Protein AF-0000000084531500 (afdb_homodimer)

Foldseek 3Di:
DVVLLVQLVVQCVVPAPLCNLVSLQVSLVVLQFPGKWWWWAAQLRQWTFTQDHVPDDRDDIHGLPPDQQNVCQQQVDKDWDVPVFIKIWHFQQDANFTTGTMIIGHRDPDVVSVVVVNVSSPSSSVSLVVSCVPDVSSVVRSYPDAADPLLVLQVVLADGQWHDDPFKIKGKGKPPNRQAAQWHKDWDDDDQKIKIKIKDKPTRDSLSSVLNSLLSVLQVVCVVVPHDQLSSLLSSQVRLLVPVAPMWMWMKIWMARLVFQKIKIATAQFPFKWKDDQLDTDPCPRPDPYHHTGRPSPSVPDGGDIDIDHDDAFMKIKGKGVLQQQQAAPVGDGCHPVVLSNQLSVCVVVVGDNNSSVSVSVVVSCVRHVNDRPHMMMMMMMTGHGPPPDD/DVVLLVQLVVQCVVPAPLCNLVSLQVSLVVLQFPGKWWWWAAQLRQWTFTQDHVPDDRDDIHGLPPDQQNVCQQQVDKDWDVPVFIKIWHFQQDANFTTGTMIIGHRDPDVVSVVVVNVSSPSSSVSLVVSCVPDVSSVVRSYPDAADPLLVLQVVLADGQWHDDPFKIKGKGKPPNRQAAQWHKDWDDDDQKIKIKIKDKPTRDSLSSVLNSLLSVLQVVCVVVPHDQLSSLLSSQVVLLVPVAPMWMWMKIWMARLVFQKIKIATAQFPFKWKDDQLDTDPCPRPDDYHHTGRPNPSVVDGGDIDIDHDDAFMKIKGKGVLQQQQAAPVGDGCHPVVLSNQLSVCVVVVGDNNSSVSVSVVVSCVRHVNDRPHMMMMMMMTGHGPPPDD

pLDDT: mean 88.33, std 9.86, range [30.16, 98.31]

Nearest PDB structures (foldseek):
  3ke6-assembly3_B-2  TM=8.210E-01  e=7.058E-13  Mycobacterium tuberculosis
  3ke6-assembly3_A  TM=8.199E-01  e=2.055E-12  Mycobacterium tuberculosis
  3f79-assembly1_B  TM=7.939E-01  e=1.836E-12  Pseudomonas aeruginosa
  3pu9-assembly1_B  TM=8.157E-01  e=6.024E-10  Sphaerobacter thermophilus DSM 20745
  3es2-assembly1_B  TM=7.951E-01  e=3.088E-08  Pseudomonas aeruginosa

Secondary structure (DSSP, 8-state):
-HHHHHHHHHHHHHH-GGGHHHHHHHHHHHTTEEEEEEEEE-TTSSEEEEPP-TTS-----EETTTSHHHHHHHHTS-EEE-SSS-EEEEEEEETTEEEEEEEEEESS--TTHHHHHHHHHHHHHHHHHHHTTT-HHHHHHT-SSPPPHHHHHHHTT---SEEE-SSEEEEEEEE-SSS--SEEEEEEEETTEEEEEEEEESSSSHHHHHHHHHHHHHHHHHHHTT--HHHHHHHHHHHHHHHSTT--EEEEEEEEETTT-EEEEEEEBPPPPEEEETTEEETTTT--PPPPPBTSSGGGSSPPPPEEEEPPTT-EEEEE-HHHHT-B-TT--B-HHHHHHHHHHHHHHTT--HHHHHHHHHHHHHHHTTT--SS-EEEEEEEE--SS---/-HHHHHHHHHHHHHH-GGGHHHHHHHHHHHTTEEEEEEEEE-TTSSEEEEPP-TTS-----EETTTSHHHHHHHHTS-EEE-SSS-EEEEEEEETTEEEEEEEEEESS--TTHHHHHHHHHHHHHHHHHHHTTT-HHHHHHT-SSPPPHHHHHHHTT---SEEE-SSEEEEEEEE-SSS--SEEEEEEEETTEEEEEEEEESSSSHHHHHHHHHHHHHHHHHHHTT--HHHHHHHHHHHHHHHSTT--EEEEEEEEETTT-EEEEEEEBPPPPEEEETTEEETTTT--PPBPPBSSSGGGSSPPPPEEEEPPTT-EEEEE-HHHHT-B-TT--B-HHHHHHHHHHHHHHTT--HHHHHHHHHHHHHHHTTT--SS-EEEEEEEE--SS---

InterPro domains:
  IPR001932 PPM-type phosphatase-like domain [PF07228] (191-384)
  IPR001932 PPM-type phosphatase-like domain [SM00331] (165-384)
  IPR036457 PPM-type phosphatase-like domain superfamily [G3DSA:3.60.40.10] (163-388)
  IPR036457 PPM-type phosphatase-like domain superfamily [SSF81606] (179-384)
  IPR052016 Bacterial Sigma Factor Regulator [PTHR43156] (83-385)

Radius of gyration: 25.72 Å; Cα contacts (8 Å, |Δi|>4): 1828; chains: 2; bounding box: 65×74×57 Å

Sequence (782 aa):
MGGVLARTLARSRAGGPGVLPGAVQDAARELGGAGARVFLADVQQRHLVPLPEDGHDPGERQDIETTLAGRAYRLRRTQTSAGPPPVGWFPLVDGIERIGVLRVETREPEPDAAGCWEALAGLVALLVVSASTYSDVIVRMARDRPMSLQSELLWAFLPPRTIGTRDVTSSAVLEPAYEVGGDAFDHSVAGGRLHLSVFDAMGHDLASGGASSVALAACRSTRRAGGGLADIVQAIDRTLGRWIPDRLLTAVVADLDTATGELSWVNCGHPTPLLIRGRHVLPDALRRRAELPLGLGFHDHGPQPVHHLRLQPGDRVLVYTDGVTDARSPGGETFGEERLTDTLVRHTASGEPAPEALRHLIHALLAHQDHRLRDDATIALVAWHPEGRGGMGGVLARTLARSRAGGPGVLPGAVQDAARELGGAGARVFLADVQQRHLVPLPEDGHDPGERQDIETTLAGRAYRLRRTQTSAGPPPVGWFPLVDGIERIGVLRVETREPEPDAAGCWEALAGLVALLVVSASTYSDVIVRMARDRPMSLQSELLWAFLPPRTIGTRDVTSSAVLEPAYEVGGDAFDHSVAGGRLHLSVFDAMGHDLASGGASSVALAACRSTRRAGGGLADIVQAIDRTLGRWIPDRLLTAVVADLDTATGELSWVNCGHPTPLLIRGRHVLPDALRRRAELPLGLGFHDHGPQPVHHLRLQPGDRVLVYTDGVTDARSPGGETFGEERLTDTLVRHTASGEPAPEALRHLIHALLAHQDHRLRDDATIALVAWHPEGRGG

Solvent-accessible surface area (backbone atoms only — not comparable to full-atom values): 38868 Å² total; per-residue (Å²): 98,25,64,46,56,36,48,35,52,53,48,31,29,49,42,20,69,83,34,41,53,57,35,47,26,51,38,27,43,72,72,57,27,78,30,43,47,50,24,33,38,26,82,83,62,54,36,29,33,41,60,69,38,91,95,46,78,55,63,72,70,38,45,31,86,80,35,65,59,16,45,6,43,64,68,66,37,74,34,75,44,85,49,97,64,31,36,36,24,30,34,14,38,52,55,72,22,75,51,22,32,32,38,34,31,39,78,63,92,49,78,80,44,52,62,52,51,49,35,51,21,39,51,50,28,39,52,51,59,58,36,47,59,36,19,58,56,61,51,44,60,26,41,95,61,65,46,35,48,37,20,40,46,43,57,45,63,48,39,73,49,30,46,50,38,65,27,34,40,39,28,46,50,64,36,49,69,44,63,35,21,10,63,45,56,45,56,34,49,44,95,57,31,39,40,40,35,43,39,42,22,53,62,68,43,59,64,12,20,48,50,33,42,50,38,52,17,26,36,50,29,31,46,67,58,70,44,53,69,46,52,22,54,38,44,28,16,53,49,27,38,71,71,45,65,85,42,43,29,24,26,39,42,35,38,31,34,53,84,73,32,41,34,34,36,37,56,21,56,42,66,69,43,42,36,32,51,88,83,40,73,43,81,68,69,58,58,67,83,82,33,68,47,35,19,72,51,71,52,75,85,46,78,57,73,72,44,78,49,73,55,55,76,57,26,28,41,40,41,51,41,64,34,50,33,64,33,40,25,92,87,61,51,55,49,31,64,64,51,53,49,50,49,41,39,54,32,42,71,72,66,40,53,69,62,46,25,49,52,52,42,55,50,51,51,34,58,47,25,71,68,56,79,89,49,42,29,39,44,35,41,37,37,39,42,42,78,87,64,55,135,97,24,65,47,57,36,48,35,52,53,49,34,30,50,43,20,71,84,36,42,53,58,35,48,27,52,39,27,44,74,73,58,26,78,31,42,48,49,25,33,38,25,82,83,62,55,35,28,32,43,60,71,38,92,94,45,78,55,64,72,70,38,45,31,86,79,36,66,59,15,47,6,42,66,68,64,38,73,34,75,44,86,49,97,66,30,34,36,24,30,35,14,39,53,53,71,22,73,50,21,30,31,38,34,30,38,77,63,91,49,77,80,44,52,62,50,52,49,34,50,21,39,50,49,28,39,52,50,59,59,36,47,57,37,19,58,55,62,50,45,59,27,41,95,64,65,44,36,49,37,19,39,47,43,56,45,63,50,41,73,48,31,44,50,39,66,27,34,38,39,27,46,51,66,34,51,68,44,62,34,22,10,62,46,55,45,54,35,48,43,94,56,31,38,40,41,34,42,38,42,22,53,62,69,43,59,64,12,20,47,49,35,44,50,37,52,17,25,37,51,30,32,46,66,58,69,43,52,69,47,52,23,54,39,43,28,15,52,49,28,38,72,70,45,64,86,42,45,29,24,26,37,43,34,40,33,33,52,83,74,32,42,34,34,36,37,55,21,57,40,66,70,43,43,35,34,52,86,82,38,73,44,82,68,70,59,57,69,84,83,34,68,46,35,20,71,51,71,54,76,83,47,80,57,75,72,45,78,49,74,53,56,82,58,26,30,42,40,43,51,41,65,33,48,34,62,32,40,25,92,88,61,52,54,47,30,66,64,51,52,49,51,49,41,38,54,32,42,73,71,66,41,53,69,61,47,24,50,53,51,43,54,51,50,51,35,58,47,26,72,69,56,75,88,49,42,29,38,42,34,40,37,37,39,42,44,79,85,67,60,130

Organism: Streptomyces rubellomurinus (strain ATCC 31215) (NCBI:txid359131)

Structure (mmCIF, N/CA/C/O backbone):
data_AF-0000000084531500-model_v1
#
loop_
_entity.id
_entity.type
_entity.pdbx_description
1 polymer 'Serine/threonine protein phosphatase'
#
loop_
_atom_site.group_PDB
_atom_site.id
_atom_site.type_symbol
_atom_site.label_atom_id
_atom_site.label_alt_id
_atom_site.label_comp_id
_atom_site.label_asym_id
_atom_site.label_entity_id
_atom_site.label_seq_id
_atom_site.pdbx_PDB_ins_code
_atom_site.Cartn_x
_atom_site.Cartn_y
_atom_site.Cartn_z
_atom_site.occupancy
_atom_site.B_iso_or_equiv
_atom_site.auth_seq_id
_atom_site.auth_comp_id
_atom_site.auth_asym_id
_atom_site.auth_atom_id
_atom_site.pdbx_PDB_model_num
ATOM 1 N N . MET A 1 1 ? -30.719 0.744 1.903 1 67.06 1 MET A N 1
ATOM 2 C CA . MET A 1 1 ? -29.344 1.261 1.952 1 67.06 1 MET A CA 1
ATOM 3 C C . MET A 1 1 ? -28.344 0.135 2.195 1 67.06 1 MET A C 1
ATOM 5 O O . MET A 1 1 ? -27.391 -0.033 1.429 1 67.06 1 MET A O 1
ATOM 9 N N . GLY A 1 2 ? -28.688 -0.662 3.145 1 66.38 2 GLY A N 1
ATOM 10 C CA . GLY A 1 2 ? -27.766 -1.745 3.477 1 66.38 2 GLY A CA 1
ATOM 11 C C . GLY A 1 2 ? -27.578 -2.732 2.342 1 66.38 2 GLY A C 1
ATOM 12 O O . GLY A 1 2 ? -26.453 -3.15 2.061 1 66.38 2 GLY A O 1
ATOM 13 N N . GLY A 1 3 ? -28.656 -2.922 1.64 1 78.44 3 GLY A N 1
ATOM 14 C CA . GLY A 1 3 ? -28.562 -3.846 0.52 1 78.44 3 GLY A CA 1
ATOM 15 C C . GLY A 1 3 ? -27.719 -3.322 -0.625 1 78.44 3 GLY A C 1
ATOM 16 O O . GLY A 1 3 ? -26.953 -4.07 -1.228 1 78.44 3 GLY A O 1
ATOM 17 N N . VAL A 1 4 ? -27.781 -1.992 -0.788 1 82.94 4 VAL A N 1
ATOM 18 C CA . VAL A 1 4 ? -27.062 -1.387 -1.905 1 82.94 4 VAL A CA 1
ATOM 19 C C . VAL A 1 4 ? -25.562 -1.43 -1.641 1 82.94 4 VAL A C 1
ATOM 21 O O . VAL A 1 4 ? -24.781 -1.795 -2.521 1 82.94 4 VAL A O 1
ATOM 24 N N . LEU A 1 5 ? -25.141 -1.109 -0.416 1 85.19 5 LEU A N 1
ATOM 25 C CA . LEU A 1 5 ? -23.719 -1.151 -0.076 1 85.19 5 LEU A CA 1
ATOM 26 C C . LEU A 1 5 ? -23.188 -2.576 -0.161 1 85.19 5 LEU A C 1
ATOM 28 O O . LEU A 1 5 ? -22.078 -2.799 -0.68 1 85.19 5 LEU A O 1
ATOM 32 N N . ALA A 1 6 ? -24 -3.471 0.264 1 84.69 6 ALA A N 1
ATOM 33 C CA . ALA A 1 6 ? -23.609 -4.875 0.219 1 84.69 6 ALA A CA 1
ATOM 34 C C . ALA A 1 6 ? -23.438 -5.352 -1.221 1 84.69 6 ALA A C 1
ATOM 36 O O . ALA A 1 6 ? -22.484 -6.051 -1.544 1 84.69 6 ALA A O 1
ATOM 37 N N . ARG A 1 7 ? -24.328 -4.961 -2.043 1 85.19 7 ARG A N 1
ATOM 38 C CA . ARG A 1 7 ? -24.281 -5.379 -3.439 1 85.19 7 ARG A CA 1
ATOM 39 C C . ARG A 1 7 ? -23.109 -4.719 -4.16 1 85.19 7 ARG A C 1
ATOM 41 O O . ARG A 1 7 ? -22.469 -5.34 -5.012 1 85.19 7 ARG A O 1
ATOM 48 N N . THR A 1 8 ? -22.859 -3.475 -3.822 1 85.62 8 THR A N 1
ATOM 49 C CA . THR A 1 8 ? -21.734 -2.773 -4.41 1 85.62 8 THR A CA 1
ATOM 50 C C . THR A 1 8 ? -20.422 -3.455 -4.035 1 85.62 8 THR A C 1
ATOM 52 O O . THR A 1 8 ? -19.547 -3.648 -4.887 1 85.62 8 THR A O 1
ATOM 55 N N . LEU A 1 9 ? -20.328 -3.826 -2.824 1 85.44 9 LEU A N 1
ATOM 56 C CA . LEU A 1 9 ? -19.156 -4.535 -2.328 1 85.44 9 LEU A CA 1
ATOM 57 C C . LEU A 1 9 ? -18.984 -5.867 -3.051 1 85.44 9 LEU A C 1
ATOM 59 O O . LEU A 1 9 ? -17.875 -6.191 -3.512 1 85.44 9 LEU A O 1
ATOM 63 N N . ALA A 1 10 ? -20.062 -6.574 -3.195 1 83.62 10 ALA A N 1
ATOM 64 C CA . ALA A 1 10 ? -20.031 -7.891 -3.828 1 83.62 10 ALA A CA 1
ATOM 65 C C . ALA A 1 10 ? -19.656 -7.781 -5.305 1 83.62 10 ALA A C 1
ATOM 67 O O . ALA A 1 10 ? -18.859 -8.578 -5.812 1 83.62 10 ALA A O 1
ATOM 68 N N . ARG A 1 11 ? -20.172 -6.828 -5.957 1 82.25 11 ARG A N 1
ATOM 69 C CA . ARG A 1 11 ? -19.906 -6.633 -7.379 1 82.25 11 ARG A CA 1
ATOM 70 C C . ARG A 1 11 ? -18.453 -6.258 -7.617 1 82.25 11 ARG A C 1
ATOM 72 O O . ARG A 1 11 ? -17.828 -6.742 -8.562 1 82.25 11 ARG A O 1
ATOM 79 N N . SER A 1 12 ? -17.984 -5.375 -6.777 1 81.75 12 SER A N 1
ATOM 80 C CA . SER A 1 12 ? -16.609 -4.922 -6.934 1 81.75 12 SER A CA 1
ATOM 81 C C . SER A 1 12 ? -15.617 -6.051 -6.668 1 81.75 12 SER A C 1
ATOM 83 O O . SER A 1 12 ? -14.547 -6.105 -7.281 1 81.75 12 SER A O 1
ATOM 85 N N . ARG A 1 13 ? -15.953 -6.914 -5.801 1 78.56 13 ARG A N 1
ATOM 86 C CA . ARG A 1 13 ? -15.109 -8.062 -5.473 1 78.56 13 ARG A CA 1
ATOM 87 C C . ARG A 1 13 ? -15.008 -9.023 -6.652 1 78.56 13 ARG A C 1
ATOM 89 O O . ARG A 1 13 ? -13.922 -9.508 -6.973 1 78.56 13 ARG A O 1
ATOM 96 N N . ALA A 1 14 ? -16.078 -9.211 -7.34 1 73.56 14 ALA A N 1
ATOM 97 C CA . ALA A 1 14 ? -16.172 -10.211 -8.398 1 73.56 14 ALA A CA 1
ATOM 98 C C . ALA A 1 14 ? -15.516 -9.711 -9.688 1 73.56 14 ALA A C 1
ATOM 100 O O . ALA A 1 14 ? -14.922 -10.5 -10.43 1 73.56 14 ALA A O 1
ATOM 101 N N . GLY A 1 15 ? -15.562 -8.477 -9.906 1 76.94 15 GLY A N 1
ATOM 102 C CA . GLY A 1 15 ? -15.203 -7.98 -11.227 1 76.94 15 GLY A CA 1
ATOM 103 C C . GLY A 1 15 ? -13.844 -7.301 -11.258 1 76.94 15 GLY A C 1
ATOM 104 O O . GLY A 1 15 ? -13.289 -7.07 -12.336 1 76.94 15 GLY A O 1
ATOM 105 N N . GLY A 1 16 ? -13.258 -7.004 -10.141 1 78.69 16 GLY A N 1
ATOM 106 C CA . GLY A 1 16 ? -11.992 -6.289 -10.133 1 78.69 16 GLY A CA 1
ATOM 107 C C . GLY A 1 16 ? -12.148 -4.789 -10.281 1 78.69 16 GLY A C 1
ATOM 108 O O . GLY A 1 16 ? -13.273 -4.277 -10.273 1 78.69 16 GLY A O 1
ATOM 109 N N . PRO A 1 17 ? -11.062 -4.105 -10.461 1 78.88 17 PRO A N 1
ATOM 110 C CA . PRO A 1 17 ? -11.078 -2.641 -10.461 1 78.88 17 PRO A CA 1
ATOM 111 C C . PRO A 1 17 ? -11.828 -2.057 -11.656 1 78.88 17 PRO A C 1
ATOM 113 O O . PRO A 1 17 ? -12.383 -0.957 -11.57 1 78.88 17 PRO A O 1
ATOM 116 N N . GLY A 1 18 ? -11.867 -2.723 -12.734 1 80.94 18 GLY A N 1
ATOM 117 C CA . GLY A 1 18 ? -12.5 -2.213 -13.938 1 80.94 18 GLY A CA 1
ATOM 118 C C . GLY A 1 18 ? -14.008 -2.09 -13.812 1 80.94 18 GLY A C 1
ATOM 119 O O . GLY A 1 18 ? -14.641 -1.349 -14.57 1 80.94 18 GLY A O 1
ATOM 120 N N . VAL A 1 19 ? -14.586 -2.703 -12.852 1 84.31 19 VAL A N 1
ATOM 121 C CA . VAL A 1 19 ? -16.047 -2.723 -12.758 1 84.31 19 VAL A CA 1
ATOM 122 C C . VAL A 1 19 ? -16.516 -1.659 -11.766 1 84.31 19 VAL A C 1
ATOM 124 O O . VAL A 1 19 ? -17.703 -1.42 -11.617 1 84.31 19 VAL A O 1
ATOM 127 N N . LEU A 1 20 ? -15.562 -1.031 -11.062 1 88.38 20 LEU A N 1
ATOM 128 C CA . LEU A 1 20 ? -15.906 -0.116 -9.984 1 88.38 20 LEU A CA 1
ATOM 129 C C . LEU A 1 20 ? -16.797 1.013 -10.484 1 88.38 20 LEU A C 1
ATOM 131 O O . LEU A 1 20 ? -17.844 1.293 -9.891 1 88.38 20 LEU A O 1
ATOM 135 N N . PRO A 1 21 ? -16.516 1.645 -11.633 1 88.62 21 PRO A N 1
ATOM 136 C CA . PRO A 1 21 ? -17.406 2.715 -12.094 1 88.62 21 PRO A CA 1
ATOM 137 C C . PRO A 1 21 ? -18.812 2.227 -12.367 1 88.62 21 PRO A C 1
ATOM 139 O O . PRO A 1 21 ? -19.781 2.898 -12.008 1 88.62 21 PRO A O 1
ATOM 142 N N . GLY A 1 22 ? -18.906 1.058 -12.961 1 88.56 22 GLY A N 1
ATOM 143 C CA . GLY A 1 22 ? -20.219 0.478 -13.211 1 88.56 22 GLY A CA 1
ATOM 144 C C . GLY A 1 22 ? -20.969 0.128 -11.938 1 88.56 22 GLY A C 1
ATOM 145 O O . GLY A 1 22 ? -22.172 0.36 -11.844 1 88.56 22 GLY A O 1
ATOM 146 N N . ALA A 1 23 ? -20.266 -0.404 -11 1 90.69 23 ALA A N 1
ATOM 147 C CA . ALA A 1 23 ? -20.875 -0.76 -9.719 1 90.69 23 ALA A CA 1
ATOM 148 C C . ALA A 1 23 ? -21.406 0.477 -9 1 90.69 23 ALA A C 1
ATOM 150 O O . ALA A 1 23 ? -22.469 0.432 -8.375 1 90.69 23 ALA A O 1
ATOM 151 N N . VAL A 1 24 ? -20.703 1.569 -9.094 1 92.25 24 VAL A N 1
ATOM 152 C CA . VAL A 1 24 ? -21.094 2.822 -8.461 1 92.25 24 VAL A CA 1
ATOM 153 C C . VAL A 1 24 ? -22.344 3.375 -9.141 1 92.25 24 VAL A C 1
ATOM 155 O O . VAL A 1 24 ? -23.266 3.838 -8.477 1 92.25 24 VAL A O 1
ATOM 158 N N . GLN A 1 25 ? -22.375 3.271 -10.406 1 91 25 GLN A N 1
ATOM 159 C CA . GLN A 1 25 ? -23.547 3.713 -11.156 1 91 25 GLN A CA 1
ATOM 160 C C . GLN A 1 25 ? -24.781 2.906 -10.781 1 91 25 GLN A C 1
ATOM 162 O O . GLN A 1 25 ? -25.875 3.467 -10.609 1 91 25 GLN A O 1
ATOM 167 N N . ASP A 1 26 ? -24.594 1.661 -10.742 1 90.56 26 ASP A N 1
ATOM 168 C CA . ASP A 1 26 ? -25.703 0.789 -10.359 1 90.56 26 ASP A CA 1
ATOM 169 C C . ASP A 1 26 ? -26.203 1.109 -8.953 1 90.56 26 ASP A C 1
ATOM 171 O O . ASP A 1 26 ? -27.406 1.136 -8.711 1 90.56 26 ASP A O 1
ATOM 175 N N . ALA A 1 27 ? -25.281 1.287 -8.07 1 90.88 27 ALA A N 1
ATOM 176 C CA . ALA A 1 27 ? -25.641 1.638 -6.695 1 90.88 27 ALA A CA 1
ATOM 177 C C . ALA A 1 27 ? -26.422 2.951 -6.652 1 90.88 27 ALA A C 1
ATOM 179 O O . ALA A 1 27 ? -27.406 3.07 -5.922 1 90.88 27 ALA A O 1
ATOM 180 N N . ALA A 1 28 ? -25.953 3.916 -7.41 1 89.81 28 ALA A N 1
ATOM 181 C CA . ALA A 1 28 ? -26.625 5.215 -7.449 1 89.81 28 ALA A CA 1
ATOM 182 C C . ALA A 1 28 ? -28.062 5.078 -7.953 1 89.81 28 ALA A C 1
ATOM 184 O O . ALA A 1 28 ? -28.969 5.688 -7.398 1 89.81 28 ALA A O 1
ATOM 185 N N . ARG A 1 29 ? -28.25 4.277 -8.938 1 88.44 29 ARG A N 1
ATOM 186 C CA . ARG A 1 29 ? -29.594 4.055 -9.484 1 88.44 29 ARG A CA 1
ATOM 187 C C . ARG A 1 29 ? -30.484 3.385 -8.453 1 88.44 29 ARG A C 1
ATOM 189 O O . ARG A 1 29 ? -31.656 3.75 -8.312 1 88.44 29 ARG A O 1
ATOM 196 N N . GLU A 1 30 ? -29.938 2.512 -7.789 1 88.19 30 GLU A N 1
ATOM 197 C CA . GLU A 1 30 ? -30.703 1.807 -6.766 1 88.19 30 GLU A CA 1
ATOM 198 C C . GLU A 1 30 ? -31.078 2.738 -5.617 1 88.19 30 GLU A C 1
ATOM 200 O O . GLU A 1 30 ? -32.094 2.543 -4.961 1 88.19 30 GLU A O 1
ATOM 205 N N . LEU A 1 31 ? -30.281 3.73 -5.414 1 86.62 31 LEU A N 1
ATOM 206 C CA . LEU A 1 31 ? -30.531 4.676 -4.332 1 86.62 31 LEU A CA 1
ATOM 207 C C . LEU A 1 31 ? -31.438 5.809 -4.805 1 86.62 31 LEU A C 1
ATOM 209 O O . LEU A 1 31 ? -31.734 6.73 -4.043 1 86.62 31 LEU A O 1
ATOM 213 N N . GLY A 1 32 ? -31.828 5.75 -6.039 1 84.06 32 GLY A N 1
ATOM 214 C CA . GLY A 1 32 ? -32.781 6.723 -6.551 1 84.06 32 GLY A CA 1
ATOM 215 C C . GLY A 1 32 ? -32.125 7.852 -7.324 1 84.06 32 GLY A C 1
ATOM 216 O O . GLY A 1 32 ? -32.781 8.836 -7.676 1 84.06 32 GLY A O 1
ATOM 217 N N . GLY A 1 33 ? -30.828 7.707 -7.527 1 87.69 33 GLY A N 1
ATOM 218 C CA . GLY A 1 33 ? -30.141 8.711 -8.328 1 87.69 33 GLY A CA 1
ATOM 219 C C . GLY A 1 33 ? -30.234 8.445 -9.82 1 87.69 33 GLY A C 1
ATOM 220 O O . GLY A 1 33 ? -30.656 7.371 -10.242 1 87.69 33 GLY A O 1
ATOM 221 N N . ALA A 1 34 ? -29.922 9.523 -10.609 1 88.44 34 ALA A N 1
ATOM 222 C CA . ALA A 1 34 ? -29.922 9.398 -12.062 1 88.44 34 ALA A CA 1
ATOM 223 C C . ALA A 1 34 ? -28.562 8.906 -12.562 1 88.44 34 ALA A C 1
ATOM 225 O O . ALA A 1 34 ? -28.453 8.367 -13.664 1 88.44 34 ALA A O 1
ATOM 226 N N . GLY A 1 35 ? -27.547 9.094 -11.734 1 89.25 35 GLY A N 1
ATOM 227 C CA . GLY A 1 35 ? -26.203 8.68 -12.102 1 89.25 35 GLY A CA 1
ATOM 228 C C . GLY A 1 35 ? -25.156 9.102 -11.094 1 89.25 35 GLY A C 1
ATOM 229 O O . GLY A 1 35 ? -25.422 9.938 -10.227 1 89.25 35 GLY A O 1
ATOM 230 N N . ALA A 1 36 ? -24.031 8.453 -11.242 1 93.19 36 ALA A N 1
ATOM 231 C CA . ALA A 1 36 ? -22.922 8.805 -10.375 1 93.19 36 ALA A CA 1
ATOM 232 C C . ALA A 1 36 ? -21.578 8.617 -11.086 1 93.19 36 ALA A C 1
ATOM 234 O O . ALA A 1 36 ? -21.469 7.801 -12.008 1 93.19 36 ALA A O 1
ATOM 235 N N . ARG A 1 37 ? -20.641 9.422 -10.719 1 94.12 37 ARG A N 1
ATOM 236 C CA . ARG A 1 37 ? -19.297 9.344 -11.281 1 94.12 37 ARG A CA 1
ATOM 237 C C . ARG A 1 37 ? -18.25 9.617 -10.219 1 94.12 37 ARG A C 1
ATOM 239 O O . ARG A 1 37 ? -18.422 10.508 -9.383 1 94.12 37 ARG A O 1
ATOM 246 N N . VAL A 1 38 ? -17.188 8.812 -10.273 1 95.12 38 VAL A N 1
ATOM 247 C CA . VAL A 1 38 ? -16.094 8.961 -9.32 1 95.12 38 VAL A CA 1
ATOM 248 C C . VAL A 1 38 ? -15.008 9.859 -9.906 1 95.12 38 VAL A C 1
ATOM 250 O O . VAL A 1 38 ? -14.602 9.68 -11.062 1 95.12 38 VAL A O 1
ATOM 253 N N . PHE A 1 39 ? -14.586 10.859 -9.164 1 96.56 39 PHE A N 1
ATOM 254 C CA . PHE A 1 39 ? -13.445 11.703 -9.5 1 96.56 39 PHE A CA 1
ATOM 255 C C . PHE A 1 39 ? -12.32 11.523 -8.484 1 96.56 39 PHE A C 1
ATOM 257 O O . PHE A 1 39 ? -12.562 11.539 -7.277 1 96.56 39 PHE A O 1
ATOM 264 N N . LEU A 1 40 ? -11.133 11.336 -8.961 1 96.06 40 LEU A N 1
ATOM 265 C CA . LEU A 1 40 ? -9.977 11.195 -8.086 1 96.06 40 LEU A CA 1
ATOM 266 C C . LEU A 1 40 ? -9.055 12.406 -8.195 1 96.06 40 LEU A C 1
ATOM 268 O O . LEU A 1 40 ? -8.875 12.953 -9.289 1 96.06 40 LEU A O 1
ATOM 272 N N . ALA A 1 41 ? -8.508 12.82 -7.074 1 96.5 41 ALA A N 1
ATOM 273 C CA . ALA A 1 41 ? -7.523 13.898 -7.09 1 96.5 41 ALA A CA 1
ATOM 274 C C . ALA A 1 41 ? -6.227 13.445 -7.754 1 96.5 41 ALA A C 1
ATOM 276 O O . ALA A 1 41 ? -5.758 12.328 -7.52 1 96.5 41 ALA A O 1
ATOM 277 N N . ASP A 1 42 ? -5.688 14.266 -8.594 1 95.06 42 ASP A N 1
ATOM 278 C CA . ASP A 1 42 ? -4.379 13.953 -9.164 1 95.06 42 ASP A CA 1
ATOM 279 C C . ASP A 1 42 ? -3.279 14.078 -8.109 1 95.06 42 ASP A C 1
ATOM 281 O O . ASP A 1 42 ? -3.504 14.641 -7.035 1 95.06 42 ASP A O 1
ATOM 285 N N . VAL A 1 43 ? -2.104 13.594 -8.375 1 92.12 43 VAL A N 1
ATOM 286 C CA . VAL A 1 43 ? -1.035 13.445 -7.395 1 92.12 43 VAL A CA 1
ATOM 287 C C . VAL A 1 43 ? -0.618 14.82 -6.871 1 92.12 43 VAL A C 1
ATOM 289 O O . VAL A 1 43 ? -0.186 14.945 -5.723 1 92.12 43 VAL A O 1
ATOM 292 N N . GLN A 1 44 ? -0.776 15.883 -7.664 1 92.5 44 GLN A N 1
ATOM 293 C CA . GLN A 1 44 ? -0.392 17.219 -7.234 1 92.5 44 GLN A CA 1
ATOM 294 C C . GLN A 1 44 ? -1.585 17.984 -6.656 1 92.5 44 GLN A C 1
ATOM 296 O O . GLN A 1 44 ? -1.466 19.156 -6.289 1 92.5 44 GLN A O 1
ATOM 301 N N . GLN A 1 45 ? -2.779 17.375 -6.652 1 94.69 45 GLN A N 1
ATOM 302 C CA . GLN A 1 45 ? -4.008 17.891 -6.059 1 94.69 45 GLN A CA 1
ATOM 303 C C . GLN A 1 45 ? -4.418 19.219 -6.715 1 94.69 45 GLN A C 1
ATOM 305 O O . GLN A 1 45 ? -4.742 20.188 -6.027 1 94.69 45 GLN A O 1
ATOM 310 N N . ARG A 1 46 ? -4.316 19.234 -8 1 95.25 46 ARG A N 1
ATOM 311 C CA . ARG A 1 46 ? -4.75 20.406 -8.758 1 95.25 46 ARG A CA 1
ATOM 312 C C . ARG A 1 46 ? -6.102 20.156 -9.422 1 95.25 46 ARG A C 1
ATOM 314 O O . ARG A 1 46 ? -6.902 21.078 -9.57 1 95.25 46 ARG A O 1
ATOM 321 N N . HIS A 1 47 ? -6.27 18.906 -9.797 1 97.06 47 HIS A N 1
ATOM 322 C CA . HIS A 1 47 ? -7.484 18.547 -10.523 1 97.06 47 HIS A CA 1
ATOM 323 C C . HIS A 1 47 ? -8.102 17.266 -9.969 1 97.06 47 HIS A C 1
ATOM 325 O O . HIS A 1 47 ? -7.41 16.438 -9.375 1 97.06 47 HIS A O 1
ATOM 331 N N . LEU A 1 48 ? -9.43 17.172 -10.102 1 97.38 48 LEU A N 1
ATOM 332 C CA . LEU A 1 48 ? -10.18 15.938 -9.938 1 97.38 48 LEU A CA 1
ATOM 333 C C . LEU A 1 48 ? -10.453 15.281 -11.281 1 97.38 48 LEU A C 1
ATOM 335 O O . LEU A 1 48 ? -11.07 15.891 -12.164 1 97.38 48 LEU A O 1
ATOM 339 N N . VAL A 1 49 ? -9.969 14.125 -11.453 1 95.88 49 VAL A N 1
ATOM 340 C CA . VAL A 1 49 ? -10.031 13.43 -12.734 1 95.88 49 VAL A CA 1
ATOM 341 C C . VAL A 1 49 ? -11.078 12.32 -12.672 1 95.88 49 VAL A C 1
ATOM 343 O O . VAL A 1 49 ? -11.062 11.492 -11.758 1 95.88 49 VAL A O 1
ATOM 346 N N . PRO A 1 50 ? -12.023 12.289 -13.617 1 93.94 50 PRO A N 1
ATOM 347 C CA . PRO A 1 50 ? -13.062 11.266 -13.602 1 93.94 50 PRO A CA 1
ATOM 348 C C . PRO A 1 50 ? -12.531 9.867 -13.914 1 93.94 50 PRO A C 1
ATOM 350 O O . PRO A 1 50 ? -11.68 9.719 -14.789 1 93.94 50 PRO A O 1
ATOM 353 N N . LEU A 1 51 ? -12.945 8.906 -13.125 1 89.69 51 LEU A N 1
ATOM 354 C CA . LEU A 1 51 ? -12.625 7.52 -13.453 1 89.69 51 LEU A CA 1
ATOM 355 C C . LEU A 1 51 ? -13.305 7.094 -14.75 1 89.69 51 LEU A C 1
ATOM 357 O O . LEU A 1 51 ? -14.492 7.348 -14.945 1 89.69 51 LEU A O 1
ATOM 361 N N . PRO A 1 52 ? -12.523 6.461 -15.562 1 82.56 52 PRO A N 1
ATOM 362 C CA . PRO A 1 52 ? -13.102 6.086 -16.844 1 82.56 52 PRO A CA 1
ATOM 363 C C . PRO A 1 52 ? -14.188 5.02 -16.719 1 82.56 52 PRO A C 1
ATOM 365 O O . PRO A 1 52 ? -14.125 4.176 -15.82 1 82.56 52 PRO A O 1
ATOM 368 N N . GLU A 1 53 ? -15.219 5.191 -17.453 1 74.94 53 GLU A N 1
ATOM 369 C CA . GLU A 1 53 ? -16.281 4.207 -17.594 1 74.94 53 GLU A CA 1
ATOM 370 C C . GLU A 1 53 ? -16.422 3.732 -19.031 1 74.94 53 GLU A C 1
ATOM 372 O O . GLU A 1 53 ? -16.359 4.539 -19.969 1 74.94 53 GLU A O 1
ATOM 377 N N . ASP A 1 54 ? -16.344 2.447 -19.094 1 63.59 54 ASP A N 1
ATOM 378 C CA . ASP A 1 54 ? -16.469 1.925 -20.453 1 63.59 54 ASP A CA 1
ATOM 379 C C . ASP A 1 54 ? -17.688 2.518 -21.156 1 63.59 54 ASP A C 1
ATOM 381 O O . ASP A 1 54 ? -18.797 2.494 -20.625 1 63.59 54 ASP A O 1
ATOM 385 N N . GLY A 1 55 ? -17.422 2.996 -22.281 1 58.5 55 GLY A N 1
ATOM 386 C CA . GLY A 1 55 ? -18.484 3.438 -23.172 1 58.5 55 GLY A CA 1
ATOM 387 C C . GLY A 1 55 ? -19 4.82 -22.844 1 58.5 55 GLY A C 1
ATOM 388 O O . GLY A 1 55 ? -19.953 5.305 -23.469 1 58.5 55 GLY A O 1
ATOM 389 N N . HIS A 1 56 ? -18.438 5.312 -21.75 1 64.44 56 HIS A N 1
ATOM 390 C CA . HIS A 1 56 ? -18.984 6.613 -21.375 1 64.44 56 HIS A CA 1
ATOM 391 C C . HIS A 1 56 ? -17.969 7.723 -21.609 1 64.44 56 HIS A C 1
ATOM 393 O O . HIS A 1 56 ? -16.766 7.457 -21.734 1 64.44 56 HIS A O 1
ATOM 399 N N . ASP A 1 57 ? -18.375 8.82 -21.812 1 67.06 57 ASP A N 1
ATOM 400 C CA . ASP A 1 57 ? -17.578 10.039 -21.953 1 67.06 57 ASP A CA 1
ATOM 401 C C . ASP A 1 57 ? -16.641 10.234 -20.766 1 67.06 57 ASP A C 1
ATOM 403 O O . ASP A 1 57 ? -17.047 10.086 -19.609 1 67.06 57 ASP A O 1
ATOM 407 N N . PRO A 1 58 ? -15.297 10.359 -21.047 1 69.31 58 PRO A N 1
ATOM 408 C CA . PRO A 1 58 ? -14.281 10.484 -20 1 69.31 58 PRO A CA 1
ATOM 409 C C . PRO A 1 58 ? -14.539 11.664 -19.062 1 69.31 58 PRO A C 1
ATOM 411 O O . PRO A 1 58 ? -14.047 11.68 -17.938 1 69.31 58 PRO A O 1
ATOM 414 N N . GLY A 1 59 ? -15.625 12.172 -19.047 1 74.69 59 GLY A N 1
ATOM 415 C CA . GLY A 1 59 ? -15.93 13.32 -18.203 1 74.69 59 GLY A CA 1
ATOM 416 C C . GLY A 1 59 ? -14.836 14.359 -18.188 1 74.69 59 GLY A C 1
ATOM 417 O O . GLY A 1 59 ? -13.719 14.102 -18.641 1 74.69 59 GLY A O 1
ATOM 418 N N . GLU A 1 60 ? -15.062 15.578 -17.75 1 88.44 60 GLU A N 1
ATOM 419 C CA . GLU A 1 60 ? -14.117 16.688 -17.703 1 88.44 60 GLU A CA 1
ATOM 420 C C . GLU A 1 60 ? -13.453 16.797 -16.328 1 88.44 60 GLU A C 1
ATOM 422 O O . GLU A 1 60 ? -14.109 16.609 -15.305 1 88.44 60 GLU A O 1
ATOM 427 N N . ARG A 1 61 ? -12.195 17.031 -16.406 1 94.19 61 ARG A N 1
ATOM 428 C CA . ARG A 1 61 ? -11.469 17.297 -15.172 1 94.19 61 ARG A CA 1
ATOM 429 C C . ARG A 1 61 ? -12.039 18.516 -14.453 1 94.19 61 ARG A C 1
ATOM 431 O O . ARG A 1 61 ? -12.516 19.453 -15.094 1 94.19 61 ARG A O 1
ATOM 438 N N . GLN A 1 62 ? -12.109 18.406 -13.172 1 96.81 62 GLN A N 1
ATOM 439 C CA . GLN A 1 62 ? -12.57 19.516 -12.336 1 96.81 62 GLN A CA 1
ATOM 440 C C . GLN A 1 62 ? -11.406 20.172 -11.594 1 96.81 62 GLN A C 1
ATOM 442 O O . GLN A 1 62 ? -10.594 19.484 -10.984 1 96.81 62 GLN A O 1
ATOM 447 N N . ASP A 1 63 ? -11.344 21.453 -11.68 1 97.62 63 ASP A N 1
ATOM 448 C CA . ASP A 1 63 ? -10.336 22.172 -10.93 1 97.62 63 ASP A CA 1
ATOM 449 C C . ASP A 1 63 ? -10.641 22.156 -9.43 1 97.62 63 ASP A C 1
ATOM 451 O O . ASP A 1 63 ? -11.758 22.484 -9.016 1 97.62 63 ASP A O 1
ATOM 455 N N . ILE A 1 64 ? -9.727 21.781 -8.609 1 96.94 64 ILE A N 1
ATOM 456 C CA . ILE A 1 64 ? -9.938 21.641 -7.176 1 96.94 64 ILE A CA 1
ATOM 457 C C . ILE A 1 64 ? -10.148 23.016 -6.547 1 96.94 64 ILE A C 1
ATOM 459 O O . ILE A 1 64 ? -10.914 23.156 -5.59 1 96.94 64 ILE A O 1
ATOM 463 N N . GLU A 1 65 ? -9.617 24.078 -7.07 1 95.19 65 GLU A N 1
ATOM 464 C CA . GLU A 1 65 ? -9.656 25.406 -6.461 1 95.19 65 GLU A CA 1
ATOM 465 C C . GLU A 1 65 ? -10.969 26.125 -6.785 1 95.19 65 GLU A C 1
ATOM 467 O O . GLU A 1 65 ? -11.523 26.828 -5.941 1 95.19 65 GLU A O 1
ATOM 472 N N . THR A 1 66 ? -11.523 25.891 -7.934 1 95.94 66 THR A N 1
ATOM 473 C CA . THR A 1 66 ? -12.508 26.859 -8.414 1 95.94 66 THR A CA 1
ATOM 474 C C . THR A 1 66 ? -13.875 26.203 -8.578 1 95.94 66 THR A C 1
ATOM 476 O O . THR A 1 66 ? -14.867 26.875 -8.836 1 95.94 66 THR A O 1
ATOM 479 N N . THR A 1 67 ? -13.953 24.938 -8.477 1 96.94 67 THR A N 1
ATOM 480 C CA . THR A 1 67 ? -15.219 24.266 -8.758 1 96.94 67 THR A CA 1
ATOM 481 C C . THR A 1 67 ? -15.891 23.812 -7.469 1 96.94 67 THR A C 1
ATOM 483 O O . THR A 1 67 ? -15.258 23.781 -6.406 1 96.94 67 THR A O 1
ATOM 486 N N . LEU A 1 68 ? -17.172 23.453 -7.602 1 96.19 68 LEU A N 1
ATOM 487 C CA . LEU A 1 68 ? -17.922 22.891 -6.477 1 96.19 68 LEU A CA 1
ATOM 488 C C . LEU A 1 68 ? -17.359 21.531 -6.066 1 96.19 68 LEU A C 1
ATOM 490 O O . LEU A 1 68 ? -17.312 21.203 -4.879 1 96.19 68 LEU A O 1
ATOM 494 N N . ALA A 1 69 ? -16.953 20.781 -7.031 1 97.31 69 ALA A N 1
ATOM 495 C CA . ALA A 1 69 ? -16.281 19.516 -6.746 1 97.31 69 ALA A CA 1
ATOM 496 C C . ALA A 1 69 ? -15.023 19.734 -5.902 1 97.31 69 ALA A C 1
ATOM 498 O O . ALA A 1 69 ? -14.797 19.016 -4.922 1 97.31 69 ALA A O 1
ATOM 499 N N . GLY A 1 70 ? -14.305 20.719 -6.32 1 97.44 70 GLY A N 1
ATOM 500 C CA . GLY A 1 70 ? -13.102 21.062 -5.586 1 97.44 70 GLY A CA 1
ATOM 501 C C . GLY A 1 70 ? -13.383 21.5 -4.16 1 97.44 70 GLY A C 1
ATOM 502 O O . GLY A 1 70 ? -12.625 21.172 -3.244 1 97.44 70 GLY A O 1
ATOM 503 N N . ARG A 1 71 ? -14.484 22.266 -4.012 1 96.25 71 ARG A N 1
ATOM 504 C CA . ARG A 1 71 ? -14.852 22.719 -2.672 1 96.25 71 ARG A CA 1
ATOM 505 C C . ARG A 1 71 ? -15.219 21.531 -1.782 1 96.25 71 ARG A C 1
ATOM 507 O O . ARG A 1 71 ? -14.836 21.484 -0.611 1 96.25 71 ARG A O 1
ATOM 514 N N . ALA A 1 72 ? -15.938 20.578 -2.342 1 96.56 72 ALA A N 1
ATOM 515 C CA . ALA A 1 72 ? -16.266 19.359 -1.599 1 96.56 72 ALA A CA 1
ATOM 516 C C . ALA A 1 72 ? -15 18.625 -1.167 1 96.56 72 ALA A C 1
ATOM 518 O O . ALA A 1 72 ? -14.906 18.156 -0.031 1 96.56 72 ALA A O 1
ATOM 519 N N . TYR A 1 73 ? -14.047 18.547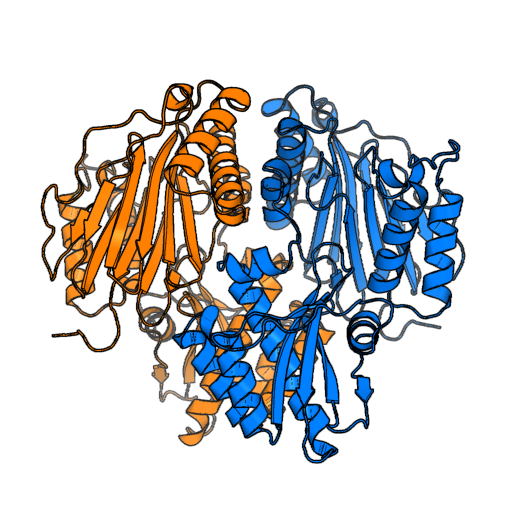 -2.064 1 96.88 73 TYR A N 1
ATOM 520 C CA . TYR A 1 73 ? -12.773 17.891 -1.798 1 96.88 73 TYR A CA 1
ATOM 521 C C . TYR A 1 73 ? -11.992 18.641 -0.725 1 96.88 73 TYR A C 1
ATOM 523 O O . TYR A 1 73 ? -11.547 18.047 0.258 1 96.88 73 TYR A O 1
ATOM 531 N N . ARG A 1 74 ? -11.867 19.953 -0.813 1 94.75 74 ARG A N 1
ATOM 532 C CA . ARG A 1 74 ? -11.031 20.766 0.059 1 94.75 74 ARG A CA 1
ATOM 533 C C . ARG A 1 74 ? -11.602 20.812 1.473 1 94.75 74 ARG A C 1
ATOM 535 O O . ARG A 1 74 ? -10.859 20.703 2.451 1 94.75 74 ARG A O 1
ATOM 542 N N . LEU A 1 75 ? -12.953 20.906 1.578 1 91.5 75 LEU A N 1
ATOM 543 C CA . LEU A 1 75 ? -13.578 21.125 2.877 1 91.5 75 LEU A CA 1
ATOM 544 C C . LEU A 1 75 ? -14.062 19.812 3.49 1 91.5 75 LEU A C 1
ATOM 546 O O . LEU A 1 75 ? -14.469 19.781 4.652 1 91.5 75 LEU A O 1
ATOM 550 N N . ARG A 1 76 ? -13.969 18.734 2.67 1 91.5 76 ARG A N 1
ATOM 551 C CA . ARG A 1 76 ? -14.477 17.453 3.111 1 91.5 76 ARG A CA 1
ATOM 552 C C . ARG A 1 76 ? -15.938 17.562 3.547 1 91.5 76 ARG A C 1
ATOM 554 O O . ARG A 1 76 ? -16.312 17.031 4.598 1 91.5 76 ARG A O 1
ATOM 561 N N . ARG A 1 77 ? -16.703 18.297 2.783 1 92.88 77 ARG A N 1
ATOM 562 C CA . ARG A 1 77 ? -18.125 18.5 3.031 1 92.88 77 ARG A CA 1
ATOM 563 C C . ARG A 1 77 ? -18.922 18.406 1.734 1 92.88 77 ARG A C 1
ATOM 565 O O . ARG A 1 77 ? -18.5 18.922 0.699 1 92.88 77 ARG A O 1
ATOM 572 N N . THR A 1 78 ? -20.031 17.781 1.906 1 94.31 78 THR A N 1
ATOM 573 C CA . THR A 1 78 ? -20.906 17.625 0.75 1 94.31 78 THR A CA 1
ATOM 574 C C . THR A 1 78 ? -21.312 19 0.201 1 94.31 78 THR A C 1
ATOM 576 O O . THR A 1 78 ? -21.609 19.906 0.966 1 94.31 78 THR A O 1
ATOM 579 N N . GLN A 1 79 ? -21.172 19.125 -1.066 1 94.62 79 GLN A N 1
ATOM 580 C CA . GLN A 1 79 ? -21.656 20.312 -1.777 1 94.62 79 GLN A CA 1
ATOM 581 C C . GLN A 1 79 ? -22.797 19.953 -2.725 1 94.62 79 GLN A C 1
ATOM 583 O O . GLN A 1 79 ? -22.781 18.891 -3.354 1 94.62 79 GLN A O 1
ATOM 588 N N . THR A 1 80 ? -23.828 20.797 -2.795 1 92.12 80 THR A N 1
ATOM 589 C CA . THR A 1 80 ? -24.953 20.531 -3.68 1 92.12 80 THR A CA 1
ATOM 590 C C . THR A 1 80 ? -25.203 21.719 -4.602 1 92.12 80 THR A C 1
ATOM 592 O O . THR A 1 80 ? -24.891 22.859 -4.254 1 92.12 80 THR A O 1
ATOM 595 N N . SER A 1 81 ? -25.594 21.406 -5.734 1 90.38 81 SER A N 1
ATOM 596 C CA . SER A 1 81 ? -26.047 22.406 -6.688 1 90.38 81 SER A CA 1
ATOM 597 C C . SER A 1 81 ? -27.469 22.109 -7.16 1 90.38 81 SER A C 1
ATOM 599 O O . SER A 1 81 ? -27.812 20.953 -7.426 1 90.38 81 SER A O 1
ATOM 601 N N . ALA A 1 82 ? -28.328 23.125 -7.23 1 83.62 82 ALA A N 1
ATOM 602 C CA . ALA A 1 82 ? -29.75 23 -7.566 1 83.62 82 ALA A CA 1
ATOM 603 C C . ALA A 1 82 ? -29.953 23.016 -9.078 1 83.62 82 ALA A C 1
ATOM 605 O O . ALA A 1 82 ? -31.094 23.016 -9.555 1 83.62 82 ALA A O 1
ATOM 606 N N . GLY A 1 83 ? -28.953 23.031 -9.836 1 78.19 83 GLY A N 1
ATOM 607 C CA . GLY A 1 83 ? -29.094 23.125 -11.281 1 78.19 83 GLY A CA 1
ATOM 608 C C . GLY A 1 83 ? -29.797 21.922 -11.891 1 78.19 83 GLY A C 1
ATOM 609 O O . GLY A 1 83 ? -30.062 20.938 -11.195 1 78.19 83 GLY A O 1
ATOM 610 N N . PRO A 1 84 ? -30.469 22.047 -13.031 1 80.56 84 PRO A N 1
ATOM 611 C CA . PRO A 1 84 ? -31.031 20.922 -13.75 1 80.56 84 PRO A CA 1
ATOM 612 C C . PRO A 1 84 ? -29.984 20.125 -14.523 1 80.56 84 PRO A C 1
ATOM 614 O O . PRO A 1 84 ? -29.453 20.594 -15.531 1 80.56 84 PRO A O 1
ATOM 617 N N . PRO A 1 85 ? -29.719 19.047 -13.984 1 83.06 85 PRO A N 1
ATOM 618 C CA . PRO A 1 85 ? -30.203 18.281 -12.828 1 83.06 85 PRO A CA 1
ATOM 619 C C . PRO A 1 85 ? -29.484 18.656 -11.539 1 83.06 85 PRO A C 1
ATOM 621 O O . PRO A 1 85 ? -28.375 19.203 -11.578 1 83.06 85 PRO A O 1
ATOM 624 N N . PRO A 1 86 ? -30.188 18.406 -10.492 1 89 86 PRO A N 1
ATOM 625 C CA . PRO A 1 86 ? -29.484 18.625 -9.227 1 89 86 PRO A CA 1
ATOM 626 C C . PRO A 1 86 ? -28.297 17.688 -9.047 1 89 86 PRO A C 1
ATOM 628 O O . PRO A 1 86 ? -28.359 16.516 -9.445 1 89 86 PRO A O 1
ATOM 631 N N . VAL A 1 87 ? -27.234 18.266 -8.578 1 92.5 87 VAL A N 1
ATOM 632 C CA . VAL A 1 87 ? -26 17.484 -8.445 1 92.5 87 VAL A CA 1
ATOM 633 C C . VAL A 1 87 ? -25.453 17.609 -7.027 1 92.5 87 VAL A C 1
ATOM 635 O O . VAL A 1 87 ? -25.5 18.688 -6.434 1 92.5 87 VAL A O 1
ATOM 638 N N . GLY A 1 88 ? -25.109 16.484 -6.5 1 93.44 88 GLY A N 1
ATOM 639 C CA . GLY A 1 88 ? -24.375 16.453 -5.246 1 93.44 88 GLY A CA 1
ATOM 640 C C . GLY A 1 88 ? -22.953 15.969 -5.406 1 93.44 88 GLY A C 1
ATOM 641 O O . GLY A 1 88 ? -22.688 15.047 -6.184 1 93.44 88 GLY A O 1
ATOM 642 N N . TRP A 1 89 ? -22.047 16.688 -4.723 1 95.88 89 TRP A N 1
ATOM 643 C CA . TRP A 1 89 ? -20.641 16.281 -4.656 1 95.88 89 TRP A CA 1
ATOM 644 C C . TRP A 1 89 ? -20.281 15.773 -3.264 1 95.88 89 TRP A C 1
ATOM 646 O O . TRP A 1 89 ? -20.312 16.531 -2.293 1 95.88 89 TRP A O 1
ATOM 656 N N . PHE A 1 90 ? -19.969 14.516 -3.154 1 95.75 90 PHE A N 1
ATOM 657 C CA . PHE A 1 90 ? -19.688 13.867 -1.88 1 95.75 90 PHE A CA 1
ATOM 658 C C . PHE A 1 90 ? -18.203 13.531 -1.768 1 95.75 90 PHE A C 1
ATOM 660 O O . PHE A 1 90 ? -17.656 12.82 -2.617 1 95.75 90 PHE A O 1
ATOM 667 N N . PRO A 1 91 ? -17.516 14.008 -0.747 1 96 91 PRO A N 1
ATOM 668 C CA . PRO A 1 91 ? -16.078 13.742 -0.61 1 96 91 PRO A CA 1
ATOM 669 C C . PRO A 1 91 ? -15.766 12.258 -0.443 1 96 91 PRO A C 1
ATOM 671 O O . PRO A 1 91 ? -16.5 11.539 0.239 1 96 91 PRO A O 1
ATOM 674 N N . LEU A 1 92 ? -14.82 11.758 -1.159 1 96.25 92 LEU A N 1
ATOM 675 C CA . LEU A 1 92 ? -14.227 10.453 -0.927 1 96.25 92 LEU A CA 1
ATOM 676 C C . LEU A 1 92 ? -13.055 10.555 0.041 1 96.25 92 LEU A C 1
ATOM 678 O O . LEU A 1 92 ? -11.977 11.023 -0.331 1 96.25 92 LEU A O 1
ATOM 682 N N . VAL A 1 93 ? -13.281 10.031 1.24 1 92.12 93 VAL A N 1
ATOM 683 C CA . VAL A 1 93 ? -12.281 10.188 2.295 1 92.12 93 VAL A CA 1
ATOM 684 C C . VAL A 1 93 ? -11.961 8.828 2.9 1 92.12 93 VAL A C 1
ATOM 686 O O . VAL A 1 93 ? -12.859 8.062 3.248 1 92.12 93 VAL A O 1
ATOM 689 N N . ASP A 1 94 ? -10.734 8.461 2.914 1 87.69 94 ASP A N 1
ATOM 690 C CA . ASP A 1 94 ? -10.227 7.297 3.631 1 87.69 94 ASP A CA 1
ATOM 691 C C . ASP A 1 94 ? -9.539 7.707 4.934 1 87.69 94 ASP A C 1
ATOM 693 O O . ASP A 1 94 ? -8.422 8.227 4.918 1 87.69 94 ASP A O 1
ATOM 697 N N . GLY A 1 95 ? -10.195 7.348 6.027 1 79.75 95 GLY A N 1
ATOM 698 C CA . GLY A 1 95 ? -9.781 7.996 7.262 1 79.75 95 GLY A CA 1
ATOM 699 C C . GLY A 1 95 ? -9.953 9.508 7.23 1 79.75 95 GLY A C 1
ATOM 700 O O . GLY A 1 95 ? -11.078 10.008 7.203 1 79.75 95 GLY A O 1
ATOM 701 N N . ILE A 1 96 ? -8.797 10.18 7.164 1 80.19 96 ILE A N 1
ATOM 702 C CA . ILE A 1 96 ? -8.898 11.633 7.047 1 80.19 96 ILE A CA 1
ATOM 703 C C . ILE A 1 96 ? -8.188 12.094 5.777 1 80.19 96 ILE A C 1
ATOM 705 O O . ILE A 1 96 ? -8.031 13.297 5.547 1 80.19 96 ILE A O 1
ATOM 709 N N . GLU A 1 97 ? -7.816 11.148 4.988 1 88.94 97 GLU A N 1
ATOM 710 C CA . GLU A 1 97 ? -7.172 11.469 3.719 1 88.94 97 GLU A CA 1
ATOM 711 C C . GLU A 1 97 ? -8.203 11.695 2.617 1 88.94 97 GLU A C 1
ATOM 713 O O . GLU A 1 97 ? -9.055 10.836 2.367 1 88.94 97 GLU A O 1
ATOM 718 N N . ARG A 1 98 ? -8.094 12.75 1.932 1 93.5 98 ARG A N 1
ATOM 719 C CA . ARG A 1 98 ? -8.961 13.078 0.801 1 93.5 98 ARG A CA 1
ATOM 720 C C . ARG A 1 98 ? -8.453 12.43 -0.482 1 93.5 98 ARG A C 1
ATOM 722 O O . ARG A 1 98 ? -7.312 12.664 -0.895 1 93.5 98 ARG A O 1
ATOM 729 N N . ILE A 1 99 ? -9.289 11.648 -1.098 1 94.06 99 ILE A N 1
ATOM 730 C CA . ILE A 1 99 ? -8.844 10.922 -2.279 1 94.06 99 ILE A CA 1
ATOM 731 C C . ILE A 1 99 ? -9.555 11.461 -3.52 1 94.06 99 ILE A C 1
ATOM 733 O O . ILE A 1 99 ? -9.047 11.336 -4.637 1 94.06 99 ILE A O 1
ATOM 737 N N . GLY A 1 100 ? -10.75 11.984 -3.352 1 97.12 100 GLY A N 1
ATOM 738 C CA . GLY A 1 100 ? -11.555 12.477 -4.461 1 97.12 100 GLY A CA 1
ATOM 739 C C . GLY A 1 100 ? -12.961 12.875 -4.055 1 97.12 100 GLY A C 1
ATOM 740 O O . GLY A 1 100 ? -13.18 13.328 -2.932 1 97.12 100 GLY A O 1
ATOM 741 N N . VAL A 1 101 ? -13.891 12.797 -5.082 1 97.81 101 VAL A N 1
ATOM 742 C CA . VAL A 1 101 ? -15.297 13.109 -4.84 1 97.81 101 VAL A CA 1
ATOM 743 C C . VAL A 1 101 ? -16.172 12.18 -5.676 1 97.81 101 VAL A C 1
ATOM 745 O O . VAL A 1 101 ? -15.742 11.648 -6.695 1 97.81 101 VAL A O 1
ATOM 748 N N . LEU A 1 102 ? -17.281 11.938 -5.152 1 96.69 102 LEU A N 1
ATOM 749 C CA . LEU A 1 102 ? -18.344 11.234 -5.863 1 96.69 102 LEU A CA 1
ATOM 750 C C . LEU A 1 102 ? -19.422 12.211 -6.332 1 96.69 102 LEU A C 1
ATOM 752 O O . LEU A 1 102 ? -20.031 12.906 -5.516 1 96.69 102 LEU A O 1
ATOM 756 N N . ARG A 1 103 ? -19.609 12.297 -7.602 1 95.88 103 ARG A N 1
ATOM 757 C CA . ARG A 1 103 ? -20.688 13.102 -8.172 1 95.88 103 ARG A CA 1
ATOM 758 C C . ARG A 1 103 ? -21.969 12.281 -8.305 1 95.88 103 ARG A C 1
ATOM 760 O O . ARG A 1 103 ? -21.953 11.188 -8.883 1 95.88 103 ARG A O 1
ATOM 767 N N . VAL A 1 104 ? -23.031 12.82 -7.797 1 93.44 104 VAL A N 1
ATOM 768 C CA . VAL A 1 104 ? -24.312 12.125 -7.891 1 93.44 104 VAL A CA 1
ATOM 769 C C . VAL A 1 104 ? -25.359 13.062 -8.492 1 93.44 104 VAL A C 1
ATOM 771 O O . VAL A 1 104 ? -25.516 14.203 -8.055 1 93.44 104 VAL A O 1
ATOM 774 N N . GLU A 1 105 ? -25.969 12.578 -9.484 1 92.25 105 GLU A N 1
ATOM 775 C CA . GLU A 1 105 ? -27.125 13.266 -10.039 1 92.25 105 GLU A CA 1
ATOM 776 C C . GLU A 1 105 ? -28.422 12.742 -9.422 1 92.25 105 GLU A C 1
ATOM 778 O O . GLU A 1 105 ? -28.719 11.547 -9.5 1 92.25 105 GLU A O 1
ATOM 783 N N . THR A 1 106 ? -29.062 13.664 -8.695 1 82.12 106 THR A N 1
ATOM 784 C CA . THR A 1 106 ? -30.281 13.227 -8.023 1 82.12 106 THR A CA 1
ATOM 785 C C . THR A 1 106 ? -31.531 13.719 -8.766 1 82.12 106 THR A C 1
ATOM 787 O O . THR A 1 106 ? -31.453 14.703 -9.5 1 82.12 106 THR A O 1
ATOM 790 N N . ARG A 1 107 ? -32.594 12.977 -8.859 1 71.12 107 ARG A N 1
ATOM 791 C CA . ARG A 1 107 ? -33.875 13.414 -9.422 1 71.12 107 ARG A CA 1
ATOM 792 C C . ARG A 1 107 ? -34.625 14.289 -8.43 1 71.12 107 ARG A C 1
ATOM 794 O O . ARG A 1 107 ? -35.156 15.344 -8.797 1 71.12 107 ARG A O 1
ATOM 801 N N . GLU A 1 108 ? -34.812 13.75 -7.176 1 63.09 108 GLU A N 1
ATOM 802 C CA . GLU A 1 108 ? -35.469 14.5 -6.117 1 63.09 108 GLU A CA 1
ATOM 803 C C . GLU A 1 108 ? -34.656 14.508 -4.836 1 63.09 108 GLU A C 1
ATOM 805 O O . GLU A 1 108 ? -34.125 13.469 -4.434 1 63.09 108 GLU A O 1
ATOM 810 N N . PRO A 1 109 ? -34.25 15.742 -4.441 1 53.91 109 PRO A N 1
ATOM 811 C CA . PRO A 1 109 ? -33.469 15.805 -3.197 1 53.91 109 PRO A CA 1
ATOM 812 C C . PRO A 1 109 ? -34.188 15.094 -2.037 1 53.91 109 PRO A C 1
ATOM 814 O O . PRO A 1 109 ? -35.344 15.359 -1.763 1 53.91 109 PRO A O 1
ATOM 817 N N . GLU A 1 110 ? -34.094 13.891 -1.89 1 58.16 110 GLU A N 1
ATOM 818 C CA . GLU A 1 110 ? -34.625 13.344 -0.646 1 58.16 110 GLU A CA 1
ATOM 819 C C . GLU A 1 110 ? -33.625 13.477 0.494 1 58.16 110 GLU A C 1
ATOM 821 O O . GLU A 1 110 ? -32.469 13.078 0.358 1 58.16 110 GLU A O 1
ATOM 826 N N . PRO A 1 111 ? -34.031 14.32 1.508 1 53.84 111 PRO A N 1
ATOM 827 C CA . PRO A 1 111 ? -33.188 14.602 2.66 1 53.84 111 PRO A CA 1
ATOM 828 C C . PRO A 1 111 ? -32.469 13.359 3.203 1 53.84 111 PRO A C 1
ATOM 830 O O . PRO A 1 111 ? -31.312 13.414 3.582 1 53.84 111 PRO A O 1
ATOM 833 N N . ASP A 1 112 ? -33.312 12.273 3.34 1 57.56 112 ASP A N 1
ATOM 834 C CA . ASP A 1 112 ? -32.781 11.102 4.02 1 57.56 112 ASP A CA 1
ATOM 835 C C . ASP A 1 112 ? -31.734 10.391 3.154 1 57.56 112 ASP A C 1
ATOM 837 O O . ASP A 1 112 ? -31.062 9.477 3.617 1 57.56 112 ASP A O 1
ATOM 841 N N . ALA A 1 113 ? -31.578 11.078 2.02 1 67.75 113 ALA A N 1
ATOM 842 C CA . ALA A 1 113 ? -30.734 10.375 1.043 1 67.75 113 ALA A CA 1
ATOM 843 C C . ALA A 1 113 ? -29.266 10.766 1.201 1 67.75 113 ALA A C 1
ATOM 845 O O . ALA A 1 113 ? -28.375 10.016 0.793 1 67.75 113 ALA A O 1
ATOM 846 N N . ALA A 1 114 ? -29.094 11.828 2.01 1 76.38 114 ALA A N 1
ATOM 847 C CA . ALA A 1 114 ? -27.734 12.328 2.129 1 76.38 114 ALA A CA 1
ATOM 848 C C . ALA A 1 114 ? -26.844 11.336 2.875 1 76.38 114 ALA A C 1
ATOM 850 O O . ALA A 1 114 ? -25.703 11.102 2.484 1 76.38 114 ALA A O 1
ATOM 851 N N . GLY A 1 115 ? -27.484 10.758 3.826 1 82.75 115 GLY A N 1
ATOM 852 C CA . GLY A 1 115 ? -26.719 9.781 4.598 1 82.75 115 GLY A CA 1
ATOM 853 C C . GLY A 1 115 ? -26.328 8.562 3.785 1 82.75 115 GLY A C 1
ATOM 854 O O . GLY A 1 115 ? -25.219 8.031 3.947 1 82.75 115 GLY A O 1
ATOM 855 N N . CYS A 1 116 ? -27.188 8.242 2.875 1 85.62 116 CYS A N 1
ATOM 856 C CA . CYS A 1 116 ? -26.906 7.078 2.035 1 85.62 116 CYS A CA 1
ATOM 857 C C . CYS A 1 116 ? -25.797 7.371 1.042 1 85.62 116 CYS A C 1
ATOM 859 O O . CYS A 1 116 ? -24.922 6.531 0.818 1 85.62 116 CYS A O 1
ATOM 861 N N . TRP A 1 117 ? -25.812 8.586 0.506 1 90.06 117 TRP A N 1
ATOM 862 C CA . TRP A 1 117 ? -24.797 8.969 -0.462 1 90.06 117 TRP A CA 1
ATOM 863 C C . TRP A 1 117 ? -23.422 9.094 0.206 1 90.06 117 TRP A C 1
ATOM 865 O O . TRP A 1 117 ? -22.406 8.703 -0.373 1 90.06 117 TRP A O 1
ATOM 875 N N . GLU A 1 118 ? -23.469 9.555 1.401 1 90.81 118 GLU A N 1
ATOM 876 C CA . GLU A 1 118 ? -22.219 9.664 2.152 1 90.81 118 GLU A CA 1
ATOM 877 C C . GLU A 1 118 ? -21.641 8.281 2.467 1 90.81 118 GLU A C 1
ATOM 879 O O . GLU A 1 118 ? -20.422 8.086 2.412 1 90.81 118 GLU A O 1
ATOM 884 N N . ALA A 1 119 ? -22.5 7.414 2.801 1 90.25 119 ALA A N 1
ATOM 885 C CA . ALA A 1 119 ? -22.062 6.047 3.061 1 90.25 119 ALA A CA 1
ATOM 886 C C . ALA A 1 119 ? -21.5 5.402 1.796 1 90.25 119 ALA A C 1
ATOM 888 O O . ALA A 1 119 ? -20.469 4.719 1.844 1 90.25 119 ALA A O 1
ATOM 889 N N . LEU A 1 120 ? -22.172 5.621 0.697 1 92.12 120 LEU A N 1
ATOM 890 C CA . LEU A 1 120 ? -21.672 5.105 -0.574 1 92.12 120 LEU A CA 1
ATOM 891 C C . LEU A 1 120 ? -20.312 5.699 -0.904 1 92.12 120 LEU A C 1
ATOM 893 O O . LEU A 1 120 ? -19.406 4.977 -1.312 1 92.12 120 LEU A O 1
ATOM 897 N N . ALA A 1 121 ? -20.172 6.988 -0.7 1 94.62 121 ALA A N 1
ATOM 898 C CA . ALA A 1 121 ? -18.891 7.652 -0.944 1 94.62 121 ALA A CA 1
ATOM 899 C C . ALA A 1 121 ? -17.781 7.043 -0.09 1 94.62 121 ALA A C 1
ATOM 901 O O . ALA A 1 121 ? -16.672 6.84 -0.567 1 94.62 121 AL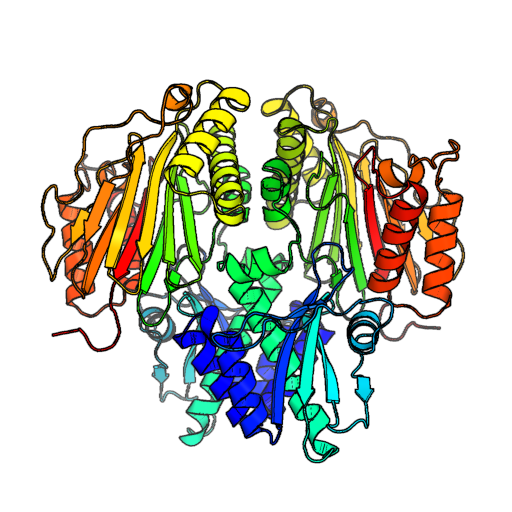A A O 1
ATOM 902 N N . GLY A 1 122 ? -18.141 6.828 1.163 1 93.12 122 GLY A N 1
ATOM 903 C CA . GLY A 1 122 ? -17.188 6.191 2.043 1 93.12 122 GLY A CA 1
ATOM 904 C C . GLY A 1 122 ? -16.75 4.82 1.557 1 93.12 122 GLY A C 1
ATOM 905 O O . GLY A 1 122 ? -15.555 4.5 1.581 1 93.12 122 GLY A O 1
ATOM 906 N N . LEU A 1 123 ? -17.656 4.023 1.116 1 93 123 LEU A N 1
ATOM 907 C CA . LEU A 1 123 ? -17.344 2.697 0.595 1 93 123 LEU A CA 1
ATOM 908 C C . LEU A 1 123 ? -16.516 2.795 -0.678 1 93 123 LEU A C 1
ATOM 910 O O . LEU A 1 123 ? -15.531 2.068 -0.837 1 93 123 LEU A O 1
ATOM 914 N N . VAL A 1 124 ? -16.875 3.684 -1.566 1 94.56 124 VAL A N 1
ATOM 915 C CA . VAL A 1 124 ? -16.172 3.871 -2.828 1 94.56 124 VAL A CA 1
ATOM 916 C C . VAL A 1 124 ? -14.727 4.273 -2.551 1 94.56 124 VAL A C 1
ATOM 918 O O . VAL A 1 124 ? -13.805 3.795 -3.215 1 94.56 124 VAL A O 1
ATOM 921 N N . ALA A 1 125 ? -14.531 5.137 -1.57 1 94.69 125 ALA A N 1
ATOM 922 C CA . ALA A 1 125 ? -13.18 5.535 -1.194 1 94.69 125 ALA A CA 1
ATOM 923 C C . ALA A 1 125 ? -12.328 4.32 -0.834 1 94.69 125 ALA A C 1
ATOM 925 O O . ALA A 1 125 ? -11.203 4.176 -1.315 1 94.69 125 ALA A O 1
ATOM 926 N N . LEU A 1 126 ? -12.883 3.42 -0.052 1 93.12 126 LEU A N 1
ATOM 927 C CA . LEU A 1 126 ? -12.156 2.229 0.379 1 93.12 126 LEU A CA 1
ATOM 928 C C . LEU A 1 126 ? -11.867 1.312 -0.804 1 93.12 126 LEU A C 1
ATOM 930 O O . LEU A 1 126 ? -10.789 0.727 -0.891 1 93.12 126 LEU A O 1
ATOM 934 N N . LEU A 1 127 ? -12.828 1.195 -1.694 1 92.62 127 LEU A N 1
ATOM 935 C CA . LEU A 1 127 ? -12.656 0.345 -2.867 1 92.62 127 LEU A CA 1
ATOM 936 C C . LEU A 1 127 ? -11.562 0.89 -3.779 1 92.62 127 LEU A C 1
ATOM 938 O O . LEU A 1 127 ? -10.758 0.125 -4.32 1 92.62 127 LEU A O 1
ATOM 942 N N . VAL A 1 128 ? -11.5 2.203 -3.91 1 92.75 128 VAL A N 1
ATOM 943 C CA . VAL A 1 128 ? -10.484 2.84 -4.738 1 92.75 128 VAL A CA 1
ATOM 944 C C . VAL A 1 128 ? -9.102 2.615 -4.125 1 92.75 128 VAL A C 1
ATOM 946 O O . VAL A 1 128 ? -8.156 2.26 -4.828 1 92.75 128 VAL A O 1
ATOM 949 N N . VAL A 1 129 ? -9.008 2.799 -2.873 1 91.44 129 VAL A N 1
ATOM 950 C CA . VAL A 1 129 ? -7.738 2.619 -2.172 1 91.44 129 VAL A CA 1
ATOM 951 C C . VAL A 1 129 ? -7.262 1.176 -2.324 1 91.44 129 VAL A C 1
ATOM 953 O O . VAL A 1 129 ? -6.098 0.929 -2.641 1 91.44 129 VAL A O 1
ATOM 956 N N . SER A 1 130 ? -8.141 0.284 -2.117 1 90.19 130 SER A N 1
ATOM 957 C CA . SER A 1 130 ? -7.805 -1.127 -2.273 1 90.19 130 SER A CA 1
ATOM 958 C C . SER A 1 130 ? -7.352 -1.433 -3.695 1 90.19 130 SER A C 1
ATOM 960 O O . SER A 1 130 ? -6.312 -2.066 -3.898 1 90.19 130 SER A O 1
ATOM 962 N N . ALA A 1 131 ? -8.086 -0.977 -4.684 1 89.06 131 ALA A N 1
ATOM 963 C CA . ALA A 1 131 ? -7.797 -1.255 -6.086 1 89.06 131 ALA A CA 1
ATOM 964 C C . ALA A 1 131 ? -6.477 -0.626 -6.516 1 89.06 131 ALA A C 1
ATOM 966 O O . ALA A 1 131 ? -5.805 -1.13 -7.418 1 89.06 131 ALA A O 1
ATOM 967 N N . SER A 1 132 ? -6.07 0.429 -5.906 1 89.31 132 SER A N 1
ATOM 968 C CA . SER A 1 132 ? -4.859 1.154 -6.277 1 89.31 132 SER A CA 1
ATOM 969 C C . SER A 1 132 ? -3.611 0.328 -5.988 1 89.31 132 SER A C 1
ATOM 971 O O . SER A 1 132 ? -2.531 0.621 -6.504 1 89.31 132 SER A O 1
ATOM 973 N N . THR A 1 133 ? -3.721 -0.7 -5.242 1 86.25 133 THR A N 1
ATOM 974 C CA . THR A 1 133 ? -2.57 -1.521 -4.883 1 86.25 133 THR A CA 1
ATOM 975 C C . THR A 1 133 ? -2.238 -2.508 -5.996 1 86.25 133 THR A C 1
ATOM 977 O O . THR A 1 133 ? -1.151 -3.09 -6.016 1 86.25 133 THR A O 1
ATOM 980 N N . TYR A 1 134 ? -3.203 -2.666 -6.965 1 85 134 TYR A N 1
ATOM 981 C CA . TYR A 1 134 ? -2.891 -3.682 -7.961 1 85 134 TYR A CA 1
ATOM 982 C C . TYR A 1 134 ? -3.449 -3.295 -9.328 1 85 134 TYR A C 1
ATOM 984 O O . TYR A 1 134 ? -3.463 -4.109 -10.25 1 85 134 TYR A O 1
ATOM 992 N N . SER A 1 135 ? -3.963 -2.15 -9.445 1 85.81 135 SER A N 1
ATOM 993 C CA . SER A 1 135 ? -4.484 -1.708 -10.734 1 85.81 135 SER A CA 1
ATOM 994 C C . SER A 1 135 ? -3.713 -0.501 -11.258 1 85.81 135 SER A C 1
ATOM 996 O O . SER A 1 135 ? -3.826 0.599 -10.711 1 85.81 135 SER A O 1
ATOM 998 N N . ASP A 1 136 ? -3.113 -0.665 -12.352 1 86.19 136 ASP A N 1
ATOM 999 C CA . ASP A 1 136 ? -2.35 0.419 -12.961 1 86.19 136 ASP A CA 1
ATOM 1000 C C . ASP A 1 136 ? -3.275 1.518 -13.477 1 86.19 136 ASP A C 1
ATOM 1002 O O . ASP A 1 136 ? -2.879 2.682 -13.562 1 86.19 136 ASP A O 1
ATOM 1006 N N . VAL A 1 137 ? -4.469 1.145 -13.758 1 84.44 137 VAL A N 1
ATOM 1007 C CA . VAL A 1 137 ? -5.406 2.119 -14.305 1 84.44 137 VAL A CA 1
ATOM 1008 C C . VAL A 1 137 ? -5.699 3.199 -13.266 1 84.44 137 VAL A C 1
ATOM 1010 O O . VAL A 1 137 ? -5.66 4.391 -13.578 1 84.44 137 VAL A O 1
ATOM 1013 N N . ILE A 1 138 ? -5.984 2.805 -12.086 1 85.75 138 ILE A N 1
ATOM 1014 C CA . ILE A 1 138 ? -6.305 3.754 -11.023 1 85.75 138 ILE A CA 1
ATOM 1015 C C . ILE A 1 138 ? -5.086 4.625 -10.727 1 85.75 138 ILE A C 1
ATOM 1017 O O . ILE A 1 138 ? -5.207 5.84 -10.562 1 85.75 138 ILE A O 1
ATOM 1021 N N . VAL A 1 139 ? -3.912 4.035 -10.781 1 86.75 139 VAL A N 1
ATOM 1022 C CA . VAL A 1 139 ? -2.678 4.758 -10.5 1 86.75 139 VAL A CA 1
ATOM 1023 C C . VAL A 1 139 ? -2.41 5.77 -11.609 1 86.75 139 VAL A C 1
ATOM 1025 O O . VAL A 1 139 ? -2.088 6.93 -11.344 1 86.75 139 VAL A O 1
ATOM 1028 N N . ARG A 1 140 ? -2.605 5.402 -12.812 1 87.31 140 ARG A N 1
ATOM 1029 C CA . ARG A 1 140 ? -2.336 6.258 -13.969 1 87.31 140 ARG A CA 1
ATOM 1030 C C . ARG A 1 140 ? -3.316 7.422 -14.023 1 87.31 140 ARG A C 1
ATOM 1032 O O . ARG A 1 140 ? -2.963 8.516 -14.469 1 87.31 140 ARG A O 1
ATOM 1039 N N . MET A 1 141 ? -4.453 7.219 -13.531 1 85.12 141 MET A N 1
ATOM 1040 C CA . MET A 1 141 ? -5.477 8.258 -13.594 1 85.12 141 MET A CA 1
ATOM 1041 C C . MET A 1 141 ? -5.117 9.43 -12.688 1 85.12 141 MET A C 1
ATOM 1043 O O . MET A 1 141 ? -5.469 10.578 -12.984 1 85.12 141 MET A O 1
ATOM 1047 N N . ALA A 1 142 ? -4.449 9.078 -11.703 1 87.81 142 ALA A N 1
ATOM 1048 C CA . ALA A 1 142 ? -4.059 10.117 -10.758 1 87.81 142 ALA A CA 1
ATOM 1049 C C . ALA A 1 142 ? -2.799 10.844 -11.234 1 87.81 142 ALA A C 1
ATOM 1051 O O . ALA A 1 142 ? -2.291 11.727 -10.539 1 87.81 142 ALA A O 1
ATOM 1052 N N . ARG A 1 143 ? -2.309 10.445 -12.398 1 91.25 143 ARG A N 1
ATOM 1053 C CA . ARG A 1 143 ? -1.06 11.016 -12.891 1 91.25 143 ARG A CA 1
ATOM 1054 C C . ARG A 1 143 ? -1.271 11.742 -14.211 1 91.25 143 ARG A C 1
ATOM 1056 O O . ARG A 1 143 ? -2.029 11.281 -15.07 1 91.25 143 ARG A O 1
ATOM 1063 N N . ASP A 1 144 ? -0.661 12.883 -14.367 1 90 144 ASP A N 1
ATOM 1064 C CA . ASP A 1 144 ? -0.742 13.641 -15.609 1 90 144 ASP A CA 1
ATOM 1065 C C . ASP A 1 144 ? 0.363 13.234 -16.578 1 90 144 ASP A C 1
ATOM 1067 O O . ASP A 1 144 ? 0.272 13.5 -17.781 1 90 144 ASP A O 1
ATOM 1071 N N . ARG A 1 145 ? 1.354 12.625 -16.047 1 91.25 145 ARG A N 1
ATOM 1072 C CA . ARG A 1 145 ? 2.486 12.148 -16.828 1 91.25 145 ARG A CA 1
ATOM 1073 C C . ARG A 1 145 ? 3.207 11.008 -16.125 1 91.25 145 ARG A C 1
ATOM 1075 O O . ARG A 1 145 ? 2.99 10.773 -14.938 1 91.25 145 ARG A O 1
ATOM 1082 N N . PRO A 1 146 ? 4.004 10.312 -16.828 1 91 146 PRO A N 1
ATOM 1083 C CA . PRO A 1 146 ? 4.734 9.211 -16.203 1 91 146 PRO A CA 1
ATOM 1084 C C . PRO A 1 146 ? 5.711 9.695 -15.133 1 91 146 PRO A C 1
ATOM 1086 O O . PRO A 1 146 ? 6.316 10.758 -15.281 1 91 146 PRO A O 1
ATOM 1089 N N . MET A 1 147 ? 5.82 8.891 -14.141 1 91.75 147 MET A N 1
ATOM 1090 C CA . MET A 1 147 ? 6.801 9.148 -13.086 1 91.75 147 MET A CA 1
ATOM 1091 C C . MET A 1 147 ? 8.18 8.617 -13.484 1 91.75 147 MET A C 1
ATOM 1093 O O . MET A 1 147 ? 8.281 7.609 -14.18 1 91.75 147 MET A O 1
ATOM 1097 N N . SER A 1 148 ? 9.219 9.375 -13.031 1 91.19 148 SER A N 1
ATOM 1098 C CA . SER A 1 148 ? 10.57 8.828 -13.164 1 91.19 148 SER A CA 1
ATOM 1099 C C . SER A 1 148 ? 10.727 7.539 -12.367 1 91.19 148 SER A C 1
ATOM 1101 O O . SER A 1 148 ? 9.922 7.238 -11.492 1 91.19 148 SER A O 1
ATOM 1103 N N . LEU A 1 149 ? 11.719 6.746 -12.688 1 89.5 149 LEU A N 1
ATOM 1104 C CA . LEU A 1 149 ? 12.031 5.516 -11.969 1 89.5 149 LEU A CA 1
ATOM 1105 C C . LEU A 1 149 ? 12.25 5.793 -10.484 1 89.5 149 LEU A C 1
ATOM 1107 O O . LEU A 1 149 ? 11.742 5.066 -9.633 1 89.5 149 LEU A O 1
ATOM 1111 N N . GLN A 1 150 ? 12.992 6.82 -10.234 1 89.19 150 GLN A N 1
ATOM 1112 C CA . GLN A 1 150 ? 13.273 7.203 -8.859 1 89.19 150 GLN A CA 1
ATOM 1113 C C . GLN A 1 150 ? 11.992 7.52 -8.094 1 89.19 150 GLN A C 1
ATOM 1115 O O . GLN A 1 150 ? 11.836 7.121 -6.941 1 89.19 150 GLN A O 1
ATOM 1120 N N . SER A 1 151 ? 11.117 8.25 -8.766 1 91.81 151 SER A N 1
ATOM 1121 C CA . SER A 1 151 ? 9.836 8.578 -8.148 1 91.81 151 SER A CA 1
ATOM 1122 C C . SER A 1 151 ? 9.008 7.32 -7.902 1 91.81 151 SER A C 1
ATOM 1124 O O . SER A 1 151 ? 8.398 7.172 -6.84 1 91.81 151 SER A O 1
ATOM 1126 N N . GLU A 1 152 ? 8.992 6.41 -8.859 1 91.38 152 GLU A N 1
ATOM 1127 C CA . GLU A 1 152 ? 8.266 5.16 -8.672 1 91.38 152 GLU A CA 1
ATOM 1128 C C . GLU A 1 152 ? 8.812 4.371 -7.484 1 91.38 152 GLU A C 1
ATOM 1130 O O . GLU A 1 152 ? 8.055 3.779 -6.719 1 91.38 152 GLU A O 1
ATOM 1135 N N . LEU A 1 153 ? 10.117 4.359 -7.32 1 90.75 153 LEU A N 1
ATOM 1136 C CA . LEU A 1 153 ? 10.781 3.68 -6.215 1 90.75 153 LEU A CA 1
ATOM 1137 C C . LEU A 1 153 ? 10.344 4.258 -4.875 1 90.75 153 LEU A C 1
ATOM 1139 O O . LEU A 1 153 ? 9.938 3.518 -3.975 1 90.75 153 LEU A O 1
ATOM 1143 N N . LEU A 1 154 ? 10.359 5.531 -4.762 1 91.25 154 LEU A N 1
ATOM 1144 C CA . LEU A 1 154 ? 10.062 6.172 -3.484 1 91.25 154 LEU A CA 1
ATOM 1145 C C . LEU A 1 154 ? 8.57 6.117 -3.184 1 91.25 154 LEU A C 1
ATOM 1147 O O . LEU A 1 154 ? 8.164 5.945 -2.031 1 91.25 154 LEU A O 1
ATOM 1151 N N . TRP A 1 155 ? 7.73 6.246 -4.227 1 89.62 155 TRP A N 1
ATOM 1152 C CA . TRP A 1 155 ? 6.285 6.242 -4.047 1 89.62 155 TRP A CA 1
ATOM 1153 C C . TRP A 1 155 ? 5.801 4.887 -3.539 1 89.62 155 TRP A C 1
ATOM 1155 O O . TRP A 1 155 ? 4.719 4.785 -2.957 1 89.62 155 TRP A O 1
ATOM 1165 N N . ALA A 1 156 ? 6.59 3.854 -3.689 1 89.06 156 ALA A N 1
ATOM 1166 C CA . ALA A 1 156 ? 6.242 2.535 -3.164 1 89.06 156 ALA A CA 1
ATOM 1167 C C . ALA A 1 156 ? 6.203 2.545 -1.64 1 89.06 156 ALA A C 1
ATOM 1169 O O . ALA A 1 156 ? 5.512 1.727 -1.024 1 89.06 156 ALA A O 1
ATOM 1170 N N . PHE A 1 157 ? 6.863 3.461 -1.021 1 87.75 157 PHE A N 1
ATOM 1171 C CA . PHE A 1 157 ? 6.98 3.508 0.432 1 87.75 157 PHE A CA 1
ATOM 1172 C C . PHE A 1 157 ? 6.02 4.535 1.021 1 87.75 157 PHE A C 1
ATOM 1174 O O . PHE A 1 157 ? 5.73 4.504 2.219 1 87.75 157 PHE A O 1
ATOM 1181 N N . LEU A 1 158 ? 5.648 5.449 0.257 1 87.75 158 LEU A N 1
ATOM 1182 C CA . LEU A 1 158 ? 4.98 6.609 0.834 1 87.75 158 LEU A CA 1
ATOM 1183 C C . LEU A 1 158 ? 3.6 6.23 1.363 1 87.75 158 LEU A C 1
ATOM 1185 O O . LEU A 1 158 ? 2.799 5.625 0.647 1 87.75 158 LEU A O 1
ATOM 1189 N N . PRO A 1 159 ? 3.35 6.578 2.615 1 92.25 159 PRO A N 1
ATOM 1190 C CA . PRO A 1 159 ? 2.018 6.402 3.197 1 92.25 159 PRO A CA 1
ATOM 1191 C C . PRO A 1 159 ? 1.007 7.422 2.678 1 92.25 159 PRO A C 1
ATOM 1193 O O . PRO A 1 159 ? 1.358 8.289 1.875 1 92.25 159 PRO A O 1
ATOM 1196 N N . PRO A 1 160 ? -0.257 7.262 3.123 1 91.25 160 PRO A N 1
ATOM 1197 C CA . PRO A 1 160 ? -1.188 8.344 2.805 1 91.25 160 PRO A CA 1
ATOM 1198 C C . PRO A 1 160 ? -0.678 9.711 3.26 1 91.25 160 PRO A C 1
ATOM 1200 O O . PRO A 1 160 ? 0.015 9.812 4.277 1 91.25 160 PRO A O 1
ATOM 1203 N N . ARG A 1 161 ? -0.997 10.758 2.537 1 93.19 161 ARG A N 1
ATOM 1204 C CA . ARG A 1 161 ? -0.507 12.094 2.836 1 93.19 161 ARG A CA 1
ATOM 1205 C C . ARG A 1 161 ? -1.007 12.57 4.195 1 93.19 161 ARG A C 1
ATOM 1207 O O . ARG A 1 161 ? -0.33 13.344 4.875 1 93.19 161 ARG A O 1
ATOM 1214 N N . THR A 1 162 ? -2.227 12.102 4.492 1 93.44 162 THR A N 1
ATOM 1215 C CA . THR A 1 162 ? -2.805 12.531 5.762 1 93.44 162 THR A CA 1
ATOM 1216 C C . THR A 1 162 ? -3.328 11.336 6.551 1 93.44 162 THR A C 1
ATOM 1218 O O . THR A 1 162 ? -4.086 10.516 6.023 1 93.44 162 THR A O 1
ATOM 1221 N N . ILE A 1 163 ? -2.861 11.266 7.801 1 92.38 163 ILE A N 1
ATOM 1222 C CA . ILE A 1 163 ? -3.344 10.258 8.734 1 92.38 163 ILE A CA 1
ATOM 1223 C C . ILE A 1 163 ? -3.703 10.914 10.07 1 92.38 163 ILE A C 1
ATOM 1225 O O . ILE A 1 163 ? -3.291 12.047 10.336 1 92.38 163 ILE A O 1
ATOM 1229 N N . GLY A 1 164 ? -4.543 10.156 10.898 1 89.31 164 GLY A N 1
ATOM 1230 C CA . GLY A 1 164 ? -4.848 10.75 12.188 1 89.31 164 GLY A CA 1
ATOM 1231 C C . GLY A 1 164 ? -5.883 9.969 12.977 1 89.31 164 GLY A C 1
ATOM 1232 O O . GLY A 1 164 ? -6.352 8.922 12.523 1 89.31 164 GLY A O 1
ATOM 1233 N N . THR A 1 165 ? -6.043 10.391 14.125 1 87.94 165 THR A N 1
ATOM 1234 C CA . THR A 1 165 ? -7.094 9.969 15.047 1 87.94 165 THR A CA 1
ATOM 1235 C C . THR A 1 165 ? -7.883 11.172 15.555 1 87.94 165 THR A C 1
ATOM 1237 O O . THR A 1 165 ? -7.781 12.266 15.008 1 87.94 165 THR A O 1
ATOM 1240 N N . ARG A 1 166 ? -8.672 10.922 16.484 1 85.5 166 ARG A N 1
ATOM 1241 C CA . ARG A 1 166 ? -9.422 12.008 17.078 1 85.5 166 ARG A CA 1
ATOM 1242 C C . ARG A 1 166 ? -8.5 12.992 17.781 1 85.5 166 ARG A C 1
ATOM 1244 O O . ARG A 1 166 ? -8.82 14.18 17.906 1 85.5 166 ARG A O 1
ATOM 1251 N N . ASP A 1 167 ? -7.297 12.555 18.125 1 91.19 167 ASP A N 1
ATOM 1252 C CA . ASP A 1 167 ? -6.441 13.352 18.984 1 91.19 167 ASP A CA 1
ATOM 1253 C C . ASP A 1 167 ? -5.301 13.992 18.203 1 91.19 167 ASP A C 1
ATOM 1255 O O . ASP A 1 167 ? -4.641 14.914 18.688 1 91.19 167 ASP A O 1
ATOM 1259 N N . VAL A 1 168 ? -5.035 13.492 17.016 1 93.31 168 VAL A N 1
ATOM 1260 C CA . VAL A 1 168 ? -3.842 13.953 16.312 1 93.31 168 VAL A CA 1
ATOM 1261 C C . VAL A 1 168 ? -4.062 13.867 14.797 1 93.31 168 VAL A C 1
ATOM 1263 O O . VAL A 1 168 ? -4.789 12.984 14.32 1 93.31 168 VAL A O 1
ATOM 1266 N N . THR A 1 169 ? -3.504 14.797 14.039 1 93 169 THR A N 1
ATOM 1267 C CA . THR A 1 169 ? -3.482 14.797 12.586 1 93 169 THR A CA 1
ATOM 1268 C C . THR A 1 169 ? -2.061 14.984 12.062 1 93 169 THR A C 1
ATOM 1270 O O . THR A 1 169 ? -1.321 15.844 12.562 1 93 169 THR A O 1
ATOM 1273 N N . SER A 1 170 ? -1.614 14.141 11.219 1 95.62 170 SER A N 1
ATOM 1274 C CA . SER A 1 170 ? -0.339 14.266 10.516 1 95.62 170 SER A CA 1
ATOM 1275 C C . SER A 1 170 ? -0.54 14.352 9.008 1 95.62 170 SER A C 1
ATOM 1277 O O . SER A 1 170 ? -1.158 13.469 8.406 1 95.62 170 SER A O 1
ATOM 1279 N N . SER A 1 171 ? -0.118 15.391 8.383 1 95.56 171 SER A N 1
ATOM 1280 C CA . SER A 1 171 ? -0.222 15.609 6.945 1 95.56 171 SER A CA 1
ATOM 1281 C C . SER A 1 171 ? 1.139 15.93 6.336 1 95.56 171 SER A C 1
ATOM 1283 O O . SER A 1 171 ? 1.958 16.609 6.953 1 95.56 171 SER A O 1
ATOM 1285 N N . ALA A 1 172 ? 1.411 15.438 5.133 1 95.94 172 ALA A N 1
ATOM 1286 C CA . ALA A 1 172 ? 2.676 15.703 4.453 1 95.94 172 ALA A CA 1
ATOM 1287 C C . ALA A 1 172 ? 2.463 15.883 2.951 1 95.94 172 ALA A C 1
ATOM 1289 O O . ALA A 1 172 ? 1.519 15.328 2.381 1 95.94 172 ALA A O 1
ATOM 1290 N N . VAL A 1 173 ? 3.271 16.672 2.334 1 94 173 VAL A N 1
ATOM 1291 C CA . VAL A 1 173 ? 3.295 16.875 0.891 1 94 173 VAL A CA 1
ATOM 1292 C C . VAL A 1 173 ? 4.734 16.812 0.382 1 94 173 VAL A C 1
ATOM 1294 O O . VAL A 1 173 ? 5.672 17.156 1.104 1 94 173 VAL A O 1
ATOM 1297 N N . LEU A 1 174 ? 4.863 16.266 -0.772 1 93.25 174 LEU A N 1
ATOM 1298 C CA . LEU A 1 174 ? 6.156 16.109 -1.425 1 93.25 174 LEU A CA 1
ATOM 1299 C C . LEU A 1 174 ? 6.09 16.531 -2.887 1 93.25 174 LEU A C 1
ATOM 1301 O O . LEU A 1 174 ? 5.23 16.062 -3.637 1 93.25 174 LEU A O 1
ATOM 1305 N N . GLU A 1 175 ? 6.934 17.422 -3.271 1 91.5 175 GLU A N 1
ATOM 1306 C CA . GLU A 1 175 ? 7.094 17.891 -4.648 1 91.5 175 GLU A CA 1
ATOM 1307 C C . GLU A 1 175 ? 8.562 17.953 -5.043 1 91.5 175 GLU A C 1
ATOM 1309 O O . GLU A 1 175 ? 9.43 18.219 -4.207 1 91.5 175 GLU A O 1
ATOM 1314 N N . PRO A 1 176 ? 8.914 17.797 -6.277 1 89.31 176 PRO A N 1
ATOM 1315 C CA . PRO A 1 176 ? 8.031 17.406 -7.379 1 89.31 176 PRO A CA 1
ATOM 1316 C C . PRO A 1 176 ? 7.539 15.969 -7.246 1 89.31 176 PRO A C 1
ATOM 1318 O O . PRO A 1 176 ? 8.305 15.078 -6.867 1 89.31 176 PRO A O 1
ATOM 1321 N N . ALA A 1 177 ? 6.371 15.758 -7.652 1 85.56 177 ALA A N 1
ATOM 1322 C CA . ALA A 1 177 ? 5.766 14.43 -7.523 1 85.56 177 ALA A CA 1
ATOM 1323 C C . ALA A 1 177 ? 6.344 13.461 -8.547 1 85.56 177 ALA A C 1
ATOM 1325 O O . ALA A 1 177 ? 6.566 12.289 -8.234 1 85.56 177 ALA A O 1
ATOM 1326 N N . TYR A 1 178 ? 6.672 13.883 -9.727 1 88.88 178 TYR A N 1
ATOM 1327 C CA . TYR A 1 178 ? 6.969 13 -10.844 1 88.88 178 TYR A CA 1
ATOM 1328 C C . TYR A 1 178 ? 8.469 12.781 -10.984 1 88.88 178 TYR A C 1
ATOM 1330 O O . TYR A 1 178 ? 8.906 11.883 -11.695 1 88.88 178 TYR A O 1
ATOM 1338 N N . GLU A 1 179 ? 9.25 13.633 -10.328 1 90.31 179 GLU A N 1
ATOM 1339 C CA . GLU A 1 179 ? 10.703 13.555 -10.398 1 90.31 179 GLU A CA 1
ATOM 1340 C C . GLU A 1 179 ? 11.336 13.852 -9.047 1 90.31 179 GLU A C 1
ATOM 1342 O O . GLU A 1 179 ? 12.172 14.758 -8.93 1 90.31 179 GLU A O 1
ATOM 1347 N N . VAL A 1 180 ? 10.961 13.008 -8.109 1 88 180 VAL A N 1
ATOM 1348 C CA . VAL A 1 180 ? 11.477 13.219 -6.762 1 88 180 VAL A CA 1
ATOM 1349 C C . VAL A 1 180 ? 12.977 12.922 -6.73 1 88 180 VAL A C 1
ATOM 1351 O O . VAL A 1 180 ? 13.445 11.977 -7.371 1 88 180 VAL A O 1
ATOM 1354 N N . GLY A 1 181 ? 13.719 13.703 -6.07 1 87.44 181 GLY A N 1
ATOM 1355 C CA . GLY A 1 181 ? 15.141 13.461 -5.898 1 87.44 181 GLY A CA 1
ATOM 1356 C C . GLY A 1 181 ? 15.453 12.516 -4.754 1 87.44 181 GLY A C 1
ATOM 1357 O O . GLY A 1 181 ? 15.617 11.312 -4.961 1 87.44 181 GLY A O 1
ATOM 1358 N N . GLY A 1 182 ? 15.508 12.977 -3.602 1 91.25 182 GLY A N 1
ATOM 1359 C CA . GLY A 1 182 ? 15.898 12.172 -2.457 1 91.25 182 GLY A CA 1
ATOM 1360 C C . GLY A 1 182 ? 15.055 12.438 -1.224 1 91.25 182 GLY A C 1
ATOM 1361 O O . GLY A 1 182 ? 15.281 11.844 -0.168 1 91.25 182 GLY A O 1
ATOM 1362 N N . ASP A 1 183 ? 14.023 13.297 -1.316 1 95.25 183 ASP A N 1
ATOM 1363 C CA . ASP A 1 183 ? 13.133 13.562 -0.194 1 95.25 183 ASP A CA 1
ATOM 1364 C C . ASP A 1 183 ? 12.164 12.398 0.023 1 95.25 183 ASP A C 1
ATOM 1366 O O . ASP A 1 183 ? 11.727 11.758 -0.936 1 95.25 183 ASP A O 1
ATOM 1370 N N . ALA A 1 184 ? 11.891 12.125 1.229 1 96.19 184 ALA A N 1
ATOM 1371 C CA . ALA A 1 184 ? 10.883 11.133 1.577 1 96.19 184 ALA A CA 1
ATOM 1372 C C . ALA A 1 184 ? 10.305 11.398 2.963 1 96.19 184 ALA A C 1
ATOM 1374 O O . ALA A 1 184 ? 10.891 12.141 3.756 1 96.19 184 ALA A O 1
ATOM 1375 N N . PHE A 1 185 ? 9.148 10.898 3.211 1 97.12 185 PHE A N 1
ATOM 1376 C CA . PHE A 1 185 ? 8.562 10.984 4.543 1 97.12 185 PHE A CA 1
ATOM 1377 C C . PHE A 1 185 ? 7.836 9.695 4.902 1 97.12 185 PHE A C 1
ATOM 1379 O O . PHE A 1 185 ? 7.508 8.898 4.02 1 97.12 185 PHE A O 1
ATOM 1386 N N . ASP A 1 186 ? 7.645 9.516 6.133 1 96.62 186 ASP A N 1
ATOM 1387 C CA . ASP A 1 186 ? 6.848 8.406 6.668 1 96.62 186 ASP A CA 1
ATOM 1388 C C . ASP A 1 186 ? 6.121 8.828 7.945 1 96.62 186 ASP A C 1
ATOM 1390 O O . ASP A 1 186 ? 6.602 9.688 8.688 1 96.62 186 ASP A O 1
ATOM 1394 N N . HIS A 1 187 ? 4.941 8.352 8.164 1 96.31 187 HIS A N 1
ATOM 1395 C CA . HIS A 1 187 ? 4.242 8.516 9.43 1 96.31 187 HIS A CA 1
ATOM 1396 C C . HIS A 1 187 ? 3.285 7.359 9.688 1 96.31 187 HIS A C 1
ATOM 1398 O O . HIS A 1 187 ? 2.854 6.684 8.75 1 96.31 187 HIS A O 1
ATOM 1404 N N . SER A 1 188 ? 3.078 7.09 10.867 1 94.5 188 SER A N 1
ATOM 1405 C CA . SER A 1 188 ? 2.236 5.984 11.32 1 94.5 188 SER A CA 1
ATOM 1406 C C . SER A 1 188 ? 1.597 6.293 12.672 1 94.5 188 SER A C 1
ATOM 1408 O O . SER A 1 188 ? 2.148 7.059 13.461 1 94.5 188 SER A O 1
ATOM 1410 N N . VAL A 1 189 ? 0.431 5.742 12.852 1 89.81 189 VAL A N 1
ATOM 1411 C CA . VAL A 1 189 ? -0.245 5.863 14.133 1 89.81 189 VAL A CA 1
ATOM 1412 C C . VAL A 1 189 ? -0.528 4.473 14.703 1 89.81 189 VAL A C 1
ATOM 1414 O O . VAL A 1 189 ? -1.081 3.615 14.008 1 89.81 189 VAL A O 1
ATOM 1417 N N . ALA A 1 190 ? -0.1 4.277 15.914 1 81.94 190 ALA A N 1
ATOM 1418 C CA . ALA A 1 190 ? -0.353 3.01 16.594 1 81.94 190 ALA A CA 1
ATOM 1419 C C . ALA A 1 190 ? -0.238 3.168 18.109 1 81.94 190 ALA A C 1
ATOM 1421 O O . ALA A 1 190 ? 0.7 3.795 18.609 1 81.94 190 ALA A O 1
ATOM 1422 N N . GLY A 1 191 ? -1.192 2.59 18.828 1 78.69 191 GLY A N 1
ATOM 1423 C CA . GLY A 1 191 ? -1.104 2.469 20.281 1 78.69 191 GLY A CA 1
ATOM 1424 C C . GLY A 1 191 ? -0.945 3.805 20.984 1 78.69 191 GLY A C 1
ATOM 1425 O O . GLY A 1 191 ? -0.115 3.945 21.875 1 78.69 191 GLY A O 1
ATOM 1426 N N . GLY A 1 192 ? -1.511 4.797 20.484 1 86.25 192 GLY A N 1
ATOM 1427 C CA . GLY A 1 192 ? -1.429 6.098 21.125 1 86.25 192 GLY A CA 1
ATOM 1428 C C . GLY A 1 192 ? -0.181 6.871 20.75 1 86.25 192 GLY A C 1
ATOM 1429 O O . GLY A 1 192 ? 0.193 7.828 21.438 1 86.25 192 GLY A O 1
ATOM 1430 N N . ARG A 1 193 ? 0.481 6.453 19.812 1 92.88 193 ARG A N 1
ATOM 1431 C CA . ARG A 1 193 ? 1.705 7.117 19.375 1 92.88 193 ARG A CA 1
ATOM 1432 C C . ARG A 1 193 ? 1.639 7.469 17.891 1 92.88 193 ARG A C 1
ATOM 1434 O O . ARG A 1 193 ? 1.193 6.656 17.078 1 92.88 193 ARG A O 1
ATOM 1441 N N . LEU A 1 194 ? 2.023 8.641 17.547 1 96.31 194 LEU A N 1
ATOM 1442 C CA . LEU A 1 194 ? 2.25 9.062 16.156 1 96.31 194 LEU A CA 1
ATOM 1443 C C . LEU A 1 194 ? 3.742 9.133 15.852 1 96.31 194 LEU A C 1
ATOM 1445 O O . LEU A 1 194 ? 4.496 9.805 16.562 1 96.31 194 LEU A O 1
ATOM 1449 N N . HIS A 1 195 ? 4.152 8.367 14.906 1 97.31 195 HIS A N 1
ATOM 1450 C CA . HIS A 1 195 ? 5.512 8.461 14.391 1 97.31 195 HIS A CA 1
ATOM 1451 C C . HIS A 1 195 ? 5.582 9.359 13.164 1 97.31 195 HIS A C 1
ATOM 1453 O O . HIS A 1 195 ? 4.68 9.336 12.32 1 97.31 195 HIS A O 1
ATOM 1459 N N . LEU A 1 196 ? 6.602 10.148 13.047 1 97.94 196 LEU A N 1
AT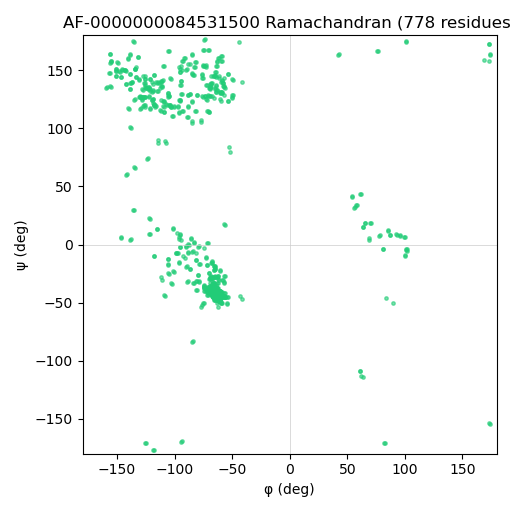OM 1460 C CA . LEU A 1 196 ? 6.871 10.969 11.875 1 97.94 196 LEU A CA 1
ATOM 1461 C C . LEU A 1 196 ? 8.359 10.961 11.531 1 97.94 196 LEU A C 1
ATOM 1463 O O . LEU A 1 196 ? 9.203 11.094 12.422 1 97.94 196 LEU A O 1
ATOM 1467 N N . SER A 1 197 ? 8.68 10.789 10.312 1 97.94 197 SER A N 1
ATOM 1468 C CA . SER A 1 197 ? 10.055 10.938 9.836 1 97.94 197 SER A CA 1
ATOM 1469 C C . SER A 1 197 ? 10.102 11.664 8.492 1 97.94 197 SER A C 1
ATOM 1471 O O . SER A 1 197 ? 9.242 11.453 7.637 1 97.94 197 SER A O 1
ATOM 1473 N N . VAL A 1 198 ? 11 12.523 8.305 1 98 198 VAL A N 1
ATOM 1474 C CA . VAL A 1 198 ? 11.297 13.211 7.051 1 98 198 VAL A CA 1
ATOM 1475 C C . VAL A 1 198 ? 12.773 13.031 6.707 1 98 198 VAL A C 1
ATOM 1477 O O . VAL A 1 198 ? 13.648 13.258 7.551 1 98 198 VAL A O 1
ATOM 1480 N N . PHE A 1 199 ? 13.047 12.578 5.531 1 96.81 199 PHE A N 1
ATOM 1481 C CA . PHE A 1 199 ? 14.398 12.305 5.047 1 96.81 199 PHE A CA 1
ATOM 1482 C C . PHE A 1 199 ? 14.727 13.18 3.838 1 96.81 199 PHE A C 1
ATOM 1484 O O . PHE A 1 199 ? 13.844 13.477 3.029 1 96.81 199 PHE A O 1
ATOM 1491 N N . ASP A 1 200 ? 15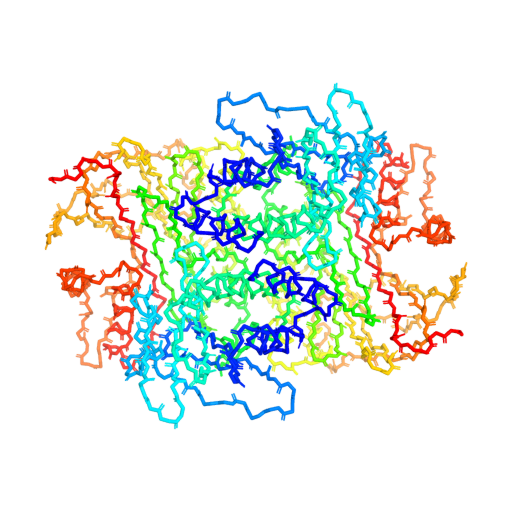.93 13.578 3.701 1 95.38 200 ASP A N 1
ATOM 1492 C CA . ASP A 1 200 ? 16.469 14.312 2.561 1 95.38 200 ASP A CA 1
ATOM 1493 C C . ASP A 1 200 ? 17.859 13.797 2.182 1 95.38 200 ASP A C 1
ATOM 1495 O O . ASP A 1 200 ? 18.859 14.18 2.799 1 95.38 200 ASP A O 1
ATOM 1499 N N . ALA A 1 201 ? 17.891 13.008 1.182 1 93.5 201 ALA A N 1
ATOM 1500 C CA . ALA A 1 201 ? 19.156 12.461 0.71 1 93.5 201 ALA A CA 1
ATOM 1501 C C . ALA A 1 201 ? 19.844 13.422 -0.254 1 93.5 201 ALA A C 1
ATOM 1503 O O . ALA A 1 201 ? 19.188 14.07 -1.07 1 93.5 201 ALA A O 1
ATOM 1504 N N . MET A 1 202 ? 21.141 13.391 -0.198 1 86.75 202 MET A N 1
ATOM 1505 C CA . MET A 1 202 ? 21.938 14.227 -1.099 1 86.75 202 MET A CA 1
ATOM 1506 C C . MET A 1 202 ? 21.828 13.727 -2.535 1 86.75 202 MET A C 1
ATOM 1508 O O . MET A 1 202 ? 21.875 12.516 -2.781 1 86.75 202 MET A O 1
ATOM 1512 N N . GLY A 1 203 ? 21.641 14.625 -3.387 1 80.88 203 GLY A N 1
ATOM 1513 C CA . GLY A 1 203 ? 21.641 14.281 -4.801 1 80.88 203 GLY A CA 1
ATOM 1514 C C . GLY A 1 203 ? 20.25 14.156 -5.387 1 80.88 203 GLY A C 1
ATOM 1515 O O . GLY A 1 203 ? 19.25 14.312 -4.676 1 80.88 203 GLY A O 1
ATOM 1516 N N . HIS A 1 204 ? 20.172 13.945 -6.727 1 80.06 204 HIS A N 1
ATOM 1517 C CA . HIS A 1 204 ? 18.891 13.883 -7.434 1 80.06 204 HIS A CA 1
ATOM 1518 C C . HIS A 1 204 ? 18.875 12.727 -8.422 1 80.06 204 HIS A C 1
ATOM 1520 O O . HIS A 1 204 ? 18.203 12.797 -9.453 1 80.06 204 HIS A O 1
ATOM 1526 N N . ASP A 1 205 ? 19.609 11.742 -8.055 1 82.88 205 ASP A N 1
ATOM 1527 C CA . ASP A 1 205 ? 19.688 10.578 -8.938 1 82.88 205 ASP A CA 1
ATOM 1528 C C . ASP A 1 205 ? 19.141 9.328 -8.25 1 82.88 205 ASP A C 1
ATOM 1530 O O . ASP A 1 205 ? 18.547 9.414 -7.172 1 82.88 205 ASP A O 1
ATOM 1534 N N . LEU A 1 206 ? 19.234 8.273 -8.93 1 80.75 206 LEU A N 1
ATOM 1535 C CA . LEU A 1 206 ? 18.672 7.02 -8.445 1 80.75 206 LEU A CA 1
ATOM 1536 C C . LEU A 1 206 ? 19.344 6.594 -7.141 1 80.75 206 LEU A C 1
ATOM 1538 O O . LEU A 1 206 ? 18.703 5.977 -6.285 1 80.75 206 LEU A O 1
ATOM 1542 N N . ALA A 1 207 ? 20.578 7.027 -6.996 1 82.75 207 ALA A N 1
ATOM 1543 C CA . ALA A 1 207 ? 21.281 6.715 -5.758 1 82.75 207 ALA A CA 1
ATOM 1544 C C . ALA A 1 207 ? 20.641 7.414 -4.566 1 82.75 207 ALA A C 1
ATOM 1546 O O . ALA A 1 207 ? 20.531 6.836 -3.482 1 82.75 207 ALA A O 1
ATOM 1547 N N . SER A 1 208 ? 20.281 8.664 -4.789 1 87.88 208 SER A N 1
ATOM 1548 C CA . SER A 1 208 ? 19.609 9.391 -3.721 1 87.88 208 SER A CA 1
ATOM 1549 C C . SER A 1 208 ? 18.266 8.773 -3.387 1 87.88 208 SER A C 1
ATOM 1551 O O . SER A 1 208 ? 17.906 8.641 -2.215 1 87.88 208 SER A O 1
ATOM 1553 N N . GLY A 1 209 ? 17.531 8.383 -4.434 1 87.88 209 GLY A N 1
ATOM 1554 C CA . GLY A 1 209 ? 16.297 7.652 -4.207 1 87.88 209 GLY A CA 1
ATOM 1555 C C . GLY A 1 209 ? 16.5 6.344 -3.465 1 87.88 209 GLY A C 1
ATOM 1556 O O . GLY A 1 209 ? 15.711 5.984 -2.594 1 87.88 209 GLY A O 1
ATOM 1557 N N . GLY A 1 210 ? 17.531 5.68 -3.842 1 87.56 210 GLY A N 1
ATOM 1558 C CA . GLY A 1 210 ? 17.891 4.449 -3.154 1 87.56 210 GLY A CA 1
ATOM 1559 C C . GLY A 1 210 ? 18.219 4.66 -1.687 1 87.56 210 GLY A C 1
ATOM 1560 O O . GLY A 1 210 ? 17.781 3.883 -0.833 1 87.56 210 GLY A O 1
ATOM 1561 N N . ALA A 1 211 ? 18.953 5.719 -1.417 1 90.12 211 ALA A N 1
ATOM 1562 C CA . ALA A 1 211 ? 19.297 6.035 -0.035 1 90.12 211 ALA A CA 1
ATOM 1563 C C . ALA A 1 211 ? 18.047 6.277 0.805 1 90.12 211 ALA A C 1
ATOM 1565 O O . ALA A 1 211 ? 17.922 5.75 1.912 1 90.12 211 ALA A O 1
ATOM 1566 N N . SER A 1 212 ? 17.156 7.035 0.273 1 93.62 212 SER A N 1
ATOM 1567 C CA . SER A 1 212 ? 15.914 7.328 0.984 1 93.62 212 SER A CA 1
ATOM 1568 C C . SER A 1 212 ? 15.055 6.074 1.15 1 93.62 212 SER A C 1
ATOM 1570 O O . SER A 1 212 ? 14.422 5.887 2.188 1 93.62 212 SER A O 1
ATOM 1572 N N . SER A 1 213 ? 15.047 5.242 0.123 1 91.94 213 SER A N 1
ATOM 1573 C CA . SER A 1 213 ? 14.281 4.008 0.207 1 91.94 213 SER A CA 1
ATOM 1574 C C . SER A 1 213 ? 14.812 3.094 1.304 1 91.94 213 SER A C 1
ATOM 1576 O O . SER A 1 213 ? 14.039 2.508 2.064 1 91.94 213 SER A O 1
ATOM 1578 N N . VAL A 1 214 ? 16.094 3.004 1.408 1 90.69 214 VAL A N 1
ATOM 1579 C CA . VAL A 1 214 ? 16.734 2.182 2.432 1 90.69 214 VAL A CA 1
ATOM 1580 C C . VAL A 1 214 ? 16.484 2.787 3.811 1 90.69 214 VAL A C 1
ATOM 1582 O O . VAL A 1 214 ? 16.266 2.064 4.785 1 90.69 214 VAL A O 1
ATOM 1585 N N . ALA A 1 215 ? 16.562 4.062 3.875 1 94.44 215 ALA A N 1
ATOM 1586 C CA . ALA A 1 215 ? 16.281 4.742 5.137 1 94.44 215 ALA A CA 1
ATOM 1587 C C . ALA A 1 215 ? 14.852 4.461 5.594 1 94.44 215 ALA A C 1
ATOM 1589 O O . ALA A 1 215 ? 14.609 4.176 6.77 1 94.44 215 ALA A O 1
ATOM 1590 N N . LEU A 1 216 ? 13.922 4.531 4.645 1 95.5 216 LEU A N 1
ATOM 1591 C CA . LEU A 1 216 ? 12.531 4.246 4.957 1 95.5 216 LEU A CA 1
ATOM 1592 C C . LEU A 1 216 ? 12.359 2.801 5.422 1 95.5 216 LEU A C 1
ATOM 1594 O O . LEU A 1 216 ? 11.664 2.539 6.406 1 95.5 216 LEU A O 1
ATOM 1598 N N . ALA A 1 217 ? 13 1.906 4.754 1 93.88 217 ALA A N 1
ATOM 1599 C CA . ALA A 1 217 ? 12.93 0.494 5.117 1 93.88 217 ALA A CA 1
ATOM 1600 C C . ALA A 1 217 ? 13.516 0.255 6.504 1 93.88 217 ALA A C 1
ATOM 1602 O O . ALA A 1 217 ? 12.938 -0.466 7.32 1 93.88 217 ALA A O 1
ATOM 1603 N N . ALA A 1 218 ? 14.656 0.854 6.785 1 94.75 218 ALA A N 1
ATOM 1604 C CA . ALA A 1 218 ? 15.312 0.71 8.086 1 94.75 218 ALA A CA 1
ATOM 1605 C C . ALA A 1 218 ? 14.453 1.299 9.195 1 94.75 218 ALA A C 1
ATOM 1607 O O . ALA A 1 218 ? 14.344 0.716 10.281 1 94.75 218 ALA A O 1
ATOM 1608 N N . CYS A 1 219 ? 13.883 2.41 8.938 1 95.81 219 CYS A N 1
ATOM 1609 C CA . CYS A 1 219 ? 13 3.059 9.898 1 95.81 219 CYS A CA 1
ATOM 1610 C C . CYS A 1 219 ? 11.82 2.158 10.25 1 95.81 219 CYS A C 1
ATOM 1612 O O . CYS A 1 219 ? 11.57 1.88 11.422 1 95.81 219 CYS A O 1
ATOM 1614 N N . ARG A 1 220 ? 11.133 1.628 9.281 1 94.56 220 ARG A N 1
ATOM 1615 C CA . ARG A 1 220 ? 9.953 0.791 9.492 1 94.56 220 ARG A CA 1
ATOM 1616 C C . ARG A 1 220 ? 10.336 -0.529 10.156 1 94.56 220 ARG A C 1
ATOM 1618 O O . ARG A 1 220 ? 9.648 -0.988 11.07 1 94.56 220 ARG A O 1
ATOM 1625 N N . SER A 1 221 ? 11.43 -1.072 9.68 1 94.06 221 SER A N 1
ATOM 1626 C CA . SER A 1 221 ? 11.883 -2.334 10.258 1 94.06 221 SER A CA 1
ATOM 1627 C C . SER A 1 221 ? 12.164 -2.191 11.75 1 94.06 221 SER A C 1
ATOM 1629 O O . SER A 1 221 ? 11.75 -3.031 12.547 1 94.06 221 SER A O 1
ATOM 1631 N N . THR A 1 222 ? 12.859 -1.143 12.086 1 94.88 222 THR A N 1
ATOM 1632 C CA . THR A 1 222 ? 13.227 -0.904 13.484 1 94.88 222 THR A CA 1
ATOM 1633 C C . THR A 1 222 ? 11.992 -0.616 14.328 1 94.88 222 THR A C 1
ATOM 1635 O O . THR A 1 222 ? 11.82 -1.192 15.398 1 94.88 222 THR A O 1
ATOM 1638 N N . ARG A 1 223 ? 11.117 0.205 13.836 1 93.75 223 ARG A N 1
ATOM 1639 C CA . ARG A 1 223 ? 9.891 0.553 14.547 1 93.75 223 ARG A CA 1
ATOM 1640 C C . ARG A 1 223 ? 9.023 -0.678 14.773 1 93.75 223 ARG A C 1
ATOM 1642 O O . ARG A 1 223 ? 8.539 -0.904 15.883 1 93.75 223 ARG A O 1
ATOM 1649 N N . ARG A 1 224 ? 8.859 -1.452 13.805 1 91.44 224 ARG A N 1
ATOM 1650 C CA . ARG A 1 224 ? 7.992 -2.625 13.859 1 91.44 224 ARG A CA 1
ATOM 1651 C C . ARG A 1 224 ? 8.609 -3.719 14.727 1 91.44 224 ARG A C 1
ATOM 1653 O O . ARG A 1 224 ? 7.906 -4.629 15.18 1 91.44 224 ARG A O 1
ATOM 1660 N N . ALA A 1 225 ? 9.898 -3.598 14.953 1 92.62 225 ALA A N 1
ATOM 1661 C CA . ALA A 1 225 ? 10.578 -4.523 15.859 1 92.62 225 ALA A CA 1
ATOM 1662 C C . ALA A 1 225 ? 10.562 -4 17.281 1 92.62 225 ALA A C 1
ATOM 1664 O O . ALA A 1 225 ? 11.148 -4.617 18.188 1 92.62 225 ALA A O 1
ATOM 1665 N N . GLY A 1 226 ? 10.008 -2.842 17.5 1 91 226 GLY A N 1
ATOM 1666 C CA . GLY A 1 226 ? 9.875 -2.297 18.844 1 91 226 GLY A CA 1
ATOM 1667 C C . GLY A 1 226 ? 10.992 -1.337 19.219 1 91 226 GLY A C 1
ATOM 1668 O O . GLY A 1 226 ? 11.109 -0.926 20.375 1 91 226 GLY A O 1
ATOM 1669 N N . GLY A 1 227 ? 11.828 -0.989 18.266 1 93.62 227 GLY A N 1
ATOM 1670 C CA . GLY A 1 227 ? 12.914 -0.053 18.516 1 93.62 227 GLY A CA 1
ATOM 1671 C C . GLY A 1 227 ? 12.445 1.382 18.656 1 93.62 227 GLY A C 1
ATOM 1672 O O . GLY A 1 227 ? 11.43 1.769 18.078 1 93.62 227 GLY A O 1
ATOM 1673 N N . GLY A 1 228 ? 13.211 2.162 19.375 1 94.31 228 GLY A N 1
ATOM 1674 C CA . GLY A 1 228 ? 12.914 3.574 19.562 1 94.31 228 GLY A CA 1
ATOM 1675 C C . GLY A 1 228 ? 13.617 4.469 18.562 1 94.31 228 GLY A C 1
ATOM 1676 O O . GLY A 1 228 ? 14.188 3.984 17.578 1 94.31 228 GLY A O 1
ATOM 1677 N N . LEU A 1 229 ? 13.562 5.766 18.812 1 95.75 229 LEU A N 1
ATOM 1678 C CA . LEU A 1 229 ? 14.086 6.762 17.891 1 95.75 229 LEU A CA 1
ATOM 1679 C C . LEU A 1 229 ? 15.594 6.609 17.734 1 95.75 229 LEU A C 1
ATOM 1681 O O . LEU A 1 229 ? 16.109 6.684 16.609 1 95.75 229 LEU A O 1
ATOM 1685 N N . ALA A 1 230 ? 16.281 6.398 18.828 1 94.12 230 ALA A N 1
ATOM 1686 C CA . ALA A 1 230 ? 17.734 6.227 18.766 1 94.12 230 ALA A CA 1
ATOM 1687 C C . ALA A 1 230 ? 18.109 4.992 17.953 1 94.12 230 ALA A C 1
ATOM 1689 O O . ALA A 1 230 ? 19.062 5.016 17.172 1 94.12 230 ALA A O 1
ATOM 1690 N N . ASP A 1 231 ? 17.359 3.938 18.141 1 94.25 231 ASP A N 1
ATOM 1691 C CA . ASP A 1 231 ? 17.594 2.711 17.375 1 94.25 231 ASP A CA 1
ATOM 1692 C C . ASP A 1 231 ? 17.375 2.941 15.883 1 94.25 231 ASP A C 1
ATOM 1694 O O . ASP A 1 231 ? 18.125 2.396 15.062 1 94.25 231 ASP A O 1
ATOM 1698 N N . ILE A 1 232 ? 16.359 3.709 15.539 1 94.94 232 ILE A N 1
ATOM 1699 C CA . ILE A 1 232 ? 16.047 4 14.148 1 94.94 232 ILE A CA 1
ATOM 1700 C C . ILE A 1 232 ? 17.203 4.738 13.492 1 94.94 232 ILE A C 1
ATOM 1702 O O . ILE A 1 232 ? 17.656 4.359 12.406 1 94.94 232 ILE A O 1
ATOM 1706 N N . VAL A 1 233 ? 17.688 5.73 14.125 1 94.06 233 VAL A N 1
ATOM 1707 C CA . VAL A 1 233 ? 18.781 6.547 13.594 1 94.06 233 VAL A CA 1
ATOM 1708 C C . VAL A 1 233 ? 20.031 5.684 13.406 1 94.06 233 VAL A C 1
ATOM 1710 O O . VAL A 1 233 ? 20.688 5.762 12.375 1 94.06 233 VAL A O 1
ATOM 1713 N N . GLN A 1 234 ? 20.312 4.867 14.359 1 92.62 234 GLN A N 1
ATOM 1714 C CA . GLN A 1 234 ? 21.469 3.986 14.273 1 92.62 234 GLN A CA 1
ATOM 1715 C C . GLN A 1 234 ? 21.328 3.002 13.117 1 92.62 234 GLN A C 1
ATOM 1717 O O . GLN A 1 234 ? 22.281 2.762 12.383 1 92.62 234 GLN A O 1
ATOM 1722 N N . ALA A 1 235 ? 20.156 2.479 12.992 1 92.31 235 ALA A N 1
ATOM 1723 C CA . ALA A 1 235 ? 19.906 1.509 11.922 1 92.31 235 ALA A CA 1
ATOM 1724 C C . ALA A 1 235 ? 20.078 2.148 10.547 1 92.31 235 ALA A C 1
ATOM 1726 O O . ALA A 1 235 ? 20.672 1.554 9.648 1 92.31 235 ALA A O 1
ATOM 1727 N N . ILE A 1 236 ? 19.531 3.318 10.383 1 93.75 236 ILE A N 1
ATOM 1728 C CA . ILE A 1 236 ? 19.641 4.02 9.109 1 93.75 236 ILE A CA 1
ATOM 1729 C C . ILE A 1 236 ? 21.109 4.328 8.82 1 93.75 236 ILE A C 1
ATOM 1731 O O . ILE A 1 236 ? 21.594 4.082 7.711 1 93.75 236 ILE A O 1
ATOM 1735 N N . ASP A 1 237 ? 21.812 4.812 9.789 1 92.25 237 ASP A N 1
ATOM 1736 C CA . ASP A 1 237 ? 23.219 5.188 9.625 1 92.25 237 ASP A CA 1
ATOM 1737 C C . ASP A 1 237 ? 24.062 3.986 9.211 1 92.25 237 ASP A C 1
ATOM 1739 O O . ASP A 1 237 ? 24.828 4.062 8.25 1 92.25 237 ASP A O 1
ATOM 1743 N N . ARG A 1 238 ? 23.906 2.941 9.891 1 88.81 238 ARG A N 1
ATOM 1744 C CA . ARG A 1 238 ? 24.656 1.724 9.617 1 88.81 238 ARG A CA 1
ATOM 1745 C C . ARG A 1 238 ? 24.344 1.185 8.227 1 88.81 238 ARG A C 1
ATOM 1747 O O . ARG A 1 238 ? 25.234 0.748 7.508 1 88.81 238 ARG A O 1
ATOM 1754 N N . THR A 1 239 ? 23.094 1.229 7.922 1 89.06 239 THR A N 1
ATOM 1755 C CA . THR A 1 239 ? 22.656 0.671 6.648 1 89.06 239 THR A CA 1
ATOM 1756 C C . THR A 1 239 ? 23.188 1.502 5.484 1 89.06 239 THR A C 1
ATOM 1758 O O . THR A 1 239 ? 23.688 0.953 4.496 1 89.06 239 THR A O 1
ATOM 1761 N N . LEU A 1 240 ? 23.109 2.777 5.59 1 88.75 240 LEU A N 1
ATOM 1762 C CA . LEU A 1 240 ? 23.609 3.656 4.539 1 88.75 240 LEU A CA 1
ATOM 1763 C C . LEU A 1 240 ? 25.125 3.514 4.395 1 88.75 240 LEU A C 1
ATOM 1765 O O . LEU A 1 240 ? 25.641 3.436 3.277 1 88.75 240 LEU A O 1
ATOM 1769 N N . GLY A 1 241 ? 25.812 3.492 5.461 1 84.31 241 GLY A N 1
ATOM 1770 C CA . GLY A 1 241 ? 27.266 3.346 5.438 1 84.31 241 GLY A CA 1
ATOM 1771 C C . GLY A 1 241 ? 27.719 2.092 4.719 1 84.31 241 GLY A C 1
ATOM 1772 O O . GLY A 1 241 ? 28.734 2.109 4.02 1 84.31 241 GLY A O 1
ATOM 1773 N N . ARG A 1 242 ? 26.969 1.122 4.816 1 78.94 242 ARG A N 1
ATOM 1774 C CA . ARG A 1 242 ? 27.344 -0.173 4.258 1 78.94 242 ARG A CA 1
ATOM 1775 C C . ARG A 1 242 ? 26.891 -0.288 2.801 1 78.94 242 ARG A C 1
ATOM 1777 O O . ARG A 1 242 ? 27.609 -0.865 1.975 1 78.94 242 ARG A O 1
ATOM 1784 N N . TRP A 1 243 ? 25.812 0.334 2.467 1 78.12 243 TRP A N 1
ATOM 1785 C CA . TRP A 1 243 ? 25.188 -0.012 1.197 1 78.12 243 TRP A CA 1
ATOM 1786 C C . TRP A 1 243 ? 25.344 1.119 0.186 1 78.12 243 TRP A C 1
ATOM 1788 O O . TRP A 1 243 ? 25.438 0.875 -1.018 1 78.12 243 TRP A O 1
ATOM 1798 N N . ILE A 1 244 ? 25.156 2.27 0.587 1 79.25 244 ILE A N 1
ATOM 1799 C CA . ILE A 1 244 ? 25.297 3.416 -0.303 1 79.25 244 ILE A CA 1
ATOM 1800 C C . ILE A 1 244 ? 26.312 4.395 0.282 1 79.25 244 ILE A C 1
ATOM 1802 O O . ILE A 1 244 ? 25.953 5.496 0.697 1 79.25 244 ILE A O 1
ATOM 1806 N N . PRO A 1 245 ? 27.531 3.951 0.157 1 76.06 245 PRO A N 1
ATOM 1807 C CA . PRO A 1 245 ? 28.562 4.758 0.802 1 76.06 245 PRO A CA 1
ATOM 1808 C C . PRO A 1 245 ? 28.656 6.176 0.237 1 76.06 245 PRO A C 1
ATOM 1810 O O . PRO A 1 245 ? 28.375 6.387 -0.947 1 76.06 245 PRO A O 1
ATOM 1813 N N . ASP A 1 246 ? 28.953 7.184 1.046 1 76.88 246 ASP A N 1
ATOM 1814 C CA . ASP A 1 246 ? 29.25 8.578 0.738 1 76.88 246 ASP A CA 1
ATOM 1815 C C . ASP A 1 246 ? 27.969 9.359 0.428 1 76.88 246 ASP A C 1
ATOM 1817 O O . ASP A 1 246 ? 28.016 10.477 -0.092 1 76.88 246 ASP A O 1
ATOM 1821 N N . ARG A 1 247 ? 26.891 8.68 0.648 1 82.31 247 ARG A N 1
ATOM 1822 C CA . ARG A 1 247 ? 25.656 9.43 0.477 1 82.31 247 ARG A CA 1
ATOM 1823 C C . ARG A 1 247 ? 25.094 9.875 1.823 1 82.31 247 ARG A C 1
ATOM 1825 O O . ARG A 1 247 ? 24.781 9.039 2.674 1 82.31 247 ARG A O 1
ATOM 1832 N N . LEU A 1 248 ? 25.016 11.172 1.915 1 88.88 248 LEU A N 1
ATOM 1833 C CA . LEU A 1 248 ? 24.516 11.742 3.16 1 88.88 248 LEU A CA 1
ATOM 1834 C C . LEU A 1 248 ? 23 11.906 3.115 1 88.88 248 LEU A C 1
ATOM 1836 O O . LEU A 1 248 ? 22.438 12.094 2.041 1 88.88 248 LEU A O 1
ATOM 1840 N N . LEU A 1 249 ? 22.422 11.812 4.234 1 93.06 249 LEU A N 1
ATOM 1841 C CA . LEU A 1 249 ? 20.969 11.945 4.402 1 93.06 249 LEU A CA 1
ATOM 1842 C C . LEU A 1 249 ? 20.641 12.734 5.664 1 93.06 249 LEU A C 1
ATOM 1844 O O . LEU A 1 249 ? 21.078 12.367 6.762 1 93.06 249 LEU A O 1
ATOM 1848 N N . THR A 1 250 ? 20.031 13.867 5.523 1 95.06 250 THR A N 1
ATOM 1849 C CA . THR A 1 250 ? 19.5 14.539 6.707 1 95.06 250 THR A CA 1
ATOM 1850 C C . THR A 1 250 ? 18.141 13.969 7.105 1 95.06 250 THR A C 1
ATOM 1852 O O . THR A 1 250 ? 17.438 13.398 6.273 1 95.06 250 THR A O 1
ATOM 1855 N N . ALA A 1 251 ? 17.844 14.07 8.375 1 95.94 251 ALA A N 1
ATOM 1856 C CA . ALA A 1 251 ? 16.594 13.43 8.812 1 95.94 251 ALA A CA 1
ATOM 1857 C C . ALA A 1 251 ? 16.078 14.078 10.102 1 95.94 251 ALA A C 1
ATOM 1859 O O . ALA A 1 251 ? 16.859 14.57 10.914 1 95.94 251 ALA A O 1
ATOM 1860 N N . VAL A 1 252 ? 14.844 14.102 10.219 1 97 252 VAL A N 1
ATOM 1861 C CA . VAL A 1 252 ? 14.148 14.234 11.5 1 97 252 VAL A CA 1
ATOM 1862 C C . VAL A 1 252 ? 13.266 13.016 11.742 1 97 252 VAL A C 1
ATOM 1864 O O . VAL A 1 252 ? 12.492 12.625 10.867 1 97 252 VAL A O 1
ATOM 1867 N N . VAL A 1 253 ? 13.461 12.359 12.867 1 97.19 253 VAL A N 1
ATOM 1868 C CA . VAL A 1 253 ? 12.586 11.281 13.305 1 97.19 253 VAL A CA 1
ATOM 1869 C C . VAL A 1 253 ? 11.945 11.641 14.648 1 97.19 253 VAL A C 1
ATOM 1871 O O . VAL A 1 253 ? 12.641 12.031 15.586 1 97.19 253 VAL A O 1
ATOM 1874 N N . ALA A 1 254 ? 10.633 11.453 14.734 1 98.25 254 ALA A N 1
ATOM 1875 C CA . ALA A 1 254 ? 9.938 11.938 15.922 1 98.25 254 ALA A CA 1
ATOM 1876 C C . ALA A 1 254 ? 8.789 11 16.297 1 98.25 254 ALA A C 1
ATOM 1878 O O . ALA A 1 254 ? 8.234 10.312 15.445 1 98.25 254 ALA A O 1
ATOM 1879 N N . ASP A 1 255 ? 8.5 10.969 17.578 1 98.06 255 ASP A N 1
ATOM 1880 C CA . ASP A 1 255 ? 7.324 10.305 18.125 1 98.06 255 ASP A CA 1
ATOM 1881 C C . ASP A 1 255 ? 6.516 11.266 19 1 98.06 255 ASP A C 1
ATOM 1883 O O . ASP A 1 255 ? 7.086 12.07 19.734 1 98.06 255 ASP A O 1
ATOM 1887 N N . LEU A 1 256 ? 5.23 11.195 18.875 1 98.25 256 LEU A N 1
ATOM 1888 C CA . LEU A 1 256 ? 4.324 11.961 19.734 1 98.25 256 LEU A CA 1
ATOM 1889 C C . LEU A 1 256 ? 3.381 11.031 20.484 1 98.25 256 LEU A C 1
ATOM 1891 O O . LEU A 1 256 ? 2.631 10.266 19.875 1 98.25 256 LEU A O 1
ATOM 1895 N N . ASP A 1 257 ? 3.5 11.062 21.797 1 97.38 257 ASP A N 1
ATOM 1896 C CA . ASP A 1 257 ? 2.48 10.414 22.609 1 97.38 257 ASP A CA 1
ATOM 1897 C C . ASP A 1 257 ? 1.163 11.18 22.562 1 97.38 257 ASP A C 1
ATOM 1899 O O . ASP A 1 257 ? 1.069 12.297 23.094 1 97.38 257 ASP A O 1
ATOM 1903 N N . THR A 1 258 ? 0.182 10.625 22.016 1 94.31 258 THR A N 1
ATOM 1904 C CA . THR A 1 258 ? -1.038 11.367 21.719 1 94.31 258 THR A CA 1
ATOM 1905 C C . THR A 1 258 ? -1.884 11.547 22.984 1 94.31 258 THR A C 1
ATOM 1907 O O . THR A 1 258 ? -2.814 12.352 23 1 94.31 258 THR A O 1
ATOM 1910 N N . ALA A 1 259 ? -1.638 10.789 24.016 1 92.88 259 ALA A N 1
ATOM 1911 C CA . ALA A 1 259 ? -2.359 10.93 25.281 1 92.88 259 ALA A CA 1
ATOM 1912 C C . ALA A 1 259 ? -1.781 12.07 26.109 1 92.88 259 ALA A C 1
ATOM 1914 O O . ALA A 1 259 ? -2.525 12.852 26.703 1 92.88 259 ALA A O 1
ATOM 1915 N N . THR A 1 260 ? -0.467 12.188 26.094 1 96 260 THR A N 1
ATOM 1916 C CA . THR A 1 260 ? 0.179 13.125 27.016 1 96 260 THR A CA 1
ATOM 1917 C C . THR A 1 260 ? 0.646 14.367 26.266 1 96 260 THR A C 1
ATOM 1919 O O . THR A 1 260 ? 0.893 15.406 26.891 1 96 260 THR A O 1
ATOM 1922 N N . GLY A 1 261 ? 0.898 14.234 24.984 1 97 261 GLY A N 1
ATOM 1923 C CA . GLY A 1 261 ? 1.454 15.336 24.219 1 97 261 GLY A CA 1
ATOM 1924 C C . GLY A 1 261 ? 2.971 15.391 24.25 1 97 261 GLY A C 1
ATOM 1925 O O . GLY A 1 261 ? 3.576 16.375 23.812 1 97 261 GLY A O 1
ATOM 1926 N N . GLU A 1 262 ? 3.553 14.414 24.781 1 98.12 262 GLU A N 1
ATOM 1927 C CA . GLU A 1 262 ? 5.012 14.359 24.828 1 98.12 262 GLU A CA 1
ATOM 1928 C C . GLU A 1 262 ? 5.602 14.102 23.453 1 98.12 262 GLU A C 1
ATOM 1930 O O . GLU A 1 262 ? 5.379 13.047 22.859 1 98.12 262 GLU A O 1
ATOM 1935 N N . LEU A 1 263 ? 6.348 15.078 22.922 1 98.31 263 LEU A N 1
ATOM 1936 C CA . LEU A 1 263 ? 7.074 14.961 21.672 1 98.31 263 LEU A CA 1
ATOM 1937 C C . LEU A 1 263 ? 8.523 14.562 21.906 1 98.31 263 LEU A C 1
ATOM 1939 O O . LEU A 1 263 ? 9.219 15.18 22.719 1 98.31 263 LEU A O 1
ATOM 1943 N N . SER A 1 264 ? 8.969 13.539 21.328 1 98.06 264 SER A N 1
ATOM 1944 C CA . SER A 1 264 ? 10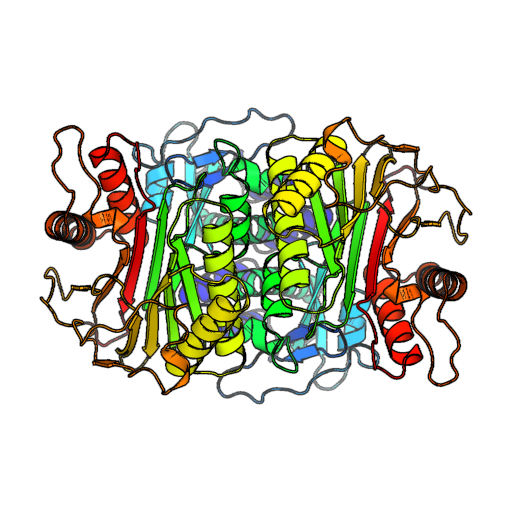.375 13.133 21.281 1 98.06 264 SER A CA 1
ATOM 1945 C C . SER A 1 264 ? 10.906 13.148 19.859 1 98.06 264 SER A C 1
ATOM 1947 O O . SER A 1 264 ? 10.203 12.773 18.906 1 98.06 264 SER A O 1
ATOM 1949 N N . TRP A 1 265 ? 12.172 13.625 19.641 1 97.31 265 TRP A N 1
ATOM 1950 C CA . TRP A 1 265 ? 12.68 13.648 18.266 1 97.31 265 TRP A CA 1
ATOM 1951 C C . TRP A 1 265 ? 14.203 13.617 18.25 1 97.31 265 TRP A C 1
ATOM 1953 O O . TRP A 1 265 ? 14.844 13.867 19.266 1 97.31 265 TRP A O 1
ATOM 1963 N N . VAL A 1 266 ? 14.742 13.195 17.203 1 95.44 266 VAL A N 1
ATOM 1964 C CA . VAL A 1 266 ? 16.156 13.281 16.844 1 95.44 266 VAL A CA 1
ATOM 1965 C C . VAL A 1 266 ? 16.297 14.047 15.523 1 95.44 266 VAL A C 1
ATOM 1967 O O . VAL A 1 266 ? 15.539 13.828 14.578 1 95.44 266 VAL A O 1
ATOM 1970 N N . ASN A 1 267 ? 17.188 15 15.484 1 95.19 267 ASN A N 1
ATOM 1971 C CA . ASN A 1 267 ? 17.484 15.758 14.281 1 95.19 267 ASN A CA 1
ATOM 1972 C C . ASN A 1 267 ? 18.906 15.469 13.773 1 95.19 267 ASN A C 1
ATOM 1974 O O . ASN A 1 267 ? 19.875 15.734 14.477 1 95.19 267 ASN A O 1
ATOM 1978 N N . CYS A 1 268 ? 18.938 14.922 12.664 1 93.69 268 CYS A N 1
ATOM 1979 C CA . CYS A 1 268 ? 20.234 14.609 12.047 1 93.69 268 CYS A CA 1
ATOM 1980 C C . CYS A 1 268 ? 20.5 15.531 10.867 1 93.69 268 CYS A C 1
ATOM 1982 O O . CYS A 1 268 ? 20.281 15.164 9.711 1 93.69 268 CYS A O 1
ATOM 1984 N N . GLY A 1 269 ? 21.125 16.688 11.164 1 92.38 269 GLY A N 1
ATOM 1985 C CA . GLY A 1 269 ? 21.562 17.641 10.141 1 92.38 269 GLY A CA 1
ATOM 1986 C C . GLY A 1 269 ? 20.406 18.219 9.352 1 92.38 269 GLY A C 1
ATOM 1987 O O . GLY A 1 269 ? 20.594 18.75 8.258 1 92.38 269 GLY A O 1
ATOM 1988 N N . HIS A 1 270 ? 19.172 18.094 9.781 1 94.31 270 HIS A N 1
ATOM 1989 C CA . HIS A 1 270 ? 17.969 18.562 9.109 1 94.31 270 HIS A CA 1
ATOM 1990 C C . HIS A 1 270 ? 17.562 19.953 9.602 1 94.31 270 HIS A C 1
ATOM 1992 O O . HIS A 1 270 ? 17.938 20.359 10.711 1 94.31 270 HIS A O 1
ATOM 1998 N N . PRO A 1 271 ? 16.906 20.812 8.742 1 93.88 271 PRO A N 1
ATOM 1999 C CA . PRO A 1 271 ? 16.406 22.094 9.266 1 93.88 271 PRO A CA 1
ATOM 2000 C C . PRO A 1 271 ? 15.609 21.922 10.562 1 93.88 271 PRO A C 1
ATOM 2002 O O . PRO A 1 271 ? 14.867 20.953 10.711 1 93.88 271 PRO A O 1
ATOM 2005 N N . THR A 1 272 ? 15.781 22.844 11.461 1 95.19 272 THR A N 1
ATOM 2006 C CA . THR A 1 272 ? 15.086 22.781 12.742 1 95.19 272 THR A CA 1
ATOM 2007 C C . THR A 1 272 ? 13.578 22.797 12.539 1 95.19 272 THR A C 1
ATOM 2009 O O . THR A 1 272 ? 13.047 23.688 11.875 1 95.19 272 THR A O 1
ATOM 2012 N N . PRO A 1 273 ? 12.883 21.797 13.086 1 96.31 273 PRO A N 1
ATOM 2013 C CA . PRO A 1 273 ? 11.422 21.875 13.039 1 96.31 273 PRO A CA 1
ATOM 2014 C C . PRO A 1 273 ? 10.875 23.109 13.75 1 96.31 273 PRO A C 1
ATOM 2016 O O . PRO A 1 273 ? 11.539 23.672 14.625 1 96.31 273 PRO A O 1
ATOM 2019 N N . LEU A 1 274 ? 9.688 23.516 13.406 1 95.94 274 LEU A N 1
ATOM 2020 C CA . LEU A 1 274 ? 9.047 24.688 14 1 95.94 274 LEU A CA 1
ATOM 2021 C C . LEU A 1 274 ? 7.844 24.281 14.852 1 95.94 274 LEU A C 1
ATOM 2023 O O . LEU A 1 274 ? 7.117 23.344 14.492 1 95.94 274 LEU A O 1
ATOM 2027 N N . LEU A 1 275 ? 7.688 24.906 15.938 1 96.62 275 LEU A N 1
ATOM 2028 C CA . LEU A 1 275 ? 6.516 24.75 16.797 1 96.62 275 LEU A CA 1
ATOM 2029 C C . LEU A 1 275 ? 5.574 25.938 16.656 1 96.62 275 LEU A C 1
ATOM 2031 O O . LEU A 1 275 ? 5.98 27.094 16.875 1 96.62 275 LEU A O 1
ATOM 2035 N N . ILE A 1 276 ? 4.41 25.688 16.25 1 93.44 276 ILE A N 1
ATOM 2036 C CA . ILE A 1 276 ? 3.385 26.719 16.125 1 93.44 276 ILE A CA 1
ATOM 2037 C C . ILE A 1 276 ? 2.357 26.578 17.234 1 93.44 276 ILE A C 1
ATOM 2039 O O . ILE A 1 276 ? 1.738 25.531 17.391 1 93.44 276 ILE A O 1
ATOM 2043 N N . ARG A 1 277 ? 2.164 27.531 18.047 1 93.06 277 ARG A N 1
ATOM 2044 C CA . ARG A 1 277 ? 1.172 27.625 19.109 1 93.06 277 ARG A CA 1
ATOM 2045 C C . ARG A 1 277 ? 0.218 28.781 18.875 1 93.06 277 ARG A C 1
ATOM 2047 O O . ARG A 1 277 ? 0.646 29.938 18.812 1 93.06 277 ARG A O 1
ATOM 2054 N N . GLY A 1 278 ? -1.087 28.359 18.781 1 86.38 278 GLY A N 1
ATOM 2055 C CA . GLY A 1 278 ? -2.025 29.391 18.359 1 86.38 278 GLY A CA 1
ATOM 2056 C C . GLY A 1 278 ? -1.742 29.906 16.953 1 86.38 278 GLY A C 1
ATOM 2057 O O . GLY A 1 278 ? -1.762 29.141 15.984 1 86.38 278 GLY A O 1
ATOM 2058 N N . ARG A 1 279 ? -1.356 31.125 16.781 1 84.06 279 ARG A N 1
ATOM 2059 C CA . ARG A 1 279 ? -1.087 31.703 15.469 1 84.06 279 ARG A CA 1
ATOM 2060 C C . ARG A 1 279 ? 0.35 32.219 15.383 1 84.06 279 ARG A C 1
ATOM 2062 O O . ARG A 1 279 ? 0.672 33.031 14.523 1 84.06 279 ARG A O 1
ATOM 2069 N N . HIS A 1 280 ? 1.14 31.609 16.297 1 88.88 280 HIS A N 1
ATOM 2070 C CA . HIS A 1 280 ? 2.51 32.125 16.344 1 88.88 280 HIS A CA 1
ATOM 2071 C C . HIS A 1 280 ? 3.512 30.969 16.297 1 88.88 280 HIS A C 1
ATOM 2073 O O . HIS A 1 280 ? 3.27 29.906 16.891 1 88.88 280 HIS A O 1
ATOM 2079 N N . VAL A 1 281 ? 4.559 31.234 15.609 1 91.06 281 VAL A N 1
ATOM 2080 C CA . VAL A 1 281 ? 5.691 30.328 15.664 1 91.06 281 VAL A CA 1
ATOM 2081 C C . VAL A 1 281 ? 6.523 30.594 16.922 1 91.06 281 VAL A C 1
ATOM 2083 O O . VAL A 1 281 ? 6.875 31.75 17.203 1 91.06 281 VAL A O 1
ATOM 2086 N N . LEU A 1 282 ? 6.816 29.578 17.703 1 92.94 282 LEU A N 1
ATOM 2087 C CA . LEU A 1 282 ? 7.715 29.719 18.844 1 92.94 282 LEU A CA 1
ATOM 2088 C C . LEU A 1 282 ? 9.172 29.578 18.406 1 92.94 282 LEU A C 1
ATOM 2090 O O . LEU A 1 282 ? 9.617 28.469 18.109 1 92.94 282 LEU A O 1
ATOM 2094 N N . PRO A 1 283 ? 9.844 30.625 18.375 1 87 283 PRO A N 1
ATOM 2095 C CA . PRO A 1 283 ? 11.211 30.578 17.844 1 87 283 PRO A CA 1
ATOM 2096 C C . PRO A 1 283 ? 12.109 29.641 18.641 1 87 283 PRO A C 1
ATOM 2098 O O . PRO A 1 283 ? 12.094 29.641 19.875 1 87 283 PRO A O 1
ATOM 2101 N N . ASP A 1 284 ? 12.812 28.766 18.031 1 88.69 284 ASP A N 1
ATOM 2102 C CA . ASP A 1 284 ? 13.875 27.906 18.516 1 88.69 284 ASP A CA 1
ATOM 2103 C C . ASP A 1 284 ? 13.352 26.906 19.547 1 88.69 284 ASP A C 1
ATOM 2105 O O . ASP A 1 284 ? 14.109 26.391 20.375 1 88.69 284 ASP A O 1
ATOM 2109 N N . ALA A 1 285 ? 12.055 26.719 19.547 1 90.88 285 ALA A N 1
ATOM 2110 C CA . ALA A 1 285 ? 11.469 25.828 20.547 1 90.88 285 ALA A CA 1
ATOM 2111 C C . ALA A 1 285 ? 12 24.406 20.375 1 90.88 285 ALA A C 1
ATOM 2113 O O . ALA A 1 285 ? 12.125 23.672 21.359 1 90.88 285 ALA A O 1
ATOM 2114 N N . LEU A 1 286 ? 12.336 24.062 19.141 1 93.31 286 LEU A N 1
ATOM 2115 C CA . LEU A 1 286 ? 12.766 22.688 18.875 1 93.31 286 LEU A CA 1
ATOM 2116 C C . LEU A 1 286 ? 14.219 22.656 18.422 1 93.31 286 LEU A C 1
ATOM 2118 O O . LEU A 1 286 ? 14.695 21.625 17.938 1 93.31 286 LEU A O 1
ATOM 2122 N N . ARG A 1 287 ? 14.922 23.75 18.594 1 92.62 287 ARG A N 1
ATOM 2123 C CA . ARG A 1 287 ? 16.344 23.828 18.266 1 92.62 287 ARG A CA 1
ATOM 2124 C C . ARG A 1 287 ? 17.188 23.125 19.312 1 92.62 287 ARG A C 1
ATOM 2126 O O . ARG A 1 287 ? 16.984 23.312 20.516 1 92.62 287 ARG A O 1
ATOM 2133 N N . ARG A 1 288 ? 18 22.281 18.828 1 90.25 288 ARG A N 1
ATOM 2134 C CA . ARG A 1 288 ? 18.953 21.578 19.672 1 90.25 288 ARG A CA 1
ATOM 2135 C C . ARG A 1 288 ? 20.328 21.547 19.016 1 90.25 288 ARG A C 1
ATOM 2137 O O . ARG A 1 288 ? 20.5 22.016 17.891 1 90.25 288 ARG A O 1
ATOM 2144 N N . ARG A 1 289 ? 21.312 21 19.797 1 83.12 289 ARG A N 1
ATOM 2145 C CA . ARG A 1 289 ? 22.656 20.859 19.25 1 83.12 289 ARG A CA 1
ATOM 2146 C C . ARG A 1 289 ? 22.641 20.031 17.969 1 83.12 289 ARG A C 1
ATOM 2148 O O . ARG A 1 289 ? 21.984 18.984 17.906 1 83.12 289 ARG A O 1
ATOM 2155 N N . ALA A 1 290 ? 23.312 20.484 17.078 1 73.44 290 ALA A N 1
ATOM 2156 C CA . ALA A 1 290 ? 23.312 19.922 15.734 1 73.44 290 ALA A CA 1
ATOM 2157 C C . ALA A 1 290 ? 23.906 18.516 15.719 1 73.44 290 ALA A C 1
ATOM 2159 O O . ALA A 1 290 ? 24.906 18.25 16.375 1 73.44 290 ALA A O 1
ATOM 2160 N N . GLU A 1 291 ? 23.188 17.656 15.203 1 79.88 291 GLU A N 1
ATOM 2161 C CA . GLU A 1 291 ? 23.719 16.344 14.875 1 79.88 291 GLU A CA 1
ATOM 2162 C C . GLU A 1 291 ? 24.141 16.266 13.414 1 79.88 291 GLU A C 1
ATOM 2164 O O . GLU A 1 291 ? 23.672 17.047 12.586 1 79.88 291 GLU A O 1
ATOM 2169 N N . LEU A 1 292 ? 25.109 15.383 13.133 1 82.31 292 LEU A N 1
ATOM 2170 C CA . LEU A 1 292 ? 25.578 15.211 11.766 1 82.31 292 LEU A CA 1
ATOM 2171 C C . LEU A 1 292 ? 24.562 14.422 10.938 1 82.31 292 LEU A C 1
ATOM 2173 O O . LEU A 1 292 ? 23.781 13.641 11.484 1 82.31 292 LEU A O 1
ATOM 2177 N N . PRO A 1 293 ? 24.594 14.664 9.648 1 86.56 293 PRO A N 1
ATOM 2178 C CA . PRO A 1 293 ? 23.75 13.836 8.789 1 86.56 293 PRO A CA 1
ATOM 2179 C C . PRO A 1 293 ? 24.078 12.352 8.883 1 86.56 293 PRO A C 1
ATOM 2181 O O . PRO A 1 293 ? 25.141 11.984 9.383 1 86.56 293 PRO A O 1
ATOM 2184 N N . LEU A 1 294 ? 23.234 11.555 8.477 1 87.31 294 LEU A N 1
ATOM 2185 C CA . LEU A 1 294 ? 23.391 10.102 8.5 1 87.31 294 LEU A CA 1
ATOM 2186 C C . LEU A 1 294 ? 24.219 9.625 7.316 1 87.31 294 LEU A C 1
ATOM 2188 O O . LEU A 1 294 ? 24.266 10.281 6.277 1 87.31 294 LEU A O 1
ATOM 2192 N N . GLY A 1 295 ? 24.812 8.469 7.473 1 79.62 295 GLY A N 1
ATOM 2193 C CA . GLY A 1 295 ? 25.625 7.855 6.434 1 79.62 295 GLY A CA 1
ATOM 2194 C C . GLY A 1 295 ? 27.125 8.016 6.664 1 79.62 295 GLY A C 1
ATOM 2195 O O . GLY A 1 295 ? 27.922 7.59 5.84 1 79.62 295 GLY A O 1
ATOM 2196 N N . LEU A 1 296 ? 27.516 8.742 7.652 1 70.06 296 LEU A N 1
ATOM 2197 C CA . LEU A 1 296 ? 28.938 8.992 7.902 1 70.06 296 LEU A CA 1
ATOM 2198 C C . LEU A 1 296 ? 29.484 7.992 8.914 1 70.06 296 LEU A C 1
ATOM 2200 O O . LEU A 1 296 ? 30.688 7.988 9.195 1 70.06 296 LEU A O 1
ATOM 2204 N N . GLY A 1 297 ? 28.672 7.125 9.266 1 64.38 297 GLY A N 1
ATOM 2205 C CA . GLY A 1 297 ? 29.125 6.117 10.211 1 64.38 297 GLY A CA 1
ATOM 2206 C C . GLY A 1 297 ? 29.391 6.672 11.594 1 64.38 297 GLY A C 1
ATOM 2207 O O . GLY A 1 297 ? 30.016 6.016 12.43 1 64.38 297 GLY A O 1
ATOM 2208 N N . PHE A 1 298 ? 29.078 7.887 11.727 1 53.69 298 PHE A N 1
ATOM 2209 C CA . PHE A 1 298 ? 29.422 8.539 12.984 1 53.69 298 PHE A CA 1
ATOM 2210 C C . PHE A 1 298 ? 28.516 8.062 14.109 1 53.69 298 PHE A C 1
ATOM 2212 O O . PHE A 1 298 ? 28.797 8.297 15.289 1 53.69 298 PHE A O 1
ATOM 2219 N N . HIS A 1 299 ? 27.562 7.414 13.789 1 57.84 299 HIS A N 1
ATOM 2220 C CA . HIS A 1 299 ? 26.594 7.074 14.82 1 57.84 299 HIS A CA 1
ATOM 2221 C C . HIS A 1 299 ? 26.859 5.691 15.398 1 57.84 299 HIS A C 1
ATOM 2223 O O . HIS A 1 299 ? 26 5.129 16.094 1 57.84 299 HIS A O 1
ATOM 2229 N N . ASP A 1 300 ? 28.031 5.059 15.039 1 58.53 300 ASP A N 1
ATOM 2230 C CA . ASP A 1 300 ? 28.422 3.797 15.648 1 58.53 300 ASP A CA 1
ATOM 2231 C C . ASP A 1 300 ? 28.797 3.99 17.109 1 58.53 300 ASP A C 1
ATOM 2233 O O . ASP A 1 300 ? 28.75 3.047 17.906 1 58.53 300 ASP A O 1
ATOM 2237 N N . HIS A 1 301 ? 29.281 5.16 17.562 1 53.53 301 HIS A N 1
ATOM 2238 C CA . HIS A 1 301 ? 29.891 5.234 18.891 1 53.53 301 HIS A CA 1
ATOM 2239 C C . HIS A 1 301 ? 28.891 5.715 19.938 1 53.53 301 HIS A C 1
ATOM 2241 O O . HIS A 1 301 ? 29.203 5.746 21.125 1 53.53 301 HIS A O 1
ATOM 2247 N N . GLY A 1 302 ? 27.594 5.898 19.656 1 59.25 302 GLY A N 1
ATOM 2248 C CA . GLY A 1 302 ? 26.688 6.148 20.766 1 59.25 302 GLY A CA 1
ATOM 2249 C C . GLY A 1 302 ? 25.281 6.516 20.312 1 59.25 302 GLY A C 1
ATOM 2250 O O . GLY A 1 302 ? 25.047 6.73 19.125 1 59.25 302 GLY A O 1
ATOM 2251 N N . PRO A 1 303 ? 24.484 6.219 21.406 1 64.38 303 PRO A N 1
ATOM 2252 C CA . PRO A 1 303 ? 23.109 6.551 21.016 1 64.38 303 PRO A CA 1
ATOM 2253 C C . PRO A 1 303 ? 22.922 8.047 20.75 1 64.38 303 PRO A C 1
ATOM 2255 O O . PRO A 1 303 ? 23.562 8.875 21.391 1 64.38 303 PRO A O 1
ATOM 2258 N N . GLN A 1 304 ? 22.344 8.391 19.703 1 74.62 304 GLN A N 1
ATOM 2259 C CA . GLN A 1 304 ? 21.969 9.766 19.406 1 74.62 304 GLN A CA 1
ATOM 2260 C C . GLN A 1 304 ? 21.016 10.312 20.469 1 74.62 304 GLN A C 1
ATOM 2262 O O . GLN A 1 304 ? 20.156 9.586 20.969 1 74.62 304 GLN A O 1
ATOM 2267 N N . PRO A 1 305 ? 21.328 11.469 20.953 1 86.5 305 PRO A N 1
ATOM 2268 C CA . PRO A 1 305 ? 20.422 12.039 21.938 1 86.5 305 PRO A CA 1
ATOM 2269 C C . PRO A 1 305 ? 19 12.219 21.406 1 86.5 305 PRO A C 1
ATOM 2271 O O . PRO A 1 305 ? 18.812 12.672 20.281 1 86.5 305 PRO A O 1
ATOM 2274 N N . VAL A 1 306 ? 18.094 11.75 22.156 1 94.44 306 VAL A N 1
ATOM 2275 C CA . VAL A 1 306 ? 16.672 11.977 21.891 1 94.44 306 VAL A CA 1
ATOM 2276 C C . VAL A 1 306 ? 16.172 13.164 22.703 1 94.44 306 VAL A C 1
ATOM 2278 O O . VAL A 1 306 ? 16.344 13.211 23.922 1 94.44 306 VAL A O 1
ATOM 2281 N N . HIS A 1 307 ? 15.617 14.133 22.078 1 96.31 307 HIS A N 1
ATOM 2282 C CA . HIS A 1 307 ? 15.109 15.336 22.734 1 96.31 307 HIS A CA 1
ATOM 2283 C C . HIS A 1 307 ? 13.625 15.195 23.062 1 96.31 307 HIS A C 1
ATOM 2285 O O . HIS A 1 307 ? 12.938 14.352 22.484 1 96.31 307 HIS A O 1
ATOM 2291 N N . HIS A 1 308 ? 13.18 16 24.031 1 96.88 308 HIS A N 1
ATOM 2292 C CA . HIS A 1 308 ? 11.797 15.898 24.484 1 96.88 308 HIS A CA 1
ATOM 2293 C C . HIS A 1 308 ? 11.195 17.281 24.719 1 96.88 308 HIS A C 1
ATOM 2295 O O . HIS A 1 308 ? 11.906 18.219 25.109 1 96.88 308 HIS A O 1
ATOM 2301 N N . LEU A 1 309 ? 9.938 17.406 24.469 1 97.56 309 LEU A N 1
ATOM 2302 C CA . LEU A 1 309 ? 9.148 18.594 24.75 1 97.56 309 LEU A CA 1
ATOM 2303 C C . LEU A 1 309 ? 7.672 18.25 24.922 1 97.56 309 LEU A C 1
ATOM 2305 O O . LEU A 1 309 ? 7.125 17.453 24.141 1 97.56 309 LEU A O 1
ATOM 2309 N N . ARG A 1 310 ? 7.023 18.781 25.891 1 97.5 310 ARG A N 1
ATOM 2310 C CA . ARG A 1 310 ? 5.59 18.578 26.062 1 97.5 310 ARG A CA 1
ATOM 2311 C C . ARG A 1 310 ? 4.785 19.609 25.297 1 97.5 310 ARG A C 1
ATOM 2313 O O . ARG A 1 310 ? 4.902 20.812 25.547 1 97.5 310 ARG A O 1
ATOM 2320 N N . LEU A 1 311 ? 4.023 19.156 24.391 1 97.56 311 LEU A N 1
ATOM 2321 C CA . LEU A 1 311 ? 3.156 20.031 23.609 1 97.56 311 LEU A CA 1
ATOM 2322 C C . LEU A 1 311 ? 1.964 20.484 24.453 1 97.56 311 LEU A C 1
ATOM 2324 O O . LEU A 1 311 ? 1.611 19.844 25.438 1 97.56 311 LEU A O 1
ATOM 2328 N N . GLN A 1 312 ? 1.414 21.625 24.141 1 96.56 312 GLN A N 1
ATOM 2329 C CA . GLN A 1 312 ? 0.111 22.062 24.625 1 96.56 312 GLN A CA 1
ATOM 2330 C C . GLN A 1 312 ? -0.99 21.734 23.625 1 96.56 312 GLN A C 1
ATOM 2332 O O . GLN A 1 312 ? -0.736 21.656 22.422 1 96.56 312 GLN A O 1
ATOM 2337 N N . PRO A 1 313 ? -2.227 21.453 24.125 1 95.12 313 PRO A N 1
ATOM 2338 C CA . PRO A 1 313 ? -3.324 21.188 23.203 1 95.12 313 PRO A CA 1
ATOM 2339 C C . PRO A 1 313 ? -3.453 22.25 22.109 1 95.12 313 PRO A C 1
ATOM 2341 O O . PRO A 1 313 ? -3.459 23.438 22.422 1 95.12 313 PRO A O 1
ATOM 2344 N N . GLY A 1 314 ? -3.461 21.828 20.828 1 92.25 314 GLY A N 1
ATOM 2345 C CA . GLY A 1 314 ? -3.578 22.75 19.719 1 92.25 314 GLY A CA 1
ATOM 2346 C C . GLY A 1 314 ? -2.252 23.062 19.047 1 92.25 314 GLY A C 1
ATOM 2347 O O . GLY A 1 314 ? -2.217 23.625 17.953 1 92.25 314 GLY A O 1
ATOM 2348 N N . ASP A 1 315 ? -1.145 22.625 19.656 1 95.12 315 ASP A N 1
ATOM 2349 C CA . ASP A 1 315 ? 0.18 22.859 19.094 1 95.12 315 ASP A CA 1
ATOM 2350 C C . ASP A 1 315 ? 0.335 22.125 17.75 1 95.12 315 ASP A C 1
ATOM 2352 O O . ASP A 1 315 ? -0.266 21.062 17.547 1 95.12 315 ASP A O 1
ATOM 2356 N N . ARG A 1 316 ? 1.106 22.703 16.891 1 94.38 316 ARG A N 1
ATOM 2357 C CA . ARG A 1 316 ? 1.476 22.109 15.617 1 94.38 316 ARG A CA 1
ATOM 2358 C C . ARG A 1 316 ? 2.99 22.062 15.445 1 94.38 316 ARG A C 1
ATOM 2360 O O . ARG A 1 316 ? 3.691 23 15.844 1 94.38 316 ARG A O 1
ATOM 2367 N N . VAL A 1 317 ? 3.459 20.984 14.969 1 96.69 317 VAL A N 1
ATOM 2368 C CA . VAL A 1 317 ? 4.879 20.828 14.664 1 96.69 317 VAL A CA 1
ATOM 2369 C C . VAL A 1 317 ? 5.078 20.734 13.148 1 96.69 317 VAL A C 1
ATOM 2371 O O . VAL A 1 317 ? 4.465 19.906 12.484 1 96.69 317 VAL A O 1
ATOM 2374 N N . LEU A 1 318 ? 5.906 21.609 12.641 1 96.12 318 LEU A N 1
ATOM 2375 C CA . LEU A 1 318 ? 6.184 21.688 11.211 1 96.12 318 LEU A CA 1
ATOM 2376 C C . LEU A 1 318 ? 7.602 21.219 10.906 1 96.12 318 LEU A C 1
ATOM 2378 O O . LEU A 1 318 ? 8.57 21.734 11.461 1 96.12 318 LEU A O 1
ATOM 2382 N N . VAL A 1 319 ? 7.738 20.156 10.094 1 97.25 319 VAL A N 1
ATOM 2383 C CA . VAL A 1 319 ? 9.008 19.656 9.586 1 97.25 319 VAL A CA 1
ATOM 2384 C C . VAL A 1 319 ? 9.078 19.875 8.078 1 97.25 319 VAL A C 1
ATOM 2386 O O . VAL A 1 319 ? 8.094 19.672 7.363 1 97.25 319 VAL A O 1
ATOM 2389 N N . TYR A 1 320 ? 10.18 20.359 7.551 1 96.56 320 TYR A N 1
ATOM 2390 C CA . TYR A 1 320 ? 10.305 20.672 6.133 1 96.56 320 TYR A CA 1
ATOM 2391 C C . TYR A 1 320 ? 11.742 20.484 5.66 1 96.56 320 TYR A C 1
ATOM 2393 O O . TYR A 1 320 ? 12.672 20.422 6.469 1 96.56 320 TYR A O 1
ATOM 2401 N N . THR A 1 321 ? 11.961 20.266 4.426 1 95.69 321 THR A N 1
ATOM 2402 C CA . THR A 1 321 ? 13.289 20.188 3.842 1 95.69 321 THR A CA 1
ATOM 2403 C C . THR A 1 321 ? 13.75 21.547 3.344 1 95.69 321 THR A C 1
ATOM 2405 O O . THR A 1 321 ? 12.938 22.453 3.156 1 95.69 321 THR A O 1
ATOM 2408 N N . ASP A 1 322 ? 15 21.688 3.168 1 92.75 322 ASP A N 1
ATOM 2409 C CA . ASP A 1 322 ? 15.578 22.984 2.818 1 92.75 322 ASP A CA 1
ATOM 2410 C C . ASP A 1 322 ? 15.117 23.422 1.433 1 92.75 322 ASP A C 1
ATOM 2412 O O . ASP A 1 322 ? 15.156 24.625 1.119 1 92.75 322 ASP A O 1
ATOM 2416 N N . GLY A 1 323 ? 14.641 22.5 0.651 1 92.38 323 GLY A N 1
ATOM 2417 C CA . GLY A 1 323 ? 14.086 22.875 -0.643 1 92.38 323 GLY A CA 1
ATOM 2418 C C . GLY A 1 323 ? 12.906 23.812 -0.54 1 92.38 323 GLY A C 1
ATOM 2419 O O . GLY A 1 323 ? 12.586 24.531 -1.495 1 92.38 323 GLY A O 1
ATOM 2420 N N . VAL A 1 324 ? 12.242 23.844 0.585 1 93.19 324 VAL A N 1
ATOM 2421 C CA . VAL A 1 324 ? 11.117 24.734 0.814 1 93.19 324 VAL A CA 1
ATOM 2422 C C . VAL A 1 324 ? 11.617 26.156 1.051 1 93.19 324 VAL A C 1
ATOM 2424 O O . VAL A 1 324 ? 11.219 27.078 0.348 1 93.19 324 VAL A O 1
ATOM 2427 N N . THR A 1 325 ? 12.547 26.344 1.915 1 92.75 325 THR A N 1
ATOM 2428 C CA . THR A 1 325 ? 13.016 27.672 2.297 1 92.75 325 THR A CA 1
ATOM 2429 C C . THR A 1 325 ? 13.992 28.234 1.256 1 92.75 325 THR A C 1
ATOM 2431 O O . THR A 1 325 ? 14.062 29.438 1.05 1 92.75 325 THR A O 1
ATOM 2434 N N . ASP A 1 326 ? 14.672 27.328 0.533 1 91.62 326 ASP A N 1
ATOM 2435 C CA . ASP A 1 326 ? 15.695 27.75 -0.42 1 91.62 326 ASP A CA 1
ATOM 2436 C C . ASP A 1 326 ? 15.086 28.031 -1.794 1 91.62 326 ASP A C 1
ATOM 2438 O O . ASP A 1 326 ? 15.766 28.531 -2.691 1 91.62 326 ASP A O 1
ATOM 2442 N N . ALA A 1 327 ? 13.836 27.703 -1.906 1 90.38 327 ALA A N 1
ATOM 2443 C CA . ALA A 1 327 ? 13.18 27.969 -3.182 1 90.38 327 ALA A CA 1
ATOM 2444 C C . ALA A 1 327 ? 13.273 29.453 -3.551 1 90.38 327 ALA A C 1
ATOM 2446 O O . ALA A 1 327 ? 13.055 30.328 -2.709 1 90.38 327 ALA A O 1
ATOM 2447 N N . ARG A 1 328 ? 13.578 29.703 -4.84 1 90.69 328 ARG A N 1
ATOM 2448 C CA . ARG A 1 328 ? 13.812 31.078 -5.27 1 90.69 328 ARG A CA 1
ATOM 2449 C C . ARG A 1 328 ? 12.844 31.469 -6.375 1 90.69 328 ARG A C 1
ATOM 2451 O O . ARG A 1 328 ? 12.531 30.672 -7.254 1 90.69 328 ARG A O 1
ATOM 2458 N N . SER A 1 329 ? 12.461 32.688 -6.254 1 91.44 329 SER A N 1
ATOM 2459 C CA . SER A 1 329 ? 11.68 33.281 -7.34 1 91.44 329 SER A CA 1
ATOM 2460 C C . SER A 1 329 ? 12.562 33.625 -8.539 1 91.44 329 SER A C 1
ATOM 2462 O O . SER A 1 329 ? 13.797 33.594 -8.43 1 91.44 329 SER A O 1
ATOM 2464 N N . PRO A 1 330 ? 11.898 33.906 -9.633 1 89.12 330 PRO A N 1
ATOM 2465 C CA . PRO A 1 330 ? 12.695 34.344 -10.781 1 89.12 330 PRO A CA 1
ATOM 2466 C C . PRO A 1 330 ? 13.555 35.562 -10.477 1 89.12 330 PRO A C 1
ATOM 2468 O O . PRO A 1 330 ? 14.625 35.75 -11.062 1 89.12 330 PRO A O 1
ATOM 2471 N N . GLY A 1 331 ? 13.141 36.344 -9.578 1 91.62 331 GLY A N 1
ATOM 2472 C CA . GLY A 1 331 ? 13.898 37.5 -9.172 1 91.62 331 GLY A CA 1
ATOM 2473 C C . GLY A 1 331 ? 14.961 37.219 -8.141 1 91.62 331 GLY A C 1
ATOM 2474 O O . GLY A 1 331 ? 15.711 38.094 -7.73 1 91.62 331 GLY A O 1
ATOM 2475 N N . GLY A 1 332 ? 15.023 35.969 -7.613 1 89.5 332 GLY A N 1
ATOM 2476 C CA . GLY A 1 332 ? 16.094 35.531 -6.719 1 89.5 332 GLY A CA 1
ATOM 2477 C C . GLY A 1 332 ? 15.68 35.531 -5.258 1 89.5 332 GLY A C 1
ATOM 2478 O O . GLY A 1 332 ? 16.453 35.156 -4.387 1 89.5 332 GLY A O 1
ATOM 2479 N N . GLU A 1 333 ? 14.516 35.969 -5.027 1 92 333 GLU A N 1
ATOM 2480 C CA . GLU A 1 333 ? 14.055 36.031 -3.645 1 92 333 GLU A CA 1
ATOM 2481 C C . GLU A 1 333 ? 13.727 34.625 -3.125 1 92 333 GLU A C 1
ATOM 2483 O O . GLU A 1 333 ? 12.992 33.875 -3.764 1 92 333 GLU A O 1
ATOM 2488 N N . THR A 1 334 ? 14.328 34.344 -1.977 1 92.62 334 THR A N 1
ATOM 2489 C CA . THR A 1 334 ? 14.055 33.031 -1.385 1 92.62 334 THR A CA 1
ATOM 2490 C C . THR A 1 334 ? 12.672 33 -0.738 1 92.62 334 THR A C 1
ATOM 2492 O O . THR A 1 334 ? 12.172 34.031 -0.293 1 92.62 334 THR A O 1
ATOM 2495 N N . PHE A 1 335 ? 12.008 31.891 -0.764 1 92.56 335 PHE A N 1
ATOM 2496 C CA . PHE A 1 335 ? 10.734 31.719 -0.069 1 92.56 335 PHE A CA 1
ATOM 2497 C C . PHE A 1 335 ? 10.898 31.969 1.427 1 92.56 335 PHE A C 1
ATOM 2499 O O . PHE A 1 335 ? 10.203 32.812 2.006 1 92.56 335 PHE A O 1
ATOM 2506 N N . GLY A 1 336 ? 11.953 31.266 2.033 1 91.62 336 GLY A N 1
ATOM 2507 C CA . GLY A 1 336 ? 12.352 31.547 3.402 1 91.62 336 GLY A CA 1
ATOM 2508 C C . GLY A 1 336 ? 11.398 30.953 4.434 1 91.62 336 GLY A C 1
ATOM 2509 O O . GLY A 1 336 ? 10.281 30.562 4.098 1 91.62 336 GLY A O 1
ATOM 2510 N N . GLU A 1 337 ? 11.844 30.938 5.637 1 91.25 337 GLU A N 1
ATOM 2511 C CA . GLU A 1 337 ? 11.078 30.391 6.754 1 91.25 337 GLU A CA 1
ATOM 2512 C C . GLU A 1 337 ? 9.891 31.281 7.102 1 91.25 337 GLU A C 1
ATOM 2514 O O . GLU A 1 337 ? 8.812 30.781 7.434 1 91.25 337 GLU A O 1
ATOM 2519 N N . GLU A 1 338 ? 10.086 32.562 6.992 1 90.44 338 GLU A N 1
ATOM 2520 C CA . GLU A 1 338 ? 9.031 33.5 7.344 1 90.44 338 GLU A CA 1
ATOM 2521 C C . GLU A 1 338 ? 7.809 33.344 6.449 1 90.44 338 GLU A C 1
ATOM 2523 O O . GLU A 1 338 ? 6.68 33.25 6.941 1 90.44 338 GLU A O 1
ATOM 2528 N N . ARG A 1 339 ? 8.031 33.344 5.164 1 91.44 339 ARG A N 1
ATOM 2529 C CA . ARG A 1 339 ? 6.926 33.156 4.234 1 91.44 339 ARG A CA 1
ATOM 2530 C C . ARG A 1 339 ? 6.262 31.797 4.441 1 91.44 339 ARG A C 1
ATOM 2532 O O . ARG A 1 339 ? 5.039 31.688 4.328 1 91.44 339 ARG A O 1
ATOM 2539 N N . LEU A 1 340 ? 7.062 30.766 4.688 1 92.69 340 LEU A N 1
ATOM 2540 C CA . LEU A 1 340 ? 6.555 29.438 4.984 1 92.69 340 LEU A CA 1
ATOM 2541 C C . LEU A 1 340 ? 5.57 29.469 6.148 1 92.69 340 LEU A C 1
ATOM 2543 O O . LEU A 1 340 ? 4.434 29.016 6.02 1 92.69 340 LEU A O 1
ATOM 2547 N N . THR A 1 341 ? 5.938 30.062 7.207 1 90.88 341 THR A N 1
ATOM 2548 C CA . THR A 1 341 ? 5.129 30.078 8.422 1 90.88 341 THR A CA 1
ATOM 2549 C C . THR A 1 341 ? 3.938 31.016 8.266 1 90.88 341 THR A C 1
ATOM 2551 O O . THR A 1 341 ? 2.83 30.703 8.711 1 90.88 341 THR A O 1
ATOM 2554 N N . ASP A 1 342 ? 4.164 32.125 7.648 1 90 342 ASP A N 1
ATOM 2555 C CA . ASP A 1 342 ? 3.082 33.094 7.434 1 90 342 ASP A CA 1
ATOM 2556 C C . ASP A 1 342 ? 1.961 32.469 6.602 1 90 342 ASP A C 1
ATOM 2558 O O . ASP A 1 342 ? 0.78 32.656 6.91 1 90 342 ASP A O 1
ATOM 2562 N N . THR A 1 343 ? 2.404 31.797 5.598 1 89.31 343 THR A N 1
ATOM 2563 C CA . THR A 1 343 ? 1.424 31.172 4.723 1 89.31 343 THR A CA 1
ATOM 2564 C C . THR A 1 343 ? 0.628 30.109 5.484 1 89.31 343 THR A C 1
ATOM 2566 O O . THR A 1 343 ? -0.601 30.062 5.395 1 89.31 343 THR A O 1
ATOM 2569 N N . LEU A 1 344 ? 1.306 29.312 6.211 1 88.19 344 LEU A N 1
ATOM 2570 C CA . LEU A 1 344 ? 0.653 28.234 6.957 1 88.19 344 LEU A CA 1
ATOM 2571 C C . LEU A 1 344 ? -0.29 28.812 8.008 1 88.19 344 LEU A C 1
ATOM 2573 O O . LEU A 1 344 ? -1.424 28.344 8.148 1 88.19 344 LEU A O 1
ATOM 2577 N N . VAL A 1 345 ? 0.17 29.828 8.727 1 86.25 345 VAL A N 1
ATOM 2578 C CA . VAL A 1 345 ? -0.615 30.438 9.797 1 86.25 345 VAL A CA 1
ATOM 2579 C C . VAL A 1 345 ? -1.86 31.109 9.211 1 86.25 345 VAL A C 1
ATOM 2581 O O . VAL A 1 345 ? -2.955 30.984 9.766 1 86.25 345 VAL A O 1
ATOM 2584 N N . ARG A 1 346 ? -1.71 31.75 8.141 1 87.62 346 ARG A N 1
ATOM 2585 C CA . ARG A 1 346 ? -2.832 32.406 7.484 1 87.62 346 ARG A CA 1
ATOM 2586 C C . ARG A 1 346 ? -3.916 31.406 7.102 1 87.62 346 ARG A C 1
ATOM 2588 O O . ARG A 1 346 ? -5.098 31.641 7.371 1 87.62 346 ARG A O 1
ATOM 2595 N N . HIS A 1 347 ? -3.488 30.328 6.586 1 85.38 347 HIS A N 1
ATOM 2596 C CA . HIS A 1 347 ? -4.453 29.328 6.121 1 85.38 347 HIS A CA 1
ATOM 2597 C C . HIS A 1 347 ? -5.098 28.594 7.289 1 85.38 347 HIS A C 1
ATOM 2599 O O . HIS A 1 347 ? -6.293 28.297 7.258 1 85.38 347 HIS A O 1
ATOM 2605 N N . THR A 1 348 ? -4.371 28.328 8.273 1 80.38 348 THR A N 1
ATOM 2606 C CA . THR A 1 348 ? -4.934 27.656 9.438 1 80.38 348 THR A CA 1
ATOM 2607 C C . THR A 1 348 ? -5.867 28.578 10.203 1 80.38 348 THR A C 1
ATOM 2609 O O . THR A 1 348 ? -6.895 28.156 10.727 1 80.38 348 THR A O 1
ATOM 2612 N N . ALA A 1 349 ? -5.539 29.797 10.289 1 80.5 349 ALA A N 1
ATOM 2613 C CA . ALA A 1 349 ? -6.348 30.797 10.984 1 80.5 349 ALA A CA 1
ATOM 2614 C C . ALA A 1 349 ? -7.688 31 10.273 1 80.5 349 ALA A C 1
ATOM 2616 O O . ALA A 1 349 ? -8.68 31.375 10.906 1 80.5 349 ALA A O 1
ATOM 2617 N N . SER A 1 350 ? -7.715 30.781 9.055 1 81.06 350 SER A N 1
ATOM 2618 C CA . SER A 1 350 ? -8.945 30.922 8.273 1 81.06 350 SER A CA 1
ATOM 2619 C C . SER A 1 350 ? -9.852 29.703 8.461 1 81.06 350 SER A C 1
ATOM 2621 O O . SER A 1 350 ? -10.938 29.641 7.871 1 81.06 350 SER A O 1
ATOM 2623 N N . GLY A 1 351 ? -9.383 28.781 9.227 1 79.81 351 GLY A N 1
ATOM 2624 C CA . GLY A 1 351 ? -10.211 27.625 9.531 1 79.81 351 GLY A CA 1
ATOM 2625 C C . GLY A 1 351 ? -9.992 26.469 8.586 1 79.81 351 GLY A C 1
ATOM 2626 O O . GLY A 1 351 ? -10.719 25.469 8.641 1 79.81 351 GLY A O 1
ATOM 2627 N N . GLU A 1 352 ? -9.008 26.578 7.766 1 85.06 352 GLU A N 1
ATOM 2628 C CA . GLU A 1 352 ? -8.711 25.484 6.848 1 85.06 352 GLU A CA 1
ATOM 2629 C C . GLU A 1 352 ? -8.102 24.297 7.586 1 85.06 352 GLU A C 1
ATOM 2631 O O . GLU A 1 352 ? -7.258 24.484 8.469 1 85.06 352 GLU A O 1
ATOM 2636 N N . PRO A 1 353 ? -8.594 23.109 7.199 1 83.31 353 PRO A N 1
ATOM 2637 C CA . PRO A 1 353 ? -7.938 21.922 7.777 1 83.31 353 PRO A CA 1
ATOM 2638 C C . PRO A 1 353 ? -6.469 21.812 7.375 1 83.31 353 PRO A C 1
ATOM 2640 O O . PRO A 1 353 ? -6.059 22.375 6.355 1 83.31 353 PRO A O 1
ATOM 2643 N N . ALA A 1 354 ? -5.684 21.109 8.164 1 84.06 354 ALA A N 1
ATOM 2644 C CA . ALA A 1 354 ? -4.234 20.984 7.996 1 84.06 354 ALA A CA 1
ATOM 2645 C C . ALA A 1 354 ? -3.883 20.516 6.59 1 84.06 354 ALA A C 1
ATOM 2647 O O . ALA A 1 354 ? -3.02 21.094 5.93 1 84.06 354 ALA A O 1
ATOM 2648 N N . PRO A 1 355 ? -4.574 19.5 6.039 1 87.75 355 PRO A N 1
ATOM 2649 C CA . PRO A 1 355 ? -4.215 19.062 4.691 1 87.75 355 PRO A CA 1
ATOM 2650 C C . PRO A 1 355 ? -4.445 20.141 3.635 1 87.75 355 PRO A C 1
ATOM 2652 O O . PRO A 1 355 ? -3.676 20.234 2.676 1 87.75 355 PRO A O 1
ATOM 2655 N N . GLU A 1 356 ? -5.465 20.859 3.818 1 91.25 356 GLU A N 1
ATOM 2656 C CA . GLU A 1 356 ? -5.742 21.922 2.855 1 91.25 356 GLU A CA 1
ATOM 2657 C C . GLU A 1 356 ? -4.738 23.062 2.99 1 91.25 356 GLU A C 1
ATOM 2659 O O . GLU A 1 356 ? -4.309 23.641 1.988 1 91.25 356 GLU A O 1
ATOM 2664 N N . ALA A 1 357 ? -4.414 23.422 4.199 1 89.5 357 ALA A N 1
ATOM 2665 C CA . ALA A 1 357 ? -3.391 24.438 4.422 1 89.5 357 ALA A CA 1
ATOM 2666 C C . ALA A 1 357 ? -2.074 24.047 3.76 1 89.5 357 ALA A C 1
ATOM 2668 O O . ALA A 1 357 ? -1.419 24.875 3.125 1 89.5 357 ALA A O 1
ATOM 2669 N N . LEU A 1 358 ? -1.688 22.828 3.854 1 91.81 358 LEU A N 1
ATOM 2670 C CA . LEU A 1 358 ? -0.452 22.328 3.25 1 91.81 358 LEU A CA 1
ATOM 2671 C C . LEU A 1 358 ? -0.546 22.344 1.728 1 91.81 358 LEU A C 1
ATOM 2673 O O . LEU A 1 358 ? 0.436 22.656 1.045 1 91.81 358 LEU A O 1
ATOM 2677 N N . ARG A 1 359 ? -1.699 21.922 1.216 1 91.94 359 ARG A N 1
ATOM 2678 C CA . ARG A 1 359 ? -1.898 21.953 -0.229 1 91.94 359 ARG A CA 1
ATOM 2679 C C . ARG A 1 359 ? -1.699 23.375 -0.768 1 91.94 359 ARG A C 1
ATOM 2681 O O . ARG A 1 359 ? -0.989 23.578 -1.755 1 91.94 359 ARG A O 1
ATOM 2688 N N . HIS A 1 360 ? -2.262 24.344 -0.074 1 91.25 360 HIS A N 1
ATOM 2689 C CA . HIS A 1 360 ? -2.1 25.734 -0.478 1 91.25 360 HIS A CA 1
ATOM 2690 C C . HIS A 1 360 ? -0.644 26.172 -0.368 1 91.25 360 HIS A C 1
ATOM 2692 O O . HIS A 1 360 ? -0.138 26.891 -1.239 1 91.25 360 HIS A O 1
ATOM 2698 N N . LEU A 1 361 ? -0.053 25.75 0.662 1 91.25 361 LEU A N 1
ATOM 2699 C CA . LEU A 1 361 ? 1.34 26.125 0.886 1 91.25 361 LEU A CA 1
ATOM 2700 C C . LEU A 1 361 ? 2.23 25.594 -0.233 1 91.25 361 LEU A C 1
ATOM 2702 O O . LEU A 1 361 ? 3.055 26.328 -0.777 1 91.25 361 LEU A O 1
ATOM 2706 N N . ILE A 1 362 ? 2.094 24.344 -0.57 1 91.12 362 ILE A N 1
ATOM 2707 C CA . ILE A 1 362 ? 2.951 23.75 -1.584 1 91.12 362 ILE A CA 1
ATOM 2708 C C . ILE A 1 362 ? 2.674 24.391 -2.941 1 91.12 362 ILE A C 1
ATOM 2710 O O . ILE A 1 362 ? 3.59 24.562 -3.752 1 91.12 362 ILE A O 1
ATOM 2714 N N . HIS A 1 363 ? 1.476 24.75 -3.227 1 90.88 363 HIS A N 1
ATOM 2715 C CA . HIS A 1 363 ? 1.149 25.422 -4.477 1 90.88 363 HIS A CA 1
ATOM 2716 C C . HIS A 1 363 ? 1.71 26.844 -4.5 1 90.88 363 HIS A C 1
ATOM 2718 O O . HIS A 1 363 ? 2.143 27.328 -5.551 1 90.88 363 HIS A O 1
ATOM 2724 N N . ALA A 1 364 ? 1.628 27.484 -3.332 1 90.12 364 ALA A N 1
ATOM 2725 C CA . ALA A 1 364 ? 2.246 28.812 -3.221 1 90.12 364 ALA A CA 1
ATOM 2726 C C . ALA A 1 364 ? 3.75 28.734 -3.475 1 90.12 364 ALA A C 1
ATOM 2728 O O . ALA A 1 364 ? 4.32 29.609 -4.133 1 90.12 364 ALA A O 1
ATOM 2729 N N . LEU A 1 365 ? 4.348 27.703 -2.955 1 90.75 365 LEU A N 1
ATOM 2730 C CA . LEU A 1 365 ? 5.773 27.484 -3.162 1 90.75 365 LEU A CA 1
ATOM 2731 C C . LEU A 1 365 ? 6.082 27.281 -4.641 1 90.75 365 LEU A C 1
ATOM 2733 O O . LEU A 1 365 ? 7.039 27.859 -5.164 1 90.75 365 LEU A O 1
ATOM 2737 N N . LEU A 1 366 ? 5.316 26.453 -5.305 1 90.19 366 LEU A N 1
ATOM 2738 C CA . LEU A 1 366 ? 5.504 26.188 -6.727 1 90.19 366 LEU A CA 1
ATOM 2739 C C . LEU A 1 366 ? 5.301 27.453 -7.547 1 90.19 366 LEU A C 1
ATOM 2741 O O . LEU A 1 366 ? 6.055 27.719 -8.477 1 90.19 366 LEU A O 1
ATOM 2745 N N . ALA A 1 367 ? 4.32 28.234 -7.184 1 89.12 367 ALA A N 1
ATOM 2746 C CA . ALA A 1 367 ? 4.066 29.5 -7.863 1 89.12 367 ALA A CA 1
ATOM 2747 C C . ALA A 1 367 ? 5.227 30.469 -7.66 1 89.12 367 ALA A C 1
ATOM 2749 O O . ALA A 1 367 ? 5.598 31.203 -8.578 1 89.12 367 ALA A O 1
ATOM 2750 N N . HIS A 1 368 ? 5.723 30.422 -6.461 1 88.69 368 HIS A N 1
ATOM 2751 C CA . HIS A 1 368 ? 6.852 31.281 -6.129 1 88.69 368 HIS A CA 1
ATOM 2752 C C . HIS A 1 368 ? 8.047 31 -7.035 1 88.69 368 HIS A C 1
ATOM 2754 O O . HIS A 1 368 ? 8.805 31.906 -7.371 1 88.69 368 HIS A O 1
ATOM 2760 N N . GLN A 1 369 ? 8.188 29.766 -7.48 1 89 369 GLN A N 1
ATOM 2761 C CA . GLN A 1 369 ? 9.312 29.344 -8.305 1 89 369 GLN A CA 1
ATOM 2762 C C . GLN A 1 369 ? 8.914 29.25 -9.773 1 89 369 GLN A C 1
ATOM 2764 O O . GLN A 1 369 ? 9.586 28.578 -10.562 1 89 369 GLN A O 1
ATOM 2769 N N . ASP A 1 370 ? 7.855 29.766 -10.109 1 86.06 370 ASP A N 1
ATOM 2770 C CA . ASP A 1 370 ? 7.336 29.688 -11.469 1 86.06 370 ASP A CA 1
ATOM 2771 C C . ASP A 1 370 ? 7.207 28.234 -11.93 1 86.06 370 ASP A C 1
ATOM 2773 O O . ASP A 1 370 ? 7.594 27.906 -13.047 1 86.06 370 ASP A O 1
ATOM 2777 N N . HIS A 1 371 ? 6.934 27.391 -10.969 1 73.88 371 HIS A N 1
ATOM 2778 C CA . HIS A 1 371 ? 6.602 25.984 -11.156 1 73.88 371 HIS A CA 1
ATOM 2779 C C . HIS A 1 371 ? 7.82 25.188 -11.609 1 73.88 371 HIS A C 1
ATOM 2781 O O . HIS A 1 371 ? 7.68 24.172 -12.273 1 73.88 371 HIS A O 1
ATOM 2787 N N . ARG A 1 372 ? 9.102 25.781 -11.398 1 71.88 372 ARG A N 1
ATOM 2788 C CA . ARG A 1 372 ? 10.344 25.062 -11.695 1 71.88 372 ARG A CA 1
ATOM 2789 C C . ARG A 1 372 ? 11.133 24.797 -10.422 1 71.88 372 ARG A C 1
ATOM 2791 O O . ARG A 1 372 ? 12.047 25.547 -10.07 1 71.88 372 ARG A O 1
ATOM 2798 N N . LEU A 1 373 ? 10.852 23.656 -9.82 1 72.81 373 LEU A N 1
ATOM 2799 C CA . LEU A 1 373 ? 11.523 23.328 -8.562 1 72.81 373 LEU A CA 1
ATOM 2800 C C . LEU A 1 373 ? 12.984 22.953 -8.805 1 72.81 373 LEU A C 1
ATOM 2802 O O . LEU A 1 373 ? 13.289 22.125 -9.672 1 72.81 373 LEU A O 1
ATOM 2806 N N . ARG A 1 374 ? 13.828 23.578 -8.188 1 73.88 374 ARG A N 1
ATOM 2807 C CA . ARG A 1 374 ? 15.25 23.297 -8.273 1 73.88 374 ARG A CA 1
ATOM 2808 C C . ARG A 1 374 ? 15.633 22.125 -7.383 1 73.88 374 ARG A C 1
ATOM 2810 O O . ARG A 1 374 ? 16.609 21.422 -7.656 1 73.88 374 ARG A O 1
ATOM 2817 N N . ASP A 1 375 ? 14.891 22 -6.293 1 84.44 375 ASP A N 1
ATOM 2818 C CA . ASP A 1 375 ? 15.102 20.922 -5.324 1 84.44 375 ASP A CA 1
ATOM 2819 C C . ASP A 1 375 ? 13.766 20.359 -4.832 1 84.44 375 ASP A C 1
ATOM 2821 O O . ASP A 1 375 ? 12.727 21 -4.988 1 84.44 375 ASP A O 1
ATOM 2825 N N . ASP A 1 376 ? 13.906 19.203 -4.25 1 91.88 376 ASP A N 1
ATOM 2826 C CA . ASP A 1 376 ? 12.703 18.625 -3.67 1 91.88 376 ASP A CA 1
ATOM 2827 C C . ASP A 1 376 ? 12.195 19.469 -2.5 1 91.88 376 ASP A C 1
ATOM 2829 O O . ASP A 1 376 ? 12.992 20.125 -1.809 1 91.88 376 ASP A O 1
ATOM 2833 N N . ALA A 1 377 ? 11.008 19.547 -2.355 1 93.75 377 ALA A N 1
ATOM 2834 C CA . ALA A 1 377 ? 10.375 20.203 -1.215 1 93.75 377 ALA A CA 1
ATOM 2835 C C . ALA A 1 377 ? 9.391 19.266 -0.517 1 93.75 377 ALA A C 1
ATOM 2837 O O . ALA A 1 377 ? 8.422 18.812 -1.131 1 93.75 377 ALA A O 1
ATOM 2838 N N . THR A 1 378 ? 9.641 18.969 0.694 1 95.88 378 THR A N 1
ATOM 2839 C CA . THR A 1 378 ? 8.75 18.188 1.536 1 95.88 378 THR A CA 1
ATOM 2840 C C . THR A 1 378 ? 8.336 18.969 2.777 1 95.88 378 THR A C 1
ATOM 2842 O O . THR A 1 378 ? 9.172 19.641 3.4 1 95.88 378 THR A O 1
ATOM 2845 N N . ILE A 1 379 ? 7.098 18.969 3.088 1 96.44 379 ILE A N 1
ATOM 2846 C CA . ILE A 1 379 ? 6.559 19.609 4.285 1 96.44 379 ILE A CA 1
ATOM 2847 C C . ILE A 1 379 ? 5.652 18.625 5.027 1 96.44 379 ILE A C 1
ATOM 2849 O O . ILE A 1 379 ? 4.773 18.016 4.426 1 96.44 379 ILE A O 1
ATOM 2853 N N . ALA A 1 380 ? 5.898 18.438 6.293 1 97.19 380 ALA A N 1
ATOM 2854 C CA . ALA A 1 380 ? 5.051 17.625 7.16 1 97.19 380 ALA A CA 1
ATOM 2855 C C . ALA A 1 380 ? 4.547 18.422 8.352 1 97.19 380 ALA A C 1
ATOM 2857 O O . ALA A 1 380 ? 5.305 19.188 8.961 1 97.19 380 ALA A O 1
ATOM 2858 N N . LEU A 1 381 ? 3.275 18.328 8.648 1 96.19 381 LEU A N 1
ATOM 2859 C CA . LEU A 1 381 ? 2.619 19.062 9.727 1 96.19 381 LEU A CA 1
ATOM 2860 C C . LEU A 1 381 ? 1.881 18.109 10.664 1 96.19 381 LEU A C 1
ATOM 2862 O O . LEU A 1 381 ? 1.007 17.359 10.227 1 96.19 381 LEU A O 1
ATOM 2866 N N . VAL A 1 382 ? 2.273 18.125 11.906 1 96.56 382 VAL A N 1
ATOM 2867 C CA . VAL A 1 382 ? 1.578 17.375 12.945 1 96.56 382 VAL A CA 1
ATOM 2868 C C . VAL A 1 382 ? 0.76 18.312 13.82 1 96.56 382 VAL A C 1
ATOM 2870 O O . VAL A 1 382 ? 1.281 19.312 14.32 1 96.56 382 VAL A O 1
ATOM 2873 N N . ALA A 1 383 ? -0.462 18.047 14 1 94.19 383 ALA A N 1
ATOM 2874 C CA . ALA A 1 383 ? -1.336 18.812 14.891 1 94.19 383 ALA A CA 1
ATOM 2875 C C . ALA A 1 383 ? -1.852 17.938 16.031 1 94.19 383 ALA A C 1
ATOM 2877 O O . ALA A 1 383 ? -2.48 16.906 15.797 1 94.19 383 ALA A O 1
ATOM 2878 N N . TRP A 1 384 ? -1.562 18.312 17.25 1 95.88 384 TRP A N 1
ATOM 2879 C CA . TRP A 1 384 ? -2.061 17.625 18.422 1 95.88 384 TRP A CA 1
ATOM 2880 C C . TRP A 1 384 ? -3.309 18.297 18.984 1 95.88 384 TRP A C 1
ATOM 2882 O O . TRP A 1 384 ? -3.252 19.469 19.391 1 95.88 384 TRP A O 1
ATOM 2892 N N . HIS A 1 385 ? -4.449 17.625 18.906 1 92.81 385 HIS A N 1
ATOM 2893 C CA . HIS A 1 385 ? -5.738 18.172 19.312 1 92.81 385 HIS A CA 1
ATOM 2894 C C . HIS A 1 385 ? -6.516 17.172 20.156 1 92.81 385 HIS A C 1
ATOM 2896 O O . HIS A 1 385 ? -7.574 16.688 19.75 1 92.81 385 HIS A O 1
ATOM 2902 N N . PRO A 1 386 ? -6.039 16.844 21.328 1 90.75 386 PRO A N 1
ATOM 2903 C CA . PRO A 1 386 ? -6.703 15.859 22.188 1 90.75 386 PRO A CA 1
ATOM 2904 C C . PRO A 1 386 ? -8.141 16.25 22.531 1 90.75 386 PRO A C 1
ATOM 2906 O O . PRO A 1 386 ? -8.453 17.438 22.609 1 90.75 386 PRO A O 1
ATOM 2909 N N . GLU A 1 387 ? -9.094 15.164 22.516 1 75.44 387 GLU A N 1
ATOM 2910 C CA . GLU A 1 387 ? -10.477 15.398 22.906 1 75.44 387 GLU A CA 1
ATOM 2911 C C . GLU A 1 387 ? -10.57 15.977 24.312 1 75.44 387 GLU A C 1
ATOM 2913 O O . GLU A 1 387 ? -9.805 15.586 25.203 1 75.44 387 GLU A O 1
ATOM 2918 N N . GLY A 1 388 ? -11.547 16.953 24.625 1 59.69 388 GLY A N 1
ATOM 2919 C CA . GLY A 1 388 ? -11.867 17.531 25.922 1 59.69 388 GLY A CA 1
ATOM 2920 C C . GLY A 1 388 ? -10.961 18.672 26.312 1 59.69 388 GLY A C 1
ATOM 2921 O O . GLY A 1 388 ? -11.297 19.469 27.188 1 59.69 388 GLY A O 1
ATOM 2922 N N . ARG A 1 389 ? -9.625 18.562 26.156 1 48.16 389 ARG A N 1
ATOM 2923 C CA . ARG A 1 389 ? -8.797 19.562 26.812 1 48.16 389 ARG A CA 1
ATOM 2924 C C . ARG A 1 389 ? -8.719 20.844 26 1 48.16 389 ARG A C 1
ATOM 2926 O O . ARG A 1 389 ? -7.828 21.672 26.203 1 48.16 389 ARG A O 1
ATOM 2933 N N . GLY A 1 390 ? -9.211 20.875 24.859 1 37.94 390 GLY A N 1
ATOM 2934 C CA . GLY A 1 390 ? -9.18 22.266 24.438 1 37.94 390 GLY A CA 1
ATOM 2935 C C . GLY A 1 390 ? -9.633 23.234 25.516 1 37.94 390 GLY A C 1
ATOM 2936 O O . GLY A 1 390 ? -10.211 22.812 26.516 1 37.94 390 GLY A O 1
ATOM 2937 N N . GLY A 1 391 ? -9.43 24.625 25.031 1 30.58 391 GLY A N 1
ATOM 2938 C CA . GLY A 1 391 ? -9.812 25.812 25.781 1 30.58 391 GLY A CA 1
ATOM 2939 C C . GLY A 1 391 ? -11.211 25.719 26.375 1 30.58 391 GLY A C 1
ATOM 2940 O O . GLY A 1 391 ? -12.062 25 25.859 1 30.58 391 GLY A O 1
ATOM 2941 N N . MET B 1 1 ? -29.453 -2.723 8.062 1 69 1 MET B N 1
ATOM 2942 C CA . MET B 1 1 ? -28.156 -3.156 7.559 1 69 1 MET B CA 1
ATOM 2943 C C . MET B 1 1 ? -27.375 -1.978 7 1 69 1 MET B C 1
ATOM 2945 O O . MET B 1 1 ? -26.234 -1.735 7.41 1 69 1 MET B O 1
ATOM 2949 N N . GLY B 1 2 ? -28.047 -1.224 6.215 1 68.19 2 GLY B N 1
ATOM 2950 C CA . GLY B 1 2 ? -27.375 -0.092 5.609 1 68.19 2 GLY B CA 1
ATOM 2951 C C . GLY B 1 2 ? -26.875 0.919 6.625 1 68.19 2 GLY B C 1
ATOM 2952 O O . GLY B 1 2 ? -25.75 1.41 6.523 1 68.19 2 GLY B O 1
ATOM 2953 N N . GLY B 1 3 ? -27.688 1.079 7.641 1 79 3 GLY B N 1
ATOM 2954 C CA . GLY B 1 3 ? -27.297 2.018 8.68 1 79 3 GLY B CA 1
ATOM 2955 C C . GLY B 1 3 ? -26.094 1.558 9.477 1 79 3 GLY B C 1
ATOM 2956 O O . GLY B 1 3 ? -25.219 2.359 9.805 1 79 3 GLY B O 1
ATOM 2957 N N . VAL B 1 4 ? -26.031 0.223 9.641 1 83.12 4 VAL B N 1
ATOM 2958 C CA . VAL B 1 4 ? -24.938 -0.329 10.445 1 83.12 4 VAL B CA 1
ATOM 2959 C C . VAL B 1 4 ? -23.625 -0.201 9.695 1 83.12 4 VAL B C 1
ATOM 2961 O O . VAL B 1 4 ? -22.609 0.214 10.266 1 83.12 4 VAL B O 1
ATOM 2964 N N . LEU B 1 5 ? -23.609 -0.505 8.398 1 85.31 5 LEU B N 1
ATOM 2965 C CA . LEU B 1 5 ? -22.391 -0.386 7.605 1 85.31 5 LEU B CA 1
ATOM 2966 C C . LEU B 1 5 ? -21.938 1.067 7.52 1 85.31 5 LEU B C 1
ATOM 2968 O O . LEU B 1 5 ? -20.75 1.36 7.641 1 85.31 5 LEU B O 1
ATOM 2972 N N . ALA B 1 6 ? -22.922 1.915 7.402 1 85.12 6 ALA B N 1
ATOM 2973 C CA . ALA B 1 6 ? -22.609 3.342 7.328 1 85.12 6 ALA B CA 1
ATOM 2974 C C . ALA B 1 6 ? -22 3.84 8.633 1 85.12 6 ALA B C 1
ATOM 2976 O O . ALA B 1 6 ? -21.016 4.598 8.617 1 85.12 6 ALA B O 1
ATOM 2977 N N . ARG B 1 7 ? -22.531 3.4 9.695 1 85.62 7 ARG B N 1
ATOM 2978 C CA . ARG B 1 7 ? -22.031 3.832 11 1 85.62 7 ARG B CA 1
ATOM 2979 C C . ARG B 1 7 ? -20.641 3.248 11.273 1 85.62 7 ARG B C 1
ATOM 2981 O O . ARG B 1 7 ? -19.797 3.914 11.859 1 85.62 7 ARG B O 1
ATOM 2988 N N . THR B 1 8 ? -20.469 2.023 10.859 1 86.06 8 THR B N 1
ATOM 2989 C CA . THR B 1 8 ? -19.156 1.395 11.023 1 86.06 8 THR B CA 1
ATOM 2990 C C . THR B 1 8 ? -18.094 2.146 10.234 1 86.06 8 THR B C 1
ATOM 2992 O O . THR B 1 8 ? -17 2.396 10.742 1 86.06 8 THR B O 1
ATOM 2995 N N . LEU B 1 9 ? -18.438 2.504 9.062 1 85.56 9 LEU B N 1
ATOM 2996 C CA . LEU B 1 9 ? -17.547 3.275 8.203 1 85.56 9 LEU B CA 1
ATOM 2997 C C . LEU B 1 9 ? -17.219 4.621 8.844 1 85.56 9 LEU B C 1
ATOM 2999 O O . LEU B 1 9 ? -16.047 5.008 8.906 1 85.56 9 LEU B O 1
ATOM 3003 N N . ALA B 1 10 ? -18.219 5.273 9.352 1 83.94 10 ALA B N 1
ATOM 3004 C CA . ALA B 1 10 ? -18.047 6.594 9.953 1 83.94 10 ALA B CA 1
ATOM 3005 C C . ALA B 1 10 ? -17.203 6.52 11.211 1 83.94 10 ALA B C 1
ATOM 3007 O O . ALA B 1 10 ? -16.328 7.363 11.43 1 83.94 10 ALA B O 1
ATOM 3008 N N . ARG B 1 11 ? -17.406 5.535 12 1 82.69 11 ARG B N 1
ATOM 3009 C CA . ARG B 1 11 ? -16.672 5.371 13.242 1 82.69 11 ARG B CA 1
ATOM 3010 C C . ARG B 1 11 ? -15.195 5.082 12.969 1 82.69 11 ARG B C 1
ATOM 3012 O O . ARG B 1 11 ? -14.312 5.609 13.648 1 82.69 11 ARG B O 1
ATOM 3019 N N . SER B 1 12 ? -14.992 4.227 12.008 1 82 12 SER B N 1
ATOM 3020 C CA . SER B 1 12 ? -13.617 3.852 11.688 1 82 12 SER B CA 1
ATOM 3021 C C . SER B 1 12 ? -12.844 5.035 11.109 1 82 12 SER B C 1
ATOM 3023 O O . SER B 1 12 ? -11.633 5.156 11.32 1 82 12 SER B O 1
ATOM 3025 N N . ARG B 1 13 ? -13.5 5.863 10.406 1 78.75 13 ARG B N 1
ATOM 3026 C CA . ARG B 1 13 ? -12.883 7.051 9.82 1 78.75 13 ARG B CA 1
ATOM 3027 C C . ARG B 1 13 ? -12.445 8.031 10.906 1 78.75 13 ARG B C 1
ATOM 3029 O O . ARG B 1 13 ? -11.344 8.586 10.836 1 78.75 13 ARG B O 1
ATOM 3036 N N . ALA B 1 14 ? -13.219 8.172 11.922 1 73.62 14 ALA B N 1
ATOM 3037 C CA . ALA B 1 14 ? -13.008 9.172 12.961 1 73.62 14 ALA B CA 1
ATOM 3038 C C . ALA B 1 14 ? -11.93 8.727 13.945 1 73.62 14 ALA B C 1
ATOM 3040 O O . ALA B 1 14 ? -11.164 9.547 14.453 1 73.62 14 ALA B O 1
ATOM 3041 N N . GLY B 1 15 ? -11.828 7.488 14.156 1 77.19 15 GLY B N 1
ATOM 3042 C CA . GLY B 1 15 ? -11.023 7.027 15.273 1 77.19 15 GLY B CA 1
ATOM 3043 C C . GLY B 1 15 ? -9.695 6.43 14.844 1 77.19 15 GLY B C 1
ATOM 3044 O O . GLY B 1 15 ? -8.797 6.238 15.672 1 77.19 15 GLY B O 1
ATOM 3045 N N . GLY B 1 16 ? -9.5 6.156 13.586 1 78.88 16 GLY B N 1
ATOM 3046 C CA . GLY B 1 16 ? -8.266 5.52 13.141 1 78.88 16 GLY B CA 1
ATOM 3047 C C . GLY B 1 16 ? -8.281 4.012 13.312 1 78.88 16 GLY B C 1
ATOM 3048 O O . GLY B 1 16 ? -9.312 3.434 13.68 1 78.88 16 GLY B O 1
ATOM 3049 N N . PRO B 1 17 ? -7.168 3.391 13.117 1 79.12 17 PRO B N 1
ATOM 3050 C CA . PRO B 1 17 ? -7.094 1.928 13.109 1 79.12 17 PRO B CA 1
ATOM 3051 C C . PRO B 1 17 ? -7.359 1.313 14.477 1 79.12 17 PRO B C 1
ATOM 3053 O O . PRO B 1 17 ? -7.844 0.182 14.57 1 79.12 17 PRO B O 1
ATOM 3056 N N . GLY B 1 18 ? -7.078 1.989 15.508 1 81.12 18 GLY B N 1
ATOM 3057 C CA . GLY B 1 18 ? -7.234 1.454 16.844 1 81.12 18 GLY B CA 1
ATOM 3058 C C . GLY B 1 18 ? -8.688 1.241 17.234 1 81.12 18 GLY B C 1
ATOM 3059 O O . GLY B 1 18 ? -8.977 0.467 18.156 1 81.12 18 GLY B O 1
ATOM 3060 N N . VAL B 1 19 ? -9.586 1.811 16.547 1 84.38 19 VAL B N 1
ATOM 3061 C CA . VAL B 1 19 ? -10.984 1.738 16.953 1 84.38 19 VAL B CA 1
ATOM 3062 C C . VAL B 1 19 ? -11.695 0.641 16.156 1 84.38 19 VAL B C 1
ATOM 3064 O O . VAL B 1 19 ? -12.859 0.33 16.422 1 84.38 19 VAL B O 1
ATOM 3067 N N . LEU B 1 20 ? -11.016 0.059 15.172 1 88.44 20 LEU B N 1
ATOM 3068 C CA . LEU B 1 20 ? -11.648 -0.883 14.258 1 88.44 20 LEU B CA 1
ATOM 3069 C C . LEU B 1 20 ? -12.25 -2.059 15.023 1 88.44 20 LEU B C 1
ATOM 3071 O O . LEU B 1 20 ? -13.414 -2.406 14.812 1 88.44 20 LEU B O 1
ATOM 3075 N N . PRO B 1 21 ? -11.555 -2.656 16 1 88.69 21 PRO B N 1
ATOM 3076 C CA . PRO B 1 21 ? -12.172 -3.771 16.719 1 88.69 21 PRO B CA 1
ATOM 3077 C C . PRO B 1 21 ? -13.438 -3.363 17.469 1 88.69 21 PRO B C 1
ATOM 3079 O O . PRO B 1 21 ? -14.438 -4.094 17.453 1 88.69 21 PRO B O 1
ATOM 3082 N N . GLY B 1 22 ? -13.383 -2.189 18.062 1 88.62 22 GLY B N 1
ATOM 3083 C CA . GLY B 1 22 ? -14.562 -1.685 18.75 1 88.62 22 GLY B CA 1
ATOM 3084 C C . GLY B 1 22 ? -15.711 -1.391 17.812 1 88.62 22 GLY B C 1
ATOM 3085 O O . GLY B 1 22 ? -16.875 -1.693 18.125 1 88.62 22 GLY B O 1
ATOM 3086 N N . ALA B 1 23 ? -15.422 -0.834 16.688 1 90.75 23 ALA B N 1
ATOM 3087 C CA . ALA B 1 23 ? -16.453 -0.528 15.695 1 90.75 23 ALA B CA 1
ATOM 3088 C C . ALA B 1 23 ? -17.125 -1.802 15.188 1 90.75 23 ALA B C 1
ATOM 3090 O O . ALA B 1 23 ? -18.328 -1.824 14.961 1 90.75 23 ALA B O 1
ATOM 3091 N N . VAL B 1 24 ? -16.359 -2.85 15.031 1 92.31 24 VAL B N 1
ATOM 3092 C CA . VAL B 1 24 ? -16.875 -4.129 14.555 1 92.31 24 VAL B CA 1
ATOM 3093 C C . VAL B 1 24 ? -17.781 -4.746 15.609 1 92.31 24 VAL B C 1
ATOM 3095 O O . VAL B 1 24 ? -18.844 -5.27 15.297 1 92.31 24 VAL B O 1
ATOM 3098 N N . GLN B 1 25 ? -17.391 -4.637 16.812 1 91 25 GLN B N 1
ATOM 3099 C CA . GLN B 1 25 ? -18.203 -5.137 17.906 1 91 25 GLN B CA 1
ATOM 3100 C C . GLN B 1 25 ? -19.547 -4.406 17.984 1 91 25 GLN B C 1
ATOM 3102 O O . GLN B 1 25 ? -20.594 -5.027 18.188 1 91 25 GLN B O 1
ATOM 3107 N N . ASP B 1 26 ? -19.453 -3.145 17.891 1 90.5 26 ASP B N 1
ATOM 3108 C CA . ASP B 1 26 ? -20.672 -2.34 17.922 1 90.5 26 ASP B CA 1
ATOM 3109 C C . ASP B 1 26 ? -21.594 -2.701 16.766 1 90.5 26 ASP B C 1
ATOM 3111 O O . ASP B 1 26 ? -22.812 -2.799 16.953 1 90.5 26 ASP B O 1
ATOM 3115 N N . ALA B 1 27 ? -21.016 -2.838 15.617 1 90.88 27 ALA B N 1
ATOM 3116 C CA . ALA B 1 27 ? -21.812 -3.223 14.445 1 90.88 27 ALA B CA 1
ATOM 3117 C C . ALA B 1 27 ? -22.469 -4.578 14.648 1 90.88 27 ALA B C 1
ATOM 3119 O O . ALA B 1 27 ? -23.641 -4.758 14.305 1 90.88 27 ALA B O 1
ATOM 3120 N N . ALA B 1 28 ? -21.719 -5.5 15.195 1 89.88 28 ALA B N 1
ATOM 3121 C CA . ALA B 1 28 ? -22.266 -6.836 15.445 1 89.88 28 ALA B CA 1
ATOM 3122 C C . ALA B 1 28 ? -23.438 -6.777 16.406 1 89.88 28 ALA B C 1
ATOM 3124 O O . ALA B 1 28 ? -24.453 -7.445 16.203 1 89.88 28 ALA B O 1
ATOM 3125 N N . ARG B 1 29 ? -23.344 -5.984 17.422 1 88.44 29 ARG B N 1
ATOM 3126 C CA . ARG B 1 29 ? -24.422 -5.832 18.391 1 88.44 29 ARG B CA 1
ATOM 3127 C C . ARG B 1 29 ? -25.656 -5.227 17.734 1 88.44 29 ARG B C 1
ATOM 3129 O O . ARG B 1 29 ? -26.781 -5.66 18 1 88.44 29 ARG B O 1
ATOM 3136 N N . GLU B 1 30 ? -25.422 -4.336 16.938 1 88.19 30 GLU B N 1
ATOM 3137 C CA . GLU B 1 30 ? -26.531 -3.688 16.234 1 88.19 30 GLU B CA 1
ATOM 3138 C C . GLU B 1 30 ? -27.219 -4.652 15.281 1 88.19 30 GLU B C 1
ATOM 3140 O O . GLU B 1 30 ? -28.422 -4.523 15.016 1 88.19 30 GLU B O 1
ATOM 3145 N N . LEU B 1 31 ? -26.469 -5.594 14.797 1 86.5 31 LEU B N 1
ATOM 3146 C CA . LEU B 1 31 ? -27.016 -6.562 13.859 1 86.5 31 LEU B CA 1
ATOM 3147 C C . LEU B 1 31 ? -27.641 -7.742 14.594 1 86.5 31 LEU B C 1
ATOM 3149 O O . LEU B 1 31 ? -28.125 -8.695 13.969 1 86.5 31 LEU B O 1
ATOM 3153 N N . GLY B 1 32 ? -27.578 -7.699 15.891 1 84.06 32 GLY B N 1
ATOM 3154 C CA . GLY B 1 32 ? -28.25 -8.719 16.688 1 84.06 32 GLY B CA 1
ATOM 3155 C C . GLY B 1 32 ? -27.297 -9.797 17.172 1 84.06 32 GLY B C 1
ATOM 3156 O O . GLY B 1 32 ? -27.734 -10.82 17.719 1 84.06 32 GLY B O 1
ATOM 3157 N N . GLY B 1 33 ? -26.016 -9.578 16.922 1 87.69 33 GLY B N 1
ATOM 3158 C CA . GLY B 1 33 ? -25.047 -10.531 17.438 1 87.69 33 GLY B CA 1
ATOM 3159 C C . GLY B 1 33 ? -24.641 -10.258 18.859 1 87.69 33 GLY B C 1
ATOM 3160 O O . GLY B 1 33 ? -24.953 -9.211 19.422 1 87.69 33 GLY B O 1
ATOM 3161 N N . ALA B 1 34 ? -24.016 -11.305 19.5 1 88.44 34 ALA B N 1
ATOM 3162 C CA . ALA B 1 34 ? -23.531 -11.172 20.859 1 88.44 34 ALA B CA 1
ATOM 3163 C C . ALA B 1 34 ? -22.109 -10.602 20.875 1 88.44 34 ALA B C 1
ATOM 3165 O O . ALA B 1 34 ? -21.656 -10.062 21.891 1 88.44 34 ALA B O 1
ATOM 3166 N N . GLY B 1 35 ? -21.438 -10.742 19.75 1 89.19 35 GLY B N 1
ATOM 3167 C CA . GLY B 1 35 ? -20.062 -10.242 19.656 1 89.19 35 GLY B CA 1
ATOM 3168 C C . GLY B 1 35 ? -19.391 -10.609 18.344 1 89.19 35 GLY B C 1
ATOM 3169 O O . GLY B 1 35 ? -19.891 -11.461 17.594 1 89.19 35 GLY B O 1
ATOM 3170 N N . ALA B 1 36 ? -18.344 -9.891 18.109 1 93.19 36 ALA B N 1
ATOM 3171 C CA . ALA B 1 36 ? -17.578 -10.18 16.906 1 93.19 36 ALA B CA 1
ATOM 3172 C C . ALA B 1 36 ? -16.094 -9.906 17.125 1 93.19 36 ALA B C 1
ATOM 3174 O O . ALA B 1 36 ? -15.727 -9.078 17.953 1 93.19 36 ALA B O 1
ATOM 3175 N N . ARG B 1 37 ? -15.289 -10.664 16.453 1 94.06 37 ARG B N 1
ATOM 3176 C CA . ARG B 1 37 ? -13.836 -10.508 16.531 1 94.06 37 ARG B CA 1
ATOM 3177 C C . ARG B 1 37 ? -13.195 -10.734 15.164 1 94.06 37 ARG B C 1
ATOM 3179 O O . ARG B 1 37 ? -13.594 -11.641 14.422 1 94.06 37 ARG B O 1
ATOM 3186 N N . VAL B 1 38 ? -12.219 -9.867 14.859 1 95.19 38 VAL B N 1
ATOM 3187 C CA . VAL B 1 38 ? -11.516 -9.961 13.586 1 95.19 38 VAL B CA 1
ATOM 3188 C C . VAL B 1 38 ? -10.242 -10.789 13.766 1 95.19 38 VAL B C 1
ATOM 3190 O O . VAL B 1 38 ? -9.484 -10.57 14.711 1 95.19 38 VAL B O 1
ATOM 3193 N N . PHE B 1 39 ? -10.039 -11.758 12.922 1 96.62 39 PHE B N 1
ATOM 3194 C CA . PHE B 1 39 ? -8.805 -12.531 12.844 1 96.62 39 PHE B CA 1
ATOM 3195 C C . PHE B 1 39 ? -8.102 -12.297 11.508 1 96.62 39 PHE B C 1
ATOM 3197 O O . PHE B 1 39 ? -8.734 -12.336 10.453 1 96.62 39 PHE B O 1
ATOM 3204 N N . LEU B 1 40 ? -6.84 -12.039 11.547 1 96.12 40 LEU B N 1
ATOM 3205 C CA . LEU B 1 40 ? -6.059 -11.836 10.336 1 96.12 40 LEU B CA 1
ATOM 3206 C C . LEU B 1 40 ? -5.082 -12.984 10.117 1 96.12 40 LEU B C 1
ATOM 3208 O O . LEU B 1 40 ? -4.512 -13.516 11.07 1 96.12 40 LEU B O 1
ATOM 3212 N N . ALA B 1 41 ? -4.93 -13.375 8.867 1 96.56 41 ALA B N 1
ATOM 3213 C CA . ALA B 1 41 ? -3.936 -14.398 8.539 1 96.56 41 ALA B CA 1
ATOM 3214 C C . ALA B 1 41 ? -2.52 -13.859 8.727 1 96.56 41 ALA B C 1
ATOM 3216 O O . ALA B 1 41 ? -2.227 -12.719 8.359 1 96.56 41 ALA B O 1
ATOM 3217 N N . ASP B 1 42 ? -1.678 -14.641 9.328 1 95.12 42 ASP B N 1
ATOM 3218 C CA . ASP B 1 42 ? -0.277 -14.234 9.422 1 95.12 42 ASP B CA 1
ATOM 3219 C C . ASP B 1 42 ? 0.411 -14.312 8.062 1 95.12 42 ASP B C 1
ATOM 3221 O O . ASP B 1 42 ? -0.129 -14.898 7.121 1 95.12 42 ASP B O 1
ATOM 3225 N N . VAL B 1 43 ? 1.566 -13.758 7.918 1 92.19 43 VAL B N 1
ATOM 3226 C CA . VAL B 1 43 ? 2.232 -13.555 6.637 1 92.19 43 VAL B CA 1
ATOM 3227 C C . VAL B 1 43 ? 2.529 -14.898 5.984 1 92.19 43 VAL B C 1
ATOM 3229 O O . VAL B 1 43 ? 2.559 -15.016 4.758 1 92.19 43 VAL B O 1
ATOM 3232 N N . GLN B 1 44 ? 2.713 -15.969 6.773 1 92.5 44 GLN B N 1
ATOM 3233 C CA . GLN B 1 44 ? 3.01 -17.281 6.223 1 92.5 44 GLN B CA 1
ATOM 3234 C C . GLN B 1 44 ? 1.738 -18.125 6.074 1 92.5 44 GLN B C 1
ATOM 3236 O O . GLN B 1 44 ? 1.796 -19.281 5.676 1 92.5 44 GLN B O 1
ATOM 3241 N N . GLN B 1 45 ? 0.583 -17.594 6.484 1 94.69 45 GLN B N 1
ATOM 3242 C CA . GLN B 1 45 ? -0.738 -18.188 6.336 1 94.69 45 GLN B CA 1
ATOM 3243 C C . GLN B 1 45 ? -0.82 -19.516 7.078 1 94.69 45 GLN B C 1
ATOM 3245 O O . GLN B 1 45 ? -1.298 -20.516 6.527 1 94.69 45 GLN B O 1
ATOM 3250 N N . ARG B 1 46 ? -0.299 -19.531 8.25 1 95.31 46 ARG B N 1
ATOM 3251 C CA . ARG B 1 46 ? -0.376 -20.703 9.102 1 95.31 46 ARG B CA 1
ATOM 3252 C C . ARG B 1 46 ? -1.438 -20.531 10.18 1 95.31 46 ARG B C 1
ATOM 3254 O O . ARG B 1 46 ? -2.086 -21.5 10.586 1 95.31 46 ARG B O 1
ATOM 3261 N N . HIS B 1 47 ? -1.546 -19.281 10.609 1 97.06 47 HIS B N 1
ATOM 3262 C CA . HIS B 1 47 ? -2.459 -19 11.711 1 97.06 47 HIS B CA 1
ATOM 3263 C C . HIS B 1 47 ? -3.307 -17.766 11.414 1 97.06 47 HIS B C 1
ATOM 3265 O O . HIS B 1 47 ? -2.904 -16.906 10.625 1 97.06 47 HIS B O 1
ATOM 3271 N N . LEU B 1 48 ? -4.508 -17.75 11.977 1 97.38 48 LEU B N 1
ATOM 3272 C CA . LEU B 1 48 ? -5.344 -16.562 12.086 1 97.38 48 LEU B CA 1
ATOM 3273 C C . LEU B 1 48 ? -5.184 -15.906 13.461 1 97.38 48 LEU B C 1
ATOM 3275 O O . LEU B 1 48 ? -5.434 -16.547 14.484 1 97.38 48 LEU B O 1
ATOM 3279 N N . VAL B 1 49 ? -4.73 -14.727 13.469 1 95.94 49 VAL B N 1
ATOM 3280 C CA . VAL B 1 49 ? -4.398 -14.031 14.703 1 95.94 49 VAL B CA 1
ATOM 3281 C C . VAL B 1 49 ? -5.469 -12.984 15.008 1 95.94 49 VAL B C 1
ATOM 3283 O O . VAL B 1 49 ? -5.805 -12.164 14.148 1 95.94 49 VAL B O 1
ATOM 3286 N N . PRO B 1 50 ? -6.027 -12.992 16.219 1 93.94 50 PRO B N 1
ATOM 3287 C CA . PRO B 1 50 ? -7.078 -12.031 16.562 1 93.94 50 PRO B CA 1
ATOM 3288 C C . PRO B 1 50 ? -6.551 -10.602 16.688 1 93.94 50 PRO B C 1
ATOM 3290 O O . PRO B 1 50 ? -5.461 -10.391 17.234 1 93.94 50 PRO B O 1
ATOM 3293 N N . LEU B 1 51 ? -7.258 -9.664 16.109 1 89.69 51 LEU B N 1
ATOM 3294 C CA . LEU B 1 51 ? -6.93 -8.258 16.328 1 89.69 51 LEU B CA 1
ATOM 3295 C C . LEU B 1 51 ? -7.148 -7.871 17.781 1 89.69 51 LEU B C 1
ATOM 3297 O O . LEU B 1 51 ? -8.18 -8.195 18.375 1 89.69 51 LEU B O 1
ATOM 3301 N N . PRO B 1 52 ? -6.188 -7.18 18.281 1 82.44 52 PRO B N 1
ATOM 3302 C CA . PRO B 1 52 ? -6.32 -6.828 19.703 1 82.44 52 PRO B CA 1
ATOM 3303 C C . PRO B 1 52 ? -7.441 -5.828 19.953 1 82.44 52 PRO B C 1
ATOM 3305 O O . PRO B 1 52 ? -7.742 -4.996 19.094 1 82.44 52 PRO B O 1
ATOM 3308 N N . GLU B 1 53 ? -8.141 -6.055 20.984 1 74.62 53 GLU B N 1
ATOM 3309 C CA . GLU B 1 53 ? -9.156 -5.129 21.5 1 74.62 53 GLU B CA 1
ATOM 3310 C C . GLU B 1 53 ? -8.82 -4.656 22.906 1 74.62 53 GLU B C 1
ATOM 3312 O O . GLU B 1 53 ? -8.422 -5.461 23.75 1 74.62 53 GLU B O 1
ATOM 3317 N N . ASP B 1 54 ? -8.805 -3.371 22.953 1 63.53 54 ASP B N 1
ATOM 3318 C CA . ASP B 1 54 ? -8.5 -2.85 24.281 1 63.53 54 ASP B CA 1
ATOM 3319 C C . ASP B 1 54 ? -9.383 -3.502 25.344 1 63.53 54 ASP B C 1
ATOM 3321 O O . ASP B 1 54 ? -10.602 -3.543 25.203 1 63.53 54 ASP B O 1
ATOM 3325 N N . GLY B 1 55 ? -8.734 -3.963 26.312 1 58.59 55 GLY B N 1
ATOM 3326 C CA . GLY B 1 55 ? -9.414 -4.457 27.5 1 58.59 55 GLY B CA 1
ATOM 3327 C C . GLY B 1 55 ? -9.938 -5.871 27.344 1 58.59 55 GLY B C 1
ATOM 3328 O O . GLY B 1 55 ? -10.594 -6.402 28.234 1 58.59 55 GLY B O 1
ATOM 3329 N N . HIS B 1 56 ? -9.742 -6.324 26.125 1 64.25 56 HIS B N 1
ATOM 3330 C CA . HIS B 1 56 ? -10.305 -7.656 25.938 1 64.25 56 HIS B CA 1
ATOM 3331 C C . HIS B 1 56 ? -9.203 -8.703 25.797 1 64.25 56 HIS B C 1
ATOM 3333 O O . HIS B 1 56 ? -8.055 -8.367 25.531 1 64.25 56 HIS B O 1
ATOM 3339 N N . ASP B 1 57 ? -9.445 -9.836 26.109 1 67.12 57 ASP B N 1
ATOM 3340 C CA . ASP B 1 57 ? -8.578 -11 25.969 1 67.12 57 ASP B CA 1
ATOM 3341 C C . ASP B 1 57 ? -8.078 -11.148 24.531 1 67.12 57 ASP B C 1
ATOM 3343 O O . ASP B 1 57 ? -8.859 -11.023 23.594 1 67.12 57 ASP B O 1
ATOM 3347 N N . PRO B 1 58 ? -6.719 -11.188 24.344 1 69.25 58 PRO B N 1
ATOM 3348 C CA . PRO B 1 58 ? -6.117 -11.258 23.016 1 69.25 58 PRO B CA 1
ATOM 3349 C C . PRO B 1 58 ? -6.602 -12.461 22.203 1 69.25 58 PRO B C 1
ATOM 3351 O O . PRO B 1 58 ? -6.516 -12.461 20.969 1 69.25 58 PRO B O 1
ATOM 3354 N N . GLY B 1 59 ? -7.602 -13.031 22.531 1 74.56 59 GLY B N 1
ATOM 3355 C CA . GLY B 1 59 ? -8.109 -14.203 21.828 1 74.56 59 GLY B CA 1
ATOM 3356 C C . GLY B 1 59 ? -7.016 -15.18 21.438 1 74.56 59 GLY B C 1
ATOM 3357 O O . GLY B 1 59 ? -5.832 -14.852 21.5 1 74.56 59 GLY B O 1
ATOM 3358 N N . GLU B 1 60 ? -7.305 -16.422 21.109 1 88.44 60 GLU B N 1
ATOM 3359 C CA . GLU B 1 60 ? -6.363 -17.469 20.734 1 88.44 60 GLU B CA 1
ATOM 3360 C C . GLU B 1 60 ? -6.191 -17.547 19.219 1 88.44 60 GLU B C 1
ATOM 3362 O O . GLU B 1 60 ? -7.164 -17.406 18.469 1 88.44 60 GLU B O 1
ATOM 3367 N N . ARG B 1 61 ? -4.977 -17.703 18.844 1 94.25 61 ARG B N 1
ATOM 3368 C CA . ARG B 1 61 ? -4.691 -17.953 17.438 1 94.25 61 ARG B CA 1
ATOM 3369 C C . ARG B 1 61 ? -5.402 -19.203 16.938 1 94.25 61 ARG B C 1
ATOM 3371 O O . ARG B 1 61 ? -5.574 -20.172 17.703 1 94.25 61 ARG B O 1
ATOM 3378 N N . GLN B 1 62 ? -5.906 -19.109 15.766 1 96.88 62 GLN B N 1
ATOM 3379 C CA . GLN B 1 62 ? -6.559 -20.25 15.125 1 96.88 62 GLN B CA 1
ATOM 3380 C C . GLN B 1 62 ? -5.68 -20.844 14.023 1 96.88 62 GLN B C 1
ATOM 3382 O O . GLN B 1 62 ? -5.156 -20.109 13.18 1 96.88 62 GLN B O 1
ATOM 3387 N N . ASP B 1 63 ? -5.516 -22.109 14.062 1 97.62 63 ASP B N 1
ATOM 3388 C CA . ASP B 1 63 ? -4.777 -22.797 13.008 1 97.62 63 ASP B CA 1
ATOM 3389 C C . ASP B 1 63 ? -5.574 -22.812 11.703 1 97.62 63 ASP B C 1
ATOM 3391 O O . ASP B 1 63 ? -6.742 -23.188 11.688 1 97.62 63 ASP B O 1
ATOM 3395 N N . ILE B 1 64 ? -5.008 -22.391 10.625 1 96.94 64 ILE B N 1
ATOM 3396 C CA . ILE B 1 64 ? -5.699 -22.266 9.344 1 96.94 64 ILE B CA 1
ATOM 3397 C C . ILE B 1 64 ? -6.023 -23.656 8.805 1 96.94 64 ILE B C 1
ATOM 3399 O O . ILE B 1 64 ? -7.062 -23.859 8.164 1 96.94 64 ILE B O 1
ATOM 3403 N N . GLU B 1 65 ? -5.277 -24.688 9.102 1 95.25 65 GLU B N 1
ATOM 3404 C CA . GLU B 1 65 ? -5.445 -26.016 8.531 1 95.25 65 GLU B CA 1
ATOM 3405 C C . GLU B 1 65 ? -6.527 -26.797 9.266 1 95.25 65 GLU B C 1
ATOM 3407 O O . GLU B 1 65 ? -7.293 -27.547 8.648 1 95.25 65 GLU B O 1
ATOM 3412 N N . THR B 1 66 ? -6.676 -26.594 10.539 1 96 66 THR B N 1
ATOM 3413 C CA . THR B 1 66 ? -7.383 -27.609 11.312 1 96 66 THR B CA 1
ATOM 3414 C C . THR B 1 66 ? -8.656 -27.047 11.93 1 96 66 THR B C 1
ATOM 3416 O O . THR B 1 66 ? -9.461 -27.781 12.5 1 96 66 THR B O 1
ATOM 3419 N N . THR B 1 67 ? -8.836 -25.781 11.875 1 97 67 THR B N 1
ATOM 3420 C CA . THR B 1 67 ? -9.961 -25.188 12.586 1 97 67 THR B CA 1
ATOM 3421 C C . THR B 1 67 ? -11.062 -24.781 11.602 1 97 67 THR B C 1
ATOM 3423 O O . THR B 1 67 ? -10.836 -24.734 10.391 1 97 67 THR B O 1
ATOM 3426 N N . LEU B 1 68 ? -12.258 -24.484 12.172 1 96.19 68 LEU B N 1
ATOM 3427 C CA . LEU B 1 68 ? -13.367 -23.984 11.375 1 96.19 68 LEU B CA 1
ATOM 3428 C C . LEU B 1 68 ? -13.055 -22.609 10.812 1 96.19 68 LEU B C 1
ATOM 3430 O O . LEU B 1 68 ? -13.438 -22.281 9.68 1 96.19 68 LEU B O 1
ATOM 3434 N N . ALA B 1 69 ? -12.398 -21.812 11.594 1 97.38 69 ALA B N 1
ATOM 3435 C CA . ALA B 1 69 ? -11.938 -20.516 11.117 1 97.38 69 ALA B CA 1
ATOM 3436 C C . ALA B 1 69 ? -11.039 -20.672 9.891 1 97.38 69 ALA B C 1
ATOM 3438 O O . ALA B 1 69 ? -11.195 -19.953 8.906 1 97.38 69 ALA B O 1
ATOM 3439 N N . GLY B 1 70 ? -10.164 -21.609 10.023 1 97.5 70 GLY B N 1
ATOM 3440 C CA . GLY B 1 70 ? -9.258 -21.891 8.922 1 97.5 70 GLY B CA 1
ATOM 3441 C C . GLY B 1 70 ? -9.977 -22.359 7.668 1 97.5 70 GLY B C 1
ATOM 3442 O O . GLY B 1 70 ? -9.602 -21.984 6.555 1 97.5 70 GLY B O 1
ATOM 3443 N N . ARG B 1 71 ? -11.016 -23.188 7.895 1 96.31 71 ARG B N 1
ATOM 3444 C CA . ARG B 1 71 ? -11.797 -23.672 6.758 1 96.31 71 ARG B CA 1
ATOM 3445 C C . ARG B 1 71 ? -12.508 -22.516 6.059 1 96.31 71 ARG B C 1
ATOM 3447 O O . ARG B 1 71 ? -12.555 -22.453 4.828 1 96.31 71 ARG B O 1
ATOM 3454 N N . ALA B 1 72 ? -13.047 -21.594 6.84 1 96.56 72 ALA B N 1
ATOM 3455 C CA . ALA B 1 72 ? -13.68 -20.406 6.27 1 96.56 72 ALA B CA 1
ATOM 3456 C C . ALA B 1 72 ? -12.688 -19.609 5.445 1 96.56 72 ALA B C 1
ATOM 3458 O O . ALA B 1 72 ? -13.008 -19.141 4.348 1 96.56 72 ALA B O 1
ATOM 3459 N N . TYR B 1 73 ? -11.492 -19.453 5.969 1 96.88 73 TYR B N 1
ATOM 3460 C CA . TYR B 1 73 ? -10.422 -18.734 5.293 1 96.88 73 TYR B CA 1
ATOM 3461 C C . TYR B 1 73 ? -10.008 -19.453 4.008 1 96.88 73 TYR B C 1
ATOM 3463 O O . TYR B 1 73 ? -9.953 -18.828 2.941 1 96.88 73 TYR B O 1
ATOM 3471 N N . ARG B 1 74 ? -9.781 -20.734 4.027 1 94.81 74 ARG B N 1
ATOM 3472 C CA . ARG B 1 74 ? -9.242 -21.516 2.91 1 94.81 74 ARG B CA 1
ATOM 3473 C C . ARG B 1 74 ? -10.258 -21.609 1.775 1 94.81 74 ARG B C 1
ATOM 3475 O O . ARG B 1 74 ? -9.906 -21.469 0.604 1 94.81 74 ARG B O 1
ATOM 3482 N N . LEU B 1 75 ? -11.57 -21.781 2.135 1 91.56 75 LEU B N 1
ATOM 3483 C CA . LEU B 1 75 ? -12.578 -22.062 1.122 1 91.56 75 LEU B CA 1
ATOM 3484 C C . LEU B 1 75 ? -13.312 -20.781 0.724 1 91.56 75 LEU B C 1
ATOM 3486 O O . LEU B 1 75 ? -14.102 -20.781 -0.226 1 91.56 75 LEU B O 1
ATOM 3490 N N . ARG B 1 76 ? -13.008 -19.688 1.474 1 91.5 76 ARG B N 1
ATOM 3491 C CA . ARG B 1 76 ? -13.719 -18.438 1.247 1 91.5 76 ARG B CA 1
ATOM 3492 C C . ARG B 1 76 ? -15.227 -18.625 1.331 1 91.5 76 ARG B C 1
ATOM 3494 O O . ARG B 1 76 ? -15.969 -18.156 0.474 1 91.5 76 ARG B O 1
ATOM 3501 N N . ARG B 1 77 ? -15.633 -19.406 2.291 1 92.88 77 ARG B N 1
ATOM 3502 C CA . ARG B 1 77 ? -17.047 -19.688 2.537 1 92.88 77 ARG B CA 1
ATOM 3503 C C . ARG B 1 77 ? -17.359 -19.641 4.027 1 92.88 77 ARG B C 1
ATOM 3505 O O . ARG B 1 77 ? -16.578 -20.125 4.852 1 92.88 77 ARG B O 1
ATOM 3512 N N . THR B 1 78 ? -18.484 -19.078 4.254 1 94.38 78 THR B N 1
ATOM 3513 C CA . THR B 1 78 ? -18.938 -18.969 5.641 1 94.38 78 THR B CA 1
ATOM 3514 C C . THR B 1 78 ? -19.047 -20.359 6.273 1 94.38 78 THR B C 1
ATOM 3516 O O . THR B 1 78 ? -19.547 -21.297 5.648 1 94.38 78 THR B O 1
ATOM 3519 N N . GLN B 1 79 ? -18.484 -20.469 7.426 1 94.69 79 GLN B N 1
ATOM 3520 C CA . GLN B 1 79 ? -18.625 -21.656 8.242 1 94.69 79 GLN B CA 1
ATOM 3521 C C . GLN B 1 79 ? -19.391 -21.359 9.523 1 94.69 79 GLN B C 1
ATOM 3523 O O . GLN B 1 79 ? -19.234 -20.297 10.125 1 94.69 79 GLN B O 1
ATOM 3528 N N . THR B 1 80 ? -20.281 -22.281 9.93 1 92.19 80 THR B N 1
ATOM 3529 C CA . THR B 1 80 ? -21.047 -22.062 11.156 1 92.19 80 THR B CA 1
ATOM 3530 C C . THR B 1 80 ? -20.922 -23.266 12.094 1 92.19 80 THR B C 1
ATOM 3532 O O . THR B 1 80 ? -20.672 -24.391 11.648 1 92.19 80 THR B O 1
ATOM 3535 N N . SER B 1 81 ? -20.906 -22.953 13.297 1 90.44 81 SER B N 1
ATOM 3536 C CA . SER B 1 81 ? -20.953 -23.969 14.336 1 90.44 81 SER B CA 1
ATOM 3537 C C . SER B 1 81 ? -22.141 -23.75 15.266 1 90.44 81 SER B C 1
ATOM 3539 O O . SER B 1 81 ? -22.438 -22.625 15.648 1 90.44 81 SER B O 1
ATOM 3541 N N . ALA B 1 82 ? -22.875 -24.828 15.617 1 83.75 82 ALA B N 1
ATOM 3542 C CA . ALA B 1 82 ? -24.094 -24.766 16.422 1 83.75 82 ALA B CA 1
ATOM 3543 C C . ALA B 1 82 ? -23.766 -24.781 17.906 1 83.75 82 ALA B C 1
ATOM 3545 O O . ALA B 1 82 ? -24.672 -24.859 18.75 1 83.75 82 ALA B O 1
ATOM 3546 N N . GLY B 1 83 ? -22.578 -24.734 18.281 1 78.19 83 GLY B N 1
ATOM 3547 C CA . GLY B 1 83 ? -22.219 -24.812 19.688 1 78.19 83 GLY B CA 1
ATOM 3548 C C . GLY B 1 83 ? -22.75 -23.656 20.516 1 78.19 83 GLY B C 1
ATOM 3549 O O . GLY B 1 83 ? -23.281 -22.688 19.953 1 78.19 83 GLY B O 1
ATOM 3550 N N . PRO B 1 84 ? -22.984 -23.812 21.812 1 80.62 84 PRO B N 1
ATOM 3551 C CA . PRO B 1 84 ? -23.344 -22.703 22.688 1 80.62 84 PRO B CA 1
ATOM 3552 C C . PRO B 1 84 ? -22.141 -21.844 23.062 1 80.62 84 PRO B C 1
ATOM 3554 O O . PRO B 1 84 ? -21.266 -22.281 23.828 1 80.62 84 PRO B O 1
ATOM 3557 N N . PRO B 1 85 ? -22.156 -20.766 22.484 1 82.94 85 PRO B N 1
ATOM 3558 C CA . PRO B 1 85 ? -23.031 -20.047 21.562 1 82.94 85 PRO B CA 1
ATOM 3559 C C . PRO B 1 85 ? -22.781 -20.391 20.094 1 82.94 85 PRO B C 1
ATOM 3561 O O . PRO B 1 85 ? -21.688 -20.891 19.766 1 82.94 85 PRO B O 1
ATOM 3564 N N . PRO B 1 86 ? -23.797 -20.188 19.359 1 88.94 86 PRO B N 1
ATOM 3565 C CA . PRO B 1 86 ? -23.562 -20.375 17.938 1 88.94 86 PRO B CA 1
ATOM 3566 C C . PRO B 1 86 ? -22.547 -19.375 17.375 1 88.94 86 PRO B C 1
ATOM 3568 O O . PRO B 1 86 ? -22.547 -18.203 17.781 1 88.94 86 PRO B O 1
ATOM 3571 N N . VAL B 1 87 ? -21.672 -19.891 16.562 1 92.44 87 VAL B N 1
ATOM 3572 C CA . VAL B 1 87 ? -20.625 -19.047 16.031 1 92.44 87 VAL B CA 1
ATOM 3573 C C . VAL B 1 87 ? -20.578 -19.156 14.516 1 92.44 87 VAL B C 1
ATOM 3575 O O . VAL B 1 87 ? -20.75 -20.234 13.961 1 92.44 87 VAL B O 1
ATOM 3578 N N . GLY B 1 88 ? -20.5 -18.016 13.914 1 93.44 88 GLY B N 1
ATOM 3579 C CA . GLY B 1 88 ? -20.234 -17.953 12.484 1 93.44 88 GLY B CA 1
ATOM 3580 C C . GLY B 1 88 ? -18.875 -17.375 12.156 1 93.44 88 GLY B C 1
ATOM 3581 O O . GLY B 1 88 ? -18.406 -16.438 12.812 1 93.44 88 GLY B O 1
ATOM 3582 N N . TRP B 1 89 ? -18.219 -18.047 11.195 1 95.88 89 TRP B N 1
ATOM 3583 C CA . TRP B 1 89 ? -16.938 -17.562 10.664 1 95.88 89 TRP B CA 1
ATOM 3584 C C . TRP B 1 89 ? -17.109 -17.047 9.234 1 95.88 89 TRP B C 1
ATOM 3586 O O . TRP B 1 89 ? -17.422 -17.828 8.328 1 95.88 89 TRP B O 1
ATOM 3596 N N . PHE B 1 90 ? -16.922 -15.781 9.047 1 95.75 90 PHE B N 1
ATOM 3597 C CA . PHE B 1 90 ? -17.125 -15.133 7.754 1 95.75 90 PHE B CA 1
ATOM 3598 C C . PHE B 1 90 ? -15.789 -14.711 7.152 1 95.75 90 PHE B C 1
ATOM 3600 O O . PHE B 1 90 ? -15.031 -13.969 7.773 1 95.75 90 PHE B O 1
ATOM 3607 N N . PRO B 1 91 ? -15.453 -15.148 5.945 1 96 91 PRO B N 1
ATOM 3608 C CA . PRO B 1 91 ? -14.172 -14.805 5.336 1 96 91 PRO B CA 1
ATOM 3609 C C . PRO B 1 91 ? -14.023 -13.305 5.094 1 96 91 PRO B C 1
ATOM 3611 O O . PRO B 1 91 ? -14.984 -12.633 4.707 1 96 91 PRO B O 1
ATOM 3614 N N . LEU B 1 92 ? -12.93 -12.75 5.457 1 96.38 92 LEU B N 1
ATOM 3615 C CA . LEU B 1 92 ? -12.523 -11.414 5.051 1 96.38 92 LEU B CA 1
ATOM 3616 C C . LEU B 1 92 ? -11.742 -11.453 3.742 1 96.38 92 LEU B C 1
ATOM 3618 O O . LEU B 1 92 ? -10.578 -11.859 3.723 1 96.38 92 LEU B O 1
ATOM 3622 N N . VAL B 1 93 ? -12.383 -10.953 2.701 1 92.38 93 VAL B N 1
ATOM 3623 C CA . VAL B 1 93 ? -11.797 -11.062 1.369 1 92.38 93 VAL B CA 1
ATOM 3624 C C . VAL B 1 93 ? -11.773 -9.688 0.703 1 92.38 93 VAL B C 1
ATOM 3626 O O . VAL B 1 93 ? -12.789 -8.977 0.697 1 92.38 93 VAL B O 1
ATOM 3629 N N . ASP B 1 94 ? -10.648 -9.25 0.277 1 88 94 ASP B N 1
ATOM 3630 C CA . ASP B 1 94 ? -10.484 -8.07 -0.56 1 88 94 ASP B CA 1
ATOM 3631 C C . ASP B 1 94 ? -10.266 -8.453 -2.02 1 88 94 ASP B C 1
ATOM 3633 O O . ASP B 1 94 ? -9.18 -8.898 -2.391 1 88 94 ASP B O 1
ATOM 3637 N N . GLY B 1 95 ? -11.281 -8.156 -2.822 1 80.31 95 GLY B N 1
ATOM 3638 C CA . GLY B 1 95 ? -11.273 -8.789 -4.129 1 80.31 95 GLY B CA 1
ATOM 3639 C C . GLY B 1 95 ? -11.328 -10.305 -4.055 1 80.31 95 GLY B C 1
ATOM 3640 O O . GLY B 1 95 ? -12.344 -10.875 -3.65 1 80.31 95 GLY B O 1
ATOM 3641 N N . ILE B 1 96 ? -10.18 -10.898 -4.395 1 81.12 96 ILE B N 1
ATOM 3642 C CA . ILE B 1 96 ? -10.141 -12.352 -4.27 1 81.12 96 ILE B CA 1
ATOM 3643 C C . ILE B 1 96 ? -9.016 -12.758 -3.32 1 81.12 96 ILE B C 1
ATOM 3645 O O . ILE B 1 96 ? -8.727 -13.945 -3.166 1 81.12 96 ILE B O 1
ATOM 3649 N N . GLU B 1 97 ? -8.461 -11.781 -2.697 1 89.19 97 GLU B N 1
ATOM 3650 C CA . GLU B 1 97 ? -7.402 -12.055 -1.725 1 89.19 97 GLU B CA 1
ATOM 3651 C C . GLU B 1 97 ? -7.984 -12.336 -0.342 1 89.19 97 GLU B C 1
ATOM 3653 O O . GLU B 1 97 ? -8.75 -11.523 0.19 1 89.19 97 GLU B O 1
ATOM 3658 N N . ARG B 1 98 ? -7.594 -13.367 0.257 1 93.62 98 ARG B N 1
ATOM 3659 C CA . ARG B 1 98 ? -8 -13.734 1.607 1 93.62 98 ARG B CA 1
ATOM 3660 C C . ARG B 1 98 ? -7.137 -13.047 2.652 1 93.62 98 ARG B C 1
ATOM 3662 O O . ARG B 1 98 ? -5.914 -13.203 2.658 1 93.62 98 ARG B O 1
ATOM 3669 N N . ILE B 1 99 ? -7.762 -12.32 3.527 1 94.19 99 ILE B N 1
ATOM 3670 C CA . ILE B 1 99 ? -7.004 -11.539 4.5 1 94.19 99 ILE B CA 1
ATOM 3671 C C . ILE B 1 99 ? -7.199 -12.125 5.898 1 94.19 99 ILE B C 1
ATOM 3673 O O . ILE B 1 99 ? -6.344 -11.961 6.77 1 94.19 99 ILE B O 1
ATOM 3677 N N . GLY B 1 100 ? -8.344 -12.703 6.145 1 97.19 100 GLY B N 1
ATOM 3678 C CA . GLY B 1 100 ? -8.688 -13.234 7.453 1 97.19 100 GLY B CA 1
ATOM 3679 C C . GLY B 1 100 ? -10.125 -13.719 7.543 1 97.19 100 GLY B C 1
ATOM 3680 O O . GLY B 1 100 ? -10.688 -14.203 6.555 1 97.19 100 GLY B O 1
ATOM 3681 N N . VAL B 1 101 ? -10.648 -13.695 8.828 1 97.81 101 VAL B N 1
ATOM 3682 C CA . VAL B 1 101 ? -12.031 -14.086 9.07 1 97.81 101 VAL B CA 1
ATOM 3683 C C . VAL B 1 101 ? -12.633 -13.211 10.164 1 97.81 101 VAL B C 1
ATOM 3685 O O . VAL B 1 101 ? -11.906 -12.648 10.984 1 97.81 101 VAL B O 1
ATOM 3688 N N . LEU B 1 102 ? -13.867 -13.031 10.055 1 96.75 102 LEU B N 1
ATOM 3689 C CA . LEU B 1 102 ? -14.664 -12.391 11.086 1 96.75 102 LEU B CA 1
ATOM 3690 C C . LEU B 1 102 ? -15.461 -13.43 11.883 1 96.75 102 LEU B C 1
ATOM 3692 O O . LEU B 1 102 ? -16.266 -14.172 11.305 1 96.75 102 LEU B O 1
ATOM 3696 N N . ARG B 1 103 ? -15.195 -13.508 13.133 1 95.88 103 ARG B N 1
ATOM 3697 C CA . ARG B 1 103 ? -15.969 -14.359 14.031 1 95.88 103 ARG B CA 1
ATOM 3698 C C . ARG B 1 103 ? -17.172 -13.617 14.594 1 95.88 103 ARG B C 1
ATOM 3700 O O . ARG B 1 103 ? -17.031 -12.523 15.141 1 95.88 103 ARG B O 1
ATOM 3707 N N . VAL B 1 104 ? -18.312 -14.234 14.461 1 93.44 104 VAL B N 1
ATOM 3708 C CA . VAL B 1 104 ? -19.531 -13.617 14.992 1 93.44 104 VAL B CA 1
ATOM 3709 C C . VAL B 1 104 ? -20.25 -14.602 15.906 1 93.44 104 VAL B C 1
ATOM 3711 O O . VAL B 1 104 ? -20.484 -15.758 15.531 1 93.44 104 VAL B O 1
ATOM 3714 N N . GLU B 1 105 ? -20.516 -14.141 17.047 1 92.25 105 GLU B N 1
ATOM 3715 C CA . GLU B 1 105 ? -21.375 -14.891 17.953 1 92.25 105 GLU B CA 1
ATOM 3716 C C . GLU B 1 105 ? -22.828 -14.453 17.828 1 92.25 105 GLU B C 1
ATOM 3718 O O . GLU B 1 105 ? -23.141 -13.273 18.016 1 92.25 105 GLU B O 1
ATOM 3723 N N . THR B 1 106 ? -23.625 -15.414 17.359 1 82.38 106 THR B N 1
ATOM 3724 C CA . THR B 1 106 ? -25.031 -15.047 17.141 1 82.38 106 THR B CA 1
ATOM 3725 C C . THR B 1 106 ? -25.906 -15.617 18.25 1 82.38 106 THR B C 1
ATOM 3727 O O . THR B 1 106 ? -25.531 -16.594 18.906 1 82.38 106 THR B O 1
ATOM 3730 N N . ARG B 1 107 ? -26.922 -14.93 18.703 1 70.56 107 ARG B N 1
ATOM 3731 C CA . ARG B 1 107 ? -27.906 -15.445 19.656 1 70.56 107 ARG B CA 1
ATOM 3732 C C . ARG B 1 107 ? -28.891 -16.391 18.969 1 70.56 107 ARG B C 1
ATOM 3734 O O . ARG B 1 107 ? -29.203 -17.453 19.484 1 70.56 107 ARG B O 1
ATOM 3741 N N . GLU B 1 108 ? -29.5 -15.891 17.828 1 63.31 108 GLU B N 1
ATOM 3742 C CA . GLU B 1 108 ? -30.438 -16.703 17.047 1 63.31 108 GLU B CA 1
ATOM 3743 C C . GLU B 1 108 ? -30.062 -16.688 15.555 1 63.31 108 GLU B C 1
ATOM 3745 O O . GLU B 1 108 ? -29.766 -15.633 15 1 63.31 108 GLU B O 1
ATOM 3750 N N . PRO B 1 109 ? -29.719 -17.891 15.062 1 54.03 109 PRO B N 1
ATOM 3751 C CA . PRO B 1 109 ? -29.391 -17.938 13.633 1 54.03 109 PRO B CA 1
ATOM 3752 C C . PRO B 1 109 ? -30.484 -17.312 12.766 1 54.03 109 PRO B C 1
ATOM 3754 O O . PRO B 1 109 ? -31.656 -17.672 12.883 1 54.03 109 PRO B O 1
ATOM 3757 N N . GLU B 1 110 ? -30.578 -16.094 12.625 1 57.97 110 GLU B N 1
ATOM 3758 C CA . GLU B 1 110 ? -31.547 -15.617 11.633 1 57.97 110 GLU B CA 1
ATOM 3759 C C . GLU B 1 110 ? -30.953 -15.688 10.227 1 57.97 110 GLU B C 1
ATOM 3761 O O . GLU B 1 110 ? -29.859 -15.18 9.977 1 57.97 110 GLU B O 1
ATOM 3766 N N . PRO B 1 111 ? -31.594 -16.578 9.391 1 53.88 111 PRO B N 1
ATOM 3767 C CA . PRO B 1 111 ? -31.141 -16.797 8.008 1 53.88 111 PRO B CA 1
ATOM 3768 C C . PRO B 1 111 ? -30.797 -15.5 7.285 1 53.88 111 PRO B C 1
ATOM 3770 O O . PRO B 1 111 ? -29.828 -15.453 6.531 1 53.88 111 PRO B O 1
ATOM 3773 N N . ASP B 1 112 ? -31.734 -14.5 7.484 1 57.25 112 ASP B N 1
ATOM 3774 C CA . ASP B 1 112 ? -31.578 -13.297 6.68 1 57.25 112 ASP B CA 1
ATOM 3775 C C . ASP B 1 112 ? -30.375 -12.484 7.141 1 57.25 112 ASP B C 1
ATOM 3777 O O . ASP B 1 112 ? -29.984 -11.516 6.48 1 57.25 112 ASP B O 1
ATOM 3781 N N . ALA B 1 113 ? -29.781 -13.133 8.148 1 67.5 113 ALA B N 1
ATOM 3782 C CA . ALA B 1 113 ? -28.719 -12.344 8.773 1 67.5 113 ALA B CA 1
ATOM 3783 C C . ALA B 1 113 ? -27.359 -12.641 8.133 1 67.5 113 ALA B C 1
ATOM 3785 O O . ALA B 1 113 ? -26.438 -11.828 8.227 1 67.5 113 ALA B O 1
ATOM 3786 N N . ALA B 1 114 ? -27.391 -13.695 7.301 1 76.19 114 ALA B N 1
ATOM 3787 C CA . ALA B 1 114 ? -26.125 -14.109 6.727 1 76.19 114 ALA B CA 1
ATOM 3788 C C . ALA B 1 114 ? -25.594 -13.07 5.734 1 76.19 114 ALA B C 1
ATOM 3790 O O . ALA B 1 114 ? -24.406 -12.758 5.723 1 76.19 114 ALA B O 1
ATOM 3791 N N . GLY B 1 115 ? -26.547 -12.531 5.062 1 82.81 115 GLY B N 1
ATOM 3792 C CA . GLY B 1 115 ? -26.156 -11.516 4.098 1 82.81 115 GLY B CA 1
ATOM 3793 C C . GLY B 1 115 ? -25.578 -10.273 4.738 1 82.81 115 GLY B C 1
ATOM 3794 O O . GLY B 1 115 ? -24.641 -9.68 4.219 1 82.81 115 GLY B O 1
ATOM 3795 N N . CYS B 1 116 ? -26.109 -10 5.891 1 85.69 116 CYS B N 1
ATOM 3796 C CA . CYS B 1 116 ? -25.641 -8.82 6.605 1 85.69 116 CYS B CA 1
ATOM 3797 C C . CYS B 1 116 ? -24.234 -9.031 7.16 1 85.69 116 CYS B C 1
ATOM 3799 O O . CYS B 1 116 ? -23.391 -8.141 7.082 1 85.69 116 CYS B O 1
ATOM 3801 N N . TRP B 1 117 ? -24 -10.242 7.648 1 90.12 117 TRP B N 1
ATOM 3802 C CA . TRP B 1 117 ? -22.688 -10.555 8.211 1 90.12 117 TRP B CA 1
ATOM 3803 C C . TRP B 1 117 ? -21.625 -10.602 7.121 1 90.12 117 TRP B C 1
ATOM 3805 O O . TRP B 1 117 ? -20.5 -10.148 7.324 1 90.12 117 TRP B O 1
ATOM 3815 N N . GLU B 1 118 ? -22.031 -11.07 5.996 1 90.81 118 GLU B N 1
ATOM 3816 C CA . GLU B 1 118 ? -21.109 -11.109 4.867 1 90.81 118 GLU B CA 1
ATOM 3817 C C . GLU B 1 118 ? -20.75 -9.703 4.395 1 90.81 118 GLU B C 1
ATOM 3819 O O . GLU B 1 118 ? -19.609 -9.43 4.035 1 90.81 118 GLU B O 1
ATOM 3824 N N . ALA B 1 119 ? -21.734 -8.891 4.383 1 90.25 119 ALA B N 1
ATOM 3825 C CA . ALA B 1 119 ? -21.5 -7.5 4.008 1 90.25 119 ALA B CA 1
ATOM 3826 C C . ALA B 1 119 ? -20.578 -6.812 5.012 1 90.25 119 ALA B C 1
ATOM 3828 O O . ALA B 1 119 ? -19.672 -6.074 4.625 1 90.25 119 ALA B O 1
ATOM 3829 N N . LEU B 1 120 ? -20.828 -7.066 6.277 1 92.19 120 LEU B N 1
ATOM 3830 C CA . LEU B 1 120 ? -19.953 -6.512 7.309 1 92.19 120 LEU B CA 1
ATOM 3831 C C . LEU B 1 120 ? -18.531 -7.016 7.152 1 92.19 120 LEU B C 1
ATOM 3833 O O . LEU B 1 120 ? -17.578 -6.238 7.23 1 92.19 120 LEU B O 1
ATOM 3837 N N . ALA B 1 121 ? -18.391 -8.297 6.895 1 94.69 121 ALA B N 1
ATOM 3838 C CA . ALA B 1 121 ? -17.062 -8.883 6.684 1 94.69 121 ALA B CA 1
ATOM 3839 C C . ALA B 1 121 ? -16.344 -8.219 5.516 1 94.69 121 ALA B C 1
ATOM 3841 O O . ALA B 1 121 ? -15.148 -7.945 5.586 1 94.69 121 ALA B O 1
ATOM 3842 N N . GLY B 1 122 ? -17.125 -8.031 4.461 1 93.25 122 GLY B N 1
ATOM 3843 C CA . GLY B 1 122 ? -16.547 -7.348 3.312 1 93.25 122 GLY B CA 1
ATOM 3844 C C . GLY B 1 122 ? -16.047 -5.949 3.641 1 93.25 122 GLY B C 1
ATOM 3845 O O . GLY B 1 122 ? -14.961 -5.559 3.217 1 93.25 122 GLY B O 1
ATOM 3846 N N . LEU B 1 123 ? -16.812 -5.207 4.375 1 93 123 LEU B N 1
ATOM 3847 C CA . LEU B 1 123 ? -16.422 -3.859 4.777 1 93 123 LEU B CA 1
ATOM 3848 C C . LEU B 1 123 ? -15.203 -3.896 5.691 1 93 123 LEU B C 1
ATOM 3850 O O . LEU B 1 123 ? -14.266 -3.113 5.512 1 93 123 LEU B O 1
ATOM 3854 N N . VAL B 1 124 ? -15.188 -4.805 6.629 1 94.62 124 VAL B N 1
ATOM 3855 C CA . VAL B 1 124 ? -14.086 -4.941 7.574 1 94.62 124 VAL B CA 1
ATOM 3856 C C . VAL B 1 124 ? -12.797 -5.258 6.82 1 94.62 124 VAL B C 1
ATOM 3858 O O . VAL B 1 124 ? -11.734 -4.719 7.137 1 94.62 124 VAL B O 1
ATOM 3861 N N . ALA B 1 125 ? -12.898 -6.113 5.824 1 94.75 125 ALA B N 1
ATOM 3862 C CA . ALA B 1 125 ? -11.734 -6.438 5.008 1 94.75 125 ALA B CA 1
ATOM 3863 C C . ALA B 1 125 ? -11.125 -5.176 4.395 1 94.75 125 ALA B C 1
ATOM 3865 O O . ALA B 1 125 ? -9.914 -4.965 4.465 1 94.75 125 ALA B O 1
ATOM 3866 N N . LEU B 1 126 ? -11.961 -4.316 3.854 1 93.12 126 LEU B N 1
ATOM 3867 C CA . LEU B 1 126 ? -11.5 -3.09 3.215 1 93.12 126 LEU B CA 1
ATOM 3868 C C . LEU B 1 126 ? -10.883 -2.145 4.238 1 93.12 126 LEU B C 1
ATOM 3870 O O . LEU B 1 126 ? -9.867 -1.498 3.961 1 93.12 126 LEU B O 1
ATOM 3874 N N . LEU B 1 127 ? -11.484 -2.074 5.41 1 92.75 127 LEU B N 1
ATOM 3875 C CA . LEU B 1 127 ? -10.977 -1.203 6.465 1 92.75 127 LEU B CA 1
ATOM 3876 C C . LEU B 1 127 ? -9.609 -1.674 6.945 1 92.75 127 LEU B C 1
ATOM 3878 O O . LEU B 1 127 ? -8.719 -0.858 7.191 1 92.75 127 LEU B O 1
ATOM 3882 N N . VAL B 1 128 ? -9.438 -2.979 7.031 1 92.81 128 VAL B N 1
ATOM 3883 C CA . VAL B 1 128 ? -8.164 -3.545 7.461 1 92.81 128 VAL B CA 1
ATOM 3884 C C . VAL B 1 128 ? -7.086 -3.248 6.418 1 92.81 128 VAL B C 1
ATOM 3886 O O . VAL B 1 128 ? -5.98 -2.828 6.762 1 92.81 128 VAL B O 1
ATOM 3889 N N . VAL B 1 129 ? -7.402 -3.445 5.199 1 91.5 129 VAL B N 1
ATOM 3890 C CA . VAL B 1 129 ? -6.461 -3.199 4.113 1 91.5 129 VAL B CA 1
ATOM 3891 C C . VAL B 1 129 ? -6.047 -1.729 4.109 1 91.5 129 VAL B C 1
ATOM 3893 O O . VAL B 1 129 ? -4.859 -1.41 4.012 1 91.5 129 VAL B O 1
ATOM 3896 N N . SER B 1 130 ? -6.996 -0.883 4.227 1 90.25 130 SER B N 1
ATOM 3897 C CA . SER B 1 130 ? -6.711 0.547 4.27 1 90.25 130 SER B CA 1
ATOM 3898 C C . SER B 1 130 ? -5.816 0.895 5.457 1 90.25 130 SER B C 1
ATOM 3900 O O . SER B 1 130 ? -4.812 1.592 5.305 1 90.25 130 SER B O 1
ATOM 3902 N N . ALA B 1 131 ? -6.148 0.401 6.629 1 89.19 131 ALA B N 1
ATOM 3903 C CA . ALA B 1 131 ? -5.426 0.712 7.855 1 89.19 131 ALA B CA 1
ATOM 3904 C C . ALA B 1 131 ? -3.998 0.169 7.805 1 89.19 131 ALA B C 1
ATOM 3906 O O . ALA B 1 131 ? -3.094 0.724 8.438 1 89.19 131 ALA B O 1
ATOM 3907 N N . SER B 1 132 ? -3.762 -0.862 7.094 1 89.38 132 SER B N 1
ATOM 3908 C CA . SER B 1 132 ? -2.455 -1.508 7.023 1 89.38 132 SER B CA 1
ATOM 3909 C C . SER B 1 132 ? -1.431 -0.611 6.336 1 89.38 132 SER B C 1
ATOM 3911 O O . SER B 1 132 ? -0.224 -0.832 6.457 1 89.38 132 SER B O 1
ATOM 3913 N N . THR B 1 133 ? -1.848 0.396 5.672 1 86.38 133 THR B N 1
ATOM 3914 C CA . THR B 1 133 ? -0.939 1.28 4.953 1 86.38 133 THR B CA 1
ATOM 3915 C C . THR B 1 133 ? -0.31 2.297 5.898 1 86.38 133 THR B C 1
ATOM 3917 O O . THR B 1 133 ? 0.682 2.943 5.555 1 86.38 133 THR B O 1
ATOM 3920 N N . TYR B 1 134 ? -0.895 2.41 7.145 1 85 134 TYR B N 1
ATOM 3921 C CA . TYR B 1 134 ? -0.325 3.453 7.988 1 85 134 TYR B CA 1
ATOM 3922 C C . TYR B 1 134 ? -0.357 3.045 9.453 1 85 134 TYR B C 1
ATOM 3924 O O . TYR B 1 134 ? -0.088 3.861 10.344 1 85 134 TYR B O 1
ATOM 3932 N N . SER B 1 135 ? -0.742 1.863 9.727 1 86.06 135 SER B N 1
ATOM 3933 C CA . SER B 1 135 ? -0.767 1.406 11.117 1 86.06 135 SER B CA 1
ATOM 3934 C C . SER B 1 135 ? 0.207 0.252 11.336 1 86.06 135 SER B C 1
ATOM 3936 O O . SER B 1 135 ? -0.018 -0.857 10.844 1 86.06 135 SER B O 1
ATOM 3938 N N . ASP B 1 136 ? 1.123 0.461 12.164 1 86.31 136 ASP B N 1
ATOM 3939 C CA . ASP B 1 136 ? 2.107 -0.572 12.469 1 86.31 136 ASP B CA 1
ATOM 3940 C C . ASP B 1 136 ? 1.475 -1.718 13.258 1 86.31 136 ASP B C 1
ATOM 3942 O O . ASP B 1 136 ? 1.937 -2.857 13.188 1 86.31 136 ASP B O 1
ATOM 3946 N N . VAL B 1 137 ? 0.434 -1.409 13.93 1 84.5 137 VAL B N 1
ATOM 3947 C CA . VAL B 1 137 ? -0.203 -2.432 14.758 1 84.5 137 VAL B CA 1
ATOM 3948 C C . VAL B 1 137 ? -0.769 -3.535 13.867 1 84.5 137 VAL B C 1
ATOM 3950 O O . VAL B 1 137 ? -0.559 -4.723 14.125 1 84.5 137 VAL B O 1
ATOM 3953 N N . ILE B 1 138 ? -1.455 -3.174 12.852 1 85.94 138 ILE B N 1
ATOM 3954 C CA . ILE B 1 138 ? -2.061 -4.148 11.953 1 85.94 138 ILE B CA 1
ATOM 3955 C C . ILE B 1 138 ? -0.967 -4.949 11.242 1 85.94 138 ILE B C 1
ATOM 3957 O O . ILE B 1 138 ? -1.066 -6.172 11.125 1 85.94 138 ILE B O 1
ATOM 3961 N N . VAL B 1 139 ? 0.108 -4.289 10.898 1 86.88 139 VAL B N 1
ATOM 3962 C CA . VAL B 1 139 ? 1.215 -4.945 10.211 1 86.88 139 VAL B CA 1
ATOM 3963 C C . VAL B 1 139 ? 1.9 -5.93 11.156 1 86.88 139 VAL B C 1
ATOM 3965 O O . VAL B 1 139 ? 2.178 -7.07 10.773 1 86.88 139 VAL B O 1
ATOM 3968 N N . ARG B 1 140 ? 2.111 -5.559 12.359 1 87.5 140 ARG B N 1
ATOM 3969 C CA . ARG B 1 140 ? 2.801 -6.387 13.344 1 87.5 140 ARG B CA 1
ATOM 3970 C C . ARG B 1 140 ? 1.967 -7.609 13.719 1 87.5 140 ARG B C 1
ATOM 3972 O O . ARG B 1 140 ? 2.512 -8.68 14 1 87.5 140 ARG B O 1
ATOM 3979 N N . MET B 1 141 ? 0.716 -7.48 13.633 1 85.44 141 MET B N 1
ATOM 3980 C CA . MET B 1 141 ? -0.16 -8.578 14.031 1 85.44 141 MET B CA 1
ATOM 3981 C C . MET B 1 141 ? -0.063 -9.734 13.039 1 85.44 141 MET B C 1
ATOM 3983 O O . MET B 1 141 ? -0.223 -10.898 13.422 1 85.44 141 MET B O 1
ATOM 3987 N N . ALA B 1 142 ? 0.21 -9.352 11.883 1 87.94 142 ALA B N 1
ATOM 3988 C CA . ALA B 1 142 ? 0.322 -10.375 10.852 1 87.94 142 ALA B CA 1
ATOM 3989 C C . ALA B 1 142 ? 1.707 -11.016 10.859 1 87.94 142 ALA B C 1
ATOM 3991 O O . ALA B 1 142 ? 2.008 -11.875 10.023 1 87.94 142 ALA B O 1
ATOM 3992 N N . ARG B 1 143 ? 2.539 -10.586 11.805 1 91.31 143 ARG B N 1
ATOM 3993 C CA . ARG B 1 143 ? 3.91 -11.078 11.836 1 91.31 143 ARG B CA 1
ATOM 3994 C C . ARG B 1 143 ? 4.199 -11.797 13.148 1 91.31 143 ARG B C 1
ATOM 3996 O O . ARG B 1 143 ? 3.742 -11.375 14.211 1 91.31 143 ARG B O 1
ATOM 4003 N N . ASP B 1 144 ? 4.906 -12.883 13.094 1 89.88 144 ASP B N 1
ATOM 4004 C CA . ASP B 1 144 ? 5.293 -13.633 14.281 1 89.88 144 ASP B CA 1
ATOM 4005 C C . ASP B 1 144 ? 6.633 -13.148 14.828 1 89.88 144 ASP B C 1
ATOM 4007 O O . ASP B 1 144 ? 6.965 -13.398 15.984 1 89.88 144 ASP B O 1
ATOM 4011 N N . ARG B 1 145 ? 7.348 -12.492 13.984 1 91.25 145 ARG B N 1
ATOM 4012 C CA . ARG B 1 145 ? 8.648 -11.938 14.352 1 91.25 145 ARG B CA 1
ATOM 4013 C C . ARG B 1 145 ? 9.023 -10.766 13.453 1 91.25 145 ARG B C 1
ATOM 4015 O O . ARG B 1 145 ? 8.406 -10.562 12.406 1 91.25 145 ARG B O 1
ATOM 4022 N N . PRO B 1 146 ? 9.961 -10.016 13.852 1 91.06 146 PRO B N 1
ATOM 4023 C CA . PRO B 1 146 ? 10.375 -8.883 13.016 1 91.06 146 PRO B CA 1
ATOM 4024 C C . PRO B 1 146 ? 10.961 -9.32 11.68 1 91.06 146 PRO B C 1
ATOM 4026 O O . PRO B 1 146 ? 11.648 -10.344 11.609 1 91.06 146 PRO B O 1
ATOM 4029 N N . MET B 1 147 ? 10.672 -8.531 10.711 1 91.75 147 MET B N 1
ATOM 4030 C CA . MET B 1 147 ? 11.258 -8.742 9.391 1 91.75 147 MET B CA 1
ATOM 4031 C C . MET B 1 147 ? 12.648 -8.133 9.312 1 91.75 147 MET B C 1
ATOM 4033 O O . MET B 1 147 ? 12.922 -7.109 9.938 1 91.75 147 MET B O 1
ATOM 4037 N N . SER B 1 148 ? 13.531 -8.828 8.531 1 91.19 148 SER B N 1
ATOM 4038 C CA . SER B 1 148 ? 14.812 -8.211 8.203 1 91.19 148 SER B CA 1
ATOM 4039 C C . SER B 1 148 ? 14.617 -6.918 7.418 1 91.19 148 SER B C 1
ATOM 4041 O O . SER B 1 148 ? 13.547 -6.68 6.863 1 91.19 148 SER B O 1
ATOM 4043 N N . LEU B 1 149 ? 15.602 -6.066 7.391 1 89.69 149 LEU B N 1
ATOM 4044 C CA . LEU B 1 149 ? 15.586 -4.828 6.625 1 89.69 149 LEU B CA 1
ATOM 4045 C C . LEU B 1 149 ? 15.312 -5.105 5.148 1 89.69 149 LEU B C 1
ATOM 4047 O O . LEU B 1 149 ? 14.5 -4.422 4.523 1 89.69 149 LEU B O 1
ATOM 4051 N N . GLN B 1 150 ? 15.984 -6.094 4.656 1 89.31 150 GLN B N 1
ATOM 4052 C CA . GLN B 1 150 ? 15.812 -6.469 3.258 1 89.31 150 GLN B CA 1
ATOM 4053 C C . GLN B 1 150 ? 14.367 -6.875 2.969 1 89.31 150 GLN B C 1
ATOM 4055 O O . GLN B 1 150 ? 13.805 -6.496 1.938 1 89.31 150 GLN B O 1
ATOM 4060 N N . SER B 1 151 ? 13.812 -7.648 3.883 1 91.94 151 SER B N 1
ATOM 4061 C CA . SER B 1 151 ? 12.414 -8.055 3.729 1 91.94 151 SER B CA 1
ATOM 4062 C C . SER B 1 151 ? 11.477 -6.855 3.789 1 91.94 151 SER B C 1
ATOM 4064 O O . SER B 1 151 ? 10.539 -6.758 2.998 1 91.94 151 SER B O 1
ATOM 4066 N N . GLU B 1 152 ? 11.734 -5.938 4.703 1 91.44 152 GLU B N 1
ATOM 4067 C CA . GLU B 1 152 ? 10.922 -4.734 4.789 1 91.44 152 GLU B CA 1
ATOM 4068 C C . GLU B 1 152 ? 10.984 -3.924 3.496 1 91.44 152 GLU B C 1
ATOM 4070 O O . GLU B 1 152 ? 9.977 -3.383 3.045 1 91.44 152 GLU B O 1
ATOM 4075 N N . LEU B 1 153 ? 12.156 -3.834 2.902 1 90.75 153 LEU B N 1
ATOM 4076 C CA . LEU B 1 153 ? 12.367 -3.127 1.646 1 90.75 153 LEU B CA 1
ATOM 4077 C C . LEU B 1 153 ? 11.539 -3.746 0.526 1 90.75 153 LEU B C 1
ATOM 4079 O O . LEU B 1 153 ? 10.812 -3.039 -0.176 1 90.75 153 LEU B O 1
ATOM 4083 N N . LEU B 1 154 ? 11.586 -5.02 0.397 1 91.25 154 LEU B N 1
ATOM 4084 C CA . LEU B 1 154 ? 10.914 -5.688 -0.708 1 91.25 154 LEU B CA 1
ATOM 4085 C C . LEU B 1 154 ? 9.406 -5.719 -0.487 1 91.25 154 LEU B C 1
ATOM 4087 O O . LEU B 1 154 ? 8.633 -5.578 -1.438 1 91.25 154 LEU B O 1
ATOM 4091 N N . TRP B 1 155 ? 8.977 -5.875 0.775 1 89.56 155 TRP B N 1
ATOM 4092 C CA . TRP B 1 155 ? 7.555 -5.957 1.1 1 89.56 155 TRP B CA 1
ATOM 4093 C C . TRP B 1 155 ? 6.852 -4.641 0.798 1 89.56 155 TRP B C 1
ATOM 4095 O O . TRP B 1 155 ? 5.629 -4.605 0.627 1 89.56 155 TRP B O 1
ATOM 4105 N N . ALA B 1 156 ? 7.582 -3.561 0.672 1 89 156 ALA B N 1
ATOM 4106 C CA . ALA B 1 156 ? 7 -2.271 0.306 1 89 156 ALA B CA 1
ATOM 4107 C C . ALA B 1 156 ? 6.445 -2.303 -1.114 1 89 156 ALA B C 1
ATOM 4109 O O . ALA B 1 156 ? 5.543 -1.532 -1.452 1 89 156 ALA B O 1
ATOM 4110 N N . PHE B 1 157 ? 6.906 -3.197 -1.923 1 87.69 157 PHE B N 1
ATOM 4111 C CA . PHE B 1 157 ? 6.531 -3.256 -3.33 1 87.69 157 PHE B CA 1
ATOM 4112 C C . PHE B 1 157 ? 5.492 -4.348 -3.568 1 87.69 157 PHE B C 1
ATOM 4114 O O . PHE B 1 157 ? 4.812 -4.348 -4.598 1 87.69 157 PHE B O 1
ATOM 4121 N N . LEU B 1 158 ? 5.453 -5.262 -2.729 1 87.69 158 LEU B N 1
ATOM 4122 C CA . LEU B 1 158 ? 4.699 -6.465 -3.055 1 87.69 158 LEU B CA 1
ATOM 4123 C C . LEU B 1 158 ? 3.201 -6.176 -3.09 1 87.69 158 LEU B C 1
ATOM 4125 O O . LEU B 1 158 ? 2.652 -5.609 -2.143 1 87.69 158 LEU B O 1
ATOM 4129 N N . PRO B 1 159 ? 2.568 -6.562 -4.188 1 92.25 159 PRO B N 1
ATOM 4130 C CA . PRO B 1 159 ? 1.11 -6.473 -4.285 1 92.25 159 PRO B CA 1
ATOM 4131 C C . PRO B 1 159 ? 0.398 -7.547 -3.465 1 92.25 159 PRO B C 1
ATOM 4133 O O . PRO B 1 159 ? 1.052 -8.383 -2.834 1 92.25 159 PRO B O 1
ATOM 4136 N N . PRO B 1 160 ? -0.954 -7.453 -3.455 1 91.25 160 PRO B N 1
ATOM 4137 C CA . PRO B 1 160 ? -1.656 -8.586 -2.85 1 91.25 160 PRO B CA 1
ATOM 4138 C C . PRO B 1 160 ? -1.251 -9.93 -3.461 1 91.25 160 PRO B C 1
ATOM 4140 O O . PRO B 1 160 ? -0.931 -10 -4.648 1 91.25 160 PRO B O 1
ATOM 4143 N N . ARG B 1 161 ? -1.243 -10.977 -2.678 1 93.25 161 ARG B N 1
ATOM 4144 C CA . ARG B 1 161 ? -0.808 -12.289 -3.135 1 93.25 161 ARG B CA 1
ATOM 4145 C C . ARG B 1 161 ? -1.708 -12.805 -4.25 1 93.25 161 ARG B C 1
ATOM 4147 O O . ARG B 1 161 ? -1.256 -13.547 -5.125 1 93.25 161 ARG B O 1
ATOM 4154 N N . THR B 1 162 ? -2.982 -12.422 -4.121 1 93.69 162 THR B N 1
ATOM 4155 C CA . THR B 1 162 ? -3.928 -12.898 -5.125 1 93.69 162 THR B CA 1
ATOM 4156 C C . THR B 1 162 ? -4.754 -11.742 -5.68 1 93.69 162 THR B C 1
ATOM 4158 O O . THR B 1 162 ? -5.332 -10.961 -4.914 1 93.69 162 THR B O 1
ATOM 4161 N N . ILE B 1 163 ? -4.75 -11.648 -7.012 1 92.38 163 ILE B N 1
ATOM 4162 C CA . ILE B 1 163 ? -5.582 -10.68 -7.719 1 92.38 163 ILE B CA 1
ATOM 4163 C C . ILE B 1 163 ? -6.328 -11.367 -8.859 1 92.38 163 ILE B C 1
ATOM 4165 O O . ILE B 1 163 ? -5.965 -12.477 -9.258 1 92.38 163 ILE B O 1
ATOM 4169 N N . GLY B 1 164 ? -7.434 -10.664 -9.344 1 89.38 164 GLY B N 1
ATOM 4170 C CA . GLY B 1 164 ? -8.117 -11.289 -10.461 1 89.38 164 GLY B CA 1
ATOM 4171 C C . GLY B 1 164 ? -9.406 -10.586 -10.844 1 89.38 164 GLY B C 1
ATOM 4172 O O . GLY B 1 164 ? -9.758 -9.562 -10.25 1 89.38 164 GLY B O 1
ATOM 4173 N N . THR B 1 165 ? -9.93 -11.023 -11.883 1 87.81 165 THR B N 1
ATOM 4174 C CA . THR B 1 165 ? -11.25 -10.672 -12.391 1 87.81 165 THR B CA 1
ATOM 4175 C C . THR B 1 165 ? -12.094 -11.93 -12.609 1 87.81 165 THR B C 1
ATOM 4177 O O . THR B 1 165 ? -11.742 -13.008 -12.141 1 87.81 165 THR B O 1
ATOM 4180 N N . ARG B 1 166 ? -13.156 -11.727 -13.211 1 85.5 166 ARG B N 1
ATOM 4181 C CA . ARG B 1 166 ? -14.008 -12.867 -13.539 1 85.5 166 ARG B CA 1
ATOM 4182 C C . ARG B 1 166 ? -13.312 -13.805 -14.523 1 85.5 166 ARG B C 1
ATOM 4184 O O . ARG B 1 166 ? -13.586 -15.008 -14.539 1 85.5 166 ARG B O 1
ATOM 4191 N N . ASP B 1 167 ? -12.336 -13.305 -15.234 1 91.25 167 ASP B N 1
ATOM 4192 C CA . ASP B 1 167 ? -11.773 -14.062 -16.359 1 91.25 167 ASP B CA 1
ATOM 4193 C C . ASP B 1 167 ? -10.398 -14.625 -16 1 91.25 167 ASP B C 1
ATOM 4195 O O . ASP B 1 167 ? -9.891 -15.508 -16.688 1 91.25 167 ASP B O 1
ATOM 4199 N N . VAL B 1 168 ? -9.781 -14.102 -14.969 1 93.31 168 VAL B N 1
ATOM 4200 C CA . VAL B 1 168 ? -8.391 -14.484 -14.711 1 93.31 168 VAL B CA 1
ATOM 4201 C C . VAL B 1 168 ? -8.094 -14.391 -13.219 1 93.31 168 VAL B C 1
ATOM 4203 O O . VAL B 1 168 ? -8.672 -13.555 -12.516 1 93.31 168 VAL B O 1
ATOM 4206 N N . THR B 1 169 ? -7.258 -15.281 -12.711 1 93 169 THR B N 1
ATOM 4207 C CA . THR B 1 169 ? -6.746 -15.273 -11.344 1 93 169 THR B CA 1
ATOM 4208 C C . THR B 1 169 ? -5.223 -15.367 -11.336 1 93 169 THR B C 1
ATOM 4210 O O . THR B 1 169 ? -4.645 -16.188 -12.062 1 93 169 THR B O 1
ATOM 4213 N N . SER B 1 170 ? -4.562 -14.484 -10.688 1 95.69 170 SER B N 1
ATOM 4214 C CA . SER B 1 170 ? -3.119 -14.516 -10.461 1 95.69 170 SER B CA 1
ATOM 4215 C C . SER B 1 170 ? -2.793 -14.602 -8.977 1 95.69 170 SER B C 1
ATOM 4217 O O . SER B 1 170 ? -3.223 -13.758 -8.188 1 95.69 170 SER B O 1
ATOM 4219 N N . SER B 1 171 ? -2.121 -15.609 -8.539 1 95.62 171 SER B N 1
ATOM 4220 C CA . SER B 1 171 ? -1.72 -15.82 -7.156 1 95.62 171 SER B CA 1
ATOM 4221 C C . SER B 1 171 ? -0.217 -16.047 -7.043 1 95.62 171 SER B C 1
ATOM 4223 O O . SER B 1 171 ? 0.383 -16.688 -7.91 1 95.62 171 SER B O 1
ATOM 4225 N N . ALA B 1 172 ? 0.412 -15.539 -6.004 1 95.94 172 ALA B N 1
ATOM 4226 C CA . ALA B 1 172 ? 1.846 -15.727 -5.793 1 95.94 172 ALA B CA 1
ATOM 4227 C C . ALA B 1 172 ? 2.164 -15.898 -4.312 1 95.94 172 ALA B C 1
ATOM 4229 O O . ALA B 1 172 ? 1.438 -15.398 -3.451 1 95.94 172 ALA B O 1
ATOM 4230 N N . VAL B 1 173 ? 3.186 -16.625 -4.004 1 94.12 173 VAL B N 1
ATOM 4231 C CA . VAL B 1 173 ? 3.709 -16.812 -2.656 1 94.12 173 VAL B CA 1
ATOM 4232 C C . VAL B 1 173 ? 5.227 -16.656 -2.662 1 94.12 173 VAL B C 1
ATOM 4234 O O . VAL B 1 173 ? 5.883 -16.953 -3.662 1 94.12 173 VAL B O 1
ATOM 4237 N N . LEU B 1 174 ? 5.715 -16.109 -1.622 1 93.25 174 LEU B N 1
ATOM 4238 C CA . LEU B 1 174 ? 7.141 -15.859 -1.444 1 93.25 174 LEU B CA 1
ATOM 4239 C C . LEU B 1 174 ? 7.598 -16.266 -0.048 1 93.25 174 LEU B C 1
ATOM 4241 O O . LEU B 1 174 ? 7.016 -15.836 0.951 1 93.25 174 LEU B O 1
ATOM 4245 N N . GLU B 1 175 ? 8.578 -17.109 0.03 1 91.56 175 GLU B N 1
ATOM 4246 C CA . GLU B 1 175 ? 9.219 -17.547 1.268 1 91.56 175 GLU B CA 1
ATOM 4247 C C . GLU B 1 175 ? 10.734 -17.516 1.145 1 91.56 175 GLU B C 1
ATOM 4249 O O . GLU B 1 175 ? 11.281 -17.75 0.064 1 91.56 175 GLU B O 1
ATOM 4254 N N . PRO B 1 176 ? 11.477 -17.344 2.182 1 89.44 176 PRO B N 1
ATOM 4255 C CA . PRO B 1 176 ? 10.992 -16.984 3.518 1 89.44 176 PRO B CA 1
ATOM 4256 C C . PRO B 1 176 ? 10.398 -15.578 3.572 1 89.44 176 PRO B C 1
ATOM 4258 O O . PRO B 1 176 ? 10.93 -14.648 2.955 1 89.44 176 PRO B O 1
ATOM 4261 N N . ALA B 1 177 ? 9.422 -15.422 4.348 1 85.75 177 ALA B N 1
ATOM 4262 C CA . ALA B 1 177 ? 8.734 -14.141 4.445 1 85.75 177 ALA B CA 1
ATOM 4263 C C . ALA B 1 177 ? 9.57 -13.125 5.215 1 85.75 177 ALA B C 1
ATOM 4265 O O . ALA B 1 177 ? 9.617 -11.945 4.859 1 85.75 177 ALA B O 1
ATOM 4266 N N . TYR B 1 178 ? 10.297 -13.516 6.215 1 89 178 TYR B N 1
ATOM 4267 C CA . TYR B 1 178 ? 10.906 -12.602 7.18 1 89 178 TYR B CA 1
ATOM 4268 C C . TYR B 1 178 ? 12.352 -12.297 6.809 1 89 178 TYR B C 1
ATOM 4270 O O . TYR B 1 178 ? 12.945 -11.359 7.336 1 89 178 TYR B O 1
ATOM 4278 N N . GLU B 1 179 ? 12.906 -13.102 5.91 1 90.44 179 GLU B N 1
ATOM 4279 C CA . GLU B 1 179 ? 14.297 -12.938 5.488 1 90.44 179 GLU B CA 1
ATOM 4280 C C . GLU B 1 179 ? 14.453 -13.219 3.994 1 90.44 179 GLU B C 1
ATOM 4282 O O . GLU B 1 179 ? 15.25 -14.062 3.596 1 90.44 179 GLU B O 1
ATOM 4287 N N . VAL B 1 180 ? 13.727 -12.422 3.252 1 88.31 180 VAL B N 1
ATOM 4288 C CA . VAL B 1 180 ? 13.766 -12.609 1.807 1 88.31 180 VAL B CA 1
ATOM 4289 C C . VAL B 1 180 ? 15.148 -12.219 1.275 1 88.31 180 VAL B C 1
ATOM 4291 O O . VAL B 1 180 ? 15.742 -11.242 1.735 1 88.31 180 VAL B O 1
ATOM 4294 N N . GLY B 1 181 ? 15.664 -12.945 0.413 1 87.56 181 GLY B N 1
ATOM 4295 C CA . GLY B 1 181 ? 16.938 -12.617 -0.227 1 87.56 181 GLY B CA 1
ATOM 4296 C C . GLY B 1 181 ? 16.781 -11.68 -1.406 1 87.56 181 GLY B C 1
ATOM 4297 O O . GLY B 1 181 ? 16.922 -10.461 -1.26 1 87.56 181 GLY B O 1
ATOM 4298 N N . GLY B 1 182 ? 16.484 -12.156 -2.518 1 91.19 182 GLY B N 1
ATOM 4299 C CA . GLY B 1 182 ? 16.422 -11.344 -3.725 1 91.19 182 GLY B CA 1
ATOM 4300 C C . GLY B 1 182 ? 15.234 -11.68 -4.602 1 91.19 182 GLY B C 1
ATOM 4301 O O . GLY B 1 182 ? 15.055 -11.086 -5.672 1 91.19 182 GLY B O 1
ATOM 4302 N N . ASP B 1 183 ? 14.328 -12.586 -4.172 1 95.31 183 ASP B N 1
ATOM 4303 C CA . ASP B 1 183 ? 13.125 -12.914 -4.926 1 95.31 183 ASP B CA 1
ATOM 4304 C C . ASP B 1 183 ? 12.078 -11.812 -4.797 1 95.31 183 ASP B C 1
ATOM 4306 O O . ASP B 1 183 ? 11.953 -11.188 -3.742 1 95.31 183 ASP B O 1
ATOM 4310 N N . ALA B 1 184 ? 11.398 -11.57 -5.828 1 96.25 184 ALA B N 1
ATOM 4311 C CA . ALA B 1 184 ? 10.273 -10.633 -5.809 1 96.25 184 ALA B CA 1
ATOM 4312 C C . ALA B 1 184 ? 9.281 -10.953 -6.918 1 96.25 184 ALA B C 1
ATOM 4314 O O . ALA B 1 184 ? 9.602 -11.672 -7.871 1 96.25 184 ALA B O 1
ATOM 4315 N N . PHE B 1 185 ? 8.078 -10.523 -6.766 1 97.12 185 PHE B N 1
ATOM 4316 C CA . PHE B 1 185 ? 7.078 -10.656 -7.816 1 97.12 185 PHE B CA 1
ATOM 4317 C C . PHE B 1 185 ? 6.199 -9.414 -7.898 1 97.12 185 PHE B C 1
ATOM 4319 O O . PHE B 1 185 ? 6.141 -8.625 -6.949 1 97.12 185 PHE B O 1
ATOM 4326 N N . ASP B 1 186 ? 5.586 -9.258 -8.984 1 96.62 186 ASP B N 1
ATOM 4327 C CA . ASP B 1 186 ? 4.59 -8.219 -9.211 1 96.62 186 ASP B CA 1
ATOM 4328 C C . ASP B 1 186 ? 3.5 -8.688 -10.164 1 96.62 186 ASP B C 1
ATOM 4330 O O . ASP B 1 186 ? 3.75 -9.523 -11.039 1 96.62 186 ASP B O 1
ATOM 4334 N N . HIS B 1 187 ? 2.291 -8.297 -9.969 1 96.31 187 HIS B N 1
ATOM 4335 C CA . HIS B 1 187 ? 1.212 -8.516 -10.922 1 96.31 187 HIS B CA 1
ATOM 4336 C C . HIS B 1 187 ? 0.16 -7.414 -10.828 1 96.31 187 HIS B C 1
ATOM 4338 O O . HIS B 1 187 ? 0.035 -6.758 -9.789 1 96.31 187 HIS B O 1
ATOM 4344 N N . SER B 1 188 ? -0.453 -7.168 -11.859 1 94.5 188 SER B N 1
ATOM 4345 C CA . SER B 1 188 ? -1.462 -6.125 -11.984 1 94.5 188 SER B CA 1
ATOM 4346 C C . SER B 1 188 ? -2.502 -6.48 -13.039 1 94.5 188 SER B C 1
ATOM 4348 O O . SER B 1 188 ? -2.207 -7.219 -13.984 1 94.5 188 SER B O 1
ATOM 4350 N N . VAL B 1 189 ? -3.686 -6.004 -12.812 1 89.81 189 VAL B N 1
ATOM 4351 C CA . VAL B 1 189 ? -4.75 -6.176 -13.797 1 89.81 189 VAL B CA 1
ATOM 4352 C C . VAL B 1 189 ? -5.289 -4.809 -14.211 1 89.81 189 VAL B C 1
ATOM 4354 O O . VAL B 1 189 ? -5.621 -3.979 -13.359 1 89.81 189 VAL B O 1
ATOM 4357 N N . ALA B 1 190 ? -5.324 -4.598 -15.5 1 81.88 190 ALA B N 1
ATOM 4358 C CA . ALA B 1 190 ? -5.867 -3.352 -16.047 1 81.88 190 ALA B CA 1
ATOM 4359 C C . ALA B 1 190 ? -6.258 -3.514 -17.5 1 81.88 190 ALA B C 1
ATOM 4361 O O . ALA B 1 190 ? -5.508 -4.086 -18.297 1 81.88 190 ALA B O 1
ATOM 4362 N N . GLY B 1 191 ? -7.438 -3.008 -17.859 1 78.75 191 GLY B N 1
ATOM 4363 C CA . GLY B 1 191 ? -7.848 -2.895 -19.25 1 78.75 191 GLY B CA 1
ATOM 4364 C C . GLY B 1 191 ? -7.855 -4.227 -19.984 1 78.75 191 GLY B C 1
ATOM 4365 O O . GLY B 1 191 ? -7.371 -4.324 -21.109 1 78.75 191 GLY B O 1
ATOM 4366 N N . GLY B 1 192 ? -8.156 -5.238 -19.344 1 86.19 192 GLY B N 1
ATOM 4367 C CA . GLY B 1 192 ? -8.219 -6.539 -20 1 86.19 192 GLY B CA 1
ATOM 4368 C C . GLY B 1 192 ? -6.875 -7.234 -20.062 1 86.19 192 GLY B C 1
ATOM 4369 O O . GLY B 1 192 ? -6.695 -8.172 -20.844 1 86.19 192 GLY B O 1
ATOM 4370 N N . ARG B 1 193 ? -5.961 -6.77 -19.391 1 92.94 193 ARG B N 1
ATOM 4371 C CA . ARG B 1 193 ? -4.625 -7.355 -19.391 1 92.94 193 ARG B CA 1
ATOM 4372 C C . ARG B 1 193 ? -4.164 -7.695 -17.984 1 92.94 193 ARG B C 1
ATOM 4374 O O . ARG B 1 193 ? -4.355 -6.906 -17.062 1 92.94 193 ARG B O 1
ATOM 4381 N N . LEU B 1 194 ? -3.617 -8.844 -17.797 1 96.31 194 LEU B N 1
ATOM 4382 C CA . LEU B 1 194 ? -2.91 -9.234 -16.594 1 96.31 194 LEU B CA 1
ATOM 4383 C C . LEU B 1 194 ? -1.401 -9.219 -16.797 1 96.31 194 LEU B C 1
ATOM 4385 O O . LEU B 1 194 ? -0.895 -9.844 -17.734 1 96.31 194 LEU B O 1
ATOM 4389 N N . HIS B 1 195 ? -0.737 -8.406 -16.031 1 97.31 195 HIS B N 1
ATOM 4390 C CA . HIS B 1 195 ? 0.722 -8.414 -16.016 1 97.31 195 HIS B CA 1
ATOM 4391 C C . HIS B 1 195 ? 1.255 -9.297 -14.891 1 97.31 195 HIS B C 1
ATOM 4393 O O . HIS B 1 195 ? 0.695 -9.32 -13.789 1 97.31 195 HIS B O 1
ATOM 4399 N N . LEU B 1 196 ? 2.301 -10.031 -15.141 1 97.94 196 LEU B N 1
ATOM 4400 C CA . LEU B 1 196 ? 3.004 -10.828 -14.133 1 97.94 196 LEU B CA 1
ATOM 4401 C C . LEU B 1 196 ? 4.516 -10.727 -14.328 1 97.94 196 LEU B C 1
ATOM 4403 O O . LEU B 1 196 ? 5.012 -10.82 -15.453 1 97.94 196 LEU B O 1
ATOM 4407 N N . SER B 1 197 ? 5.219 -10.508 -13.281 1 97.94 197 SER B N 1
ATOM 4408 C CA . SER B 1 197 ? 6.676 -10.57 -13.305 1 97.94 197 SER B CA 1
ATOM 4409 C C . SER B 1 197 ? 7.215 -11.281 -12.07 1 97.94 197 SER B C 1
ATOM 4411 O O . SER B 1 197 ? 6.688 -11.117 -10.969 1 97.94 197 SER B O 1
ATOM 4413 N N . VAL B 1 198 ? 8.18 -12.102 -12.195 1 97.94 198 VAL B N 1
ATOM 4414 C CA . VAL B 1 198 ? 8.93 -12.758 -11.125 1 97.94 198 VAL B CA 1
ATOM 4415 C C . VAL B 1 198 ? 10.422 -12.484 -11.305 1 97.94 198 VAL B C 1
ATOM 4417 O O . VAL B 1 198 ? 10.969 -12.664 -12.391 1 97.94 198 VAL B O 1
ATOM 4420 N N . PHE B 1 199 ? 11.055 -11.992 -10.289 1 96.88 199 PHE B N 1
ATOM 4421 C CA . PHE B 1 199 ? 12.469 -11.641 -10.281 1 96.88 199 PHE B CA 1
ATOM 4422 C C . PHE B 1 199 ? 13.234 -12.477 -9.266 1 96.88 199 PHE B C 1
ATOM 4424 O O . PHE B 1 199 ? 12.695 -12.828 -8.211 1 96.88 199 PHE B O 1
ATOM 4431 N N . ASP B 1 200 ? 14.438 -12.805 -9.555 1 95.44 200 ASP B N 1
ATOM 4432 C CA . ASP B 1 200 ? 15.375 -13.492 -8.672 1 95.44 200 ASP B CA 1
ATOM 4433 C C . ASP B 1 200 ? 16.781 -12.891 -8.773 1 95.44 200 ASP B C 1
ATOM 4435 O O . ASP B 1 200 ? 17.531 -13.219 -9.695 1 95.44 200 ASP B O 1
ATOM 4439 N N . ALA B 1 201 ? 17.109 -12.078 -7.836 1 93.56 201 ALA B N 1
ATOM 4440 C CA . ALA B 1 201 ? 18.422 -11.453 -7.82 1 93.56 201 ALA B CA 1
ATOM 4441 C C . ALA B 1 201 ? 19.453 -12.359 -7.156 1 93.56 201 ALA B C 1
ATOM 4443 O O . ALA B 1 201 ? 19.156 -13.039 -6.172 1 93.56 201 ALA B O 1
ATOM 4444 N N . MET B 1 202 ? 20.641 -12.258 -7.641 1 86.88 202 MET B N 1
ATOM 4445 C CA . MET B 1 202 ? 21.734 -13.031 -7.066 1 86.88 202 MET B CA 1
ATOM 4446 C C . MET B 1 202 ? 22.094 -12.523 -5.672 1 86.88 202 MET B C 1
ATOM 4448 O O . MET B 1 202 ? 22.141 -11.312 -5.441 1 86.88 202 MET B O 1
ATOM 4452 N N . GLY B 1 203 ? 22.266 -13.422 -4.812 1 80.88 203 GLY B N 1
ATOM 4453 C CA . GLY B 1 203 ? 22.719 -13.062 -3.477 1 80.88 203 GLY B CA 1
ATOM 4454 C C . GLY B 1 203 ? 21.609 -13.023 -2.455 1 80.88 203 GLY B C 1
ATOM 4455 O O . GLY B 1 203 ? 20.438 -13.242 -2.793 1 80.88 203 GLY B O 1
ATOM 4456 N N . HIS B 1 204 ? 21.969 -12.812 -1.171 1 80.31 204 HIS B N 1
ATOM 4457 C CA . HIS B 1 204 ? 21.016 -12.82 -0.076 1 80.31 204 HIS B CA 1
ATOM 4458 C C . HIS B 1 204 ? 21.25 -11.656 0.879 1 80.31 204 HIS B C 1
ATOM 4460 O O . HIS B 1 204 ? 20.984 -11.766 2.078 1 80.31 204 HIS B O 1
ATOM 4466 N N . ASP B 1 205 ? 21.75 -10.625 0.298 1 82.81 205 ASP B N 1
ATOM 4467 C CA . ASP B 1 205 ? 22.047 -9.461 1.119 1 82.81 205 ASP B CA 1
ATOM 4468 C C . ASP B 1 205 ? 21.234 -8.25 0.672 1 82.81 205 ASP B C 1
ATOM 4470 O O . ASP B 1 205 ? 20.328 -8.375 -0.148 1 82.81 205 ASP B O 1
ATOM 4474 N N . LEU B 1 206 ? 21.484 -7.184 1.29 1 80.88 206 LEU B N 1
ATOM 4475 C CA . LEU B 1 206 ? 20.719 -5.969 1.036 1 80.88 206 LEU B CA 1
ATOM 4476 C C . LEU B 1 206 ? 20.891 -5.516 -0.41 1 80.88 206 LEU B C 1
ATOM 4478 O O . LEU B 1 206 ? 19.969 -4.941 -0.993 1 80.88 206 LEU B O 1
ATOM 4482 N N . ALA B 1 207 ? 22.031 -5.879 -0.97 1 82.56 207 ALA B N 1
ATOM 4483 C CA . ALA B 1 207 ? 22.25 -5.535 -2.371 1 82.56 207 ALA B CA 1
ATOM 4484 C C . ALA B 1 207 ? 21.281 -6.285 -3.283 1 82.56 207 ALA B C 1
ATOM 4486 O O . ALA B 1 207 ? 20.781 -5.727 -4.258 1 82.56 207 ALA B O 1
ATOM 4487 N N . SER B 1 208 ? 21.094 -7.551 -2.965 1 87.88 2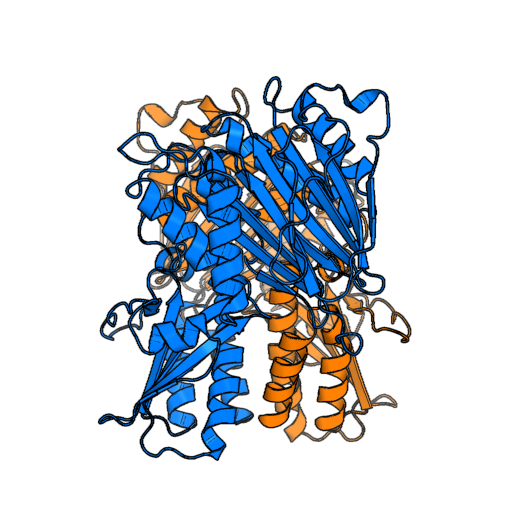08 SER B N 1
ATOM 4488 C CA . SER B 1 208 ? 20.156 -8.328 -3.756 1 87.88 208 SER B CA 1
ATOM 4489 C C . SER B 1 208 ? 18.734 -7.797 -3.605 1 87.88 208 SER B C 1
ATOM 4491 O O . SER B 1 208 ? 17.984 -7.703 -4.586 1 87.88 208 SER B O 1
ATOM 4493 N N . GLY B 1 209 ? 18.375 -7.445 -2.371 1 87.81 209 GLY B N 1
ATOM 4494 C CA . GLY B 1 209 ? 17.094 -6.793 -2.16 1 87.81 209 GLY B CA 1
ATOM 4495 C C . GLY B 1 209 ? 16.969 -5.484 -2.912 1 87.81 209 GLY B C 1
ATOM 4496 O O . GLY B 1 209 ? 15.906 -5.18 -3.459 1 87.81 209 GLY B O 1
ATOM 4497 N N . GLY B 1 210 ? 18.016 -4.75 -2.9 1 87.56 210 GLY B N 1
ATOM 4498 C CA . GLY B 1 210 ? 18.062 -3.506 -3.656 1 87.56 210 GLY B CA 1
ATOM 4499 C C . GLY B 1 210 ? 17.875 -3.711 -5.148 1 87.56 210 GLY B C 1
ATOM 4500 O O . GLY B 1 210 ? 17.125 -2.969 -5.797 1 87.56 210 GLY B O 1
ATOM 4501 N N . ALA B 1 211 ? 18.531 -4.723 -5.66 1 90.31 211 ALA B N 1
ATOM 4502 C CA . ALA B 1 211 ? 18.422 -5.031 -7.082 1 90.31 211 ALA B CA 1
ATOM 4503 C C . ALA B 1 211 ? 16.969 -5.359 -7.453 1 90.31 211 ALA B C 1
ATOM 4505 O O . ALA B 1 211 ? 16.453 -4.855 -8.453 1 90.31 211 ALA B O 1
ATOM 4506 N N . SER B 1 212 ? 16.359 -6.172 -6.66 1 93.69 212 SER B N 1
ATOM 4507 C CA . SER B 1 212 ? 14.969 -6.547 -6.914 1 93.69 212 SER B CA 1
ATOM 4508 C C . SER B 1 212 ? 14.031 -5.352 -6.77 1 93.69 212 SER B C 1
ATOM 4510 O O . SER B 1 212 ? 13.07 -5.211 -7.527 1 93.69 212 SER B O 1
ATOM 4512 N N . SER B 1 213 ? 14.32 -4.496 -5.781 1 92 213 SER B N 1
ATOM 4513 C CA . SER B 1 213 ? 13.492 -3.312 -5.586 1 92 213 SER B CA 1
ATOM 4514 C C . SER B 1 213 ? 13.57 -2.377 -6.789 1 92 213 SER B C 1
ATOM 4516 O O . SER B 1 213 ? 12.555 -1.848 -7.238 1 92 213 SER B O 1
ATOM 4518 N N . VAL B 1 214 ? 14.734 -2.217 -7.328 1 90.69 214 VAL B N 1
ATOM 4519 C CA . VAL B 1 214 ? 14.938 -1.363 -8.5 1 90.69 214 VAL B CA 1
ATOM 4520 C C . VAL B 1 214 ? 14.281 -1.997 -9.719 1 90.69 214 VAL B C 1
ATOM 4522 O O . VAL B 1 214 ? 13.703 -1.296 -10.555 1 90.69 214 VAL B O 1
ATOM 4525 N N . ALA B 1 215 ? 14.406 -3.266 -9.82 1 94.62 215 ALA B N 1
ATOM 4526 C CA . ALA B 1 215 ? 13.758 -3.971 -10.914 1 94.62 215 ALA B CA 1
ATOM 4527 C C . ALA B 1 215 ? 12.242 -3.781 -10.867 1 94.62 215 ALA B C 1
ATOM 4529 O O . ALA B 1 215 ? 11.609 -3.521 -11.891 1 94.62 215 ALA B O 1
ATOM 4530 N N . LEU B 1 216 ? 11.695 -3.895 -9.664 1 95.5 216 LEU B N 1
ATOM 4531 C CA . LEU B 1 216 ? 10.258 -3.695 -9.477 1 95.5 216 LEU B CA 1
ATOM 4532 C C . LEU B 1 216 ? 9.859 -2.27 -9.844 1 95.5 216 LEU B C 1
ATOM 4534 O O . LEU B 1 216 ? 8.859 -2.059 -10.531 1 95.5 216 LEU B O 1
ATOM 4538 N N . ALA B 1 217 ? 10.641 -1.326 -9.422 1 93.88 217 ALA B N 1
ATOM 4539 C CA . ALA B 1 217 ? 10.359 0.076 -9.719 1 93.88 217 ALA B CA 1
ATOM 4540 C C . ALA B 1 217 ? 10.43 0.337 -11.227 1 93.88 217 ALA B C 1
ATOM 4542 O O . ALA B 1 217 ? 9.57 1.019 -11.781 1 93.88 217 ALA B O 1
ATOM 4543 N N . ALA B 1 218 ? 11.445 -0.204 -11.875 1 94.81 218 ALA B N 1
ATOM 4544 C CA . ALA B 1 218 ? 11.609 -0.035 -13.32 1 94.81 218 ALA B CA 1
ATOM 4545 C C . ALA B 1 218 ? 10.461 -0.686 -14.086 1 94.81 218 ALA B C 1
ATOM 4547 O O . ALA B 1 218 ? 9.961 -0.121 -15.055 1 94.81 218 ALA B O 1
ATOM 4548 N N . CYS B 1 219 ? 10.086 -1.82 -13.656 1 95.81 219 CYS B N 1
ATOM 4549 C CA . CYS B 1 219 ? 8.969 -2.529 -14.266 1 95.81 219 CYS B CA 1
ATOM 4550 C C . CYS B 1 219 ? 7.688 -1.704 -14.188 1 95.81 219 CYS B C 1
ATOM 4552 O O . CYS B 1 219 ? 7.039 -1.453 -15.203 1 95.81 219 CYS B O 1
ATOM 4554 N N . ARG B 1 220 ? 7.336 -1.211 -13.039 1 94.56 220 ARG B N 1
ATOM 4555 C CA . ARG B 1 220 ? 6.109 -0.448 -12.828 1 94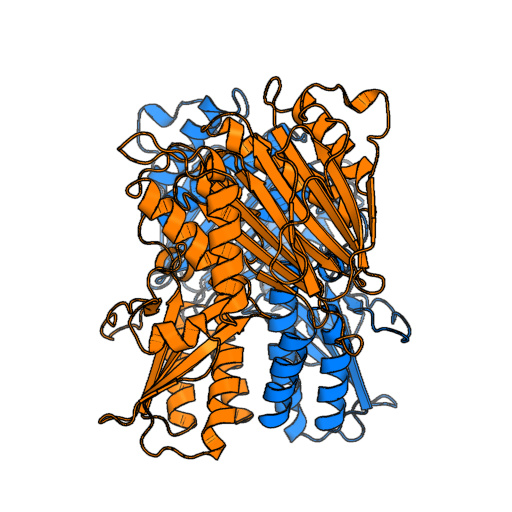.56 220 ARG B CA 1
ATOM 4556 C C . ARG B 1 220 ? 6.164 0.887 -13.562 1 94.56 220 ARG B C 1
ATOM 4558 O O . ARG B 1 220 ? 5.184 1.296 -14.188 1 94.56 220 ARG B O 1
ATOM 4565 N N . SER B 1 221 ? 7.312 1.506 -13.484 1 94.06 221 SER B N 1
ATOM 4566 C CA . SER B 1 221 ? 7.465 2.787 -14.164 1 94.06 221 SER B CA 1
ATOM 4567 C C . SER B 1 221 ? 7.238 2.648 -15.664 1 94.06 221 SER B C 1
ATOM 4569 O O . SER B 1 221 ? 6.527 3.455 -16.266 1 94.06 221 SER B O 1
ATOM 4571 N N . THR B 1 222 ? 7.84 1.635 -16.234 1 94.94 222 THR B N 1
ATOM 4572 C CA . THR B 1 222 ? 7.73 1.406 -17.672 1 94.94 222 THR B CA 1
ATOM 4573 C C . THR B 1 222 ? 6.297 1.034 -18.047 1 94.94 222 THR B C 1
ATOM 4575 O O . THR B 1 222 ? 5.738 1.59 -19 1 94.94 222 THR B O 1
ATOM 4578 N N . ARG B 1 223 ? 5.699 0.166 -17.297 1 93.75 223 ARG B N 1
ATOM 4579 C CA . ARG B 1 223 ? 4.328 -0.262 -17.562 1 93.75 223 ARG B CA 1
ATOM 4580 C C . ARG B 1 223 ? 3.359 0.911 -17.469 1 93.75 223 ARG B C 1
ATOM 4582 O O . ARG B 1 223 ? 2.512 1.099 -18.344 1 93.75 223 ARG B O 1
ATOM 4589 N N . ARG B 1 224 ? 3.482 1.683 -16.484 1 91.5 224 ARG B N 1
ATOM 4590 C CA . ARG B 1 224 ? 2.58 2.801 -16.234 1 91.5 224 ARG B CA 1
ATOM 4591 C C . ARG B 1 224 ? 2.797 3.922 -17.234 1 91.5 224 ARG B C 1
ATOM 4593 O O . ARG B 1 224 ? 1.93 4.781 -17.422 1 91.5 224 ARG B O 1
ATOM 4600 N N . ALA B 1 225 ? 3.943 3.883 -17.891 1 92.62 225 ALA B N 1
ATOM 4601 C CA . ALA B 1 225 ? 4.219 4.84 -18.953 1 92.62 225 ALA B CA 1
ATOM 4602 C C . ALA B 1 225 ? 3.752 4.305 -20.312 1 92.62 225 ALA B C 1
ATOM 4604 O O . ALA B 1 225 ? 3.953 4.949 -21.344 1 92.62 225 ALA B O 1
ATOM 4605 N N . GLY B 1 226 ? 3.225 3.107 -20.328 1 91.06 226 GLY B N 1
ATOM 4606 C CA . GLY B 1 226 ? 2.678 2.545 -21.547 1 91.06 226 GLY B CA 1
ATOM 4607 C C . GLY B 1 226 ? 3.66 1.651 -22.297 1 91.06 226 GLY B C 1
ATOM 4608 O O . GLY B 1 226 ? 3.4 1.235 -23.422 1 91.06 226 GLY B O 1
ATOM 4609 N N . GLY B 1 227 ? 4.789 1.373 -21.703 1 93.62 227 GLY B N 1
ATOM 4610 C CA . GLY B 1 227 ? 5.777 0.501 -22.312 1 93.62 227 GLY B CA 1
ATOM 4611 C C . GLY B 1 227 ? 5.371 -0.961 -22.312 1 93.62 227 GLY B C 1
ATOM 4612 O O . GLY B 1 227 ? 4.641 -1.402 -21.422 1 93.62 227 GLY B O 1
ATOM 4613 N N . GLY B 1 228 ? 5.902 -1.707 -23.25 1 94.31 228 GLY B N 1
ATOM 4614 C CA . GLY B 1 228 ? 5.645 -3.137 -23.344 1 94.31 228 GLY B CA 1
ATOM 4615 C C . GLY B 1 228 ? 6.695 -3.977 -22.656 1 94.31 228 GLY B C 1
ATOM 4616 O O . GLY B 1 228 ? 7.535 -3.449 -21.922 1 94.31 228 GLY B O 1
ATOM 4617 N N . LEU B 1 229 ? 6.629 -5.285 -22.891 1 95.62 229 LEU B N 1
ATOM 4618 C CA . LEU B 1 229 ? 7.496 -6.238 -22.219 1 95.62 229 LEU B CA 1
ATOM 4619 C C . LEU B 1 229 ? 8.961 -5.992 -22.562 1 95.62 229 LEU B C 1
ATOM 4621 O O . LEU B 1 229 ? 9.828 -6.027 -21.703 1 95.62 229 LEU B O 1
ATOM 4625 N N . ALA B 1 230 ? 9.219 -5.754 -23.828 1 94.12 230 ALA B N 1
ATOM 4626 C CA . ALA B 1 230 ? 10.586 -5.492 -24.266 1 94.12 230 ALA B CA 1
ATOM 4627 C C . ALA B 1 230 ? 11.141 -4.23 -23.609 1 94.12 230 ALA B C 1
ATOM 4629 O O . ALA B 1 230 ? 12.305 -4.191 -23.203 1 94.12 230 ALA B O 1
ATOM 4630 N N . ASP B 1 231 ? 10.312 -3.229 -23.516 1 94.25 231 ASP B N 1
ATOM 4631 C CA . ASP B 1 231 ? 10.711 -1.983 -22.859 1 94.25 231 ASP B CA 1
ATOM 4632 C C . ASP B 1 231 ? 11.031 -2.213 -21.391 1 94.25 231 ASP B C 1
ATOM 4634 O O . ASP B 1 231 ? 11.969 -1.616 -20.859 1 94.25 231 ASP B O 1
ATOM 4638 N N . ILE B 1 232 ? 10.242 -3.035 -20.719 1 94.94 232 ILE B N 1
ATOM 4639 C CA . ILE B 1 232 ? 10.43 -3.332 -19.312 1 94.94 232 ILE B CA 1
ATOM 4640 C C . ILE B 1 232 ? 11.789 -3.994 -19.094 1 94.94 232 ILE B C 1
ATOM 4642 O O . ILE B 1 232 ? 12.562 -3.578 -18.234 1 94.94 232 ILE B O 1
ATOM 4646 N N . VAL B 1 233 ? 12.086 -4.969 -19.875 1 94.12 233 VAL B N 1
ATOM 4647 C CA . VAL B 1 233 ? 13.336 -5.711 -19.75 1 94.12 233 VAL B CA 1
ATOM 4648 C C . VAL B 1 233 ? 14.523 -4.777 -19.984 1 94.12 233 VAL B C 1
ATOM 4650 O O . VAL B 1 233 ? 15.5 -4.805 -19.234 1 94.12 233 VAL B O 1
ATOM 4653 N N . GLN B 1 234 ? 14.414 -3.947 -20.969 1 92.69 234 GLN B N 1
ATOM 4654 C CA . GLN B 1 234 ? 15.477 -2.996 -21.266 1 92.69 234 GLN B CA 1
ATOM 4655 C C . GLN B 1 234 ? 15.68 -2.01 -20.125 1 92.69 234 GLN B C 1
ATOM 4657 O O . GLN B 1 234 ? 16.812 -1.705 -19.75 1 92.69 234 GLN B O 1
ATOM 4662 N N . ALA B 1 235 ? 14.594 -1.56 -19.594 1 92.38 235 ALA B N 1
ATOM 4663 C CA . ALA B 1 235 ? 14.664 -0.597 -18.5 1 92.38 235 ALA B CA 1
ATOM 4664 C C . ALA B 1 235 ? 15.328 -1.213 -17.281 1 92.38 235 ALA B C 1
ATOM 4666 O O . ALA B 1 235 ? 16.156 -0.578 -16.625 1 92.38 235 ALA B O 1
ATOM 4667 N N . ILE B 1 236 ? 14.945 -2.408 -16.953 1 93.81 236 ILE B N 1
ATOM 4668 C CA . ILE B 1 236 ? 15.531 -3.09 -15.797 1 93.81 236 ILE B CA 1
ATOM 4669 C C . ILE B 1 236 ? 17.016 -3.311 -16.016 1 93.81 236 ILE B C 1
ATOM 4671 O O . ILE B 1 236 ? 17.844 -3.021 -15.148 1 93.81 236 ILE B O 1
ATOM 4675 N N . ASP B 1 237 ? 17.375 -3.766 -17.188 1 92.38 237 ASP B N 1
ATOM 4676 C CA . ASP B 1 237 ? 18.766 -4.055 -17.5 1 92.38 237 ASP B CA 1
ATOM 4677 C C . ASP B 1 237 ? 19.625 -2.801 -17.391 1 92.38 237 ASP B C 1
ATOM 4679 O O . ASP B 1 237 ? 20.688 -2.822 -16.75 1 92.38 237 ASP B O 1
ATOM 4683 N N . ARG B 1 238 ? 19.188 -1.774 -17.969 1 88.94 238 ARG B N 1
ATOM 4684 C CA . ARG B 1 238 ? 19.922 -0.511 -17.953 1 88.94 238 ARG B CA 1
ATOM 4685 C C . ARG B 1 238 ? 20.062 0.022 -16.531 1 88.94 238 ARG B C 1
ATOM 4687 O O . ARG B 1 238 ? 21.125 0.521 -16.156 1 88.94 238 ARG B O 1
ATOM 4694 N N . THR B 1 239 ? 19 -0.081 -15.828 1 89.25 239 THR B N 1
ATOM 4695 C CA . THR B 1 239 ? 19 0.462 -14.477 1 89.25 239 THR B CA 1
ATOM 4696 C C . THR B 1 239 ? 19.938 -0.323 -13.57 1 89.25 239 THR B C 1
ATOM 4698 O O . THR B 1 239 ? 20.703 0.265 -12.805 1 89.25 239 THR B O 1
ATOM 4701 N N . LEU B 1 240 ? 19.891 -1.609 -13.648 1 88.81 240 LEU B N 1
ATOM 4702 C CA . LEU B 1 240 ? 20.781 -2.443 -12.836 1 88.81 240 LEU B CA 1
ATOM 4703 C C . LEU B 1 240 ? 22.234 -2.217 -13.219 1 88.81 240 LEU B C 1
ATOM 4705 O O . LEU B 1 240 ? 23.094 -2.096 -12.344 1 88.81 240 LEU B O 1
ATOM 4709 N N . GLY B 1 241 ? 22.516 -2.17 -14.453 1 84.38 241 GLY B N 1
ATOM 4710 C CA . GLY B 1 241 ? 23.875 -1.942 -14.922 1 84.38 241 GLY B CA 1
ATOM 4711 C C . GLY B 1 241 ? 24.484 -0.657 -14.391 1 84.38 241 GLY B C 1
ATOM 4712 O O . GLY B 1 241 ? 25.672 -0.61 -14.078 1 84.38 241 GLY B O 1
ATOM 4713 N N . ARG B 1 242 ? 23.688 0.272 -14.211 1 79.06 242 ARG B N 1
ATOM 4714 C CA . ARG B 1 242 ? 24.156 1.59 -13.797 1 79.06 242 ARG B CA 1
ATOM 4715 C C . ARG B 1 242 ? 24.219 1.697 -12.273 1 79.06 242 ARG B C 1
ATOM 4717 O O . ARG B 1 242 ? 25.125 2.316 -11.727 1 79.06 242 ARG B O 1
ATOM 4724 N N . TRP B 1 243 ? 23.359 1.04 -11.602 1 78.12 243 TRP B N 1
ATOM 4725 C CA . TRP B 1 243 ? 23.172 1.361 -10.188 1 78.12 243 TRP B CA 1
ATOM 4726 C C . TRP B 1 243 ? 23.734 0.254 -9.297 1 78.12 243 TRP B C 1
ATOM 4728 O O . TRP B 1 243 ? 24.219 0.521 -8.203 1 78.12 243 TRP B O 1
ATOM 4738 N N . ILE B 1 244 ? 23.469 -0.905 -9.625 1 79.44 244 ILE B N 1
ATOM 4739 C CA . ILE B 1 244 ? 23.984 -2.029 -8.852 1 79.44 244 ILE B CA 1
ATOM 4740 C C . ILE B 1 244 ? 24.797 -2.949 -9.758 1 79.44 244 ILE B C 1
ATOM 4742 O O . ILE B 1 244 ? 24.391 -4.078 -10.039 1 79.44 244 ILE B O 1
ATOM 4746 N N . PRO B 1 245 ? 25.953 -2.445 -10.047 1 76.31 245 PRO B N 1
ATOM 4747 C CA . PRO B 1 245 ? 26.766 -3.195 -11.016 1 76.31 245 PRO B CA 1
ATOM 4748 C C . PRO B 1 245 ? 27.125 -4.598 -10.523 1 76.31 245 PRO B C 1
ATOM 4750 O O . PRO B 1 245 ? 27.281 -4.812 -9.32 1 76.31 245 PRO B O 1
ATOM 4753 N N . ASP B 1 246 ? 27.172 -5.59 -11.391 1 77.12 246 ASP B N 1
ATOM 4754 C CA . ASP B 1 246 ? 27.641 -6.961 -11.219 1 77.12 246 ASP B CA 1
ATOM 4755 C C . ASP B 1 246 ? 26.594 -7.809 -10.492 1 77.12 246 ASP B C 1
ATOM 4757 O O . ASP B 1 246 ? 26.891 -8.914 -10.031 1 77.12 246 ASP B O 1
ATOM 4761 N N . ARG B 1 247 ? 25.469 -7.207 -10.328 1 82.62 247 ARG B N 1
ATOM 4762 C CA . ARG B 1 247 ? 24.406 -8.023 -9.75 1 82.62 247 ARG B CA 1
ATOM 4763 C C . ARG B 1 247 ? 23.453 -8.508 -10.828 1 82.62 247 ARG B C 1
ATOM 4765 O O . ARG B 1 247 ? 22.797 -7.707 -11.492 1 82.62 247 ARG B O 1
ATOM 4772 N N . LEU B 1 248 ? 23.438 -9.805 -10.914 1 89.19 248 LEU B N 1
ATOM 4773 C CA . LEU B 1 248 ? 22.578 -10.414 -11.93 1 89.19 248 LEU B CA 1
ATOM 4774 C C . LEU B 1 248 ? 21.188 -10.68 -11.367 1 89.19 248 LEU B C 1
ATOM 4776 O O . LEU B 1 248 ? 21.016 -10.891 -10.164 1 89.19 248 LEU B O 1
ATOM 4780 N N . LEU B 1 249 ? 20.25 -10.641 -12.227 1 93.12 249 LEU B N 1
ATOM 4781 C CA . LEU B 1 249 ? 18.844 -10.867 -11.891 1 93.12 249 LEU B CA 1
ATOM 4782 C C . LEU B 1 249 ? 18.156 -11.68 -12.977 1 93.12 249 LEU B C 1
ATOM 4784 O O . LEU B 1 249 ? 18.172 -11.305 -14.148 1 93.12 249 LEU B O 1
ATOM 4788 N N . THR B 1 250 ? 17.688 -12.844 -12.648 1 95.12 250 THR B N 1
ATOM 4789 C CA . THR B 1 250 ? 16.844 -13.562 -13.594 1 95.12 250 THR B CA 1
ATOM 4790 C C . THR B 1 250 ? 15.398 -13.078 -13.508 1 95.12 250 THR B C 1
ATOM 4792 O O . THR B 1 250 ? 14.977 -12.547 -12.477 1 95.12 250 THR B O 1
ATOM 4795 N N . ALA B 1 251 ? 14.68 -13.203 -14.602 1 95.94 251 ALA B N 1
ATOM 4796 C CA . ALA B 1 251 ? 13.328 -12.648 -14.594 1 95.94 251 ALA B CA 1
ATOM 4797 C C . ALA B 1 251 ? 12.445 -13.344 -15.633 1 95.94 251 ALA B C 1
ATOM 4799 O O . ALA B 1 251 ? 12.93 -13.789 -16.672 1 95.94 251 ALA B O 1
ATOM 4800 N N . VAL B 1 252 ? 11.242 -13.445 -15.328 1 97 252 VAL B N 1
ATOM 4801 C CA . VAL B 1 252 ? 10.164 -13.633 -16.297 1 97 252 VAL B CA 1
ATOM 4802 C C . VAL B 1 252 ? 9.18 -12.477 -16.203 1 97 252 VAL B C 1
ATOM 4804 O O . VAL B 1 252 ? 8.719 -12.117 -15.117 1 97 252 VAL B O 1
ATOM 4807 N N . VAL B 1 253 ? 8.945 -11.812 -17.328 1 97.12 253 VAL B N 1
ATOM 4808 C CA . VAL B 1 253 ? 7.91 -10.789 -17.422 1 97.12 253 VAL B CA 1
ATOM 4809 C C . VAL B 1 253 ? 6.883 -11.203 -18.469 1 97.12 253 VAL B C 1
ATOM 4811 O O . VAL B 1 253 ? 7.242 -11.555 -19.594 1 97.12 253 VAL B O 1
ATOM 4814 N N . ALA B 1 254 ? 5.605 -11.094 -18.125 1 98.19 254 ALA B N 1
ATOM 4815 C CA . ALA B 1 254 ? 4.578 -11.633 -19 1 98.19 254 ALA B CA 1
ATOM 4816 C C . ALA B 1 254 ? 3.312 -10.781 -18.969 1 98.19 254 ALA B C 1
ATOM 4818 O O . ALA B 1 254 ? 3.037 -10.117 -17.953 1 98.19 254 ALA B O 1
ATOM 4819 N N . ASP B 1 255 ? 2.607 -10.773 -20.047 1 98.06 255 ASP B N 1
ATOM 4820 C CA . ASP B 1 255 ? 1.273 -10.195 -20.172 1 98.06 255 ASP B CA 1
ATOM 4821 C C . ASP B 1 255 ? 0.281 -11.211 -20.719 1 98.06 255 ASP B C 1
ATOM 4823 O O . ASP B 1 255 ? 0.615 -11.992 -21.625 1 98.06 255 ASP B O 1
ATOM 4827 N N . LEU B 1 256 ? -0.891 -11.219 -20.172 1 98.25 256 LEU B N 1
ATOM 4828 C CA . LEU B 1 256 ? -1.986 -12.047 -20.672 1 98.25 256 LEU B CA 1
ATOM 4829 C C . LEU B 1 256 ? -3.184 -11.188 -21.062 1 98.25 256 LEU B C 1
ATOM 4831 O O . LEU B 1 256 ? -3.73 -10.461 -20.219 1 98.25 256 LEU B O 1
ATOM 4835 N N . ASP B 1 257 ? -3.518 -11.219 -22.328 1 97.44 257 ASP B N 1
ATOM 4836 C CA . ASP B 1 257 ? -4.789 -10.641 -22.75 1 97.44 257 ASP B CA 1
ATOM 4837 C C . ASP B 1 257 ? -5.965 -11.484 -22.266 1 97.44 257 ASP B C 1
ATOM 4839 O O . ASP B 1 257 ? -6.164 -12.609 -22.75 1 97.44 257 ASP B O 1
ATOM 4843 N N . THR B 1 258 ? -6.734 -10.977 -21.422 1 94.38 258 THR B N 1
ATOM 4844 C CA . THR B 1 258 ? -7.734 -11.789 -20.734 1 94.38 258 THR B CA 1
ATOM 4845 C C . THR B 1 258 ? -8.945 -12.023 -21.625 1 94.38 258 THR B C 1
ATOM 4847 O O . THR B 1 258 ? -9.781 -12.883 -21.344 1 94.38 258 THR B O 1
ATOM 4850 N N . ALA B 1 259 ? -9.109 -11.258 -22.672 1 92.88 259 ALA B N 1
ATOM 4851 C CA . ALA B 1 259 ? -10.203 -11.453 -23.625 1 92.88 259 ALA B CA 1
ATOM 4852 C C . ALA B 1 259 ? -9.875 -12.562 -24.625 1 92.88 259 ALA B C 1
ATOM 4854 O O . ALA B 1 259 ? -10.734 -13.398 -24.938 1 92.88 259 ALA B O 1
ATOM 4855 N N . THR B 1 260 ? -8.625 -12.617 -25.062 1 95.94 260 THR B N 1
ATOM 4856 C CA . THR B 1 260 ? -8.281 -13.516 -26.141 1 95.94 260 THR B CA 1
ATOM 4857 C C . THR B 1 260 ? -7.516 -14.727 -25.625 1 95.94 260 THR B C 1
ATOM 4859 O O . THR B 1 260 ? -7.434 -15.758 -26.297 1 95.94 260 THR B O 1
ATOM 4862 N N . GLY B 1 261 ? -6.852 -14.562 -24.484 1 97 261 GLY B N 1
ATOM 4863 C CA . GLY B 1 261 ? -6.008 -15.633 -23.969 1 97 261 GLY B CA 1
ATOM 4864 C C . GLY B 1 261 ? -4.594 -15.594 -24.516 1 97 261 GLY B C 1
ATOM 4865 O O . GLY B 1 261 ? -3.82 -16.531 -24.328 1 97 261 GLY B O 1
ATOM 4866 N N . GLU B 1 262 ? -4.277 -14.578 -25.203 1 98.19 262 GLU B N 1
ATOM 4867 C CA . GLU B 1 262 ? -2.928 -14.445 -25.734 1 98.19 262 GLU B CA 1
ATOM 4868 C C . GLU B 1 262 ? -1.92 -14.141 -24.641 1 98.19 262 GLU B C 1
ATOM 4870 O O . GLU B 1 262 ? -1.988 -13.086 -24 1 98.19 262 GLU B O 1
ATOM 4875 N N . LEU B 1 263 ? -0.991 -15.062 -24.406 1 98.31 263 LEU B N 1
ATOM 4876 C CA . LEU B 1 263 ? 0.108 -14.898 -23.469 1 98.31 263 LEU B CA 1
ATOM 4877 C C . LEU B 1 263 ? 1.366 -14.414 -24.172 1 98.31 263 LEU B C 1
ATOM 4879 O O . LEU B 1 263 ? 1.78 -14.992 -25.188 1 98.31 263 LEU B O 1
ATOM 4883 N N . SER B 1 264 ? 1.927 -13.352 -23.781 1 98.06 264 SER B N 1
ATOM 4884 C CA . SER B 1 264 ? 3.232 -12.859 -24.203 1 98.06 264 SER B CA 1
ATOM 4885 C C . SER B 1 264 ? 4.223 -12.836 -23.047 1 98.06 264 SER B C 1
ATOM 4887 O O . SER B 1 264 ? 3.857 -12.492 -21.922 1 98.06 264 SER B O 1
ATOM 4889 N N . TRP B 1 265 ? 5.523 -13.234 -23.281 1 97.25 265 TRP B N 1
ATOM 4890 C CA . TRP B 1 265 ? 6.461 -13.211 -22.156 1 97.25 265 TRP B CA 1
ATOM 4891 C C . TRP B 1 265 ? 7.898 -13.094 -22.656 1 97.25 265 TRP B C 1
ATOM 4893 O O . TRP B 1 265 ? 8.172 -13.312 -23.844 1 97.25 265 TRP B O 1
ATOM 4903 N N . VAL B 1 266 ? 8.727 -12.609 -21.859 1 95.44 266 VAL B N 1
ATOM 4904 C CA . VAL B 1 266 ? 10.18 -12.609 -22 1 95.44 266 VAL B CA 1
ATOM 4905 C C . VAL B 1 266 ? 10.812 -13.352 -20.828 1 95.44 266 VAL B C 1
ATOM 4907 O O . VAL B 1 266 ? 10.406 -13.164 -19.672 1 95.44 266 VAL B O 1
ATOM 4910 N N . ASN B 1 267 ? 11.703 -14.258 -21.094 1 95.19 267 ASN B N 1
ATOM 4911 C CA . ASN B 1 267 ? 12.445 -14.992 -20.062 1 95.19 267 ASN B CA 1
ATOM 4912 C C . ASN B 1 267 ? 13.922 -14.617 -20.062 1 95.19 267 ASN B C 1
ATOM 4914 O O . ASN B 1 267 ? 14.625 -14.828 -21.062 1 95.19 267 ASN B O 1
ATOM 4918 N N . CYS B 1 268 ? 14.312 -14.039 -19.016 1 93.75 268 CYS B N 1
ATOM 4919 C CA . CYS B 1 268 ? 15.703 -13.641 -18.859 1 93.75 268 CYS B CA 1
ATOM 4920 C C . CYS B 1 268 ? 16.422 -14.531 -17.859 1 93.75 268 CYS B C 1
ATOM 4922 O O . CYS B 1 268 ? 16.578 -14.164 -16.688 1 93.75 268 CYS B O 1
ATOM 4924 N N . GLY B 1 269 ? 16.969 -15.656 -18.359 1 92.5 269 GLY B N 1
ATOM 4925 C CA . GLY B 1 269 ? 17.781 -16.562 -17.547 1 92.5 269 GLY B CA 1
ATOM 4926 C C . GLY B 1 269 ? 17 -17.203 -16.422 1 92.5 269 GLY B C 1
ATOM 4927 O O . GLY B 1 269 ? 17.578 -17.703 -15.461 1 92.5 269 GLY B O 1
ATOM 4928 N N . HIS B 1 270 ? 15.695 -17.172 -16.422 1 94.44 270 HIS B N 1
ATOM 4929 C CA . HIS B 1 270 ? 14.82 -17.703 -15.383 1 94.44 270 HIS B CA 1
ATOM 4930 C C . HIS B 1 270 ? 14.359 -19.125 -15.727 1 94.44 270 HIS B C 1
ATOM 4932 O O . HIS B 1 270 ? 14.352 -19.5 -16.891 1 94.44 270 HIS B O 1
ATOM 4938 N N . PRO B 1 271 ? 14.062 -20 -14.695 1 94 271 PRO B N 1
ATOM 4939 C CA . PRO B 1 271 ? 13.492 -21.312 -15.039 1 94 271 PRO B CA 1
ATOM 4940 C C . PRO B 1 271 ? 12.305 -21.203 -15.984 1 94 271 PRO B C 1
ATOM 4942 O O . PRO B 1 271 ? 11.492 -20.281 -15.867 1 94 271 PRO B O 1
ATOM 4945 N N . THR B 1 272 ? 12.211 -22.141 -16.906 1 95.25 272 THR B N 1
ATOM 4946 C CA . THR B 1 272 ? 11.117 -22.141 -17.875 1 95.25 272 THR B CA 1
ATOM 4947 C C . THR B 1 272 ? 9.773 -22.234 -17.172 1 95.25 272 THR B C 1
ATOM 4949 O O . THR B 1 272 ? 9.555 -23.141 -16.375 1 95.25 272 THR B O 1
ATOM 4952 N N . PRO B 1 273 ? 8.883 -21.281 -17.422 1 96.31 273 PRO B N 1
ATOM 4953 C CA . PRO B 1 273 ? 7.531 -21.438 -16.891 1 96.31 273 PRO B CA 1
ATOM 4954 C C . PRO B 1 273 ? 6.852 -22.719 -17.391 1 96.31 273 PRO B C 1
ATOM 4956 O O . PRO B 1 273 ? 7.211 -23.25 -18.438 1 96.31 273 PRO B O 1
ATOM 4959 N N . LEU B 1 274 ? 5.871 -23.188 -16.672 1 96.06 274 LEU B N 1
ATOM 4960 C CA . LEU B 1 274 ? 5.137 -24.391 -17.016 1 96.06 274 LEU B CA 1
ATOM 4961 C C . LEU B 1 274 ? 3.699 -24.062 -17.406 1 96.06 274 LEU B C 1
ATOM 4963 O O . LEU B 1 274 ? 3.084 -23.172 -16.828 1 96.06 274 LEU B O 1
ATOM 4967 N N . LEU B 1 275 ? 3.215 -24.734 -18.375 1 96.69 275 LEU B N 1
ATOM 4968 C CA . LEU B 1 275 ? 1.817 -24.656 -18.781 1 96.69 275 LEU B CA 1
ATOM 4969 C C . LEU B 1 275 ? 1.049 -25.891 -18.344 1 96.69 275 LEU B C 1
ATOM 4971 O O . LEU B 1 275 ? 1.424 -27.016 -18.703 1 96.69 275 LEU B O 1
ATOM 4975 N N . ILE B 1 276 ? 0.075 -25.703 -17.578 1 93.56 276 ILE B N 1
ATOM 4976 C CA . ILE B 1 276 ? -0.781 -26.797 -17.125 1 93.56 276 ILE B CA 1
ATOM 4977 C C . ILE B 1 276 ? -2.133 -26.719 -17.828 1 93.56 276 ILE B C 1
ATOM 4979 O O . ILE B 1 276 ? -2.828 -25.703 -17.75 1 93.56 276 ILE B O 1
ATOM 4983 N N . ARG B 1 277 ? -2.525 -27.703 -18.531 1 93.12 277 ARG B N 1
ATOM 4984 C CA . ARG B 1 277 ? -3.816 -27.859 -19.188 1 93.12 277 ARG B CA 1
ATOM 4985 C C . ARG B 1 277 ? -4.566 -29.062 -18.656 1 93.12 277 ARG B C 1
ATOM 4987 O O . ARG B 1 277 ? -4.074 -30.203 -18.75 1 93.12 277 ARG B O 1
ATOM 4994 N N . GLY B 1 278 ? -5.789 -28.719 -18.125 1 86.5 278 GLY B N 1
ATOM 4995 C CA . GLY B 1 278 ? -6.469 -29.781 -17.422 1 86.5 278 GLY B CA 1
ATOM 4996 C C . GLY B 1 278 ? -5.699 -30.281 -16.203 1 86.5 278 GLY B C 1
ATOM 4997 O O . GLY B 1 278 ? -5.43 -29.516 -15.281 1 86.5 278 GLY B O 1
ATOM 4998 N N . ARG B 1 279 ? -5.211 -31.469 -16.172 1 84.12 279 ARG B N 1
ATOM 4999 C CA . ARG B 1 279 ? -4.484 -32 -15.031 1 84.12 279 ARG B CA 1
ATOM 5000 C C . ARG B 1 279 ? -3.076 -32.438 -15.438 1 84.12 279 ARG B C 1
ATOM 5002 O O . ARG B 1 279 ? -2.438 -33.219 -14.742 1 84.12 279 ARG B O 1
ATOM 5009 N N . HIS B 1 280 ? -2.672 -31.797 -16.562 1 88.94 280 HIS B N 1
ATOM 5010 C CA . HIS B 1 280 ? -1.371 -32.219 -17.078 1 88.94 280 HIS B CA 1
ATOM 5011 C C . HIS B 1 280 ? -0.484 -31.016 -17.375 1 88.94 280 HIS B C 1
ATOM 5013 O O . HIS B 1 280 ? -0.97 -29.984 -17.844 1 88.94 280 HIS B O 1
ATOM 5019 N N . VAL B 1 281 ? 0.755 -31.219 -17.062 1 91.19 281 VAL B N 1
ATOM 5020 C CA . VAL B 1 281 ? 1.749 -30.234 -17.5 1 91.19 281 VAL B CA 1
ATOM 5021 C C . VAL B 1 281 ? 2.117 -30.484 -18.953 1 91.19 281 VAL B C 1
ATOM 5023 O O . VAL B 1 281 ? 2.412 -31.609 -19.359 1 91.19 281 VAL B O 1
ATOM 5026 N N . LEU B 1 282 ? 2.061 -29.453 -19.812 1 93.12 282 LEU B N 1
ATOM 5027 C CA . LEU B 1 282 ? 2.523 -29.562 -21.188 1 93.12 282 LEU B CA 1
ATOM 5028 C C . LEU B 1 282 ? 4.027 -29.312 -21.281 1 93.12 282 LEU B C 1
ATOM 5030 O O . LEU B 1 282 ? 4.488 -28.188 -21.141 1 93.12 282 LEU B O 1
ATOM 5034 N N . PRO B 1 283 ? 4.75 -30.328 -21.453 1 87.38 283 PRO B N 1
ATOM 5035 C CA . PRO B 1 283 ? 6.207 -30.203 -21.438 1 87.38 283 PRO B CA 1
ATOM 5036 C C . PRO B 1 283 ? 6.734 -29.219 -22.469 1 87.38 283 PRO B C 1
ATOM 5038 O O . PRO B 1 283 ? 6.301 -29.234 -23.625 1 87.38 283 PRO B O 1
ATOM 5041 N N . ASP B 1 284 ? 7.535 -28.297 -22.125 1 89.12 284 ASP B N 1
ATOM 5042 C CA . ASP B 1 284 ? 8.32 -27.375 -22.938 1 89.12 284 ASP B CA 1
ATOM 5043 C C . ASP B 1 284 ? 7.422 -26.422 -23.719 1 89.12 284 ASP B C 1
ATOM 5045 O O . ASP B 1 284 ? 7.82 -25.875 -24.75 1 89.12 284 ASP B O 1
ATOM 5049 N N . ALA B 1 285 ? 6.188 -26.328 -23.266 1 91.25 285 ALA B N 1
ATOM 5050 C CA . ALA B 1 285 ? 5.25 -25.484 -24 1 91.25 285 ALA B CA 1
ATOM 5051 C C . ALA B 1 285 ? 5.719 -24.031 -24.016 1 91.25 285 ALA B C 1
ATOM 5053 O O . ALA B 1 285 ? 5.461 -23.297 -24.969 1 91.25 285 ALA B O 1
ATOM 5054 N N . LEU B 1 286 ? 6.422 -23.641 -22.969 1 93.62 286 LEU B N 1
ATOM 5055 C CA . LEU B 1 286 ? 6.836 -22.234 -22.859 1 93.62 286 LEU B CA 1
ATOM 5056 C C . LEU B 1 286 ? 8.352 -22.109 -22.922 1 93.62 286 LEU B C 1
ATOM 5058 O O . LEU B 1 286 ? 8.906 -21.062 -22.594 1 93.62 286 LEU B O 1
ATOM 5062 N N . ARG B 1 287 ? 9.023 -23.172 -23.328 1 93.06 287 ARG B N 1
ATOM 5063 C CA . ARG B 1 287 ? 10.469 -23.156 -23.5 1 93.06 287 ARG B CA 1
ATOM 5064 C C . ARG B 1 287 ? 10.859 -22.406 -24.766 1 93.06 287 ARG B C 1
ATOM 5066 O O . ARG B 1 287 ? 10.281 -22.625 -25.828 1 93.06 287 ARG B O 1
ATOM 5073 N N . ARG B 1 288 ? 11.703 -21.5 -24.578 1 90.56 288 ARG B N 1
ATOM 5074 C CA . ARG B 1 288 ? 12.281 -20.75 -25.688 1 90.56 288 ARG B CA 1
ATOM 5075 C C . ARG B 1 288 ? 13.789 -20.594 -25.516 1 90.56 288 ARG B C 1
ATOM 5077 O O . ARG B 1 288 ? 14.352 -21.031 -24.5 1 90.56 288 ARG B O 1
ATOM 5084 N N . ARG B 1 289 ? 14.438 -20.016 -26.562 1 83.31 289 ARG B N 1
ATOM 5085 C CA . ARG B 1 289 ? 15.867 -19.766 -26.469 1 83.31 289 ARG B CA 1
ATOM 5086 C C . ARG B 1 289 ? 16.203 -18.906 -25.25 1 83.31 289 ARG B C 1
ATOM 5088 O O . ARG B 1 289 ? 15.539 -17.891 -25.016 1 83.31 289 ARG B O 1
ATOM 5095 N N . ALA B 1 290 ? 17.141 -19.281 -24.609 1 72.75 290 ALA B N 1
ATOM 5096 C CA . ALA B 1 290 ? 17.516 -18.672 -23.344 1 72.75 290 ALA B CA 1
ATOM 5097 C C . ALA B 1 290 ? 18.016 -17.25 -23.531 1 72.75 290 ALA B C 1
ATOM 5099 O O . ALA B 1 290 ? 18.75 -16.969 -24.484 1 72.75 290 ALA B O 1
ATOM 5100 N N . GLU B 1 291 ? 17.5 -16.406 -22.859 1 80.94 291 GLU B N 1
ATOM 5101 C CA . GLU B 1 291 ? 18.094 -15.07 -22.734 1 80.94 291 GLU B CA 1
ATOM 5102 C C . GLU B 1 291 ? 18.984 -14.969 -21.5 1 80.94 291 GLU B C 1
ATOM 5104 O O . GLU B 1 291 ? 18.828 -15.75 -20.562 1 80.94 291 GLU B O 1
ATOM 5109 N N . LEU B 1 292 ? 19.953 -14.078 -21.562 1 82.94 292 LEU B N 1
ATOM 5110 C CA . LEU B 1 292 ? 20.844 -13.875 -20.438 1 82.94 292 LEU B CA 1
ATOM 5111 C C . LEU B 1 292 ? 20.141 -13.141 -19.297 1 82.94 292 LEU B C 1
ATOM 5113 O O . LEU B 1 292 ? 19.172 -12.414 -19.531 1 82.94 292 LEU B O 1
ATOM 5117 N N . PRO B 1 293 ? 20.625 -13.391 -18.109 1 86.81 293 PRO B N 1
ATOM 5118 C CA . PRO B 1 293 ? 20.078 -12.617 -16.984 1 86.81 293 PRO B CA 1
ATOM 5119 C C . PRO B 1 293 ? 20.266 -11.109 -17.172 1 86.81 293 PRO B C 1
ATOM 5121 O O . PRO B 1 293 ? 21.062 -10.68 -18 1 86.81 293 PRO B O 1
ATOM 5124 N N . LEU B 1 294 ? 19.562 -10.367 -16.484 1 87.56 294 LEU B N 1
ATOM 5125 C CA . LEU B 1 294 ? 19.609 -8.906 -16.547 1 87.56 294 LEU B CA 1
ATOM 5126 C C . LEU B 1 294 ? 20.766 -8.367 -15.703 1 87.56 294 LEU B C 1
ATOM 5128 O O . LEU B 1 294 ? 21.188 -9.016 -14.75 1 87.56 294 LEU B O 1
ATOM 5132 N N . GLY B 1 295 ? 21.188 -7.18 -16.031 1 80.56 295 GLY B N 1
ATOM 5133 C CA . GLY B 1 295 ? 22.266 -6.508 -15.32 1 80.56 295 GLY B CA 1
ATOM 5134 C C . GLY B 1 295 ? 23.594 -6.574 -16.047 1 80.56 295 GLY B C 1
ATOM 5135 O O . GLY B 1 295 ? 24.609 -6.109 -15.523 1 80.56 295 GLY B O 1
ATOM 5136 N N . LEU B 1 296 ? 23.672 -7.262 -17.125 1 70.88 296 LEU B N 1
ATOM 5137 C CA . LEU B 1 296 ? 24.938 -7.414 -17.828 1 70.88 296 LEU B CA 1
ATOM 5138 C C . LEU B 1 296 ? 25.047 -6.383 -18.953 1 70.88 296 LEU B C 1
ATOM 5140 O O . LEU B 1 296 ? 26.094 -6.301 -19.625 1 70.88 296 LEU B O 1
ATOM 5144 N N . GLY B 1 297 ? 24.125 -5.574 -19 1 64.62 297 GLY B N 1
ATOM 5145 C CA . GLY B 1 297 ? 24.156 -4.539 -20.016 1 64.62 297 GLY B CA 1
ATOM 5146 C C . GLY B 1 297 ? 23.969 -5.082 -21.422 1 64.62 297 GLY B C 1
ATOM 5147 O O . GLY B 1 297 ? 24.219 -4.375 -22.406 1 64.62 297 GLY B O 1
ATOM 5148 N N . PHE B 1 298 ? 23.734 -6.324 -21.469 1 53.62 298 PHE B N 1
ATOM 5149 C CA . PHE B 1 298 ? 23.688 -6.961 -22.781 1 53.62 298 PHE B CA 1
ATOM 5150 C C . PHE B 1 298 ? 22.422 -6.566 -23.531 1 53.62 298 PHE B C 1
ATOM 5152 O O . PHE B 1 298 ? 22.312 -6.777 -24.734 1 53.62 298 PHE B O 1
ATOM 5159 N N . HIS B 1 299 ? 21.578 -6 -22.906 1 58.25 299 HIS B N 1
ATOM 5160 C CA . HIS B 1 299 ? 20.281 -5.742 -23.547 1 58.25 299 HIS B CA 1
ATOM 5161 C C . HIS B 1 299 ? 20.25 -4.344 -24.156 1 58.25 299 HIS B C 1
ATOM 5163 O O . HIS B 1 299 ? 19.172 -3.854 -24.516 1 58.25 299 HIS B O 1
ATOM 5169 N N . ASP B 1 300 ? 21.422 -3.635 -24.188 1 58.94 300 ASP B N 1
ATOM 5170 C CA . ASP B 1 300 ? 21.516 -2.35 -24.891 1 58.94 300 ASP B CA 1
ATOM 5171 C C . ASP B 1 300 ? 21.406 -2.529 -26.391 1 58.94 300 ASP B C 1
ATOM 5173 O O . ASP B 1 300 ? 21.016 -1.6 -27.109 1 58.94 300 ASP B O 1
ATOM 5177 N N . HIS B 1 301 ? 21.781 -3.676 -26.984 1 53.59 301 HIS B N 1
ATOM 5178 C CA . HIS B 1 301 ? 21.953 -3.725 -28.422 1 53.59 301 HIS B CA 1
ATOM 5179 C C . HIS B 1 301 ? 20.703 -4.293 -29.109 1 53.59 301 HIS B C 1
ATOM 5181 O O . HIS B 1 301 ? 20.641 -4.375 -30.328 1 53.59 301 HIS B O 1
ATOM 5187 N N . GLY B 1 302 ? 19.547 -4.492 -28.406 1 59.5 302 GLY B N 1
ATOM 5188 C CA . GLY B 1 302 ? 18.344 -4.812 -29.156 1 59.5 302 GLY B CA 1
ATOM 5189 C C . GLY B 1 302 ? 17.203 -5.281 -28.281 1 59.5 302 GLY B C 1
ATOM 5190 O O . GLY B 1 302 ? 17.375 -5.504 -27.078 1 59.5 302 GLY B O 1
ATOM 5191 N N . PRO B 1 303 ? 16.078 -5.07 -29.031 1 64.19 303 PRO B N 1
ATOM 5192 C CA . PRO B 1 303 ? 14.914 -5.477 -28.234 1 64.19 303 PRO B CA 1
ATOM 5193 C C . PRO B 1 303 ? 14.906 -6.977 -27.922 1 64.19 303 PRO B C 1
ATOM 5195 O O . PRO B 1 303 ? 15.359 -7.777 -28.75 1 64.19 303 PRO B O 1
ATOM 5198 N N . GLN B 1 304 ? 14.711 -7.355 -26.75 1 74.88 304 GLN B N 1
ATOM 5199 C CA . GLN B 1 304 ? 14.531 -8.75 -26.344 1 74.88 304 GLN B CA 1
ATOM 5200 C C . GLN B 1 304 ? 13.32 -9.359 -27.031 1 74.88 304 GLN B C 1
ATOM 5202 O O . GLN B 1 304 ? 12.297 -8.695 -27.219 1 74.88 304 GLN B O 1
ATOM 5207 N N . PRO B 1 305 ? 13.531 -10.508 -27.594 1 86.69 305 PRO B N 1
ATOM 5208 C CA . PRO B 1 305 ? 12.375 -11.148 -28.234 1 86.69 305 PRO B CA 1
ATOM 5209 C C . PRO B 1 305 ? 11.234 -11.414 -27.25 1 86.69 305 PRO B C 1
ATOM 5211 O O . PRO B 1 305 ? 11.469 -11.859 -26.125 1 86.69 305 PRO B O 1
ATOM 5214 N N . VAL B 1 306 ? 10.094 -11.016 -27.641 1 94.5 306 VAL B N 1
ATOM 5215 C CA . VAL B 1 306 ? 8.867 -11.32 -26.906 1 94.5 306 VAL B CA 1
ATOM 5216 C C . VAL B 1 306 ? 8.195 -12.547 -27.516 1 94.5 306 VAL B C 1
ATOM 5218 O O . VAL B 1 306 ? 7.949 -12.594 -28.719 1 94.5 306 VAL B O 1
ATOM 5221 N N . HIS B 1 307 ? 7.949 -13.539 -26.734 1 96.38 307 HIS B N 1
ATOM 5222 C CA . HIS B 1 307 ? 7.32 -14.781 -27.188 1 96.38 307 HIS B CA 1
ATOM 5223 C C . HIS B 1 307 ? 5.809 -14.734 -27 1 96.38 307 HIS B C 1
ATOM 5225 O O . HIS B 1 307 ? 5.305 -13.922 -26.219 1 96.38 307 HIS B O 1
ATOM 5231 N N . HIS B 1 308 ? 5.109 -15.578 -27.766 1 96.88 308 HIS B N 1
ATOM 5232 C CA . HIS B 1 308 ? 3.652 -15.57 -27.719 1 96.88 308 HIS B CA 1
ATOM 5233 C C . HIS B 1 308 ? 3.096 -16.984 -27.75 1 96.88 308 HIS B C 1
ATOM 5235 O O . HIS B 1 308 ? 3.688 -17.891 -28.359 1 96.88 308 HIS B O 1
ATOM 5241 N N . LEU B 1 309 ? 2.004 -17.188 -27.094 1 97.56 309 LEU B N 1
ATOM 5242 C CA . LEU B 1 309 ? 1.238 -18.438 -27.109 1 97.56 309 LEU B CA 1
ATOM 5243 C C . LEU B 1 309 ? -0.224 -18.172 -26.75 1 97.56 309 LEU B C 1
ATOM 5245 O O . LEU B 1 309 ? -0.521 -17.406 -25.828 1 97.56 309 LEU B O 1
ATOM 5249 N N . ARG B 1 310 ? -1.128 -18.766 -27.469 1 97.5 310 ARG B N 1
ATOM 5250 C CA . ARG B 1 310 ? -2.545 -18.641 -27.141 1 97.5 310 ARG B CA 1
ATOM 5251 C C . ARG B 1 310 ? -2.98 -19.719 -26.156 1 97.5 310 ARG B C 1
ATOM 5253 O O . ARG B 1 310 ? -2.879 -20.906 -26.453 1 97.5 310 ARG B O 1
ATOM 5260 N N . LEU B 1 311 ? -3.434 -19.281 -25.031 1 97.56 311 LEU B N 1
ATOM 5261 C CA . LEU B 1 311 ? -3.936 -20.219 -24.031 1 97.56 311 LEU B CA 1
ATOM 5262 C C . LEU B 1 311 ? -5.309 -20.75 -24.422 1 97.56 311 LEU B C 1
ATOM 5264 O O . LEU B 1 311 ? -6.016 -20.141 -25.219 1 97.56 311 LEU B O 1
ATOM 5268 N N . GLN B 1 312 ? -5.664 -21.906 -23.969 1 96.56 312 GLN B N 1
ATOM 5269 C CA . GLN B 1 312 ? -7.023 -22.422 -23.984 1 96.56 312 GLN B CA 1
ATOM 5270 C C . GLN B 1 312 ? -7.738 -22.156 -22.656 1 96.56 312 GLN B C 1
ATOM 5272 O O . GLN B 1 312 ? -7.098 -22.047 -21.609 1 96.56 312 GLN B O 1
ATOM 5277 N N . PRO B 1 313 ? -9.07 -21.953 -22.719 1 95.12 313 PRO B N 1
ATOM 5278 C CA . PRO B 1 313 ? -9.797 -21.734 -21.469 1 95.12 313 PRO B CA 1
ATOM 5279 C C . PRO B 1 313 ? -9.492 -22.797 -20.406 1 95.12 313 PRO B C 1
ATOM 5281 O O . PRO B 1 313 ? -9.531 -23.984 -20.703 1 95.12 313 PRO B O 1
ATOM 5284 N N . GLY B 1 314 ? -9.094 -22.359 -19.188 1 92.31 314 GLY B N 1
ATOM 5285 C CA . GLY B 1 314 ? -8.781 -23.281 -18.109 1 92.31 314 GLY B CA 1
ATOM 5286 C C . GLY B 1 314 ? -7.289 -23.5 -17.938 1 92.31 314 GLY B C 1
ATOM 5287 O O . GLY B 1 314 ? -6.855 -24.047 -16.922 1 92.31 314 GLY B O 1
ATOM 5288 N N . ASP B 1 315 ? -6.488 -23.016 -18.875 1 95.12 315 ASP B N 1
ATOM 5289 C CA . ASP B 1 315 ? -5.039 -23.156 -18.781 1 95.12 315 ASP B CA 1
ATOM 5290 C C . ASP B 1 315 ? -4.484 -22.391 -17.578 1 95.12 315 ASP B C 1
ATOM 5292 O O . ASP B 1 315 ? -5.039 -21.375 -17.172 1 95.12 315 ASP B O 1
ATOM 5296 N N . ARG B 1 316 ? -3.424 -22.922 -17.031 1 94.44 316 ARG B N 1
ATOM 5297 C CA . ARG B 1 316 ? -2.682 -22.297 -15.953 1 94.44 316 ARG B CA 1
ATOM 5298 C C . ARG B 1 316 ? -1.204 -22.156 -16.297 1 94.44 316 ARG B C 1
ATOM 5300 O O . ARG B 1 316 ? -0.625 -23.047 -16.922 1 94.44 316 ARG B O 1
ATOM 5307 N N . VAL B 1 317 ? -0.663 -21.047 -16.016 1 96.69 317 VAL B N 1
ATOM 5308 C CA . VAL B 1 317 ? 0.761 -20.797 -16.203 1 96.69 317 VAL B CA 1
ATOM 5309 C C . VAL B 1 317 ? 1.456 -20.688 -14.844 1 96.69 317 VAL B C 1
ATOM 5311 O O . VAL B 1 317 ? 1.055 -19.891 -14 1 96.69 317 VAL B O 1
ATOM 5314 N N . LEU B 1 318 ? 2.459 -21.516 -14.648 1 96.19 318 LEU B N 1
ATOM 5315 C CA . LEU B 1 318 ? 3.211 -21.562 -13.398 1 96.19 318 LEU B CA 1
ATOM 5316 C C . LEU B 1 318 ? 4.617 -21 -13.586 1 96.19 318 LEU B C 1
ATOM 5318 O O . LEU B 1 318 ? 5.367 -21.469 -14.438 1 96.19 318 LEU B O 1
ATOM 5322 N N . VAL B 1 319 ? 4.961 -19.906 -12.867 1 97.25 319 VAL B N 1
ATOM 5323 C CA . VAL B 1 319 ? 6.297 -19.328 -12.812 1 97.25 319 VAL B CA 1
ATOM 5324 C C . VAL B 1 319 ? 6.891 -19.531 -11.422 1 97.25 319 VAL B C 1
ATOM 5326 O O . VAL B 1 319 ? 6.191 -19.375 -10.414 1 97.25 319 VAL B O 1
ATOM 5329 N N . TYR B 1 320 ? 8.133 -19.938 -11.297 1 96.62 320 TYR B N 1
ATOM 5330 C CA . TYR B 1 320 ? 8.75 -20.234 -10.008 1 96.62 320 TYR B CA 1
ATOM 5331 C C . TYR B 1 320 ? 10.242 -19.953 -10.047 1 96.62 320 TYR B C 1
ATOM 5333 O O . TYR B 1 320 ? 10.836 -19.844 -11.125 1 96.62 320 TYR B O 1
ATOM 5341 N N . THR B 1 321 ? 10.852 -19.719 -8.953 1 95.75 321 THR B N 1
ATOM 5342 C CA . THR B 1 321 ? 12.297 -19.547 -8.859 1 95.75 321 THR B CA 1
ATOM 5343 C C . THR B 1 321 ? 12.977 -20.875 -8.555 1 95.75 321 THR B C 1
ATOM 5345 O O . THR B 1 321 ? 12.328 -21.828 -8.109 1 95.75 321 THR B O 1
ATOM 5348 N N . ASP B 1 322 ? 14.227 -20.938 -8.82 1 92.75 322 ASP B N 1
ATOM 5349 C CA . ASP B 1 322 ? 14.969 -22.188 -8.695 1 92.75 322 ASP B CA 1
ATOM 5350 C C . ASP B 1 322 ? 15.023 -22.656 -7.242 1 92.75 322 ASP B C 1
ATOM 5352 O O . ASP B 1 322 ? 15.234 -23.844 -6.973 1 92.75 322 ASP B O 1
ATOM 5356 N N . GLY B 1 323 ? 14.781 -21.75 -6.328 1 92.56 323 GLY B N 1
ATOM 5357 C CA . GLY B 1 323 ? 14.727 -22.141 -4.93 1 92.56 323 GLY B CA 1
ATOM 5358 C C . GLY B 1 323 ? 13.641 -23.156 -4.637 1 92.56 323 GLY B C 1
ATOM 5359 O O . GLY B 1 323 ? 13.703 -23.859 -3.635 1 92.56 323 GLY B O 1
ATOM 5360 N N . VAL B 1 324 ? 12.633 -23.219 -5.473 1 93.31 324 VAL B N 1
ATOM 5361 C CA . VAL B 1 324 ? 11.547 -24.188 -5.316 1 93.31 324 VAL B CA 1
ATOM 5362 C C . VAL B 1 324 ? 12.031 -25.578 -5.73 1 93.31 324 VAL B C 1
ATOM 5364 O O . VAL B 1 324 ? 11.953 -26.531 -4.941 1 93.31 324 VAL B O 1
ATOM 5367 N N . THR B 1 325 ? 12.617 -25.734 -6.867 1 93 325 THR B N 1
ATOM 5368 C CA . THR B 1 325 ? 13.008 -27.031 -7.398 1 93 325 THR B CA 1
ATOM 5369 C C . THR B 1 325 ? 14.305 -27.516 -6.758 1 93 325 THR B C 1
ATOM 5371 O O . THR B 1 325 ? 14.516 -28.719 -6.605 1 93 325 THR B O 1
ATOM 5374 N N . ASP B 1 326 ? 15.141 -26.562 -6.293 1 91.75 326 ASP B N 1
ATOM 5375 C CA . ASP B 1 326 ? 16.453 -26.906 -5.742 1 91.75 326 ASP B CA 1
ATOM 5376 C C . ASP B 1 326 ? 16.359 -27.203 -4.25 1 91.75 326 ASP B C 1
ATOM 5378 O O . ASP B 1 326 ? 17.328 -27.656 -3.637 1 91.75 326 ASP B O 1
ATOM 5382 N N . ALA B 1 327 ? 15.195 -26.969 -3.715 1 90.62 327 ALA B N 1
ATOM 5383 C CA . ALA B 1 327 ? 15.023 -27.266 -2.293 1 90.62 327 ALA B CA 1
ATOM 5384 C C . ALA B 1 327 ? 15.328 -28.734 -1.994 1 90.62 327 ALA B C 1
ATOM 5386 O O . ALA B 1 327 ? 14.883 -29.625 -2.721 1 90.62 327 ALA B O 1
ATOM 5387 N N . ARG B 1 328 ? 16.062 -28.938 -0.89 1 90.75 328 ARG B N 1
ATOM 5388 C CA . ARG B 1 328 ? 16.516 -30.297 -0.578 1 90.75 328 ARG B CA 1
ATOM 5389 C C . ARG B 1 328 ? 16 -30.734 0.787 1 90.75 328 ARG B C 1
ATOM 5391 O O . ARG B 1 328 ? 15.953 -29.938 1.729 1 90.75 328 ARG B O 1
ATOM 5398 N N . SER B 1 329 ? 15.656 -32 0.804 1 91.62 329 SER B N 1
ATOM 5399 C CA . SER B 1 329 ? 15.328 -32.625 2.084 1 91.62 329 SER B CA 1
ATOM 5400 C C . SER B 1 329 ? 16.578 -32.875 2.908 1 91.62 329 SER B C 1
ATOM 5402 O O . SER B 1 329 ? 17.703 -32.781 2.4 1 91.62 329 SER B O 1
ATOM 5404 N N . PRO B 1 330 ? 16.344 -33.188 4.16 1 89.38 330 PRO B N 1
ATOM 5405 C CA . PRO B 1 330 ? 17.516 -33.562 4.973 1 89.38 330 PRO B CA 1
ATOM 5406 C C . PRO B 1 330 ? 18.297 -34.75 4.387 1 89.38 330 PRO B C 1
ATOM 5408 O O . PRO B 1 330 ? 19.5 -34.844 4.582 1 89.38 330 PRO B O 1
ATOM 5411 N N . GLY B 1 331 ? 17.641 -35.562 3.672 1 91.81 331 GLY B N 1
ATOM 5412 C CA . GLY B 1 331 ? 18.297 -36.688 3.029 1 91.81 331 GLY B CA 1
ATOM 5413 C C . GLY B 1 331 ? 18.922 -36.312 1.696 1 91.81 331 GLY B C 1
ATOM 5414 O O . GLY B 1 331 ? 19.547 -37.188 1.053 1 91.81 331 GLY B O 1
ATOM 5415 N N . GLY B 1 332 ? 18.719 -35.094 1.199 1 89.69 332 GLY B N 1
ATOM 5416 C CA . GLY B 1 332 ? 19.391 -34.625 0.002 1 89.69 332 GLY B CA 1
ATOM 5417 C C . GLY B 1 332 ? 18.516 -34.656 -1.233 1 89.69 332 GLY B C 1
ATOM 5418 O O . GLY B 1 332 ? 18.938 -34.25 -2.316 1 89.69 332 GLY B O 1
ATOM 5419 N N . GLU B 1 333 ? 17.359 -35.156 -1.073 1 92.12 333 GLU B N 1
ATOM 5420 C CA . GLU B 1 333 ? 16.453 -35.25 -2.215 1 92.12 333 GLU B CA 1
ATOM 5421 C C . GLU B 1 333 ? 15.906 -33.875 -2.586 1 92.12 333 GLU B C 1
ATOM 5423 O O . GLU B 1 333 ? 15.375 -33.156 -1.73 1 92.12 333 GLU B O 1
ATOM 5428 N N . THR B 1 334 ? 16.062 -33.562 -3.861 1 92.75 334 THR B N 1
ATOM 5429 C CA . THR B 1 334 ? 15.539 -32.281 -4.32 1 92.75 334 THR B CA 1
ATOM 5430 C C . THR B 1 334 ? 14.023 -32.344 -4.465 1 92.75 334 THR B C 1
ATOM 5432 O O . THR B 1 334 ? 13.453 -33.406 -4.723 1 92.75 334 THR B O 1
ATOM 5435 N N . PHE B 1 335 ? 13.336 -31.25 -4.199 1 92.75 335 PHE B N 1
ATOM 5436 C CA . PHE B 1 335 ? 11.898 -31.172 -4.426 1 92.75 335 PHE B CA 1
ATOM 5437 C C . PHE B 1 335 ? 11.562 -31.422 -5.891 1 92.75 335 PHE B C 1
ATOM 5439 O O . PHE B 1 335 ? 10.758 -32.312 -6.207 1 92.75 335 PHE B O 1
ATOM 5446 N N . GLY B 1 336 ? 12.305 -30.672 -6.809 1 91.75 336 GLY B N 1
ATOM 5447 C CA . GLY B 1 336 ? 12.234 -30.938 -8.234 1 91.75 336 GLY B CA 1
ATOM 5448 C C . GLY B 1 336 ? 10.961 -30.422 -8.883 1 91.75 336 GLY B C 1
ATOM 5449 O O . GLY B 1 336 ? 10 -30.094 -8.18 1 91.75 336 GLY B O 1
ATOM 5450 N N . GLU B 1 337 ? 10.969 -30.391 -10.156 1 91.5 337 GLU B N 1
ATOM 5451 C CA . GLU B 1 337 ? 9.844 -29.891 -10.945 1 91.5 337 GLU B CA 1
ATOM 5452 C C . GLU B 1 337 ? 8.664 -30.859 -10.875 1 91.5 337 GLU B C 1
ATOM 5454 O O . GLU B 1 337 ? 7.508 -30.438 -10.82 1 91.5 337 GLU B O 1
ATOM 5459 N N . GLU B 1 338 ? 8.961 -32.125 -10.844 1 90.62 338 GLU B N 1
ATOM 5460 C CA . GLU B 1 338 ? 7.91 -33.156 -10.828 1 90.62 338 GLU B CA 1
ATOM 5461 C C . GLU B 1 338 ? 7.055 -33.031 -9.57 1 90.62 338 GLU B C 1
ATOM 5463 O O . GLU B 1 338 ? 5.824 -33.031 -9.648 1 90.62 338 GLU B O 1
ATOM 5468 N N . ARG B 1 339 ? 7.695 -33.031 -8.438 1 91.56 339 ARG B N 1
ATOM 5469 C CA . ARG B 1 339 ? 6.957 -32.875 -7.188 1 91.56 339 ARG B CA 1
ATOM 5470 C C . ARG B 1 339 ? 6.18 -31.578 -7.152 1 91.56 339 ARG B C 1
ATOM 5472 O O . ARG B 1 339 ? 5.066 -31.516 -6.629 1 91.56 339 ARG B O 1
ATOM 5479 N N . LEU B 1 340 ? 6.793 -30.5 -7.645 1 92.81 340 LEU B N 1
ATOM 5480 C CA . LEU B 1 340 ? 6.137 -29.203 -7.742 1 92.81 340 LEU B CA 1
ATOM 5481 C C . LEU B 1 340 ? 4.82 -29.312 -8.508 1 92.81 340 LEU B C 1
ATOM 5483 O O . LEU B 1 340 ? 3.768 -28.922 -7.996 1 92.81 340 LEU B O 1
ATOM 5487 N N . THR B 1 341 ? 4.836 -29.891 -9.633 1 91 341 THR B N 1
ATOM 5488 C CA . THR B 1 341 ? 3.668 -29.969 -10.5 1 91 341 THR B CA 1
ATOM 5489 C C . THR B 1 341 ? 2.658 -30.969 -9.961 1 91 341 THR B C 1
ATOM 5491 O O . THR B 1 341 ? 1.45 -30.734 -10 1 91 341 THR B O 1
ATOM 5494 N N . ASP B 1 342 ? 3.15 -32.062 -9.469 1 90.12 342 ASP B N 1
ATOM 5495 C CA . ASP B 1 342 ? 2.262 -33.094 -8.906 1 90.12 342 ASP B CA 1
ATOM 5496 C C . ASP B 1 342 ? 1.455 -32.531 -7.738 1 90.12 342 ASP B C 1
ATOM 5498 O O . ASP B 1 342 ? 0.255 -32.781 -7.629 1 90.12 342 ASP B O 1
ATOM 5502 N N . THR B 1 343 ? 2.174 -31.812 -6.934 1 89.5 343 THR B N 1
ATOM 5503 C CA . THR B 1 343 ? 1.51 -31.234 -5.773 1 89.5 343 THR B CA 1
ATOM 5504 C C . THR B 1 343 ? 0.44 -30.234 -6.211 1 89.5 343 THR B C 1
ATOM 5506 O O . THR B 1 343 ? -0.686 -30.266 -5.711 1 89.5 343 THR B O 1
ATOM 5509 N N . LEU B 1 344 ? 0.787 -29.406 -7.113 1 88.25 344 LEU B N 1
ATOM 5510 C CA . LEU B 1 344 ? -0.142 -28.375 -7.582 1 88.25 344 LEU B CA 1
ATOM 5511 C C . LEU B 1 344 ? -1.35 -29.016 -8.266 1 88.25 344 LEU B C 1
ATOM 5513 O O . LEU B 1 344 ? -2.49 -28.625 -8.008 1 88.25 344 LEU B O 1
ATOM 5517 N N . VAL B 1 345 ? -1.114 -30.016 -9.109 1 86.25 345 VAL B N 1
ATOM 5518 C CA . VAL B 1 345 ? -2.176 -30.688 -9.852 1 86.25 345 VAL B CA 1
ATOM 5519 C C . VAL B 1 345 ? -3.107 -31.406 -8.883 1 86.25 345 VAL B C 1
ATOM 5521 O O . VAL B 1 345 ? -4.332 -31.359 -9.031 1 86.25 345 VAL B O 1
ATOM 5524 N N . ARG B 1 346 ? -2.564 -32.031 -7.938 1 87.69 346 ARG B N 1
ATOM 5525 C CA . ARG B 1 346 ? -3.359 -32.75 -6.949 1 87.69 346 ARG B CA 1
ATOM 5526 C C . ARG B 1 346 ? -4.309 -31.812 -6.211 1 87.69 346 ARG B C 1
ATOM 5528 O O . ARG B 1 346 ? -5.496 -32.094 -6.07 1 87.69 346 ARG B O 1
ATOM 5535 N N . HIS B 1 347 ? -3.787 -30.703 -5.859 1 85.56 347 HIS B N 1
ATOM 5536 C CA . HIS B 1 347 ? -4.594 -29.766 -5.086 1 85.56 347 HIS B CA 1
ATOM 5537 C C . HIS B 1 347 ? -5.637 -29.078 -5.961 1 85.56 347 HIS B C 1
ATOM 5539 O O . HIS B 1 347 ? -6.77 -28.859 -5.527 1 85.56 347 HIS B O 1
ATOM 5545 N N . THR B 1 348 ? -5.312 -28.781 -7.129 1 80.38 348 THR B N 1
ATOM 5546 C CA . THR B 1 348 ? -6.273 -28.156 -8.031 1 80.38 348 THR B CA 1
ATOM 5547 C C . THR B 1 348 ? -7.352 -29.156 -8.445 1 80.38 348 THR B C 1
ATOM 5549 O O . THR B 1 348 ? -8.523 -28.797 -8.586 1 80.38 348 THR B O 1
ATOM 5552 N N . ALA B 1 349 ? -7.004 -30.359 -8.648 1 80.44 349 ALA B N 1
ATOM 5553 C CA . ALA B 1 349 ? -7.938 -31.422 -9.031 1 80.44 349 ALA B CA 1
ATOM 5554 C C . ALA B 1 349 ? -8.945 -31.688 -7.914 1 80.44 349 ALA B C 1
ATOM 5556 O O . ALA B 1 349 ? -10.07 -32.125 -8.18 1 80.44 349 ALA B O 1
ATOM 5557 N N . SER B 1 350 ? -8.57 -31.422 -6.758 1 80.88 350 SER B N 1
ATOM 5558 C CA . SER B 1 350 ? -9.453 -31.609 -5.613 1 80.88 350 SER B CA 1
ATOM 5559 C C . SER B 1 350 ? -10.438 -30.469 -5.473 1 80.88 350 SER B C 1
ATOM 5561 O O . SER B 1 350 ? -11.258 -30.453 -4.555 1 80.88 350 SER B O 1
ATOM 5563 N N . GLY B 1 351 ? -10.312 -29.531 -6.34 1 79.75 351 GLY B N 1
ATOM 5564 C CA . GLY B 1 351 ? -11.266 -28.438 -6.344 1 79.75 351 GLY B CA 1
ATOM 5565 C C . GLY B 1 351 ? -10.812 -27.25 -5.52 1 79.75 351 GLY B C 1
ATOM 5566 O O . GLY B 1 351 ? -11.57 -26.297 -5.316 1 79.75 351 GLY B O 1
ATOM 5567 N N . GLU B 1 352 ? -9.602 -27.297 -5.074 1 85 352 GLU B N 1
ATOM 5568 C CA . GLU B 1 352 ? -9.086 -26.172 -4.301 1 85 352 GLU B CA 1
ATOM 5569 C C . GLU B 1 352 ? -8.82 -24.969 -5.191 1 85 352 GLU B C 1
ATOM 5571 O O . GLU B 1 352 ? -8.32 -25.109 -6.305 1 85 352 GLU B O 1
ATOM 5576 N N . PRO B 1 353 ? -9.227 -23.781 -4.652 1 83.31 353 PRO B N 1
ATOM 5577 C CA . PRO B 1 353 ? -8.875 -22.578 -5.41 1 83.31 353 PRO B CA 1
ATOM 5578 C C . PRO B 1 353 ? -7.363 -22.375 -5.523 1 83.31 353 PRO B C 1
ATOM 5580 O O . PRO B 1 353 ? -6.602 -22.906 -4.707 1 83.31 353 PRO B O 1
ATOM 5583 N N . ALA B 1 354 ? -6.941 -21.625 -6.527 1 84.31 354 ALA B N 1
ATOM 5584 C CA . ALA B 1 354 ? -5.531 -21.422 -6.859 1 84.31 354 ALA B CA 1
ATOM 5585 C C . ALA B 1 354 ? -4.75 -20.922 -5.652 1 84.31 354 ALA B C 1
ATOM 5587 O O . ALA B 1 354 ? -3.682 -21.438 -5.328 1 84.31 354 ALA B O 1
ATOM 5588 N N . PRO B 1 355 ? -5.262 -19.938 -4.883 1 87.81 355 PRO B N 1
ATOM 5589 C CA . PRO B 1 355 ? -4.492 -19.453 -3.732 1 87.81 355 PRO B CA 1
ATOM 5590 C C . PRO B 1 355 ? -4.289 -20.547 -2.672 1 87.81 355 PRO B C 1
ATOM 5592 O O . PRO B 1 355 ? -3.236 -20.594 -2.031 1 87.81 355 PRO B O 1
ATOM 5595 N N . GLU B 1 356 ? -5.273 -21.328 -2.51 1 91.38 356 GLU B N 1
ATOM 5596 C CA . GLU B 1 356 ? -5.145 -22.391 -1.521 1 91.38 356 GLU B CA 1
ATOM 5597 C C . GLU B 1 356 ? -4.18 -23.484 -1.998 1 91.38 356 GLU B C 1
ATOM 5599 O O . GLU B 1 356 ? -3.402 -24.016 -1.207 1 91.38 356 GLU B O 1
ATOM 5604 N N . ALA B 1 357 ? -4.266 -23.828 -3.254 1 89.62 357 ALA B N 1
ATOM 5605 C CA . ALA B 1 357 ? -3.318 -24.781 -3.82 1 89.62 357 ALA B CA 1
ATOM 5606 C C . ALA B 1 357 ? -1.882 -24.297 -3.635 1 89.62 357 ALA B C 1
ATOM 5608 O O . ALA B 1 357 ? -1.003 -25.094 -3.264 1 89.62 357 ALA B O 1
ATOM 5609 N N . LEU B 1 358 ? -1.626 -23.062 -3.838 1 91.94 358 LEU B N 1
ATOM 5610 C CA . LEU B 1 358 ? -0.291 -22.5 -3.682 1 91.94 358 LEU B CA 1
ATOM 5611 C C . LEU B 1 358 ? 0.135 -22.5 -2.217 1 91.94 358 LEU B C 1
ATOM 5613 O O . LEU B 1 358 ? 1.305 -22.75 -1.907 1 91.94 358 LEU B O 1
ATOM 5617 N N . ARG B 1 359 ? -0.794 -22.141 -1.344 1 92 359 ARG B N 1
ATOM 5618 C CA . ARG B 1 359 ? -0.492 -22.172 0.083 1 92 359 ARG B CA 1
ATOM 5619 C C . ARG B 1 359 ? -0.042 -23.578 0.51 1 92 359 ARG B C 1
ATOM 5621 O O . ARG B 1 359 ? 0.971 -23.719 1.196 1 92 359 ARG B O 1
ATOM 5628 N N . HIS B 1 360 ? -0.745 -24.578 0.041 1 91.38 360 HIS B N 1
ATOM 5629 C CA . HIS B 1 360 ? -0.375 -25.953 0.355 1 91.38 360 HIS B CA 1
ATOM 5630 C C . HIS B 1 360 ? 0.98 -26.312 -0.244 1 91.38 360 HIS B C 1
ATOM 5632 O O . HIS B 1 360 ? 1.791 -26.984 0.4 1 91.38 360 HIS B O 1
ATOM 5638 N N . LEU B 1 361 ? 1.158 -25.859 -1.413 1 91.44 361 LEU B N 1
ATOM 5639 C CA . LEU B 1 361 ? 2.412 -26.156 -2.098 1 91.44 361 LEU B CA 1
ATOM 5640 C C . LEU B 1 361 ? 3.596 -25.562 -1.34 1 91.44 361 LEU B C 1
ATOM 5642 O O . LEU B 1 361 ? 4.598 -26.25 -1.111 1 91.44 361 LEU B O 1
ATOM 5646 N N . ILE B 1 362 ? 3.516 -24.328 -0.96 1 91.12 362 ILE B N 1
ATOM 5647 C CA . ILE B 1 362 ? 4.629 -23.656 -0.291 1 91.12 362 ILE B CA 1
ATOM 5648 C C . ILE B 1 362 ? 4.867 -24.297 1.074 1 91.12 362 ILE B C 1
ATOM 5650 O O . ILE B 1 362 ? 6.008 -24.406 1.524 1 91.12 362 ILE B O 1
ATOM 5654 N N . HIS B 1 363 ? 3.854 -24.734 1.745 1 90.94 363 HIS B N 1
ATOM 5655 C CA . HIS B 1 363 ? 4.008 -25.406 3.025 1 90.94 363 HIS B CA 1
ATOM 5656 C C . HIS B 1 363 ? 4.625 -26.797 2.842 1 90.94 363 HIS B C 1
ATOM 5658 O O . HIS B 1 363 ? 5.414 -27.25 3.68 1 90.94 363 HIS B O 1
ATOM 5664 N N . ALA B 1 364 ? 4.188 -27.453 1.761 1 90.38 364 ALA B N 1
ATOM 5665 C CA . ALA B 1 364 ? 4.809 -28.734 1.435 1 90.38 364 ALA B CA 1
ATOM 5666 C C . ALA B 1 364 ? 6.301 -28.578 1.165 1 90.38 364 ALA B C 1
ATOM 5668 O O . ALA B 1 364 ? 7.113 -29.406 1.58 1 90.38 364 ALA B O 1
ATOM 5669 N N . LEU B 1 365 ? 6.633 -27.531 0.489 1 91 365 LEU B N 1
ATOM 5670 C CA . LEU B 1 365 ? 8.031 -27.219 0.204 1 91 365 LEU B CA 1
ATOM 5671 C C . LEU B 1 365 ? 8.812 -26.984 1.494 1 91 365 LEU B C 1
ATOM 5673 O O . LEU B 1 365 ? 9.922 -27.484 1.656 1 91 365 LEU B O 1
ATOM 5677 N N . LEU B 1 366 ? 8.258 -26.172 2.391 1 90.44 366 LEU B N 1
ATOM 5678 C CA . LEU B 1 366 ? 8.906 -25.891 3.668 1 90.44 366 LEU B CA 1
ATOM 5679 C C . LEU B 1 366 ? 9.062 -27.156 4.496 1 90.44 366 LEU B C 1
ATOM 5681 O O . LEU B 1 366 ? 10.109 -27.375 5.113 1 90.44 366 LEU B O 1
ATOM 5685 N N . ALA B 1 367 ? 8.062 -28 4.473 1 89.44 367 ALA B N 1
ATOM 5686 C CA . ALA B 1 367 ? 8.133 -29.266 5.188 1 89.44 367 ALA B CA 1
ATOM 5687 C C . ALA B 1 367 ? 9.211 -30.172 4.594 1 89.44 367 ALA B C 1
ATOM 5689 O O . ALA B 1 367 ? 9.914 -30.875 5.328 1 89.44 367 ALA B O 1
ATOM 5690 N N . HIS B 1 368 ? 9.266 -30.125 3.289 1 89 368 HIS B N 1
ATOM 5691 C CA . HIS B 1 368 ? 10.266 -30.922 2.584 1 89 368 HIS B CA 1
ATOM 5692 C C . HIS B 1 368 ? 11.68 -30.562 3.037 1 89 368 HIS B C 1
ATOM 5694 O O . HIS B 1 368 ? 12.555 -31.422 3.078 1 89 368 HIS B O 1
ATOM 5700 N N . GLN B 1 369 ? 11.883 -29.297 3.428 1 89.44 369 GLN B N 1
ATOM 5701 C CA . GLN B 1 369 ? 13.203 -28.812 3.83 1 89.44 369 GLN B CA 1
ATOM 5702 C C . GLN B 1 369 ? 13.312 -28.734 5.348 1 89.44 369 GLN B C 1
ATOM 5704 O O . GLN B 1 369 ? 14.172 -28.016 5.871 1 89.44 369 GLN B O 1
ATOM 5709 N N . ASP B 1 370 ? 12.469 -29.281 6.02 1 86.5 370 ASP B N 1
ATOM 5710 C CA . ASP B 1 370 ? 12.438 -29.219 7.477 1 86.5 370 ASP B CA 1
ATOM 5711 C C . ASP B 1 370 ? 12.391 -27.781 7.965 1 86.5 370 ASP B C 1
ATOM 5713 O O . ASP B 1 370 ? 13.109 -27.406 8.898 1 86.5 370 ASP B O 1
ATOM 5717 N N . HIS B 1 371 ? 11.75 -26.953 7.16 1 74.25 371 HIS B N 1
ATOM 5718 C CA . HIS B 1 371 ? 11.422 -25.578 7.461 1 74.25 371 HIS B CA 1
ATOM 5719 C C . HIS B 1 371 ? 12.68 -24.703 7.492 1 74.25 371 HIS B C 1
ATOM 5721 O O . HIS B 1 371 ? 12.711 -23.672 8.172 1 74.25 371 HIS B O 1
ATOM 5727 N N . ARG B 1 372 ? 13.852 -25.219 6.844 1 72.38 372 ARG B N 1
ATOM 5728 C CA . ARG B 1 372 ? 15.086 -24.453 6.715 1 72.38 372 ARG B CA 1
ATOM 5729 C C . ARG B 1 372 ? 15.383 -24.141 5.254 1 72.38 372 ARG B C 1
ATOM 5731 O O . ARG B 1 372 ? 16.172 -24.828 4.613 1 72.38 372 ARG B O 1
ATOM 5738 N N . LEU B 1 373 ? 14.828 -23.031 4.801 1 72.56 373 LEU B N 1
ATOM 5739 C CA . LEU B 1 373 ? 15.016 -22.672 3.396 1 72.56 373 LEU B CA 1
ATOM 5740 C C . LEU B 1 373 ? 16.438 -22.219 3.135 1 72.56 373 LEU B C 1
ATOM 5742 O O . LEU B 1 373 ? 16.969 -21.375 3.855 1 72.56 373 LEU B O 1
ATOM 5746 N N . ARG B 1 374 ? 17.047 -22.797 2.271 1 74.12 374 ARG B N 1
ATOM 5747 C CA . ARG B 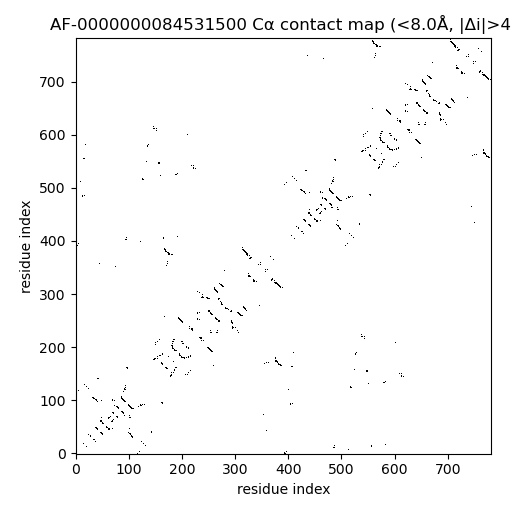1 374 ? 18.406 -22.422 1.875 1 74.12 374 ARG B CA 1
ATOM 5748 C C . ARG B 1 374 ? 18.391 -21.234 0.915 1 74.12 374 ARG B C 1
ATOM 5750 O O . ARG B 1 374 ? 19.359 -20.469 0.85 1 74.12 374 ARG B O 1
ATOM 5757 N N . ASP B 1 375 ? 17.328 -21.172 0.137 1 84.38 375 ASP B N 1
ATOM 5758 C CA . ASP B 1 375 ? 17.141 -20.094 -0.836 1 84.38 375 ASP B CA 1
ATOM 5759 C C . ASP B 1 375 ? 15.695 -19.625 -0.846 1 84.38 375 ASP B C 1
ATOM 5761 O O . ASP B 1 375 ? 14.797 -20.312 -0.357 1 84.38 375 ASP B O 1
ATOM 5765 N N . ASP B 1 376 ? 15.57 -18.453 -1.42 1 92 376 ASP B N 1
ATOM 5766 C CA . ASP B 1 376 ? 14.203 -17.953 -1.556 1 92 376 ASP B CA 1
ATOM 5767 C C . ASP B 1 376 ? 13.391 -18.844 -2.5 1 92 376 ASP B C 1
ATOM 5769 O O . ASP B 1 376 ? 13.938 -19.438 -3.426 1 92 376 ASP B O 1
ATOM 5773 N N . ALA B 1 377 ? 12.219 -18.969 -2.24 1 93.81 377 ALA B N 1
ATOM 5774 C CA . ALA B 1 377 ? 11.281 -19.688 -3.109 1 93.81 377 ALA B CA 1
ATOM 5775 C C . ALA B 1 377 ? 10.062 -18.812 -3.422 1 93.81 377 ALA B C 1
ATOM 5777 O O . ALA B 1 377 ? 9.336 -18.406 -2.516 1 93.81 377 ALA B O 1
ATOM 5778 N N . THR B 1 378 ? 9.867 -18.531 -4.637 1 95.94 378 THR B N 1
ATOM 5779 C CA . THR B 1 378 ? 8.695 -17.797 -5.121 1 95.94 378 THR B CA 1
ATOM 5780 C C . THR B 1 378 ? 7.938 -18.625 -6.156 1 95.94 378 THR B C 1
ATOM 5782 O O . THR B 1 378 ? 8.547 -19.234 -7.031 1 95.94 378 THR B O 1
ATOM 5785 N N . ILE B 1 379 ? 6.668 -18.688 -6.031 1 96.56 379 ILE B N 1
ATOM 5786 C CA . ILE B 1 379 ? 5.793 -19.375 -6.98 1 96.56 379 ILE B CA 1
ATOM 5787 C C . ILE B 1 379 ? 4.633 -18.453 -7.363 1 96.56 379 ILE B C 1
ATOM 5789 O O . ILE B 1 379 ? 3.975 -17.891 -6.492 1 96.56 379 ILE B O 1
ATOM 5793 N N . ALA B 1 380 ? 4.43 -18.266 -8.633 1 97.25 380 ALA B N 1
ATOM 5794 C CA . ALA B 1 380 ? 3.291 -17.516 -9.148 1 97.25 380 ALA B CA 1
ATOM 5795 C C . ALA B 1 380 ? 2.463 -18.375 -10.109 1 97.25 380 ALA B C 1
ATOM 5797 O O . ALA B 1 380 ? 3.016 -19.094 -10.945 1 97.25 380 ALA B O 1
ATOM 5798 N N . LEU B 1 381 ? 1.16 -18.344 -9.961 1 96.25 381 LEU B N 1
ATOM 5799 C CA . LEU B 1 381 ? 0.223 -19.125 -10.766 1 96.25 381 LEU B CA 1
ATOM 5800 C C . LEU B 1 381 ? -0.845 -18.234 -11.383 1 96.25 381 LEU B C 1
ATOM 5802 O O . LEU B 1 381 ? -1.56 -17.531 -10.664 1 96.25 381 LEU B O 1
ATOM 5806 N N . VAL B 1 382 ? -0.908 -18.234 -12.68 1 96.56 382 VAL B N 1
ATOM 5807 C CA . VAL B 1 382 ? -1.956 -17.531 -13.414 1 96.56 382 VAL B CA 1
ATOM 5808 C C . VAL B 1 382 ? -2.963 -18.531 -13.969 1 96.56 382 VAL B C 1
ATOM 5810 O O . VAL B 1 382 ? -2.582 -19.5 -14.625 1 96.56 382 VAL B O 1
ATOM 5813 N N . ALA B 1 383 ? -4.184 -18.328 -13.734 1 94.31 383 ALA B N 1
ATOM 5814 C CA . ALA B 1 383 ? -5.258 -19.156 -14.273 1 94.31 383 ALA B CA 1
ATOM 5815 C C . ALA B 1 383 ? -6.18 -18.328 -15.172 1 94.31 383 ALA B C 1
ATOM 5817 O O . ALA B 1 383 ? -6.758 -17.344 -14.727 1 94.31 383 ALA B O 1
ATOM 5818 N N . TRP B 1 384 ? -6.297 -18.703 -16.406 1 95.88 384 TRP B N 1
ATOM 5819 C CA . TRP B 1 384 ? -7.207 -18.062 -17.344 1 95.88 384 TRP B CA 1
ATOM 5820 C C . TRP B 1 384 ? -8.523 -18.828 -17.438 1 95.88 384 TRP B C 1
ATOM 5822 O O . TRP B 1 384 ? -8.547 -19.984 -17.859 1 95.88 384 TRP B O 1
ATOM 5832 N N . HIS B 1 385 ? -9.609 -18.203 -16.984 1 92.81 385 HIS B N 1
ATOM 5833 C CA . HIS B 1 385 ? -10.922 -18.828 -16.953 1 92.81 385 HIS B CA 1
ATOM 5834 C C . HIS B 1 385 ? -12.008 -17.891 -17.469 1 92.81 385 HIS B C 1
ATOM 5836 O O . HIS B 1 385 ? -12.883 -17.469 -16.703 1 92.81 385 HIS B O 1
ATOM 5842 N N . PRO B 1 386 ? -11.969 -17.562 -18.75 1 90.62 386 PRO B N 1
ATOM 5843 C CA . PRO B 1 386 ? -12.945 -16.641 -19.312 1 90.62 386 PRO B CA 1
ATOM 5844 C C . PRO B 1 386 ? -14.391 -17.109 -19.156 1 90.62 386 PRO B C 1
ATOM 5846 O O . PRO B 1 386 ? -14.641 -18.328 -19.109 1 90.62 386 PRO B O 1
ATOM 5849 N N . GLU B 1 387 ? -15.367 -16.078 -18.859 1 75.12 387 GLU B N 1
ATOM 5850 C CA . GLU B 1 387 ? -16.781 -16.391 -18.75 1 75.12 387 GLU B CA 1
ATOM 5851 C C . GLU B 1 387 ? -17.312 -17 -20.047 1 75.12 387 GLU B C 1
ATOM 5853 O O . GLU B 1 387 ? -16.906 -16.625 -21.141 1 75.12 387 GLU B O 1
ATOM 5858 N N . GLY B 1 388 ? -18.344 -18.172 -20.094 1 63.06 388 GLY B N 1
ATOM 5859 C CA . GLY B 1 388 ? -19.078 -18.781 -21.188 1 63.06 388 GLY B CA 1
ATOM 5860 C C . GLY B 1 388 ? -18.344 -19.938 -21.828 1 63.06 388 GLY B C 1
ATOM 5861 O O . GLY B 1 388 ? -18.906 -20.656 -22.656 1 63.06 388 GLY B O 1
ATOM 5862 N N . ARG B 1 389 ? -17.031 -19.703 -22.203 1 46.91 389 ARG B N 1
ATOM 5863 C CA . ARG B 1 389 ? -16.469 -20.75 -23.047 1 46.91 389 ARG B CA 1
ATOM 5864 C C . ARG B 1 389 ? -16.141 -22 -22.25 1 46.91 389 ARG B C 1
ATOM 5866 O O . ARG B 1 389 ? -15.305 -22.797 -22.641 1 46.91 389 ARG B O 1
ATOM 5873 N N . GLY B 1 390 ? -16.359 -21.859 -20.984 1 34.56 390 GLY B N 1
ATOM 5874 C CA . GLY B 1 390 ? -16.219 -23.188 -20.422 1 34.56 390 GLY B CA 1
ATOM 5875 C C . GLY B 1 390 ? -16.859 -24.266 -21.281 1 34.56 390 GLY B C 1
ATOM 5876 O O . GLY B 1 390 ? -17.75 -23.984 -22.094 1 34.56 390 GLY B O 1
ATOM 5877 N N . GLY B 1 391 ? -16.141 -25.391 -21.359 1 30.16 391 GLY B N 1
ATOM 5878 C CA . GLY B 1 391 ? -16.703 -26.625 -21.891 1 30.16 391 GLY B CA 1
ATOM 5879 C C . GLY B 1 391 ? -18.156 -26.828 -21.531 1 30.16 391 GLY B C 1
ATOM 5880 O O . GLY B 1 391 ? -18.625 -26.297 -20.531 1 30.16 391 GLY B O 1
#